Protein 3P4G (pdb70)

Structure (mmCIF, N/CA/C/O backbone):
data_3P4G
#
_entry.id   3P4G
#
_cell.length_a   57.500
_cell.length_b   70.780
_cell.length_c   84.250
_cell.angle_alpha   99.06
_cell.angle_beta   92.30
_cell.angle_gamma   97.47
#
_symmetry.space_group_name_H-M   'P 1'
#
loop_
_entity.id
_entity.type
_entity.pdbx_description
1 polymer 'Antifreeze protein'
2 non-polymer 'CALCIUM ION'
3 non-polymer 'MAGNESIUM ION'
4 non-polymer 'ACETATE ION'
5 water water
#
loop_
_atom_site.group_PDB
_atom_site.id
_atom_site.type_symbol
_atom_site.label_atom_id
_atom_site.label_alt_id
_atom_site.label_comp_id
_atom_site.label_asym_id
_atom_site.label_entity_id
_atom_site.label_seq_id
_atom_site.pdbx_PDB_ins_code
_atom_site.Cartn_x
_atom_site.Cartn_y
_atom_site.Cartn_z
_atom_site.occupancy
_atom_site.B_iso_or_equiv
_atom_site.auth_seq_id
_atom_site.auth_comp_id
_atom_site.auth_asym_id
_atom_site.auth_atom_id
_atom_site.pdbx_PDB_model_num
ATOM 1 N N . HIS A 1 23 ? -1.722 -44.981 5.610 1.00 23.29 23 HIS A N 1
ATOM 2 C CA . HIS A 1 23 ? -2.984 -44.294 5.456 1.00 23.55 23 HIS A CA 1
ATOM 3 C C . HIS A 1 23 ? -4.031 -45.365 5.155 1.00 21.96 23 HIS A C 1
ATOM 4 O O . HIS A 1 23 ? -3.908 -46.082 4.155 1.00 20.85 23 HIS A O 1
ATOM 11 N N . SER A 1 24 ? -5.046 -45.483 6.007 1.00 21.15 24 SER A N 1
ATOM 12 C CA . SER A 1 24 ? -6.113 -46.455 5.793 1.00 21.38 24 SER A CA 1
ATOM 13 C C . SER A 1 24 ? -7.424 -45.759 5.437 1.00 21.07 24 SER A C 1
ATOM 14 O O . SER A 1 24 ? -7.788 -44.747 6.048 1.00 21.94 24 SER A O 1
ATOM 17 N N . PHE A 1 25 ? -8.112 -46.300 4.435 1.00 20.55 25 PHE A N 1
ATOM 18 C CA . PHE A 1 25 ? -9.417 -45.810 3.978 1.00 20.34 25 PHE A CA 1
ATOM 19 C C . PHE A 1 25 ? -10.353 -46.975 3.742 1.00 20.73 25 PHE A C 1
ATOM 20 O O . PHE A 1 25 ? -9.891 -48.082 3.419 1.00 19.36 25 PHE A O 1
ATOM 28 N N . ASP A 1 26 ? -11.663 -46.731 3.889 1.00 21.19 26 ASP A N 1
ATOM 29 C CA . ASP A 1 26 ? -12.646 -47.696 3.375 1.00 22.86 26 ASP A CA 1
ATOM 30 C C . ASP A 1 26 ? -13.004 -47.162 1.986 1.00 22.67 26 ASP A C 1
ATOM 31 O O . ASP A 1 26 ? -12.381 -47.547 0.989 1.00 22.73 26 ASP A O 1
ATOM 36 N N . HIS A 1 27 ? -13.959 -46.250 1.911 1.00 22.65 27 HIS A N 1
ATOM 37 C CA . HIS A 1 27 ? -14.271 -45.607 0.654 1.00 22.53 27 HIS A CA 1
ATOM 38 C C . HIS A 1 27 ? -13.297 -44.426 0.492 1.00 21.79 27 HIS A C 1
ATOM 39 O O . HIS A 1 27 ? -13.331 -43.464 1.266 1.00 22.14 27 HIS A O 1
ATOM 46 N N . TYR A 1 28 ? -12.388 -44.513 -0.484 1.00 20.14 28 TYR A N 1
ATOM 47 C CA . TYR A 1 28 ? -11.445 -43.420 -0.743 1.00 18.58 28 TYR A CA 1
ATOM 48 C C . TYR A 1 28 ? -12.069 -42.301 -1.553 1.00 18.65 28 TYR A C 1
ATOM 49 O O . TYR A 1 28 ? -12.445 -42.474 -2.733 1.00 17.24 28 TYR A O 1
ATOM 58 N N . ILE A 1 29 ? -12.145 -41.125 -0.926 1.00 17.95 29 ILE A N 1
ATOM 59 C CA . ILE A 1 29 ? -12.754 -39.979 -1.576 1.00 18.86 29 ILE A CA 1
ATOM 60 C C . ILE A 1 29 ? -11.793 -38.777 -1.634 1.00 19.21 29 ILE A C 1
ATOM 61 O O . ILE A 1 29 ? -12.206 -37.637 -1.818 1.00 19.76 29 ILE A O 1
ATOM 66 N N . GLY A 1 30 ? -10.504 -39.031 -1.489 1.00 19.31 30 GLY A N 1
ATOM 67 C CA . GLY A 1 30 ? -9.535 -37.971 -1.688 1.00 20.35 30 GLY A CA 1
ATOM 68 C C . GLY A 1 30 ? -8.707 -37.772 -0.440 1.00 22.43 30 GLY A C 1
ATOM 69 O O . GLY A 1 30 ? -9.233 -37.773 0.677 1.00 22.47 30 GLY A O 1
ATOM 70 N N . SER A 1 31 ? -7.400 -37.632 -0.641 1.00 21.93 31 SER A N 1
ATOM 71 C CA . SER A 1 31 ? -6.473 -37.375 0.439 1.00 22.44 31 SER A CA 1
ATOM 72 C C . SER A 1 31 ? -5.159 -36.924 -0.183 1.00 21.79 31 SER A C 1
ATOM 73 O O . SER A 1 31 ? -4.901 -37.190 -1.369 1.00 22.37 31 SER A O 1
ATOM 76 N N . ALA A 1 32 ? -4.332 -36.239 0.601 1.00 21.49 32 ALA A N 1
ATOM 77 C CA . ALA A 1 32 ? -3.058 -35.731 0.113 1.00 20.53 32 ALA A CA 1
ATOM 78 C C . ALA A 1 32 ? -1.936 -36.633 0.658 1.00 19.80 32 ALA A C 1
ATOM 79 O O . ALA A 1 32 ? -1.934 -36.955 1.831 1.00 19.98 32 ALA A O 1
ATOM 81 N N . PHE A 1 33 ? -0.970 -36.977 -0.187 1.00 16.35 33 PHE A N 1
ATOM 82 C CA . PHE A 1 33 ? 0.205 -37.726 0.254 1.00 15.84 33 PHE A CA 1
ATOM 83 C C . PHE A 1 33 ? 1.442 -36.873 0.141 1.00 14.86 33 PHE A C 1
ATOM 84 O O . PHE A 1 33 ? 1.328 -35.623 0.124 1.00 14.47 33 PHE A O 1
ATOM 92 N N . ASP A 1 34 ? 2.615 -37.496 0.190 1.00 14.12 34 ASP A N 1
ATOM 93 C CA . ASP A 1 34 ? 3.850 -36.705 0.140 1.00 15.76 34 ASP A CA 1
ATOM 94 C C . ASP A 1 34 ? 5.024 -37.511 -0.299 1.00 15.62 34 ASP A C 1
ATOM 95 O O . ASP A 1 34 ? 4.857 -38.620 -0.831 1.00 15.39 34 ASP A O 1
ATOM 100 N N . ALA A 1 35 ? 6.217 -36.953 -0.049 1.00 16.49 35 ALA A N 1
ATOM 101 C CA . ALA A 1 35 ? 7.468 -37.504 -0.578 1.00 15.98 35 ALA A CA 1
ATOM 102 C C . ALA A 1 35 ? 7.940 -38.720 0.231 1.00 15.25 35 ALA A C 1
ATOM 103 O O . ALA A 1 35 ? 8.888 -39.394 -0.169 1.00 15.55 35 ALA A O 1
ATOM 105 N N . SER A 1 36 ? 7.266 -39.029 1.332 1.00 15.48 36 SER A N 1
ATOM 106 C CA A SER A 1 36 ? 7.670 -40.209 2.076 0.50 14.81 36 SER A CA 1
ATOM 107 C CA B SER A 1 36 ? 7.605 -40.216 2.103 0.50 15.36 36 SER A CA 1
ATOM 108 C C . SER A 1 36 ? 7.303 -41.457 1.271 1.00 14.84 36 SER A C 1
ATOM 109 O O . SER A 1 36 ? 6.555 -41.397 0.271 1.00 13.73 36 SER A O 1
ATOM 114 N N . ASN A 1 37 ? 7.868 -42.578 1.676 1.00 13.37 37 ASN A N 1
ATOM 115 C CA . ASN A 1 37 ? 7.451 -43.879 1.138 1.00 13.71 37 ASN A CA 1
ATOM 116 C C . ASN A 1 37 ? 6.096 -44.236 1.779 1.00 13.86 37 ASN A C 1
ATOM 117 O O . ASN A 1 37 ? 6.032 -44.746 2.915 1.00 14.83 37 ASN A O 1
ATOM 122 N N . ASN A 1 38 ? 5.020 -43.853 1.110 1.00 12.25 38 ASN A N 1
ATOM 123 C CA . ASN A 1 38 ? 3.667 -44.113 1.588 1.00 12.52 38 ASN A CA 1
ATOM 124 C C . ASN A 1 38 ? 3.208 -45.566 1.573 1.00 13.61 38 ASN A C 1
ATOM 125 O O . ASN A 1 38 ? 3.666 -46.378 0.775 1.00 13.15 38 ASN A O 1
ATOM 130 N N . ASN A 1 39 ? 2.265 -45.881 2.466 1.00 13.48 39 ASN A N 1
ATOM 131 C CA . ASN A 1 39 ? 1.568 -47.174 2.440 1.00 14.97 39 ASN A CA 1
ATOM 132 C C . ASN A 1 39 ? 0.091 -46.825 2.536 1.00 14.61 39 ASN A C 1
ATOM 133 O O . ASN A 1 39 ? -0.370 -46.286 3.559 1.00 15.21 39 ASN A O 1
ATOM 138 N N . VAL A 1 40 ? -0.626 -47.041 1.437 1.00 13.95 40 VAL A N 1
ATOM 139 C CA . VAL A 1 40 ? -2.036 -46.674 1.360 1.00 14.13 40 VAL A CA 1
ATOM 140 C C . VAL A 1 40 ? -2.849 -47.945 1.260 1.00 14.86 40 VAL A C 1
ATOM 141 O O . VAL A 1 40 ? -2.625 -48.750 0.351 1.00 14.91 40 VAL A O 1
ATOM 145 N N . ALA A 1 41 ? -3.797 -48.131 2.196 1.00 15.68 41 ALA A N 1
ATOM 146 C CA . ALA A 1 41 ? -4.662 -49.295 2.193 1.00 16.71 41 ALA A CA 1
ATOM 147 C C . ALA A 1 41 ? -6.084 -48.817 2.038 1.00 16.93 41 ALA A C 1
ATOM 148 O O . ALA A 1 41 ? -6.578 -48.080 2.912 1.00 19.03 41 ALA A O 1
ATOM 150 N N . VAL A 1 42 ? -6.732 -49.209 0.952 1.00 15.94 42 VAL A N 1
ATOM 151 C CA . VAL A 1 42 ? -8.144 -48.865 0.677 1.00 15.24 42 VAL A CA 1
ATOM 152 C C . VAL A 1 42 ? -8.979 -50.165 0.641 1.00 16.08 42 VAL A C 1
ATOM 153 O O . VAL A 1 42 ? -8.790 -51.019 -0.225 1.00 14.23 42 VAL A O 1
ATOM 157 N N . THR A 1 43 ? -9.890 -50.349 1.602 1.00 17.96 43 THR A N 1
ATOM 158 C CA . THR A 1 43 ? -10.689 -51.585 1.631 1.00 18.48 43 THR A CA 1
ATOM 159 C C . THR A 1 43 ? -11.873 -51.502 0.655 1.00 18.71 43 THR A C 1
ATOM 160 O O . THR A 1 43 ? -12.429 -52.537 0.279 1.00 19.40 43 THR A O 1
ATOM 164 N N . GLY A 1 44 ? -12.261 -50.291 0.244 1.00 17.56 44 GLY A N 1
ATOM 165 C CA . GLY A 1 44 ? -13.351 -50.110 -0.718 1.00 18.14 44 GLY A CA 1
ATOM 166 C C . GLY A 1 44 ? -12.904 -49.548 -2.060 1.00 18.39 44 GLY A C 1
ATOM 167 O O . GLY A 1 44 ? -11.825 -49.882 -2.553 1.00 17.34 44 GLY A O 1
ATOM 168 N N . ASN A 1 45 ? -13.702 -48.662 -2.638 1.00 18.24 45 ASN A N 1
ATOM 169 C CA . ASN A 1 45 ? -13.378 -48.115 -3.965 1.00 16.65 45 ASN A CA 1
ATOM 170 C C . ASN A 1 45 ? -12.545 -46.810 -3.873 1.00 16.83 45 ASN A C 1
ATOM 171 O O . ASN A 1 45 ? -12.539 -46.100 -2.823 1.00 16.83 45 ASN A O 1
ATOM 176 N N . VAL A 1 46 ? -11.825 -46.530 -4.961 1.00 15.51 46 VAL A N 1
ATOM 177 C CA . VAL A 1 46 ? -11.184 -45.246 -5.174 1.00 14.69 46 VAL A CA 1
ATOM 178 C C . VAL A 1 46 ? -12.088 -44.345 -6.035 1.00 14.70 46 VAL A C 1
ATOM 179 O O . VAL A 1 46 ? -12.284 -44.601 -7.216 1.00 14.11 46 VAL A O 1
ATOM 183 N N . SER A 1 47 ? -12.621 -43.266 -5.441 1.00 15.16 47 SER A N 1
ATOM 184 C CA . SER A 1 47 ? -13.549 -42.394 -6.139 1.00 15.41 47 SER A CA 1
ATOM 185 C C . SER A 1 47 ? -13.039 -40.987 -6.222 1.00 15.03 47 SER A C 1
ATOM 186 O O . SER A 1 47 ? -13.818 -40.093 -6.536 1.00 16.36 47 SER A O 1
ATOM 189 N N . ALA A 1 48 ? -11.744 -40.784 -5.961 1.00 14.10 48 ALA A N 1
ATOM 190 C CA . ALA A 1 48 ? -11.097 -39.480 -6.269 1.00 13.78 48 ALA A CA 1
ATOM 191 C C . ALA A 1 48 ? -9.685 -39.753 -6.728 1.00 13.20 48 ALA A C 1
ATOM 192 O O . ALA A 1 48 ? -9.196 -40.873 -6.634 1.00 12.33 48 ALA A O 1
ATOM 194 N N . THR A 1 49 ? -9.016 -38.714 -7.202 1.00 13.48 49 THR A N 1
ATOM 195 C CA . THR A 1 49 ? -7.643 -38.886 -7.617 1.00 14.12 49 THR A CA 1
ATOM 196 C C . THR A 1 49 ? -6.792 -39.293 -6.391 1.00 13.93 49 THR A C 1
ATOM 197 O O . THR A 1 49 ? -7.022 -38.843 -5.257 1.00 15.20 49 THR A O 1
ATOM 201 N N . LEU A 1 50 ? -5.824 -40.163 -6.649 1.00 12.91 50 LEU A N 1
ATOM 202 C CA . LEU A 1 50 ? -4.940 -40.696 -5.627 1.00 11.85 50 LEU A CA 1
ATOM 203 C C . LEU A 1 50 ? -3.536 -40.569 -6.210 1.00 11.99 50 LEU A C 1
ATOM 204 O O . LEU A 1 50 ? -3.203 -41.180 -7.219 1.00 11.23 50 LEU A O 1
ATOM 209 N N . ASN A 1 51 ? -2.716 -39.766 -5.565 1.00 10.64 51 ASN A N 1
ATOM 210 C CA . ASN A 1 51 ? -1.367 -39.511 -6.043 1.00 10.49 51 ASN A CA 1
ATOM 211 C C . ASN A 1 51 ? -0.365 -39.634 -4.887 1.00 10.00 51 ASN A C 1
ATOM 212 O O . ASN A 1 51 ? -0.285 -38.768 -4.007 1.00 9.73 51 ASN A O 1
ATOM 217 N N . VAL A 1 52 ? 0.422 -40.701 -4.917 1.00 9.88 52 VAL A N 1
ATOM 218 C CA . VAL A 1 52 ? 1.340 -40.921 -3.811 1.00 10.00 52 VAL A CA 1
ATOM 219 C C . VAL A 1 52 ? 2.703 -40.256 -4.006 1.00 10.61 52 VAL A C 1
ATOM 220 O O . VAL A 1 52 ? 3.562 -40.320 -3.106 1.00 11.69 52 VAL A O 1
ATOM 224 N N . LEU A 1 53 ? 2.885 -39.565 -5.147 1.00 9.50 53 LEU A N 1
ATOM 225 C CA . LEU A 1 53 ? 3.980 -38.592 -5.327 1.00 9.83 53 LEU A CA 1
ATOM 226 C C . LEU A 1 53 ? 5.350 -39.269 -5.187 1.00 9.30 53 LEU A C 1
ATOM 227 O O . LEU A 1 53 ? 5.517 -40.453 -5.521 1.00 8.86 53 LEU A O 1
ATOM 232 N N . ALA A 1 54 ? 6.332 -38.512 -4.746 1.00 10.58 54 ALA A N 1
ATOM 233 C CA . ALA A 1 54 ? 7.688 -39.082 -4.629 1.00 10.82 54 ALA A CA 1
ATOM 234 C C . ALA A 1 54 ? 7.776 -40.166 -3.548 1.00 10.65 54 ALA A C 1
ATOM 235 O O . ALA A 1 54 ? 6.873 -40.335 -2.692 1.00 10.70 54 ALA A O 1
ATOM 237 N N . GLY A 1 55 ? 8.888 -40.891 -3.598 1.00 11.67 55 GLY A N 1
ATOM 238 C CA . GLY A 1 55 ? 9.064 -41.988 -2.661 1.00 11.06 55 GLY A CA 1
ATOM 239 C C . GLY A 1 55 ? 8.661 -43.298 -3.302 1.00 11.32 55 GLY A C 1
ATOM 240 O O . GLY A 1 55 ? 7.953 -43.330 -4.316 1.00 11.15 55 GLY A O 1
ATOM 241 N N . ASP A 1 56 ? 9.098 -44.377 -2.688 1.00 10.57 56 ASP A N 1
ATOM 242 C CA . ASP A 1 56 ? 8.748 -45.719 -3.178 1.00 11.10 56 ASP A CA 1
ATOM 243 C C . ASP A 1 56 ? 7.492 -46.136 -2.384 1.00 9.96 56 ASP A C 1
ATOM 244 O O . ASP A 1 56 ? 7.577 -46.553 -1.219 1.00 12.03 56 ASP A O 1
ATOM 249 N N . ASP A 1 57 ? 6.337 -45.979 -3.026 1.00 10.32 57 ASP A N 1
ATOM 250 C CA . ASP A 1 57 ? 5.035 -46.048 -2.348 1.00 10.26 57 ASP A CA 1
ATOM 251 C C . ASP A 1 57 ? 4.381 -47.388 -2.633 1.00 9.44 57 ASP A C 1
ATOM 252 O O . ASP A 1 57 ? 4.519 -47.952 -3.721 1.00 9.15 57 ASP A O 1
ATOM 257 N N . LYS A 1 58 ? 3.582 -47.850 -1.685 1.00 10.64 58 LYS A N 1
ATOM 258 C CA . LYS A 1 58 ? 2.793 -49.050 -1.871 1.00 11.20 58 LYS A CA 1
ATOM 259 C C . LYS A 1 58 ? 1.342 -48.607 -1.704 1.00 10.52 58 LYS A C 1
ATOM 260 O O . LYS A 1 58 ? 1.007 -47.866 -0.759 1.00 10.89 58 LYS A O 1
ATOM 266 N N . VAL A 1 59 ? 0.513 -49.011 -2.659 1.00 8.50 59 VAL A N 1
ATOM 267 C CA . VAL A 1 59 ? -0.937 -48.746 -2.637 1.00 10.97 59 VAL A CA 1
ATOM 268 C C . VAL A 1 59 ? -1.690 -50.074 -2.875 1.00 11.24 59 VAL A C 1
ATOM 269 O O . VAL A 1 59 ? -1.358 -50.837 -3.797 1.00 9.72 59 VAL A O 1
ATOM 273 N N . SER A 1 60 ? -2.696 -50.341 -2.037 1.00 11.03 60 SER A N 1
ATOM 274 C CA A SER A 1 60 ? -3.453 -51.586 -2.115 0.50 12.88 60 SER A CA 1
ATOM 275 C CA B SER A 1 60 ? -3.441 -51.583 -2.099 0.50 12.83 60 SER A CA 1
ATOM 276 C C . SER A 1 60 ? -4.911 -51.226 -1.978 1.00 12.50 60 SER A C 1
ATOM 277 O O . SER A 1 60 ? -5.315 -50.575 -1.014 1.00 14.14 60 SER A O 1
ATOM 282 N N . ILE A 1 61 ? -5.683 -51.638 -2.961 1.00 11.63 61 ILE A N 1
ATOM 283 C CA . ILE A 1 61 ? -7.109 -51.269 -3.114 1.00 11.28 61 ILE A CA 1
ATOM 284 C C . ILE A 1 61 ? -7.880 -52.574 -3.286 1.00 12.90 61 ILE A C 1
ATOM 285 O O . ILE A 1 61 ? -7.593 -53.362 -4.199 1.00 12.84 61 ILE A O 1
ATOM 290 N N . ASP A 1 62 ? -8.844 -52.846 -2.405 1.00 12.25 62 ASP A N 1
ATOM 291 C CA . ASP A 1 62 ? -9.593 -54.093 -2.517 1.00 13.83 62 ASP A CA 1
ATOM 292 C C . ASP A 1 62 ? -10.763 -53.941 -3.497 1.00 12.98 62 ASP A C 1
ATOM 293 O O . ASP A 1 62 ? -11.309 -54.940 -3.983 1.00 13.70 62 ASP A O 1
ATOM 298 N N . GLY A 1 63 ? -11.179 -52.700 -3.728 1.00 14.03 63 GLY A N 1
ATOM 299 C CA . GLY A 1 63 ? -12.273 -52.396 -4.665 1.00 14.89 63 GLY A CA 1
ATOM 300 C C . GLY A 1 63 ? -11.783 -52.002 -6.046 1.00 14.06 63 GLY A C 1
ATOM 301 O O . GLY A 1 63 ? -10.754 -52.522 -6.529 1.00 14.34 63 GLY A O 1
ATOM 302 N N . ASN A 1 64 ? -12.480 -51.039 -6.652 1.00 14.29 64 ASN A N 1
ATOM 303 C CA . ASN A 1 64 ? -12.203 -50.602 -8.029 1.00 13.51 64 ASN A CA 1
ATOM 304 C C . ASN A 1 64 ? -11.523 -49.246 -8.038 1.00 12.61 64 ASN A C 1
ATOM 305 O O . ASN A 1 64 ? -11.765 -48.420 -7.145 1.00 14.10 64 ASN A O 1
ATOM 310 N N . VAL A 1 65 ? -10.689 -49.005 -9.040 1.00 11.66 65 VAL A N 1
ATOM 311 C CA . VAL A 1 65 ? -10.294 -47.639 -9.360 1.00 11.77 65 VAL A CA 1
ATOM 312 C C . VAL A 1 65 ? -11.369 -47.125 -10.311 1.00 13.07 65 VAL A C 1
ATOM 313 O O . VAL A 1 65 ? -11.495 -47.592 -11.476 1.00 12.08 65 VAL A O 1
ATOM 317 N N . GLU A 1 66 ? -12.134 -46.162 -9.824 1.00 13.61 66 GLU A N 1
ATOM 318 C CA . GLU A 1 66 ? -13.306 -45.709 -10.565 1.00 14.39 66 GLU A CA 1
ATOM 319 C C . GLU A 1 66 ? -12.971 -44.699 -11.687 1.00 14.98 66 GLU A C 1
ATOM 320 O O . GLU A 1 66 ? -11.885 -44.106 -11.717 1.00 13.49 66 GLU A O 1
ATOM 326 N N . ASP A 1 67 ? -13.924 -44.537 -12.614 1.00 15.63 67 ASP A N 1
ATOM 327 C CA . ASP A 1 67 ? -13.861 -43.551 -13.689 1.00 16.28 67 ASP A CA 1
ATOM 328 C C . ASP A 1 67 ? -14.080 -42.126 -13.144 1.00 17.33 67 ASP A C 1
ATOM 329 O O . ASP A 1 67 ? -15.104 -41.487 -13.419 1.00 17.56 67 ASP A O 1
ATOM 334 N N . VAL A 1 68 ? -13.114 -41.649 -12.355 1.00 16.39 68 VAL A N 1
ATOM 335 C CA . VAL A 1 68 ? -13.136 -40.300 -11.782 1.00 16.84 68 VAL A CA 1
ATOM 336 C C . VAL A 1 68 ? -12.988 -39.243 -12.881 1.00 18.33 68 VAL A C 1
ATOM 337 O O . VAL A 1 68 ? -12.114 -39.359 -13.714 1.00 17.28 68 VAL A O 1
ATOM 341 N N . LEU A 1 69 ? -13.859 -38.231 -12.879 1.00 19.24 69 LEU A N 1
ATOM 342 C CA . LEU A 1 69 ? -13.785 -37.189 -13.892 1.00 21.36 69 LEU A CA 1
ATOM 343 C C . LEU A 1 69 ? -12.466 -36.436 -13.771 1.00 20.56 69 LEU A C 1
ATOM 344 O O . LEU A 1 69 ? -12.223 -35.789 -12.758 1.00 21.84 69 LEU A O 1
ATOM 349 N N . VAL A 1 70 ? -11.622 -36.567 -14.797 1.00 20.60 70 VAL A N 1
ATOM 350 C CA . VAL A 1 70 ? -10.373 -35.796 -14.941 1.00 18.68 70 VAL A CA 1
ATOM 351 C C . VAL A 1 70 ? -10.235 -35.318 -16.391 1.00 20.01 70 VAL A C 1
ATOM 352 O O . VAL A 1 70 ? -10.960 -35.800 -17.286 1.00 18.96 70 VAL A O 1
ATOM 356 N N . ALA A 1 71 ? -9.373 -34.321 -16.630 1.00 17.90 71 ALA A N 1
ATOM 357 C CA . ALA A 1 71 ? -9.134 -33.862 -18.004 1.00 18.17 71 ALA A CA 1
ATOM 358 C C . ALA A 1 71 ? -8.579 -35.006 -18.872 1.00 16.33 71 ALA A C 1
ATOM 359 O O . ALA A 1 71 ? -8.118 -36.024 -18.371 1.00 16.06 71 ALA A O 1
ATOM 361 N N . ALA A 1 72 ? -8.606 -34.834 -20.178 1.00 17.68 72 ALA A N 1
ATOM 362 C CA . ALA A 1 72 ? -8.121 -35.843 -21.082 1.00 16.31 72 ALA A CA 1
ATOM 363 C C . ALA A 1 72 ? -6.694 -36.254 -20.720 1.00 16.33 72 ALA A C 1
ATOM 364 O O . ALA A 1 72 ? -5.880 -35.398 -20.448 1.00 15.81 72 ALA A O 1
ATOM 366 N N . ASN A 1 73 ? -6.424 -37.563 -20.668 1.00 14.48 73 ASN A N 1
ATOM 367 C CA . ASN A 1 73 ? -5.097 -38.163 -20.439 1.00 15.66 73 ASN A CA 1
ATOM 368 C C . ASN A 1 73 ? -4.508 -37.957 -19.058 1.00 14.09 73 ASN A C 1
ATOM 369 O O . ASN A 1 73 ? -3.316 -38.302 -18.827 1.00 14.69 73 ASN A O 1
ATOM 374 N N . VAL A 1 74 ? -5.324 -37.424 -18.154 1.00 12.81 74 VAL A N 1
ATOM 375 C CA . VAL A 1 74 ? -4.901 -37.260 -16.753 1.00 13.47 74 VAL A CA 1
ATOM 376 C C . VAL A 1 74 ? -5.072 -38.568 -15.969 1.00 12.93 74 VAL A C 1
ATOM 377 O O . VAL A 1 74 ? -6.055 -39.273 -16.161 1.00 13.41 74 VAL A O 1
ATOM 381 N N . ALA A 1 75 ? -4.122 -38.895 -15.084 1.00 11.74 75 ALA A N 1
ATOM 382 C CA . ALA A 1 75 ? -4.220 -40.150 -14.329 1.00 11.54 75 ALA A CA 1
ATOM 383 C C . ALA A 1 75 ? -5.190 -39.953 -13.170 1.00 11.84 75 ALA A C 1
ATOM 384 O O . ALA A 1 75 ? -5.165 -38.905 -12.519 1.00 11.91 75 ALA A O 1
ATOM 386 N N . VAL A 1 76 ? -6.032 -40.944 -12.903 1.00 10.89 76 VAL A N 1
ATOM 387 C CA . VAL A 1 76 ? -6.794 -40.993 -11.665 1.00 12.58 76 VAL A CA 1
ATOM 388 C C . VAL A 1 76 ? -5.880 -41.440 -10.510 1.00 12.88 76 VAL A C 1
ATOM 389 O O . VAL A 1 76 ? -5.885 -40.822 -9.414 1.00 14.38 76 VAL A O 1
ATOM 393 N N . LEU A 1 77 ? -5.075 -42.458 -10.777 1.00 10.84 77 LEU A N 1
ATOM 394 C CA . LEU A 1 77 ? -4.183 -42.998 -9.765 1.00 10.89 77 LEU A CA 1
ATOM 395 C C . LEU A 1 77 ? -2.754 -42.811 -10.296 1.00 9.68 77 LEU A C 1
ATOM 396 O O . LEU A 1 77 ? -2.432 -43.326 -11.364 1.00 9.23 77 LEU A O 1
ATOM 401 N N . ASP A 1 78 ? -1.941 -42.046 -9.556 1.00 9.14 78 ASP A N 1
ATOM 402 C CA . ASP A 1 78 ? -0.561 -41.743 -9.968 1.00 9.60 78 ASP A CA 1
ATOM 403 C C . ASP A 1 78 ? 0.404 -42.213 -8.873 1.00 10.20 78 ASP A C 1
ATOM 404 O O . ASP A 1 78 ? 0.296 -41.775 -7.702 1.00 10.76 78 ASP A O 1
ATOM 409 N N . MET A 1 79 ? 1.282 -43.144 -9.231 1.00 8.65 79 MET A N 1
ATOM 410 C CA . MET A 1 79 ? 2.221 -43.744 -8.244 1.00 9.37 79 MET A CA 1
ATOM 411 C C . MET A 1 79 ? 3.433 -42.806 -8.114 1.00 8.47 79 MET A C 1
ATOM 412 O O . MET A 1 79 ? 4.200 -42.877 -7.137 1.00 8.52 79 MET A O 1
ATOM 417 N N . GLY A 1 80 ? 3.557 -41.908 -9.082 1.00 7.72 80 GLY A N 1
ATOM 418 C CA . GLY A 1 80 ? 4.599 -40.854 -9.096 1.00 9.09 80 GLY A CA 1
ATOM 419 C C . GLY A 1 80 ? 5.991 -41.373 -9.373 1.00 8.69 80 GLY A C 1
ATOM 420 O O . GLY A 1 80 ? 6.211 -42.540 -9.810 1.00 8.14 80 GLY A O 1
ATOM 421 N N . THR A 1 81 ? 6.949 -40.480 -9.173 1.00 8.94 81 THR A N 1
ATOM 422 C CA . THR A 1 81 ? 8.355 -40.867 -9.221 1.00 8.37 81 THR A CA 1
ATOM 423 C C . THR A 1 81 ? 8.590 -41.941 -8.158 1.00 9.30 81 THR A C 1
ATOM 424 O O . THR A 1 81 ? 7.823 -42.079 -7.189 1.00 8.84 81 THR A O 1
ATOM 428 N N . GLY A 1 82 ? 9.631 -42.726 -8.344 1.00 9.38 82 GLY A N 1
ATOM 429 C CA . GLY A 1 82 ? 9.894 -43.778 -7.356 1.00 9.69 82 GLY A CA 1
ATOM 430 C C . GLY A 1 82 ? 9.615 -45.164 -7.890 1.00 8.89 82 GLY A C 1
ATOM 431 O O . GLY A 1 82 ? 8.932 -45.323 -8.913 1.00 7.29 82 GLY A O 1
ATOM 432 N N . ASN A 1 83 ? 10.141 -46.156 -7.171 1.00 8.27 83 ASN A N 1
ATOM 433 C CA . ASN A 1 83 ? 9.883 -47.579 -7.476 1.00 8.52 83 ASN A CA 1
ATOM 434 C C . ASN A 1 83 ? 8.629 -47.999 -6.665 1.00 8.44 83 ASN A C 1
ATOM 435 O O . ASN A 1 83 ? 8.732 -48.328 -5.466 1.00 9.39 83 ASN A O 1
ATOM 440 N N . ASP A 1 84 ? 7.455 -47.923 -7.293 1.00 7.61 84 ASP A N 1
ATOM 441 C CA . ASP A 1 84 ? 6.153 -48.028 -6.585 1.00 8.27 84 ASP A CA 1
ATOM 442 C C . ASP A 1 84 ? 5.497 -49.372 -6.778 1.00 9.24 84 ASP A C 1
ATOM 443 O O . ASP A 1 84 ? 5.749 -50.037 -7.796 1.00 9.15 84 ASP A O 1
ATOM 448 N N . GLN A 1 85 ? 4.623 -49.752 -5.841 1.00 7.35 85 GLN A N 1
ATOM 449 C CA . GLN A 1 85 ? 4.012 -51.098 -5.905 1.00 8.61 85 GLN A CA 1
ATOM 450 C C . GLN A 1 85 ? 2.521 -50.926 -5.701 1.00 8.89 85 GLN A C 1
ATOM 451 O O . GLN A 1 85 ? 2.092 -50.354 -4.674 1.00 10.87 85 GLN A O 1
ATOM 457 N N . LEU A 1 86 ? 1.750 -51.369 -6.683 1.00 8.53 86 LEU A N 1
ATOM 458 C CA . LEU A 1 86 ? 0.288 -51.206 -6.678 1.00 9.24 86 LEU A CA 1
ATOM 459 C C . LEU A 1 86 ? -0.417 -52.523 -6.738 1.00 9.42 86 LEU A C 1
ATOM 460 O O . LEU A 1 86 ? -0.044 -53.415 -7.526 1.00 8.87 86 LEU A O 1
ATOM 465 N N . TYR A 1 87 ? -1.432 -52.688 -5.871 1.00 10.10 87 TYR A N 1
ATOM 466 C CA . TYR A 1 87 ? -2.288 -53.855 -5.938 1.00 11.21 87 TYR A CA 1
ATOM 467 C C . TYR A 1 87 ? -3.719 -53.326 -6.047 1.00 11.16 87 TYR A C 1
ATOM 468 O O . TYR A 1 87 ? -4.101 -52.449 -5.292 1.00 11.15 87 TYR A O 1
ATOM 477 N N . VAL A 1 88 ? -4.459 -53.798 -7.034 1.00 10.99 88 VAL A N 1
ATOM 478 C CA . VAL A 1 88 ? -5.917 -53.550 -7.137 1.00 10.37 88 VAL A CA 1
ATOM 479 C C . VAL A 1 88 ? -6.668 -54.908 -7.262 1.00 10.76 88 VAL A C 1
ATOM 480 O O . VAL A 1 88 ? -6.411 -55.650 -8.225 1.00 10.50 88 VAL A O 1
ATOM 484 N N . ALA A 1 89 ? -7.578 -55.238 -6.332 1.00 10.77 89 ALA A N 1
ATOM 485 C CA . ALA A 1 89 ? -8.306 -56.510 -6.403 1.00 11.28 89 ALA A CA 1
ATOM 486 C C . ALA A 1 89 ? -9.486 -56.475 -7.376 1.00 11.91 89 ALA A C 1
ATOM 487 O O . ALA A 1 89 ? -9.908 -57.514 -7.859 1.00 13.30 89 ALA A O 1
ATOM 489 N N . GLY A 1 90 ? -10.033 -55.271 -7.611 1.00 11.57 90 GLY A N 1
ATOM 490 C CA . GLY A 1 90 ? -11.173 -55.077 -8.499 1.00 11.79 90 GLY A CA 1
ATOM 491 C C . GLY A 1 90 ? -10.759 -54.692 -9.896 1.00 11.77 90 GLY A C 1
ATOM 492 O O . GLY A 1 90 ? -9.695 -55.113 -10.384 1.00 11.55 90 GLY A O 1
ATOM 493 N N . ASP A 1 91 ? -11.593 -53.840 -10.512 1.00 11.80 91 ASP A N 1
ATOM 494 C CA . ASP A 1 91 ? -11.395 -53.410 -11.895 1.00 11.00 91 ASP A CA 1
ATOM 495 C C . ASP A 1 91 ? -10.781 -52.014 -11.885 1.00 11.08 91 ASP A C 1
ATOM 496 O O . ASP A 1 91 ? -10.860 -51.287 -10.897 1.00 11.71 91 ASP A O 1
ATOM 501 N N . VAL A 1 92 ? -10.215 -51.653 -13.018 1.00 10.63 92 VAL A N 1
ATOM 502 C CA . VAL A 1 92 ? -9.612 -50.339 -13.195 1.00 10.14 92 VAL A CA 1
ATOM 503 C C . VAL A 1 92 ? -10.377 -49.664 -14.307 1.00 11.51 92 VAL A C 1
ATOM 504 O O . VAL A 1 92 ? -10.344 -50.128 -15.475 1.00 12.05 92 VAL A O 1
ATOM 508 N N . LEU A 1 93 ? -11.076 -48.588 -13.926 1.00 11.82 93 LEU A N 1
ATOM 509 C CA . LEU A 1 93 ? -11.916 -47.807 -14.862 1.00 12.96 93 LEU A CA 1
ATOM 510 C C . LEU A 1 93 ? -11.462 -46.344 -14.988 1.00 12.92 93 LEU A C 1
ATOM 511 O O . LEU A 1 93 ? -12.088 -45.555 -15.713 1.00 13.61 93 LEU A O 1
ATOM 516 N N . GLY A 1 94 ? -10.402 -45.997 -14.256 1.00 12.55 94 GLY A N 1
ATOM 517 C CA . GLY A 1 94 ? -9.757 -44.676 -14.342 1.00 12.14 94 GLY A CA 1
ATOM 518 C C . GLY A 1 94 ? -8.257 -44.885 -14.556 1.00 11.59 94 GLY A C 1
ATOM 519 O O . GLY A 1 94 ? -7.679 -45.908 -14.108 1.00 12.21 94 GLY A O 1
ATOM 520 N N . LYS A 1 95 ? -7.629 -43.935 -15.262 1.00 11.17 95 LYS A N 1
ATOM 521 C CA . LYS A 1 95 ? -6.262 -44.117 -15.732 1.00 8.83 95 LYS A CA 1
ATOM 522 C C . LYS A 1 95 ? -5.247 -44.313 -14.599 1.00 9.77 95 LYS A C 1
ATOM 523 O O . LYS A 1 95 ? -5.284 -43.606 -13.612 1.00 11.26 95 LYS A O 1
ATOM 529 N N . ILE A 1 96 ? -4.326 -45.246 -14.789 1.00 9.26 96 ILE A N 1
ATOM 530 C CA . ILE A 1 96 ? -3.190 -45.446 -13.855 1.00 8.64 96 ILE A CA 1
ATOM 531 C C . ILE A 1 96 ? -1.918 -44.968 -14.540 1.00 10.07 96 ILE A C 1
ATOM 532 O O . ILE A 1 96 ? -1.657 -45.285 -15.715 1.00 9.51 96 ILE A O 1
ATOM 537 N N . ASP A 1 97 ? -1.126 -44.189 -13.804 1.00 9.54 97 ASP A N 1
ATOM 538 C CA . ASP A 1 97 ? 0.217 -43.859 -14.279 1.00 8.50 97 ASP A CA 1
ATOM 539 C C . ASP A 1 97 ? 1.171 -44.298 -13.152 1.00 9.48 97 ASP A C 1
ATOM 540 O O . ASP A 1 97 ? 1.048 -43.827 -12.007 1.00 8.76 97 ASP A O 1
ATOM 545 N N . ALA A 1 98 ? 2.061 -45.222 -13.475 1.00 7.89 98 ALA A N 1
ATOM 546 C CA . ALA A 1 98 ? 3.065 -45.675 -12.501 1.00 9.14 98 ALA A CA 1
ATOM 547 C C . ALA A 1 98 ? 4.270 -44.709 -12.441 1.00 8.89 98 ALA A C 1
ATOM 548 O O . ALA A 1 98 ? 5.068 -44.763 -11.502 1.00 9.03 98 ALA A O 1
ATOM 550 N N . GLY A 1 99 ? 4.359 -43.787 -13.375 1.00 8.80 99 GLY A N 1
ATOM 551 C CA . GLY A 1 99 ? 5.448 -42.819 -13.441 1.00 9.13 99 GLY A CA 1
ATOM 552 C C . GLY A 1 99 ? 6.835 -43.371 -13.716 1.00 9.32 99 GLY A C 1
ATOM 553 O O . GLY A 1 99 ? 7.044 -44.551 -14.093 1.00 7.93 99 GLY A O 1
ATOM 554 N N . THR A 1 100 ? 7.796 -42.502 -13.541 1.00 9.36 100 THR A N 1
ATOM 555 C CA . THR A 1 100 ? 9.189 -42.936 -13.576 1.00 9.55 100 THR A CA 1
ATOM 556 C C . THR A 1 100 ? 9.455 -43.970 -12.457 1.00 9.15 100 THR A C 1
ATOM 557 O O . THR A 1 100 ? 8.644 -44.144 -11.530 1.00 8.64 100 THR A O 1
ATOM 561 N N . GLY A 1 101 ? 10.563 -44.694 -12.583 1.00 8.86 101 GLY A N 1
ATOM 562 C CA . GLY A 1 101 ? 10.920 -45.703 -11.587 1.00 9.99 101 GLY A CA 1
ATOM 563 C C . GLY A 1 101 ? 10.560 -47.107 -12.080 1.00 8.47 101 GLY A C 1
ATOM 564 O O . GLY A 1 101 ? 9.784 -47.274 -13.024 1.00 7.76 101 GLY A O 1
ATOM 565 N N . ASN A 1 102 ? 11.077 -48.104 -11.386 1.00 8.90 102 ASN A N 1
ATOM 566 C CA . ASN A 1 102 ? 10.846 -49.529 -11.696 1.00 9.34 102 ASN A CA 1
ATOM 567 C C . ASN A 1 102 ? 9.643 -49.976 -10.883 1.00 8.33 102 ASN A C 1
ATOM 568 O O . ASN A 1 102 ? 9.760 -50.278 -9.691 1.00 8.27 102 ASN A O 1
ATOM 573 N N . ASP A 1 103 ? 8.487 -49.877 -11.518 1.00 6.91 103 ASP A N 1
ATOM 574 C CA . ASP A 1 103 ? 7.177 -50.032 -10.825 1.00 6.55 103 ASP A CA 1
ATOM 575 C C . ASP A 1 103 ? 6.569 -51.439 -11.008 1.00 8.64 103 ASP A C 1
ATOM 576 O O . ASP A 1 103 ? 6.751 -52.095 -12.070 1.00 9.11 103 ASP A O 1
ATOM 581 N N . GLU A 1 104 ? 5.781 -51.850 -10.009 1.00 7.11 104 GLU A N 1
ATOM 582 C CA . GLU A 1 104 ? 5.198 -53.191 -9.977 1.00 8.20 104 GLU A CA 1
ATOM 583 C C . GLU A 1 104 ? 3.703 -52.980 -9.813 1.00 9.75 104 GLU A C 1
ATOM 584 O O . GLU A 1 104 ? 3.280 -52.359 -8.840 1.00 10.72 104 GLU A O 1
ATOM 590 N N . ILE A 1 105 ? 2.928 -53.419 -10.801 1.00 9.24 105 ILE A N 1
ATOM 591 C CA . ILE A 1 105 ? 1.432 -53.242 -10.788 1.00 9.02 105 ILE A CA 1
ATOM 592 C C . ILE A 1 105 ? 0.775 -54.637 -10.857 1.00 9.43 105 ILE A C 1
ATOM 593 O O . ILE A 1 105 ? 1.156 -55.486 -11.684 1.00 9.11 105 ILE A O 1
ATOM 598 N N . TYR A 1 106 ? -0.206 -54.884 -9.976 1.00 9.03 106 TYR A N 1
ATOM 599 C CA . TYR A 1 106 ? -0.951 -56.084 -10.019 1.00 9.72 106 TYR A CA 1
ATOM 600 C C . TYR A 1 106 ? -2.417 -55.732 -9.883 1.00 8.91 106 TYR A C 1
ATOM 601 O O . TYR A 1 106 ? -2.836 -55.316 -8.807 1.00 9.40 106 TYR A O 1
ATOM 610 N N . ILE A 1 107 ? -3.164 -55.928 -10.959 1.00 7.48 107 ILE A N 1
ATOM 611 C CA . ILE A 1 107 ? -4.611 -55.701 -10.995 1.00 7.94 107 ILE A CA 1
ATOM 612 C C . ILE A 1 107 ? -5.287 -57.057 -11.260 1.00 10.04 107 ILE A C 1
ATOM 613 O O . ILE A 1 107 ? -5.035 -57.708 -12.282 1.00 10.73 107 ILE A O 1
ATOM 618 N N . LYS A 1 108 ? -6.140 -57.493 -10.339 1.00 9.95 108 LYS A N 1
ATOM 619 C CA . LYS A 1 108 ? -6.754 -58.819 -10.473 1.00 12.19 108 LYS A CA 1
ATOM 620 C C . LYS A 1 108 ? -7.859 -58.800 -11.548 1.00 11.57 108 LYS A C 1
ATOM 621 O O . LYS A 1 108 ? -8.090 -59.802 -12.244 1.00 13.36 108 LYS A O 1
ATOM 627 N N . GLY A 1 109 ? -8.564 -57.685 -11.643 1.00 11.09 109 GLY A N 1
ATOM 628 C CA . GLY A 1 109 ? -9.788 -57.586 -12.499 1.00 10.72 109 GLY A CA 1
ATOM 629 C C . GLY A 1 109 ? -9.534 -57.097 -13.934 1.00 10.37 109 GLY A C 1
ATOM 630 O O . GLY A 1 109 ? -8.420 -57.226 -14.491 1.00 9.32 109 GLY A O 1
ATOM 631 N N . ASP A 1 110 ? -10.553 -56.463 -14.519 1.00 10.12 110 ASP A N 1
ATOM 632 C CA . ASP A 1 110 ? -10.476 -56.016 -15.918 1.00 10.19 110 ASP A CA 1
ATOM 633 C C . ASP A 1 110 ? -10.041 -54.573 -15.918 1.00 11.56 110 ASP A C 1
ATOM 634 O O . ASP A 1 110 ? -10.322 -53.847 -14.951 1.00 12.33 110 ASP A O 1
ATOM 639 N N . VAL A 1 111 ? -9.378 -54.171 -16.990 1.00 9.87 111 VAL A N 1
ATOM 640 C CA . VAL A 1 111 ? -8.885 -52.823 -17.094 1.00 9.86 111 VAL A CA 1
ATOM 641 C C . VAL A 1 111 ? -9.527 -52.222 -18.320 1.00 11.75 111 VAL A C 1
ATOM 642 O O . VAL A 1 111 ? -9.307 -52.707 -19.434 1.00 11.72 111 VAL A O 1
ATOM 646 N N . SER A 1 112 ? -10.251 -51.124 -18.128 1.00 12.25 112 SER A N 1
ATOM 647 C CA . SER A 1 112 ? -10.958 -50.442 -19.219 1.00 12.78 112 SER A CA 1
ATOM 648 C C . SER A 1 112 ? -10.488 -48.977 -19.386 1.00 14.04 112 SER A C 1
ATOM 649 O O . SER A 1 112 ? -11.117 -48.199 -20.104 1.00 16.26 112 SER A O 1
ATOM 652 N N . ALA A 1 113 ? -9.435 -48.602 -18.659 1.00 12.39 113 ALA A N 1
ATOM 653 C CA . ALA A 1 113 ? -8.883 -47.260 -18.769 1.00 12.34 113 ALA A CA 1
ATOM 654 C C . ALA A 1 113 ? -7.427 -47.379 -19.168 1.00 10.90 113 ALA A C 1
ATOM 655 O O . ALA A 1 113 ? -6.834 -48.458 -19.103 1.00 11.54 113 ALA A O 1
ATOM 657 N N . ALA A 1 114 ? -6.806 -46.255 -19.540 1.00 10.55 114 ALA A N 1
ATOM 658 C CA . ALA A 1 114 ? -5.410 -46.323 -19.915 1.00 9.14 114 ALA A CA 1
ATOM 659 C C . ALA A 1 114 ? -4.488 -46.697 -18.748 1.00 9.41 114 ALA A C 1
ATOM 660 O O . ALA A 1 114 ? -4.772 -46.380 -17.575 1.00 9.01 114 ALA A O 1
ATOM 662 N N . VAL A 1 115 ? -3.399 -47.395 -19.050 1.00 8.46 115 VAL A N 1
ATOM 663 C CA . VAL A 1 115 ? -2.388 -47.708 -18.016 1.00 8.23 115 VAL A CA 1
ATOM 664 C C . VAL A 1 115 ? -1.044 -47.334 -18.615 1.00 9.67 115 VAL A C 1
ATOM 665 O O . VAL A 1 115 ? -0.730 -47.785 -19.732 1.00 9.31 115 VAL A O 1
ATOM 669 N N . ASP A 1 116 ? 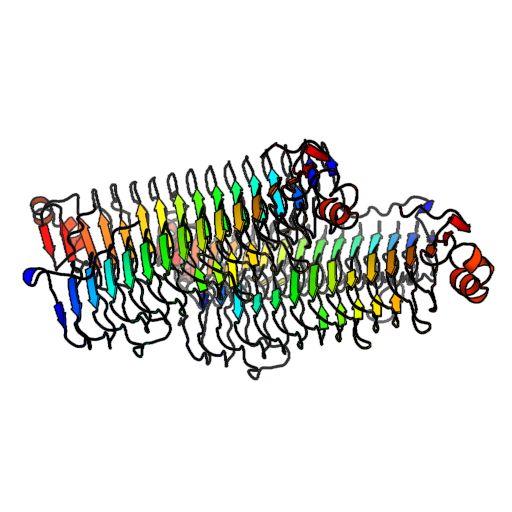-0.249 -46.532 -17.880 1.00 8.70 116 ASP A N 1
ATOM 670 C CA . ASP A 1 116 ? 1.051 -46.109 -18.360 1.00 8.32 116 ASP A CA 1
ATOM 671 C C . ASP A 1 116 ? 2.056 -46.477 -17.300 1.00 8.78 116 ASP A C 1
ATOM 672 O O . ASP A 1 116 ? 1.990 -45.957 -16.182 1.00 9.21 116 ASP A O 1
ATOM 677 N N . ALA A 1 117 ? 2.911 -47.468 -17.592 1.00 7.85 117 ALA A N 1
ATOM 678 C CA . ALA A 1 117 ? 3.886 -47.901 -16.595 1.00 6.51 117 ALA A CA 1
ATOM 679 C C . ALA A 1 117 ? 5.080 -46.962 -16.554 1.00 7.53 117 ALA A C 1
ATOM 680 O O . ALA A 1 117 ? 5.844 -46.974 -15.570 1.00 7.79 117 ALA A O 1
ATOM 682 N N . GLY A 1 118 ? 5.218 -46.144 -17.597 1.00 6.86 118 GLY A N 1
ATOM 683 C CA . GLY A 1 118 ? 6.239 -45.089 -17.715 1.00 7.78 118 GLY A CA 1
ATOM 684 C C . GLY A 1 118 ? 7.647 -45.605 -17.954 1.00 7.97 118 GLY A C 1
ATOM 685 O O . GLY A 1 118 ? 7.870 -46.781 -18.293 1.00 7.98 118 GLY A O 1
ATOM 686 N N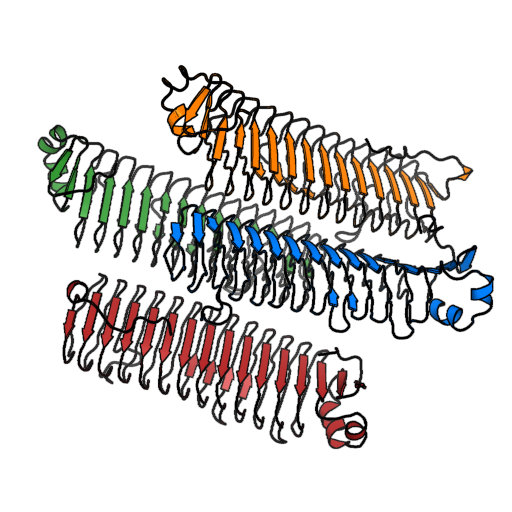 . THR A 1 119 ? 8.597 -44.702 -17.796 1.00 7.10 119 THR A N 1
ATOM 687 C CA . THR A 1 119 ? 10.018 -45.056 -17.847 1.00 7.52 119 THR A CA 1
ATOM 688 C C . THR A 1 119 ? 10.289 -46.053 -16.681 1.00 7.16 119 THR A C 1
ATOM 689 O O . THR A 1 119 ? 9.435 -46.312 -15.808 1.00 8.25 119 THR A O 1
ATOM 693 N N . GLY A 1 120 ? 11.441 -46.706 -16.751 1.00 8.32 120 GLY A N 1
ATOM 694 C CA . GLY A 1 120 ? 11.778 -47.735 -15.763 1.00 8.01 120 GLY A CA 1
ATOM 695 C C . GLY A 1 120 ? 11.396 -49.124 -16.246 1.00 8.14 120 GLY A C 1
ATOM 696 O O . GLY A 1 120 ? 10.588 -49.291 -17.201 1.00 7.43 120 GLY A O 1
ATOM 697 N N . ASN A 1 121 ? 11.923 -50.112 -15.535 1.00 7.51 121 ASN A N 1
ATOM 698 C CA . ASN A 1 121 ? 11.736 -51.538 -15.854 1.00 6.40 121 ASN A CA 1
ATOM 699 C C . ASN A 1 121 ? 10.533 -51.998 -15.022 1.00 7.25 121 ASN A C 1
ATOM 700 O O . ASN A 1 121 ? 10.660 -52.309 -13.835 1.00 9.29 121 ASN A O 1
ATOM 705 N N . ASP A 1 122 ? 9.381 -51.939 -15.662 1.00 6.31 122 ASP A N 1
ATOM 706 C CA . ASP A 1 122 ? 8.112 -52.121 -14.921 1.00 6.96 122 ASP A CA 1
ATOM 707 C C . ASP A 1 122 ? 7.565 -53.535 -15.069 1.00 8.33 122 ASP A C 1
ATOM 708 O O . ASP A 1 122 ? 7.739 -54.156 -16.110 1.00 8.35 122 ASP A O 1
ATOM 713 N N . GLU A 1 123 ? 6.771 -53.943 -14.084 1.00 8.56 123 GLU A N 1
ATOM 714 C CA . GLU A 1 123 ? 6.159 -55.283 -14.073 1.00 9.47 123 GLU A CA 1
ATOM 715 C C . GLU A 1 123 ? 4.658 -55.054 -13.939 1.00 10.79 123 GLU A C 1
ATOM 716 O O . GLU A 1 123 ? 4.225 -54.438 -12.935 1.00 11.75 123 GLU A O 1
ATOM 722 N N . VAL A 1 124 ? 3.882 -55.428 -14.967 1.00 8.86 124 VAL A N 1
ATOM 723 C CA . VAL A 1 124 ? 2.412 -55.171 -14.964 1.00 8.92 124 VAL A CA 1
ATOM 724 C C . VAL A 1 124 ? 1.698 -56.509 -15.099 1.00 10.28 124 VAL A C 1
ATOM 725 O O . VAL A 1 124 ? 1.980 -57.262 -16.057 1.00 10.38 124 VAL A O 1
ATOM 729 N N . TYR A 1 125 ? 0.782 -56.809 -14.167 1.00 8.42 125 TYR A N 1
ATOM 730 C CA . TYR A 1 125 ? -0.045 -57.992 -14.242 1.00 9.20 125 TYR A CA 1
ATOM 731 C C . TYR A 1 125 ? -1.496 -57.485 -14.186 1.00 10.01 125 TYR A C 1
ATOM 732 O O . TYR A 1 125 ? -1.855 -56.666 -13.281 1.00 9.73 125 TYR A O 1
ATOM 741 N N . ILE A 1 126 ? -2.284 -57.932 -15.167 1.00 8.22 126 ILE A N 1
ATOM 742 C CA . ILE A 1 126 ? -3.718 -57.654 -15.253 1.00 8.10 126 ILE A CA 1
ATOM 743 C C . ILE A 1 126 ? -4.367 -59.047 -15.375 1.00 8.40 126 ILE A C 1
ATOM 744 O O . ILE A 1 126 ? -4.125 -59.789 -16.358 1.00 9.57 126 ILE A O 1
ATOM 749 N N . GLY A 1 127 ? -5.199 -59.388 -14.399 1.00 7.52 127 GLY A N 1
ATOM 750 C CA . GLY A 1 127 ? -5.768 -60.761 -14.328 1.00 8.63 127 GLY A CA 1
ATOM 751 C C . GLY A 1 127 ? -6.920 -60.964 -15.353 1.00 9.54 127 GLY A C 1
ATOM 752 O O . GLY A 1 127 ? -7.130 -62.047 -15.947 1.00 8.36 127 GLY A O 1
ATOM 753 N N . GLY A 1 128 ? -7.605 -59.869 -15.619 1.00 9.03 128 GLY A N 1
ATOM 754 C CA . GLY A 1 128 ? -8.770 -59.889 -16.524 1.00 10.07 128 GLY A CA 1
ATOM 755 C C . GLY A 1 128 ? -8.430 -59.469 -17.949 1.00 9.85 128 GLY A C 1
ATOM 756 O O . GLY A 1 128 ? -7.327 -59.717 -18.455 1.00 8.83 128 GLY A O 1
ATOM 757 N N . ASN A 1 129 ? -9.415 -58.836 -18.602 1.00 10.48 129 ASN A N 1
ATOM 758 C CA . ASN A 1 129 ? -9.212 -58.312 -19.960 1.00 10.37 129 ASN A CA 1
ATOM 759 C C . ASN A 1 129 ? -8.662 -56.912 -20.019 1.00 11.26 129 ASN A C 1
ATOM 760 O O . ASN A 1 129 ? -8.982 -56.070 -19.173 1.00 11.55 129 ASN A O 1
ATOM 765 N N . LEU A 1 130 ? -7.896 -56.627 -21.063 1.00 9.51 130 LEU A N 1
ATOM 766 C CA . LEU A 1 130 ? -7.389 -55.274 -21.217 1.00 10.59 130 LEU A CA 1
ATOM 767 C C . LEU A 1 130 ? -8.181 -54.630 -22.323 1.00 11.50 130 LEU A C 1
ATOM 768 O O . LEU A 1 130 ? -8.046 -55.058 -23.489 1.00 11.58 130 LEU A O 1
ATOM 773 N N . SER A 1 131 ? -8.975 -53.607 -21.987 1.00 11.72 131 SER A N 1
ATOM 774 C CA A SER A 1 131 ? -9.758 -52.869 -23.002 0.50 12.52 131 SER A CA 1
ATOM 775 C CA B SER A 1 131 ? -9.759 -52.882 -23.001 0.50 13.39 131 SER A CA 1
ATOM 776 C C . SER A 1 131 ? -9.471 -51.368 -23.009 1.00 13.94 131 SER A C 1
ATOM 777 O O . SER A 1 131 ? -10.139 -50.624 -23.728 1.00 16.91 131 SER A O 1
ATOM 782 N N . GLY A 1 132 ? -8.510 -50.923 -22.200 1.00 12.66 132 GLY A N 1
ATOM 783 C CA . GLY A 1 132 ? -7.984 -49.542 -22.308 1.00 12.56 132 GLY A CA 1
ATOM 784 C C . GLY A 1 132 ? -6.593 -49.683 -22.904 1.00 11.69 132 GLY A C 1
ATOM 785 O O . GLY A 1 132 ? -6.051 -50.800 -22.947 1.00 12.89 132 GLY A O 1
ATOM 786 N N . ASP A 1 133 ? -6.008 -48.594 -23.375 1.00 10.50 133 ASP A N 1
ATOM 787 C CA . ASP A 1 133 ? -4.705 -48.651 -24.015 1.00 10.13 133 ASP A CA 1
ATOM 788 C C . ASP A 1 133 ? -3.623 -48.711 -22.986 1.00 10.70 133 ASP A C 1
ATOM 789 O O . ASP A 1 133 ? -3.572 -47.876 -22.099 1.00 11.39 133 ASP A O 1
ATOM 794 N N . LEU A 1 134 ? -2.763 -49.705 -23.113 1.00 8.89 134 LEU A N 1
ATOM 795 C CA . LEU A 1 134 ? -1.615 -49.818 -22.226 1.00 8.21 134 LEU A CA 1
ATOM 796 C C . LEU A 1 134 ? -0.320 -49.396 -22.888 1.00 7.73 134 LEU A C 1
ATOM 797 O O . LEU A 1 134 ? -0.021 -49.773 -24.072 1.00 7.94 134 LEU A O 1
ATOM 802 N N . ASP A 1 135 ? 0.493 -48.624 -22.143 1.00 8.37 135 ASP A N 1
ATOM 803 C CA . ASP A 1 135 ? 1.833 -48.296 -22.622 1.00 7.56 135 ASP A CA 1
ATOM 804 C C . ASP A 1 135 ? 2.842 -48.663 -21.552 1.00 8.85 135 ASP A C 1
ATOM 805 O O . ASP A 1 135 ? 2.788 -48.118 -20.446 1.00 9.40 135 ASP A O 1
ATOM 810 N N . ALA A 1 136 ? 3.732 -49.622 -21.841 1.00 8.28 136 ALA A N 1
ATOM 811 C CA . ALA A 1 136 ? 4.713 -50.039 -20.814 1.00 7.02 136 ALA A CA 1
ATOM 812 C C . ALA A 1 136 ? 5.882 -49.067 -20.778 1.00 6.66 136 ALA A C 1
ATOM 813 O O . ALA A 1 136 ? 6.714 -49.084 -19.844 1.00 7.68 136 ALA A O 1
ATOM 815 N N . GLY A 1 137 ? 5.975 -48.200 -21.801 1.00 7.59 137 GLY A N 1
ATOM 816 C CA . GLY A 1 137 ? 6.990 -47.153 -21.835 1.00 8.04 137 GLY A CA 1
ATOM 817 C C . GLY A 1 137 ? 8.421 -47.634 -22.079 1.00 8.81 137 GLY A C 1
ATOM 818 O O . GLY A 1 137 ? 8.675 -48.818 -22.471 1.00 7.20 137 GLY A O 1
ATOM 819 N N . THR A 1 138 ? 9.364 -46.741 -21.828 1.00 8.69 138 THR A N 1
ATOM 820 C CA . THR A 1 138 ? 10.794 -47.054 -22.003 1.00 7.67 138 THR A CA 1
ATOM 821 C C . THR A 1 138 ? 11.233 -48.160 -21.032 1.00 7.26 138 THR A C 1
ATOM 822 O O . THR A 1 138 ? 10.449 -48.555 -20.139 1.00 6.88 138 THR A O 1
ATOM 826 N N . ASP A 1 139 ? 12.467 -48.638 -21.240 1.00 6.17 139 ASP A N 1
ATOM 827 C CA A ASP A 1 139 ? 13.085 -49.716 -20.432 0.50 6.89 139 ASP A CA 1
ATOM 828 C CA B ASP A 1 139 ? 13.085 -49.720 -20.466 0.50 7.38 139 ASP A CA 1
ATOM 829 C C . ASP A 1 139 ? 12.376 -51.085 -20.604 1.00 6.25 139 ASP A C 1
ATOM 830 O O . ASP A 1 139 ? 11.454 -51.254 -21.430 1.00 5.64 139 ASP A O 1
ATOM 839 N N . ASN A 1 140 ? 12.786 -52.047 -19.796 1.00 6.87 140 ASN A N 1
ATOM 840 C CA . ASN A 1 140 ? 12.529 -53.461 -20.115 1.00 7.17 140 ASN A CA 1
ATOM 841 C C . ASN A 1 140 ? 11.414 -53.989 -19.241 1.00 7.28 140 ASN A C 1
ATOM 842 O O . ASN A 1 140 ? 11.609 -54.249 -18.058 1.00 6.22 140 ASN A O 1
ATOM 847 N N . ASP A 1 141 ? 10.232 -54.034 -19.838 1.00 6.35 141 ASP A N 1
ATOM 848 C CA . ASP A 1 141 ? 8.996 -54.271 -19.091 1.00 5.34 141 ASP A CA 1
ATOM 849 C C . ASP A 1 141 ? 8.452 -55.681 -19.242 1.00 7.20 141 ASP A C 1
ATOM 850 O O . ASP A 1 141 ? 8.557 -56.311 -20.316 1.00 6.89 141 ASP A O 1
ATOM 855 N N . ASN A 1 142 ? 7.841 -56.141 -18.163 1.00 7.63 142 ASN A N 1
ATOM 856 C CA . ASN A 1 142 ? 7.111 -57.406 -18.155 1.00 9.05 142 ASN A CA 1
ATOM 857 C C . ASN A 1 142 ? 5.629 -57.092 -18.085 1.00 8.50 142 ASN A C 1
ATOM 858 O O . ASN A 1 142 ? 5.211 -56.334 -17.182 1.00 8.11 142 ASN A O 1
ATOM 863 N N . ILE A 1 143 ? 4.867 -57.571 -19.096 1.00 7.19 143 ILE A N 1
ATOM 864 C CA . ILE A 1 143 ? 3.391 -57.377 -19.138 1.00 7.47 143 ILE A CA 1
ATOM 865 C C . ILE A 1 143 ? 2.695 -58.762 -19.186 1.00 9.02 143 ILE A C 1
ATOM 866 O O . ILE A 1 143 ? 3.009 -59.610 -20.055 1.00 8.79 143 ILE A O 1
ATOM 871 N N . GLN A 1 144 ? 1.769 -58.995 -18.257 1.00 7.19 144 GLN A N 1
ATOM 872 C CA . GLN A 1 144 ? 1.015 -60.208 -18.293 1.00 7.81 144 GLN A CA 1
ATOM 873 C C . GLN A 1 144 ? -0.471 -59.824 -18.238 1.00 8.36 144 GLN A C 1
ATOM 874 O O . GLN A 1 144 ? -0.898 -59.048 -17.357 1.00 7.59 144 GLN A O 1
ATOM 880 N N . ILE A 1 145 ? -1.213 -60.349 -19.201 1.00 6.59 145 ILE A N 1
ATOM 881 C CA . ILE A 1 145 ? -2.674 -60.087 -19.335 1.00 6.93 145 ILE A CA 1
ATOM 882 C C . ILE A 1 145 ? -3.330 -61.447 -19.314 1.00 7.34 145 ILE A C 1
ATOM 883 O O . ILE A 1 145 ? -3.095 -62.257 -20.229 1.00 7.84 145 ILE A O 1
ATOM 888 N N . GLY A 1 146 ? -4.170 -61.710 -18.310 1.00 6.41 146 GLY A N 1
ATOM 889 C CA . GLY A 1 146 ? -4.768 -63.029 -18.135 1.00 8.78 146 GLY A CA 1
ATOM 890 C C . GLY A 1 146 ? -5.807 -63.311 -19.207 1.00 8.40 146 GLY A C 1
ATOM 891 O O . GLY A 1 146 ? -5.910 -64.440 -19.671 1.00 8.87 146 GLY A O 1
ATOM 892 N N . GLY A 1 147 ? -6.513 -62.252 -19.620 1.00 8.09 147 GLY A N 1
ATOM 893 C CA . GLY A 1 147 ? -7.574 -62.382 -20.647 1.00 9.36 147 GLY A CA 1
ATOM 894 C C . GLY A 1 147 ? -7.126 -61.929 -22.030 1.00 9.71 147 GLY A C 1
ATOM 895 O O . GLY A 1 147 ? -6.082 -62.346 -22.552 1.00 8.42 147 GLY A O 1
ATOM 896 N N . ASP A 1 148 ? -7.941 -61.074 -22.642 1.00 9.76 148 ASP A N 1
ATOM 897 C CA . ASP A 1 148 ? -7.732 -60.621 -24.009 1.00 8.75 148 ASP A CA 1
ATOM 898 C C . ASP A 1 148 ? -7.067 -59.263 -24.003 1.00 9.32 148 ASP A C 1
ATOM 899 O O . ASP A 1 148 ? -7.192 -58.511 -23.019 1.00 9.26 148 ASP A O 1
ATOM 904 N N . VAL A 1 149 ? -6.362 -58.975 -25.089 1.00 8.43 149 VAL A N 1
ATOM 905 C CA . VAL A 1 149 ? -5.887 -57.626 -25.379 1.00 8.24 149 VAL A CA 1
ATOM 906 C C . VAL A 1 149 ? -6.856 -57.053 -26.435 1.00 10.53 149 VAL A C 1
ATOM 907 O O . VAL A 1 149 ? -6.847 -57.468 -27.607 1.00 10.82 149 VAL A O 1
ATOM 911 N N . ASN A 1 150 ? -7.723 -56.130 -26.007 1.00 11.19 150 ASN A N 1
ATOM 912 C CA . ASN A 1 150 ? -8.798 -55.599 -26.906 1.00 14.28 150 ASN A CA 1
ATOM 913 C C . ASN A 1 150 ? -8.489 -54.222 -27.481 1.00 15.61 150 ASN A C 1
ATOM 914 O O . ASN A 1 150 ? -9.128 -53.748 -28.457 1.00 18.75 150 ASN A O 1
ATOM 919 N N . ALA A 1 151 ? -7.495 -53.581 -26.908 1.00 15.99 151 ALA A N 1
ATOM 920 C CA . ALA A 1 151 ? -7.159 -52.231 -27.273 1.00 15.56 151 ALA A CA 1
ATOM 921 C C . ALA A 1 151 ? -5.678 -52.122 -27.721 1.00 15.57 151 ALA A C 1
ATOM 922 O O . ALA A 1 151 ? -5.072 -53.146 -28.112 1.00 13.72 151 ALA A O 1
ATOM 924 N N . ALA A 1 152 ? -5.090 -50.921 -27.714 1.00 13.88 152 ALA A N 1
ATOM 925 C CA . ALA A 1 152 ? -3.659 -50.797 -28.033 1.00 12.45 152 ALA A CA 1
ATOM 926 C C . ALA A 1 152 ? -2.785 -51.307 -26.901 1.00 12.56 152 ALA A C 1
ATOM 927 O O . ALA A 1 152 ? -3.088 -51.097 -25.736 1.00 13.21 152 ALA A O 1
ATOM 929 N N . LEU A 1 153 ? -1.697 -51.974 -27.228 1.00 9.72 153 LEU A N 1
ATOM 930 C CA . LEU A 1 153 ? -0.745 -52.330 -26.187 1.00 8.48 153 LEU A CA 1
ATOM 931 C C . LEU A 1 153 ? 0.640 -52.005 -26.785 1.00 8.94 153 LEU A C 1
ATOM 932 O O . LEU A 1 153 ? 1.101 -52.627 -27.754 1.00 11.13 153 LEU A O 1
ATOM 937 N N . ASN A 1 154 ? 1.292 -51.006 -26.209 1.00 7.94 154 ASN A N 1
ATOM 938 C CA A ASN A 1 154 ? 2.586 -50.561 -26.664 0.50 7.62 154 ASN A CA 1
ATOM 939 C CA B ASN A 1 154 ? 2.613 -50.576 -26.677 0.50 7.15 154 ASN A CA 1
ATOM 940 C C . ASN A 1 154 ? 3.636 -50.893 -25.611 1.00 7.60 154 ASN A C 1
ATOM 941 O O . ASN A 1 154 ? 3.599 -50.320 -24.518 1.00 8.32 154 ASN A O 1
ATOM 950 N N . ALA A 1 155 ? 4.541 -51.834 -25.919 1.00 7.59 155 ALA A N 1
ATOM 951 C CA . ALA A 1 155 ? 5.555 -52.264 -24.951 1.00 6.76 155 ALA A CA 1
ATOM 952 C C . ALA A 1 155 ? 6.762 -51.288 -24.868 1.00 7.68 155 ALA A C 1
ATOM 953 O O . ALA A 1 155 ? 7.533 -51.274 -23.851 1.00 7.69 155 ALA A O 1
ATOM 955 N N . GLY A 1 156 ? 6.896 -50.482 -25.920 1.00 8.04 156 GLY A N 1
ATOM 956 C CA . GLY A 1 156 ? 7.898 -49.379 -26.040 1.00 8.03 156 GLY A CA 1
ATOM 957 C C . GLY A 1 156 ? 9.298 -49.838 -26.366 1.00 7.26 156 GLY A C 1
ATOM 958 O O . GLY A 1 156 ? 9.573 -51.015 -26.710 1.00 7.05 156 GLY A O 1
ATOM 959 N N . THR A 1 157 ? 10.226 -48.925 -26.186 1.00 7.82 157 THR A N 1
ATOM 960 C CA . THR A 1 157 ? 11.601 -49.297 -26.209 1.00 7.65 157 THR A CA 1
ATOM 961 C C . THR A 1 157 ? 11.850 -50.259 -25.063 1.00 7.77 157 THR A C 1
ATOM 962 O O . THR A 1 157 ? 11.015 -50.439 -24.141 1.00 7.49 157 THR A O 1
ATOM 966 N N . GLY A 1 158 ? 12.994 -50.928 -25.156 1.00 8.98 158 GLY A N 1
ATOM 967 C CA . GLY A 1 158 ? 13.357 -51.966 -24.185 1.00 7.65 158 GLY A CA 1
ATOM 968 C C . GLY A 1 158 ? 13.066 -53.397 -24.639 1.00 7.20 158 GLY A C 1
ATOM 969 O O . GLY A 1 158 ? 12.219 -53.654 -25.495 1.00 8.13 158 GLY A O 1
ATOM 970 N N . ASN A 1 159 ? 13.778 -54.319 -24.029 1.00 7.78 159 ASN A N 1
ATOM 971 C CA . ASN A 1 159 ? 13.553 -55.758 -24.220 1.00 5.78 159 ASN A CA 1
ATOM 972 C C . ASN A 1 159 ? 12.337 -56.197 -23.361 1.00 6.53 159 ASN A C 1
ATOM 973 O O . ASN A 1 159 ? 12.490 -56.506 -22.176 1.00 6.84 159 ASN A O 1
ATOM 978 N N . ASP A 1 160 ? 11.144 -56.156 -23.965 1.00 4.20 160 ASP A N 1
ATOM 979 C CA . ASP A 1 160 ? 9.885 -56.367 -23.224 1.00 4.54 160 ASP A CA 1
ATOM 980 C C . ASP A 1 160 ? 9.380 -57.789 -23.379 1.00 5.26 160 ASP A C 1
ATOM 981 O O . ASP A 1 160 ? 9.567 -58.443 -24.422 1.00 5.59 160 ASP A O 1
ATOM 986 N N . ASN A 1 161 ? 8.659 -58.233 -22.361 1.00 5.33 161 ASN A N 1
ATOM 987 C CA . ASN A 1 161 ? 8.079 -59.565 -22.364 1.00 6.18 161 ASN A CA 1
ATOM 988 C C . ASN A 1 161 ? 6.577 -59.404 -22.149 1.00 7.75 161 ASN A C 1
ATOM 989 O O . ASN A 1 161 ? 6.153 -58.755 -21.171 1.00 7.91 161 ASN A O 1
ATOM 994 N N . LEU A 1 162 ? 5.802 -59.917 -23.108 1.00 5.95 162 LEU A N 1
ATOM 995 C CA . LEU A 1 162 ? 4.334 -59.833 -23.077 1.00 5.32 162 LEU A CA 1
ATOM 996 C C . LEU A 1 162 ? 3.765 -61.256 -23.093 1.00 6.38 162 LEU A C 1
ATOM 997 O O . LEU A 1 162 ? 4.036 -62.014 -24.034 1.00 5.78 162 LEU A O 1
ATOM 1002 N N . ILE A 1 163 ? 2.979 -61.614 -22.067 1.00 6.69 163 ILE A N 1
ATOM 1003 C CA . ILE A 1 163 ? 2.327 -62.917 -22.021 1.00 7.92 163 ILE A CA 1
ATOM 1004 C C . ILE A 1 163 ? 0.808 -62.651 -21.888 1.00 8.33 163 ILE A C 1
ATOM 1005 O O . ILE A 1 163 ? 0.389 -61.931 -20.963 1.00 9.01 163 ILE A O 1
ATOM 1010 N N . ILE A 1 164 ? 0.049 -63.096 -22.888 1.00 7.38 164 ILE A N 1
ATOM 1011 C CA . ILE A 1 164 ? -1.454 -62.939 -22.957 1.00 6.62 164 ILE A CA 1
ATOM 1012 C C . ILE A 1 164 ? -2.084 -64.287 -22.824 1.00 7.42 164 ILE A C 1
ATOM 1013 O O . ILE A 1 164 ? -1.773 -65.202 -23.576 1.00 9.09 164 ILE A O 1
ATOM 1018 N N . GLY A 1 165 ? -3.032 -64.413 -21.899 1.00 6.23 165 GLY A N 1
ATOM 1019 C CA . GLY A 1 165 ? -3.693 -65.708 -21.725 1.00 6.66 165 GLY A CA 1
ATOM 1020 C C . GLY A 1 165 ? -4.621 -66.103 -22.863 1.00 8.28 165 GLY A C 1
ATOM 1021 O O . GLY A 1 165 ? -4.703 -67.261 -23.238 1.00 8.86 165 GLY A O 1
ATOM 1022 N N . HIS A 1 166 ? -5.422 -65.142 -23.296 1.00 7.59 166 HIS A N 1
ATOM 1023 C CA . HIS A 1 166 ? -6.429 -65.419 -24.317 1.00 10.32 166 HIS A CA 1
ATOM 1024 C C . HIS A 1 166 ? -6.122 -64.802 -25.705 1.00 9.43 166 HIS A C 1
ATOM 1025 O O . HIS A 1 166 ? -5.069 -65.095 -26.296 1.00 9.66 166 HIS A O 1
ATOM 1032 N N . ASP A 1 167 ? -6.994 -63.913 -26.231 1.00 9.46 167 ASP A N 1
ATOM 1033 C CA . ASP A 1 167 ? -6.893 -63.489 -27.651 1.00 8.78 167 ASP A CA 1
ATOM 1034 C C . ASP A 1 167 ? -6.282 -62.096 -27.777 1.00 8.70 167 ASP A C 1
ATOM 1035 O O . ASP A 1 167 ? -6.272 -61.301 -26.808 1.00 8.88 167 ASP A O 1
ATOM 1040 N N . VAL A 1 168 ? -5.803 -61.807 -28.972 1.00 6.98 168 VAL A N 1
ATOM 1041 C CA . VAL A 1 168 ? -5.473 -60.412 -29.321 1.00 6.85 168 VAL A CA 1
ATOM 1042 C C . VAL A 1 168 ? -6.522 -59.953 -30.335 1.00 8.57 168 VAL A C 1
ATOM 1043 O O . VAL A 1 168 ? -6.648 -60.518 -31.429 1.00 9.36 168 VAL A O 1
ATOM 1047 N N . SER A 1 169 ? -7.247 -58.895 -29.975 1.00 8.46 169 SER A N 1
ATOM 1048 C CA . SER A 1 169 ? -8.201 -58.282 -30.907 1.00 9.39 169 SER A CA 1
ATOM 1049 C C . SER A 1 169 ? -7.763 -56.859 -31.204 1.00 9.48 169 SER A C 1
ATOM 1050 O O . SER A 1 169 ? -8.185 -56.274 -32.220 1.00 12.08 169 SER A O 1
ATOM 1053 N N . GLY A 1 170 ? -6.938 -56.272 -30.340 1.00 9.96 170 GLY A N 1
ATOM 1054 C CA . GLY A 1 170 ? -6.370 -54.950 -30.587 1.00 9.57 170 GLY A CA 1
ATOM 1055 C C . GLY A 1 170 ? -5.016 -55.002 -31.293 1.00 10.60 170 GLY A C 1
ATOM 1056 O O . GLY A 1 170 ? -4.682 -56.000 -31.980 1.00 10.30 170 GLY A O 1
ATOM 1057 N N . ILE A 1 171 ? -4.261 -53.907 -31.200 1.00 9.36 171 ILE A N 1
ATOM 1058 C CA A ILE A 1 171 ? -2.970 -53.814 -31.874 0.70 8.34 171 ILE A CA 1
ATOM 1059 C CA B ILE A 1 171 ? -2.964 -53.807 -31.867 0.30 8.32 171 ILE A CA 1
ATOM 1060 C C . ILE A 1 171 ? -1.845 -53.808 -30.829 1.00 8.57 171 ILE A C 1
ATOM 1061 O O . ILE A 1 171 ? -1.747 -52.861 -30.016 1.00 9.12 171 ILE A O 1
ATOM 1070 N N . VAL A 1 172 ? -1.025 -54.862 -30.850 1.00 6.71 172 VAL A N 1
ATOM 1071 C CA . VAL A 1 172 ? 0.162 -54.990 -29.981 1.00 7.34 172 VAL A CA 1
ATOM 1072 C C . VAL A 1 172 ? 1.395 -54.529 -30.775 1.00 7.09 172 VAL A C 1
ATOM 1073 O O . VAL A 1 172 ? 1.639 -55.003 -31.904 1.00 8.91 172 VAL A O 1
ATOM 1077 N N . ASN A 1 173 ? 2.128 -53.581 -30.201 1.00 7.38 173 ASN A N 1
ATOM 1078 C CA . ASN A 1 173 ? 3.360 -53.101 -30.792 1.00 8.63 173 ASN A CA 1
ATOM 1079 C C . ASN A 1 173 ? 4.459 -53.195 -29.756 1.00 8.34 173 ASN A C 1
ATOM 1080 O O . ASN A 1 173 ? 4.443 -52.503 -28.741 1.00 7.70 173 ASN A O 1
ATOM 1085 N N . MET A 1 174 ? 5.404 -54.063 -30.026 1.00 6.17 174 MET A N 1
ATOM 1086 C CA . MET A 1 174 ? 6.439 -54.310 -29.043 1.00 6.46 174 MET A CA 1
ATOM 1087 C C . MET A 1 174 ? 7.570 -53.348 -29.109 1.00 6.84 174 MET A C 1
ATOM 1088 O O . MET A 1 174 ? 8.407 -53.313 -28.184 1.00 8.12 174 MET A O 1
ATOM 1093 N N . GLY A 1 175 ? 7.615 -52.552 -30.166 1.00 6.65 175 GLY A N 1
ATOM 1094 C CA . GLY A 1 175 ? 8.571 -51.440 -30.229 1.00 8.87 175 GLY A CA 1
ATOM 1095 C C . GLY A 1 175 ? 10.016 -51.918 -30.415 1.00 8.20 175 GLY A C 1
ATOM 1096 O O . GLY A 1 175 ? 10.284 -53.093 -30.773 1.00 8.49 175 GLY A O 1
ATOM 1097 N N . THR A 1 176 ? 10.945 -51.023 -30.195 1.00 6.23 176 THR A N 1
ATOM 1098 C CA . THR A 1 176 ? 12.363 -51.333 -30.441 1.00 7.07 176 THR A CA 1
ATOM 1099 C C . THR A 1 176 ? 12.852 -52.399 -29.437 1.00 6.98 176 THR A C 1
ATOM 1100 O O . THR A 1 176 ? 12.133 -52.766 -28.471 1.00 7.70 176 THR A O 1
ATOM 1104 N N . ASP A 1 177 ? 14.067 -52.868 -29.699 1.00 7.68 177 ASP A N 1
ATOM 1105 C CA . ASP A 1 177 ? 14.761 -53.907 -28.860 1.00 6.51 177 ASP A CA 1
ATOM 1106 C C . ASP A 1 177 ? 14.127 -55.305 -28.980 1.00 7.32 177 ASP A C 1
ATOM 1107 O O . ASP A 1 177 ? 13.246 -55.538 -29.828 1.00 5.30 177 ASP A O 1
ATOM 1112 N N . ASN A 1 178 ? 14.605 -56.226 -28.154 1.00 5.59 178 ASN A N 1
ATOM 1113 C CA . ASN A 1 178 ? 14.415 -57.673 -28.400 1.00 6.15 178 ASN A CA 1
ATOM 1114 C C . ASN A 1 178 ? 13.292 -58.170 -27.487 1.00 4.48 178 ASN A C 1
ATOM 1115 O O . ASN A 1 178 ? 13.463 -58.415 -26.293 1.00 6.94 178 ASN A O 1
ATOM 1120 N N . ASP A 1 179 ? 12.129 -58.246 -28.085 1.00 4.62 179 ASP A N 1
ATOM 1121 C CA . ASP A 1 179 ? 10.910 -58.522 -27.354 1.00 4.62 179 ASP A CA 1
ATOM 1122 C C . ASP A 1 179 ? 10.383 -59.952 -27.551 1.00 5.84 179 ASP A C 1
ATOM 1123 O O . ASP A 1 179 ? 10.595 -60.562 -28.611 1.00 5.32 179 ASP A O 1
ATOM 1128 N N . THR A 1 180 ? 9.634 -60.421 -26.541 1.00 5.24 180 THR A N 1
ATOM 1129 C CA . THR A 1 180 ? 8.980 -61.766 -26.547 1.00 5.45 180 THR A CA 1
ATOM 1130 C C . THR A 1 180 ? 7.502 -61.534 -26.371 1.00 6.32 180 THR A C 1
ATOM 1131 O O . THR A 1 180 ? 7.091 -60.745 -25.510 1.00 6.41 180 THR A O 1
ATOM 1135 N N . VAL A 1 181 ? 6.727 -62.202 -27.209 1.00 5.73 181 VAL A N 1
ATOM 1136 C CA . VAL A 1 181 ? 5.249 -62.236 -27.027 1.00 4.22 181 VAL A CA 1
ATOM 1137 C C . VAL A 1 181 ? 4.837 -63.701 -27.042 1.00 5.75 181 VAL A C 1
ATOM 1138 O O . VAL A 1 181 ? 5.274 -64.486 -27.896 1.00 6.67 181 VAL A O 1
ATOM 1142 N N . GLU A 1 182 ? 3.961 -64.037 -26.111 1.00 5.62 182 GLU A N 1
ATOM 1143 C CA . GLU A 1 182 ? 3.233 -65.321 -26.167 1.00 6.00 182 GLU A CA 1
ATOM 1144 C C . GLU A 1 182 ? 1.731 -65.036 -26.062 1.00 6.94 182 GLU A C 1
ATOM 1145 O O . GLU A 1 182 ? 1.269 -64.353 -25.117 1.00 7.75 182 GLU A O 1
ATOM 1151 N N . VAL A 1 183 ? 0.987 -65.519 -27.044 1.00 5.52 183 VAL A N 1
ATOM 1152 C CA . VAL A 1 183 ? -0.494 -65.375 -27.068 1.00 6.59 183 VAL A CA 1
ATOM 1153 C C . VAL A 1 183 ? -1.067 -66.738 -26.818 1.00 6.59 183 VAL A C 1
ATOM 1154 O O . VAL A 1 183 ? -0.827 -67.663 -27.613 1.00 8.18 183 VAL A O 1
ATOM 1158 N N . GLY A 1 184 ? -1.874 -66.895 -25.755 1.00 6.39 184 GLY A N 1
ATOM 1159 C CA . GLY A 1 184 ? -2.352 -68.220 -25.346 1.00 8.30 184 GLY A CA 1
ATOM 1160 C C . GLY A 1 184 ? -3.425 -68.743 -26.270 1.00 9.95 184 GLY A C 1
ATOM 1161 O O . GLY A 1 184 ? -3.581 -69.947 -26.437 1.00 10.42 184 GLY A O 1
ATOM 1162 N N . ARG A 1 185 ? -4.188 -67.818 -26.883 1.00 8.91 185 ARG A N 1
ATOM 1163 C CA . ARG A 1 185 ? -5.190 -68.215 -27.830 1.00 10.45 185 ARG A CA 1
ATOM 1164 C C . ARG A 1 185 ? -4.972 -67.587 -29.201 1.00 10.47 185 ARG A C 1
ATOM 1165 O O . ARG A 1 185 ? -3.903 -67.793 -29.768 1.00 10.54 185 ARG A O 1
ATOM 1173 N N . THR A 1 186 ? -5.911 -66.779 -29.705 1.00 9.97 186 THR A N 1
ATOM 1174 C CA . THR A 1 186 ? -5.943 -66.452 -31.123 1.00 10.12 186 THR A CA 1
ATOM 1175 C C . THR A 1 186 ? -5.734 -64.980 -31.376 1.00 9.86 186 THR A C 1
ATOM 1176 O O . THR A 1 186 ? -6.180 -64.135 -30.581 1.00 8.67 186 THR A O 1
ATOM 1180 N N . ILE A 1 187 ? -4.999 -64.684 -32.445 1.00 7.91 187 ILE A N 1
ATOM 1181 C CA . ILE A 1 187 ? -4.913 -63.319 -32.932 1.00 7.03 187 ILE A CA 1
ATOM 1182 C C . ILE A 1 187 ? -6.092 -63.208 -33.882 1.00 8.76 187 ILE A C 1
ATOM 1183 O O . ILE A 1 187 ? -6.078 -63.772 -34.983 1.00 9.30 187 ILE A O 1
ATOM 1188 N N . ASN A 1 188 ? -7.114 -62.505 -33.420 1.00 7.77 188 ASN A N 1
ATOM 1189 C CA . ASN A 1 188 ? -8.365 -62.327 -34.164 1.00 10.38 188 ASN A CA 1
ATOM 1190 C C . ASN A 1 188 ? -8.197 -61.514 -35.450 1.00 10.43 188 ASN A C 1
ATOM 1191 O O . ASN A 1 188 ? -7.175 -60.908 -35.673 1.00 9.94 188 ASN A O 1
ATOM 1196 N N . ALA A 1 189 ? -9.210 -61.514 -36.301 1.00 11.81 189 ALA A N 1
ATOM 1197 C CA . ALA A 1 189 ? -9.097 -60.836 -37.578 1.00 12.70 189 ALA A CA 1
ATOM 1198 C C . ALA A 1 189 ? -8.706 -59.378 -37.405 1.00 13.35 189 ALA A C 1
ATOM 1199 O O . ALA A 1 189 ? -7.982 -58.845 -38.254 1.00 13.75 189 ALA A O 1
ATOM 1201 N N . SER A 1 190 ? -9.179 -58.731 -36.324 1.00 12.99 190 SER A N 1
ATOM 1202 C CA . SER A 1 190 ? -8.919 -57.300 -36.115 1.00 13.69 190 SER A CA 1
ATOM 1203 C C . SER A 1 190 ? -7.558 -57.072 -35.424 1.00 11.89 190 SER A C 1
ATOM 1204 O O . SER A 1 190 ? -7.072 -55.914 -35.347 1.00 13.46 190 SER A O 1
ATOM 1207 N N . GLY A 1 191 ? -6.969 -58.156 -34.914 1.00 10.87 191 GLY A N 1
ATOM 1208 C CA . GLY A 1 191 ? -5.785 -58.067 -34.006 1.00 8.21 191 GLY A CA 1
ATOM 1209 C C . GLY A 1 191 ? -4.503 -58.065 -34.803 1.00 8.20 191 GLY A C 1
ATOM 1210 O O . GLY A 1 191 ? -4.435 -58.625 -35.929 1.00 8.09 191 GLY A O 1
ATOM 1211 N N . LYS A 1 192 ? -3.462 -57.454 -34.227 1.00 8.16 192 LYS A N 1
ATOM 1212 C CA . LYS A 1 192 ? -2.133 -57.435 -34.831 1.00 7.65 192 LYS A CA 1
ATOM 1213 C C . LYS A 1 192 ? -1.093 -57.592 -33.762 1.00 8.14 192 LYS A C 1
ATOM 1214 O O . LYS A 1 192 ? -1.253 -57.047 -32.647 1.00 7.62 192 LYS A O 1
ATOM 1220 N N . VAL A 1 193 ? 0.024 -58.234 -34.116 1.00 7.49 193 VAL A N 1
ATOM 1221 C CA . VAL A 1 193 ? 1.203 -58.252 -33.216 1.00 7.32 193 VAL A CA 1
ATOM 1222 C C . VAL A 1 193 ? 2.354 -57.832 -34.093 1.00 8.57 193 VAL A C 1
ATOM 1223 O O . VAL A 1 193 ? 2.698 -58.540 -35.034 1.00 8.64 193 VAL A O 1
ATOM 1227 N N . LEU A 1 194 ? 2.893 -56.645 -33.779 1.00 7.93 194 LEU A N 1
ATOM 1228 C CA . LEU A 1 194 ? 4.005 -56.032 -34.514 1.00 6.14 194 LEU A CA 1
ATOM 1229 C C . LEU A 1 194 ? 5.191 -56.048 -33.580 1.00 6.71 194 LEU A C 1
ATOM 1230 O O . LEU A 1 194 ? 5.172 -55.378 -32.537 1.00 6.75 194 LEU A O 1
ATOM 1235 N N . LEU A 1 195 ? 6.205 -56.847 -33.921 1.00 6.28 195 LEU A N 1
ATOM 1236 C CA . LEU A 1 195 ? 7.381 -57.048 -33.034 1.00 6.89 195 LEU A CA 1
ATOM 1237 C C . LEU A 1 195 ? 8.399 -55.909 -33.233 1.00 7.92 195 LEU A C 1
ATOM 1238 O O . LEU A 1 195 ? 9.224 -55.601 -32.337 1.00 7.34 195 LEU A O 1
ATOM 1243 N N . ASP A 1 196 ? 8.293 -55.266 -34.395 1.00 8.13 196 ASP A N 1
ATOM 1244 C CA . ASP A 1 196 ? 9.071 -54.067 -34.762 1.00 6.89 196 ASP A CA 1
ATOM 1245 C C . ASP A 1 196 ? 10.607 -54.340 -34.821 1.00 7.96 196 ASP A C 1
ATOM 1246 O O . ASP A 1 196 ? 11.040 -55.489 -35.000 1.00 7.44 196 ASP A O 1
ATOM 1251 N N . THR A 1 197 ? 11.426 -53.315 -34.646 1.00 6.86 197 THR A N 1
ATOM 1252 C CA . THR A 1 197 ? 12.895 -53.521 -34.701 1.00 8.07 197 THR A CA 1
ATOM 1253 C C . THR A 1 197 ? 13.367 -54.443 -33.558 1.00 8.48 197 THR A C 1
ATOM 1254 O O . THR A 1 197 ? 12.664 -54.651 -32.544 1.00 8.62 197 THR A O 1
ATOM 1258 N N . GLY A 1 198 ? 14.568 -54.989 -33.701 1.00 9.13 198 GLY A N 1
ATOM 1259 C CA . GLY A 1 198 ? 15.070 -55.959 -32.728 1.00 6.88 198 GLY A CA 1
ATOM 1260 C C . GLY A 1 198 ? 14.872 -57.395 -33.192 1.00 7.27 198 GLY A C 1
ATOM 1261 O O . GLY A 1 198 ? 14.153 -57.712 -34.189 1.00 7.69 198 GLY A O 1
ATOM 1262 N N . ASP A 1 199 ? 15.506 -58.245 -32.331 1.00 7.22 199 ASP A N 1
ATOM 1263 C CA . ASP A 1 199 ? 15.493 -59.703 -32.640 1.00 6.57 199 ASP A CA 1
ATOM 1264 C C . ASP A 1 199 ? 14.402 -60.277 -31.772 1.00 7.41 199 ASP A C 1
ATOM 1265 O O . ASP A 1 199 ? 14.589 -60.469 -30.560 1.00 8.14 199 ASP A O 1
ATOM 1270 N N . ASP A 1 200 ? 13.150 -60.396 -32.324 1.00 5.53 200 ASP A N 1
ATOM 1271 C CA . ASP A 1 200 ? 11.963 -60.698 -31.510 1.00 6.22 200 ASP A CA 1
ATOM 1272 C C . ASP A 1 200 ? 11.466 -62.126 -31.620 1.00 7.34 200 ASP A C 1
ATOM 1273 O O . ASP A 1 200 ? 11.690 -62.756 -32.661 1.00 7.31 200 ASP A O 1
ATOM 1278 N N . SER A 1 201 ? 10.721 -62.577 -30.585 1.00 6.03 201 SER A N 1
ATOM 1279 C CA . SER A 1 201 ? 10.140 -63.912 -30.558 1.00 7.08 201 SER A CA 1
ATOM 1280 C C . SER A 1 201 ? 8.637 -63.807 -30.342 1.00 7.30 201 SER A C 1
ATOM 1281 O O . SER A 1 201 ? 8.205 -63.103 -29.440 1.00 7.55 201 SER A O 1
ATOM 1284 N N . LEU A 1 202 ? 7.853 -64.500 -31.185 1.00 7.21 202 LEU A N 1
ATOM 1285 C CA . LEU A 1 202 ? 6.403 -64.641 -30.995 1.00 6.74 202 LEU A CA 1
ATOM 1286 C C . LEU A 1 202 ? 5.973 -66.122 -31.011 1.00 6.53 202 LEU A C 1
ATOM 1287 O O . LEU A 1 202 ? 6.349 -66.898 -31.902 1.00 7.06 202 LEU A O 1
ATOM 1292 N N . LEU A 1 203 ? 5.106 -66.477 -30.071 1.00 6.58 203 LEU A N 1
ATOM 1293 C CA . LEU A 1 203 ? 4.426 -67.754 -30.103 1.00 7.61 203 LEU A CA 1
ATOM 1294 C C . LEU A 1 203 ? 2.943 -67.484 -29.992 1.00 7.67 203 LEU A C 1
ATOM 1295 O O . LEU A 1 203 ? 2.505 -66.810 -29.054 1.00 9.57 203 LEU A O 1
ATOM 1300 N N . VAL A 1 204 ? 2.179 -67.967 -30.972 1.00 7.45 204 VAL A N 1
ATOM 1301 C CA . VAL A 1 204 ? 0.689 -67.915 -30.925 1.00 5.73 204 VAL A CA 1
ATOM 1302 C C . VAL A 1 204 ? 0.229 -69.343 -30.729 1.00 7.67 204 VAL A C 1
ATOM 1303 O O . VAL A 1 204 ? 0.435 -70.204 -31.618 1.00 8.03 204 VAL A O 1
ATOM 1307 N N . SER A 1 205 ? -0.404 -69.630 -29.583 1.00 8.16 205 SER A N 1
ATOM 1308 C CA . SER A 1 205 ? -0.843 -70.991 -29.321 1.00 9.39 205 SER A CA 1
ATOM 1309 C C . SER A 1 205 ? -2.184 -71.367 -30.003 1.00 9.24 205 SER A C 1
ATOM 1310 O O . SER A 1 205 ? -2.470 -72.556 -30.195 1.00 10.38 205 SER A O 1
ATOM 1313 N N . GLY A 1 206 ? -2.979 -70.358 -30.372 1.00 9.03 206 GLY A N 1
ATOM 1314 C CA . GLY A 1 206 ? -4.226 -70.547 -31.101 1.00 8.96 206 GLY A CA 1
ATOM 1315 C C . GLY A 1 206 ? -3.975 -70.209 -32.572 1.00 9.88 206 GLY A C 1
ATOM 1316 O O . GLY A 1 206 ? -2.871 -70.450 -33.100 1.00 8.39 206 GLY A O 1
ATOM 1317 N N . ASP A 1 207 ? -4.994 -69.645 -33.222 1.00 8.93 207 ASP A N 1
ATOM 1318 C CA . ASP A 1 207 ? -4.968 -69.438 -34.659 1.00 9.79 207 ASP A CA 1
ATOM 1319 C C . ASP A 1 207 ? -4.529 -68.007 -34.951 1.00 8.94 207 ASP A C 1
ATOM 1320 O O . ASP A 1 207 ? -4.543 -67.174 -34.041 1.00 9.13 207 ASP A O 1
ATOM 1325 N N . LEU A 1 208 ? -4.066 -67.776 -36.183 1.00 7.89 208 LEU A N 1
ATOM 1326 C CA . LEU A 1 208 ? -3.783 -66.424 -36.676 1.00 7.36 208 LEU A CA 1
ATOM 1327 C C . LEU A 1 208 ? -4.773 -66.066 -37.769 1.00 9.75 208 LEU A C 1
ATOM 1328 O O . LEU A 1 208 ? -4.641 -66.552 -38.920 1.00 9.68 208 LEU A O 1
ATOM 1333 N N . PHE A 1 209 ? -5.787 -65.270 -37.395 1.00 9.52 209 PHE A N 1
ATOM 1334 C CA . PHE A 1 209 ? -6.759 -64.721 -38.329 1.00 10.43 209 PHE A CA 1
ATOM 1335 C C . PHE A 1 209 ? -6.437 -63.250 -38.644 1.00 10.18 209 PHE A C 1
ATOM 1336 O O . PHE A 1 209 ? -6.899 -62.734 -39.685 1.00 12.58 209 PHE A O 1
ATOM 1344 N N . GLY A 1 210 ? -5.674 -62.583 -37.767 1.00 10.63 210 GLY A N 1
ATOM 1345 C CA . GLY A 1 210 ? -5.212 -61.168 -37.989 1.00 9.59 210 GLY A CA 1
ATOM 1346 C C . GLY A 1 210 ? -3.841 -61.118 -38.651 1.00 10.01 210 GLY A C 1
ATOM 1347 O O . GLY A 1 210 ? -3.588 -61.851 -39.607 1.00 11.18 210 GLY A O 1
ATOM 1348 N N . GLU A 1 211 ? -2.948 -60.282 -38.142 1.00 8.81 211 GLU A N 1
ATOM 1349 C CA . GLU A 1 211 ? -1.642 -60.077 -38.761 1.00 9.04 211 GLU A CA 1
ATOM 1350 C C . GLU A 1 211 ? -0.528 -60.134 -37.726 1.00 8.61 211 GLU A C 1
ATOM 1351 O O . GLU A 1 211 ? -0.714 -59.705 -36.561 1.00 8.25 211 GLU A O 1
ATOM 1357 N N . VAL A 1 212 ? 0.634 -60.581 -38.188 1.00 8.56 212 VAL A N 1
ATOM 1358 C CA . VAL A 1 212 ? 1.884 -60.600 -37.407 1.00 8.46 212 VAL A CA 1
ATOM 1359 C C . VAL A 1 212 ? 2.975 -59.998 -38.297 1.00 9.30 212 VAL A C 1
ATOM 1360 O O . VAL A 1 212 ? 3.043 -60.267 -39.509 1.00 8.92 212 VAL A O 1
ATOM 1364 N N . ASP A 1 213 ? 3.825 -59.169 -37.680 1.00 9.19 213 ASP A N 1
ATOM 1365 C CA . ASP A 1 213 ? 4.940 -58.593 -38.418 1.00 9.24 213 ASP A CA 1
ATOM 1366 C C . ASP A 1 213 ? 6.160 -58.718 -37.508 1.00 10.19 213 ASP A C 1
ATOM 1367 O O . ASP A 1 213 ? 6.159 -58.190 -36.378 1.00 8.87 213 ASP A O 1
ATOM 1372 N N . GLY A 1 214 ? 7.184 -59.393 -38.007 1.00 8.86 214 GLY A N 1
ATOM 1373 C CA . GLY A 1 214 ? 8.459 -59.584 -37.249 1.00 8.13 214 GLY A CA 1
ATOM 1374 C C . GLY A 1 214 ? 9.243 -58.273 -37.207 1.00 7.56 214 GLY A C 1
ATOM 1375 O O . GLY A 1 214 ? 10.045 -58.004 -36.264 1.00 8.11 214 GLY A O 1
ATOM 1376 N N . GLY A 1 215 ? 9.039 -57.434 -38.236 1.00 7.69 215 GLY A N 1
ATOM 1377 C CA . GLY A 1 215 ? 9.769 -56.180 -38.387 1.00 8.57 215 GLY A CA 1
ATOM 1378 C C . GLY A 1 215 ? 11.225 -56.445 -38.743 1.00 8.17 215 GLY A C 1
ATOM 1379 O O . GLY A 1 215 ? 11.588 -57.537 -39.208 1.00 7.77 215 GLY A O 1
ATOM 1380 N N . THR A 1 216 ? 12.046 -55.420 -38.642 1.00 8.75 216 THR A N 1
ATOM 1381 C CA . THR A 1 216 ? 13.480 -55.626 -38.918 1.00 8.83 216 THR A CA 1
ATOM 1382 C C . THR A 1 216 ? 14.054 -56.535 -37.845 1.00 7.24 216 THR A C 1
ATOM 1383 O O . THR A 1 216 ? 13.363 -56.872 -36.883 1.00 7.04 216 THR A O 1
ATOM 1387 N N . GLY A 1 217 ? 15.291 -56.955 -38.034 1.00 9.13 217 GLY A N 1
ATOM 1388 C CA . GLY A 1 217 ? 15.947 -57.896 -37.091 1.00 7.73 217 GLY A CA 1
ATOM 1389 C C . GLY A 1 217 ? 15.632 -59.349 -37.458 1.00 8.60 217 GLY A C 1
ATOM 1390 O O . GLY A 1 217 ? 14.845 -59.627 -38.376 1.00 7.56 217 GLY A O 1
ATOM 1391 N N . ASN A 1 218 ? 16.255 -60.270 -36.739 1.00 7.16 218 ASN A N 1
ATOM 1392 C CA . ASN A 1 218 ? 16.142 -61.733 -37.015 1.00 7.09 218 ASN A CA 1
ATOM 1393 C C . ASN A 1 218 ? 15.157 -62.295 -36.030 1.00 7.24 218 ASN A C 1
ATOM 1394 O O . ASN A 1 218 ? 15.486 -62.509 -34.837 1.00 8.00 218 ASN A O 1
ATOM 1399 N N . ASP A 1 219 ? 13.941 -62.510 -36.515 1.00 5.99 219 ASP A N 1
ATOM 1400 C CA . ASP A 1 219 ? 12.830 -62.894 -35.641 1.00 4.50 219 ASP A CA 1
ATOM 1401 C C . ASP A 1 219 ? 12.408 -64.348 -35.761 1.00 5.87 219 ASP A C 1
ATOM 1402 O O . ASP A 1 219 ? 12.608 -64.979 -36.818 1.00 6.10 219 ASP A O 1
ATOM 1407 N N . THR A 1 220 ? 11.831 -64.843 -34.669 1.00 5.28 220 THR A N 1
ATOM 1408 C CA . THR A 1 220 ? 11.220 -66.170 -34.633 1.00 5.74 220 THR A CA 1
ATOM 1409 C C . THR A 1 220 ? 9.727 -66.025 -34.425 1.00 6.13 220 THR A C 1
ATOM 1410 O O . THR A 1 220 ? 9.301 -65.450 -33.426 1.00 6.91 220 THR A O 1
ATOM 1414 N N . ILE A 1 221 ? 8.946 -66.572 -35.353 1.00 5.18 221 ILE A N 1
ATOM 1415 C CA . ILE A 1 221 ? 7.462 -66.564 -35.227 1.00 5.55 221 ILE A CA 1
ATOM 1416 C C . ILE A 1 221 ? 6.962 -67.973 -35.308 1.00 6.06 221 ILE A C 1
ATOM 1417 O O . ILE A 1 221 ? 7.232 -68.668 -36.322 1.00 8.06 221 ILE A O 1
ATOM 1422 N N . ILE A 1 222 ? 6.182 -68.387 -34.306 1.00 5.89 222 ILE A N 1
ATOM 1423 C CA . ILE A 1 222 ? 5.604 -69.716 -34.269 1.00 7.25 222 ILE A CA 1
ATOM 1424 C C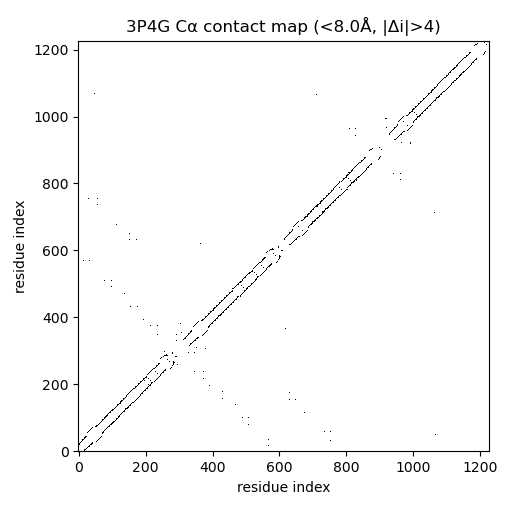 . ILE A 1 222 ? 4.078 -69.588 -34.084 1.00 7.30 222 ILE A C 1
ATOM 1425 O O . ILE A 1 222 ? 3.604 -68.946 -33.114 1.00 8.82 222 ILE A O 1
ATOM 1430 N N . ILE A 1 223 ? 3.338 -70.197 -35.002 1.00 5.88 223 ILE A N 1
ATOM 1431 C CA . ILE A 1 223 ? 1.854 -70.256 -34.925 1.00 7.03 223 ILE A CA 1
ATOM 1432 C C . ILE A 1 223 ? 1.477 -71.715 -34.745 1.00 8.54 223 ILE A C 1
ATOM 1433 O O . ILE A 1 223 ? 1.694 -72.548 -35.660 1.00 9.03 223 ILE A O 1
ATOM 1438 N N . ALA A 1 224 ? 0.916 -72.064 -33.584 1.00 8.81 224 ALA A N 1
ATOM 1439 C CA . ALA A 1 224 ? 0.498 -73.485 -33.333 1.00 10.68 224 ALA A CA 1
ATOM 1440 C C . ALA A 1 224 ? -0.771 -73.889 -34.083 1.00 10.46 224 ALA A C 1
ATOM 1441 O O . ALA A 1 224 ? -0.884 -75.026 -34.514 1.00 10.66 224 ALA A O 1
ATOM 1443 N N . GLY A 1 225 ? -1.683 -72.933 -34.243 1.00 9.87 225 GLY A N 1
ATOM 1444 C CA . GLY A 1 225 ? -2.995 -73.167 -34.834 1.00 10.21 225 GLY A CA 1
ATOM 1445 C C . GLY A 1 225 ? -2.962 -72.848 -36.314 1.00 10.99 225 GLY A C 1
ATOM 1446 O O . GLY A 1 225 ? -1.899 -72.899 -36.917 1.00 10.58 225 GLY A O 1
ATOM 1447 N N . LYS A 1 226 ? -4.140 -72.577 -36.881 1.00 11.74 226 LYS A N 1
ATOM 1448 C CA . LYS A 1 226 ? -4.297 -72.385 -38.316 1.00 12.13 226 LYS A CA 1
ATOM 1449 C C . LYS A 1 226 ? -3.957 -70.957 -38.618 1.00 12.44 226 LYS A C 1
ATOM 1450 O O . LYS A 1 226 ? -4.015 -70.122 -37.709 1.00 12.75 226 LYS A O 1
ATOM 1456 N N . VAL A 1 227 ? -3.635 -70.677 -39.885 1.00 10.49 227 VAL A N 1
ATOM 1457 C CA . VAL A 1 227 ? -3.360 -69.304 -40.314 1.00 9.37 227 VAL A CA 1
ATOM 1458 C C . VAL A 1 227 ? -4.308 -69.032 -41.472 1.00 10.41 227 VAL A C 1
ATOM 1459 O O . VAL A 1 227 ? -4.280 -69.750 -42.490 1.00 11.70 227 VAL A O 1
ATOM 1463 N N . SER A 1 228 ? -5.129 -67.998 -41.322 1.00 9.64 228 SER A N 1
ATOM 1464 C CA . SER A 1 228 ? -5.814 -67.441 -42.474 1.00 10.12 228 SER A CA 1
ATOM 1465 C C . SER A 1 228 ? -5.354 -66.002 -42.745 1.00 9.65 228 SER A C 1
ATOM 1466 O O . SER A 1 228 ? -5.709 -65.482 -43.786 1.00 11.02 228 SER A O 1
ATOM 1469 N N . GLY A 1 229 ? -4.639 -65.359 -41.805 1.00 9.25 229 GLY A N 1
ATOM 1470 C CA . GLY A 1 229 ? -4.301 -63.930 -41.934 1.00 8.53 229 GLY A CA 1
ATOM 1471 C C . GLY A 1 229 ? -2.897 -63.761 -42.543 1.00 9.55 229 GLY A C 1
ATOM 1472 O O . GLY A 1 229 ? -2.486 -64.551 -43.405 1.00 10.18 229 GLY A O 1
ATOM 1473 N N . ASN A 1 230 ? -2.148 -62.774 -42.090 1.00 8.86 230 ASN A N 1
ATOM 1474 C CA . ASN A 1 230 ? -0.893 -62.444 -42.761 1.00 9.46 230 ASN A CA 1
ATOM 1475 C C . ASN A 1 230 ? 0.257 -62.556 -41.807 1.00 9.45 230 ASN A C 1
ATOM 1476 O O . ASN A 1 230 ? 0.149 -62.145 -40.664 1.00 9.96 230 ASN A O 1
ATOM 1481 N N . ILE A 1 231 ? 1.380 -63.054 -42.305 1.00 9.13 231 ILE A N 1
ATOM 1482 C CA . ILE A 1 231 ? 2.636 -63.035 -41.542 1.00 9.10 231 ILE A CA 1
ATOM 1483 C C . ILE A 1 231 ? 3.697 -62.351 -42.423 1.00 8.53 231 ILE A C 1
ATOM 1484 O O . ILE A 1 231 ? 3.870 -62.749 -43.579 1.00 8.82 231 ILE A O 1
ATOM 1489 N N . GLN A 1 232 ? 4.391 -61.344 -41.872 1.00 8.46 232 GLN A N 1
ATOM 1490 C CA A GLN A 1 232 ? 5.548 -60.734 -42.521 0.50 7.46 232 GLN A CA 1
ATOM 1491 C CA B GLN A 1 232 ? 5.562 -60.734 -42.528 0.50 8.22 232 GLN A CA 1
ATOM 1492 C C . GLN A 1 232 ? 6.767 -61.007 -41.637 1.00 8.87 232 GLN A C 1
ATOM 1493 O O . GLN A 1 232 ? 6.720 -60.692 -40.454 1.00 9.03 232 GLN A O 1
ATOM 1504 N N . GLY A 1 233 ? 7.823 -61.592 -42.191 1.00 6.85 233 GLY A N 1
ATOM 1505 C CA . GLY A 1 233 ? 9.047 -61.824 -41.406 1.00 8.06 233 GLY A CA 1
ATOM 1506 C C . GLY A 1 233 ? 9.808 -60.511 -41.292 1.00 7.90 233 GLY A C 1
ATOM 1507 O O . GLY A 1 233 ? 10.547 -60.308 -40.293 1.00 8.51 233 GLY A O 1
ATOM 1508 N N . GLY A 1 234 ? 9.639 -59.661 -42.311 1.00 8.17 234 GLY A N 1
ATOM 1509 C CA . GLY A 1 234 ? 10.343 -58.363 -42.410 1.00 7.07 234 GLY A CA 1
ATOM 1510 C C . GLY A 1 234 ? 11.784 -58.569 -42.876 1.00 7.27 234 GLY A C 1
ATOM 1511 O O . GLY A 1 234 ? 12.162 -59.690 -43.292 1.00 7.80 234 GLY A O 1
ATOM 1512 N N . THR A 1 235 ? 12.592 -57.519 -42.851 1.00 7.19 235 THR A N 1
ATOM 1513 C CA . THR A 1 235 ? 14.037 -57.684 -43.145 1.00 6.82 235 THR A CA 1
ATOM 1514 C C . THR A 1 235 ? 14.641 -58.605 -42.063 1.00 6.88 235 THR A C 1
ATOM 1515 O O . THR A 1 235 ? 14.007 -58.911 -41.049 1.00 8.88 235 THR A O 1
ATOM 1519 N N . GLY A 1 236 ? 15.867 -59.003 -42.269 1.00 7.80 236 GLY A N 1
ATOM 1520 C CA . GLY A 1 236 ? 16.516 -59.885 -41.307 1.00 6.83 236 GLY A CA 1
ATOM 1521 C C . GLY A 1 236 ? 16.333 -61.332 -41.719 1.00 6.87 236 GLY A C 1
ATOM 1522 O O . GLY A 1 236 ? 15.504 -61.697 -42.599 1.00 5.87 236 GLY A O 1
ATOM 1523 N N . ASN A 1 237 ? 17.080 -62.181 -41.037 1.00 7.09 237 ASN A N 1
ATOM 1524 C CA . ASN A 1 237 ? 17.069 -63.638 -41.313 1.00 6.99 237 ASN A CA 1
ATOM 1525 C C . ASN A 1 237 ? 16.154 -64.318 -40.300 1.00 6.53 237 ASN A C 1
ATOM 1526 O O . ASN A 1 237 ? 16.541 -64.551 -39.145 1.00 8.12 237 ASN A O 1
ATOM 1531 N N . ASP A 1 238 ? 14.909 -64.531 -40.718 1.00 5.33 238 ASP A N 1
ATOM 1532 C CA . ASP A 1 238 ? 13.804 -64.940 -39.844 1.00 5.13 238 ASP A CA 1
ATOM 1533 C C . ASP A 1 238 ? 13.487 -66.429 -39.967 1.00 5.80 238 ASP A C 1
ATOM 1534 O O . ASP A 1 238 ? 13.775 -67.052 -40.970 1.00 6.93 238 ASP A O 1
ATOM 1539 N N . ILE A 1 239 ? 12.807 -66.955 -38.963 1.00 6.63 239 ILE A N 1
ATOM 1540 C CA . ILE A 1 239 ? 12.263 -68.310 -39.066 1.00 5.94 239 ILE A CA 1
ATOM 1541 C C . ILE A 1 239 ? 10.770 -68.258 -38.672 1.00 5.71 239 ILE A C 1
ATOM 1542 O O . ILE A 1 239 ? 10.408 -67.671 -37.617 1.00 6.43 239 ILE A O 1
ATOM 1547 N N . VAL A 1 240 ? 9.923 -68.790 -39.530 1.00 5.74 240 VAL A N 1
ATOM 1548 C CA . VAL A 1 240 ? 8.480 -68.843 -39.283 1.00 5.59 240 VAL A CA 1
ATOM 1549 C C . VAL A 1 240 ? 8.087 -70.298 -39.280 1.00 6.47 240 VAL A C 1
ATOM 1550 O O . VAL A 1 240 ? 8.460 -71.054 -40.202 1.00 6.90 240 VAL A O 1
ATOM 1554 N N . ARG A 1 241 ? 7.328 -70.704 -38.268 1.00 7.29 241 ARG A N 1
ATOM 1555 C CA . ARG A 1 241 ? 6.841 -72.070 -38.245 1.00 7.42 241 ARG A CA 1
ATOM 1556 C C . ARG A 1 241 ? 5.318 -72.026 -38.034 1.00 8.16 241 ARG A C 1
ATOM 1557 O O . ARG A 1 241 ? 4.848 -71.319 -37.133 1.00 7.06 241 ARG A O 1
ATOM 1565 N N . VAL A 1 242 ? 4.595 -72.753 -38.871 1.00 6.81 242 VAL A N 1
ATOM 1566 C CA A VAL A 1 242 ? 3.118 -72.872 -38.741 0.50 7.03 242 VAL A CA 1
ATOM 1567 C CA B VAL A 1 242 ? 3.147 -72.858 -38.750 0.50 7.16 242 VAL A CA 1
ATOM 1568 C C . VAL A 1 242 ? 2.805 -74.345 -38.549 1.00 7.92 242 VAL A C 1
ATOM 1569 O O . VAL A 1 242 ? 3.178 -75.213 -39.371 1.00 8.92 242 VAL A O 1
ATOM 1576 N N . GLN A 1 243 ? 2.092 -74.653 -37.468 1.00 8.72 243 GLN A N 1
ATOM 1577 C CA . GLN A 1 243 ? 1.868 -76.071 -37.143 1.00 10.32 243 GLN A CA 1
ATOM 1578 C C . GLN A 1 243 ? 0.554 -76.691 -37.593 1.00 11.88 243 GLN A C 1
ATOM 1579 O O . GLN A 1 243 ? 0.414 -77.918 -37.540 1.00 13.08 243 GLN A O 1
ATOM 1585 N N . SER A 1 244 ? -0.405 -75.864 -38.010 1.00 10.79 244 SER A N 1
ATOM 1586 C CA . SER A 1 244 ? -1.690 -76.350 -38.515 1.00 13.09 244 SER A CA 1
ATOM 1587 C C . SER A 1 244 ? -1.967 -75.779 -39.906 1.00 12.15 244 SER A C 1
ATOM 1588 O O . SER A 1 244 ? -1.076 -75.195 -40.514 1.00 12.92 244 SER A O 1
ATOM 1591 N N . GLN A 1 245 ? -3.197 -75.955 -40.405 1.00 12.56 245 GLN A N 1
ATOM 1592 C CA . GLN A 1 245 ? -3.561 -75.621 -41.792 1.00 13.14 245 GLN A CA 1
ATOM 1593 C C . GLN A 1 245 ? -3.335 -74.166 -42.076 1.00 12.65 245 GLN A C 1
ATOM 1594 O O . GLN A 1 245 ? -3.671 -73.308 -41.249 1.00 12.52 245 GLN A O 1
ATOM 1600 N N . VAL A 1 246 ? -2.782 -73.899 -43.261 1.00 9.83 246 VAL A N 1
ATOM 1601 C CA . VAL A 1 246 ? -2.675 -72.551 -43.770 1.00 10.03 246 VAL A CA 1
ATOM 1602 C C . VAL A 1 246 ? -3.747 -72.462 -44.862 1.00 10.83 246 VAL A C 1
ATOM 1603 O O . VAL A 1 246 ? -3.674 -73.132 -45.912 1.00 11.66 246 VAL A O 1
ATOM 1607 N N . TRP A 1 247 ? -4.773 -71.668 -44.590 1.00 11.81 247 TRP A N 1
ATOM 1608 C CA . TRP A 1 247 ? -5.895 -71.550 -45.509 1.00 11.82 247 TRP A CA 1
ATOM 1609 C C . TRP A 1 247 ? -5.546 -70.690 -46.747 1.00 12.01 247 TRP A C 1
ATOM 1610 O O . TRP A 1 247 ? -4.540 -69.954 -46.747 1.00 11.55 247 TRP A O 1
ATOM 1621 N N . ALA A 1 248 ? -6.375 -70.808 -47.802 1.00 12.26 248 ALA A N 1
ATOM 1622 C CA . ALA A 1 248 ? -6.046 -70.209 -49.093 1.00 13.39 248 ALA A CA 1
ATOM 1623 C C . ALA A 1 248 ? -5.838 -68.686 -49.066 1.00 13.82 248 ALA A C 1
ATOM 1624 O O . ALA A 1 248 ? -5.037 -68.168 -49.845 1.00 14.11 248 ALA A O 1
ATOM 1626 N N . GLU A 1 249 ? -6.548 -67.976 -48.178 1.00 12.64 249 GLU A N 1
ATOM 1627 C CA . GLU A 1 249 ? -6.458 -66.482 -48.122 1.00 13.81 249 GLU A CA 1
ATOM 1628 C C . GLU A 1 249 ? -5.248 -65.948 -47.329 1.00 12.82 249 GLU A C 1
ATOM 1629 O O . GLU A 1 249 ? -5.012 -64.735 -47.273 1.00 13.01 249 GLU A O 1
ATOM 1635 N N . ALA A 1 250 ? -4.526 -66.848 -46.669 1.00 12.22 250 ALA A N 1
ATOM 1636 C CA . ALA A 1 250 ? -3.390 -66.468 -45.884 1.00 10.60 250 ALA A CA 1
ATOM 1637 C C . ALA A 1 250 ? -2.265 -65.967 -46.799 1.00 10.94 250 ALA A C 1
ATOM 1638 O O . ALA A 1 250 ? -2.126 -66.418 -47.938 1.00 10.92 250 ALA A O 1
ATOM 1640 N N . ASN A 1 251 ? -1.454 -65.044 -46.276 1.00 10.34 251 ASN A N 1
ATOM 1641 C CA A ASN A 1 251 ? -0.232 -64.631 -46.970 0.70 10.20 251 ASN A CA 1
ATOM 1642 C CA B ASN A 1 251 ? -0.235 -64.622 -46.970 0.30 10.20 251 ASN A CA 1
ATOM 1643 C C . ASN A 1 251 ? 0.939 -64.671 -46.019 1.00 9.92 251 ASN A C 1
ATOM 1644 O O . ASN A 1 251 ? 0.893 -64.034 -44.970 1.00 9.25 251 ASN A 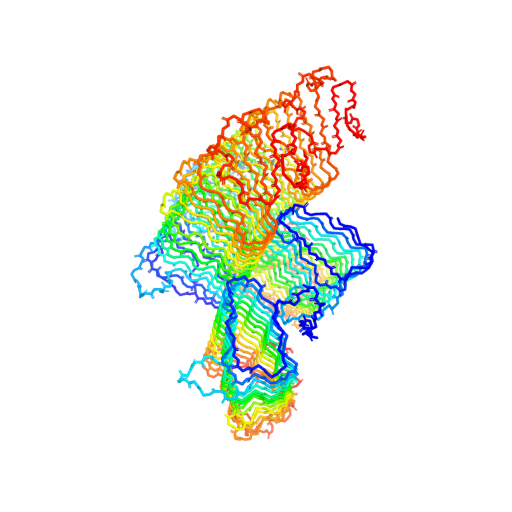O 1
ATOM 1653 N N . ILE A 1 252 ? 1.969 -65.427 -46.380 1.00 9.46 252 ILE A N 1
ATOM 1654 C CA . ILE A 1 252 ? 3.186 -65.493 -45.531 1.00 9.28 252 ILE A CA 1
ATOM 1655 C C . ILE A 1 252 ? 4.320 -64.996 -46.379 1.00 9.81 252 ILE A C 1
ATOM 1656 O O . ILE A 1 252 ? 4.707 -65.677 -47.349 1.00 11.50 252 ILE A O 1
ATOM 1661 N N . SER A 1 253 ? 4.854 -63.829 -46.002 1.00 8.48 253 SER A N 1
ATOM 1662 C CA A SER A 1 253 ? 5.967 -63.243 -46.720 0.70 8.29 253 SER A CA 1
ATOM 1663 C CA B SER A 1 253 ? 5.963 -63.193 -46.711 0.30 8.08 253 SER A CA 1
ATOM 1664 C C . SER A 1 253 ? 7.164 -63.107 -45.770 1.00 8.26 253 SER A C 1
ATOM 1665 O O . SER A 1 253 ? 7.031 -62.543 -44.665 1.00 8.16 253 SER A O 1
ATOM 1670 N N . LEU A 1 254 ? 8.315 -63.623 -46.195 1.00 6.64 254 LEU A N 1
ATOM 1671 C CA . LEU A 1 254 ? 9.450 -63.715 -45.281 1.00 6.75 254 LEU A CA 1
ATOM 1672 C C . LEU A 1 254 ? 10.350 -62.490 -45.300 1.00 6.62 254 LEU A C 1
ATOM 1673 O O . LEU A 1 254 ? 11.163 -62.301 -44.375 1.00 6.66 254 LEU A O 1
ATOM 1678 N N . GLY A 1 255 ? 10.165 -61.655 -46.318 1.00 7.01 255 GLY A N 1
ATOM 1679 C CA . GLY A 1 255 ? 10.875 -60.425 -46.379 1.00 7.24 255 GLY A CA 1
ATOM 1680 C C . GLY A 1 255 ? 12.300 -60.607 -46.936 1.00 8.99 255 GLY A C 1
ATOM 1681 O O . GLY A 1 255 ? 12.709 -61.680 -47.359 1.00 7.84 255 GLY A O 1
ATOM 1682 N N . THR A 1 256 ? 13.024 -59.514 -47.039 1.00 7.81 256 THR A N 1
ATOM 1683 C CA . THR A 1 256 ? 14.430 -59.624 -47.393 1.00 8.82 256 THR A CA 1
ATOM 1684 C C . THR A 1 256 ? 15.113 -60.440 -46.262 1.00 7.80 256 THR A C 1
ATOM 1685 O O . THR A 1 256 ? 14.536 -60.651 -45.191 1.00 7.59 256 THR A O 1
ATOM 1689 N N . GLY A 1 257 ? 16.352 -60.827 -46.528 1.00 8.24 257 GLY A N 1
ATOM 1690 C CA . GLY A 1 257 ? 17.129 -61.695 -45.644 1.00 8.15 257 GLY A CA 1
ATOM 1691 C C . GLY A 1 257 ? 16.947 -63.155 -46.018 1.00 8.64 257 GLY A C 1
ATOM 1692 O O . GLY A 1 257 ? 16.092 -63.507 -46.836 1.00 8.39 257 GLY A O 1
ATOM 1693 N N . ASP A 1 258 ? 17.641 -63.985 -45.327 1.00 7.04 258 ASP A N 1
ATOM 1694 C CA . ASP A 1 258 ? 17.830 -65.397 -45.650 1.00 8.86 258 ASP A CA 1
ATOM 1695 C C . ASP A 1 258 ? 16.852 -66.188 -44.814 1.00 8.71 258 ASP A C 1
ATOM 1696 O O . ASP A 1 258 ? 17.015 -66.268 -43.566 1.00 10.05 258 ASP A O 1
ATOM 1701 N N . ASP A 1 259 ? 15.565 -66.473 -45.148 1.00 6.73 259 ASP A N 1
ATOM 1702 C CA . ASP A 1 259 ? 14.508 -66.876 -44.217 1.00 6.33 259 ASP A CA 1
ATOM 1703 C C . ASP A 1 259 ? 14.149 -68.340 -44.307 1.00 6.38 259 ASP A C 1
ATOM 1704 O O . ASP A 1 259 ? 14.401 -68.984 -45.334 1.00 7.24 259 ASP A O 1
ATOM 1709 N N . VAL A 1 260 ? 13.515 -68.859 -43.253 1.00 6.23 260 VAL A N 1
ATOM 1710 C CA . VAL A 1 260 ? 13.073 -70.244 -43.234 1.00 6.34 260 VAL A CA 1
ATOM 1711 C C . VAL A 1 260 ? 11.576 -70.265 -42.926 1.00 6.14 260 VAL A C 1
ATOM 1712 O O . VAL A 1 260 ? 11.108 -69.566 -41.992 1.00 7.49 260 VAL A O 1
ATOM 1716 N N . LEU A 1 261 ? 10.825 -71.057 -43.691 1.00 6.35 261 LEU A N 1
ATOM 1717 C CA . LEU A 1 261 ? 9.409 -71.299 -43.376 1.00 6.41 261 LEU A CA 1
ATOM 1718 C C . LEU A 1 261 ? 9.201 -72.799 -43.199 1.00 6.67 261 LEU A C 1
ATOM 1719 O O . LEU A 1 261 ? 9.497 -73.598 -44.077 1.00 7.91 261 LEU A O 1
ATOM 1724 N N . ILE A 1 262 ? 8.754 -73.166 -42.020 1.00 6.60 262 ILE A N 1
ATOM 1725 C CA . ILE A 1 262 ? 8.358 -74.541 -41.729 1.00 7.82 262 ILE A CA 1
ATOM 1726 C C . ILE A 1 262 ? 6.867 -74.648 -41.632 1.00 9.09 262 ILE A C 1
ATOM 1727 O O . ILE A 1 262 ? 6.238 -73.998 -40.803 1.00 8.45 262 ILE A O 1
ATOM 1732 N N . VAL A 1 263 ? 6.307 -75.511 -42.479 1.00 9.94 263 VAL A N 1
ATOM 1733 C CA . VAL A 1 263 ? 4.850 -75.681 -42.516 1.00 12.12 263 VAL A CA 1
ATOM 1734 C C . VAL A 1 263 ? 4.580 -77.123 -42.200 1.00 12.19 263 VAL A C 1
ATOM 1735 O O . VAL A 1 263 ? 4.939 -78.032 -42.972 1.00 11.67 263 VAL A O 1
ATOM 1739 N N . GLU A 1 264 ? 3.899 -77.351 -41.073 1.00 11.69 264 GLU A N 1
ATOM 1740 C CA . GLU A 1 264 ? 3.747 -78.726 -40.610 1.00 12.27 264 GLU A CA 1
ATOM 1741 C C . GLU A 1 264 ? 2.469 -79.436 -41.120 1.00 12.65 264 GLU A C 1
ATOM 1742 O O . GLU A 1 264 ? 2.307 -80.637 -40.902 1.00 13.83 264 GLU A O 1
ATOM 1748 N N . HIS A 1 265 ? 1.556 -78.690 -41.754 1.00 12.36 265 HIS A N 1
ATOM 1749 C CA . HIS A 1 265 ? 0.251 -79.233 -42.150 1.00 12.94 265 HIS A CA 1
ATOM 1750 C C . HIS A 1 265 ? -0.087 -78.771 -43.597 1.00 12.50 265 HIS A C 1
ATOM 1751 O O . HIS A 1 265 ? 0.836 -78.494 -44.391 1.00 11.04 265 HIS A O 1
ATOM 1758 N N . GLU A 1 266 ? -1.360 -78.720 -43.960 1.00 12.53 266 GLU A N 1
ATOM 1759 C CA . GLU A 1 266 ? -1.786 -78.304 -45.294 1.00 12.23 266 GLU A CA 1
ATOM 1760 C C . GLU A 1 266 ? -1.327 -76.895 -45.599 1.00 12.36 266 GLU A C 1
ATOM 1761 O O . GLU A 1 266 ? -1.314 -76.027 -44.724 1.00 12.92 266 GLU A O 1
ATOM 1767 N N . LEU A 1 267 ? -0.973 -76.663 -46.863 1.00 11.95 267 LEU A N 1
ATOM 1768 C CA . LEU A 1 267 ? -0.549 -75.344 -47.299 1.00 11.07 267 LEU A CA 1
ATOM 1769 C C . LEU A 1 267 ? -1.367 -74.907 -48.517 1.00 12.30 267 LEU A C 1
ATOM 1770 O O . LEU A 1 267 ? -1.098 -75.347 -49.658 1.00 11.58 267 LEU A O 1
ATOM 1775 N N . HIS A 1 268 ? -2.384 -74.085 -48.261 1.00 11.78 268 HIS A N 1
ATOM 1776 C CA . HIS A 1 268 ? -3.233 -73.589 -49.355 1.00 13.24 268 HIS A CA 1
ATOM 1777 C C . HIS A 1 268 ? -2.937 -72.144 -49.709 1.00 12.07 268 HIS A C 1
ATOM 1778 O O . HIS A 1 268 ? -3.344 -71.687 -50.800 1.00 14.36 268 HIS A O 1
ATOM 1785 N N . GLY A 1 269 ? -2.279 -71.431 -48.791 1.00 11.77 269 GLY A N 1
ATOM 1786 C CA . GLY A 1 269 ? -2.138 -69.967 -48.911 1.00 10.29 269 GLY A CA 1
ATOM 1787 C C . GLY A 1 269 ? -0.954 -69.511 -49.727 1.00 12.06 269 GLY A C 1
ATOM 1788 O O . GLY A 1 269 ? -0.254 -70.328 -50.308 1.00 11.79 269 GLY A O 1
ATOM 1789 N N . THR A 1 270 ? -0.767 -68.198 -49.806 1.00 11.18 270 THR A N 1
ATOM 1790 C CA . THR A 1 270 ? 0.337 -67.610 -50.611 1.00 12.48 270 THR A CA 1
ATOM 1791 C C . THR A 1 270 ? 1.585 -67.524 -49.732 1.00 11.16 270 THR A C 1
ATOM 1792 O O . THR A 1 270 ? 1.524 -67.020 -48.587 1.00 11.27 270 THR A O 1
ATOM 1796 N N . VAL A 1 271 ? 2.710 -67.994 -50.254 1.00 9.94 271 VAL A N 1
ATOM 1797 C CA . VAL A 1 271 ? 3.962 -67.984 -49.469 1.00 9.46 271 VAL A CA 1
ATOM 1798 C C . VAL A 1 271 ? 5.086 -67.431 -50.333 1.00 9.34 271 VAL A C 1
ATOM 1799 O O . VAL A 1 271 ? 5.187 -67.757 -51.530 1.00 10.17 271 VAL A O 1
ATOM 1803 N N . ALA A 1 272 ? 5.892 -66.560 -49.735 1.00 9.29 272 ALA A N 1
ATOM 1804 C CA . ALA A 1 272 ? 7.023 -65.924 -50.460 1.00 10.17 272 ALA A CA 1
ATOM 1805 C C . ALA A 1 272 ? 8.258 -65.843 -49.619 1.00 10.30 272 ALA A C 1
ATOM 1806 O O . ALA A 1 272 ? 8.226 -65.387 -48.467 1.00 10.61 272 ALA A O 1
ATOM 1808 N N . GLY A 1 273 ? 9.365 -66.290 -50.188 1.00 10.00 273 GLY A N 1
ATOM 1809 C CA . GLY A 1 273 ? 10.682 -66.105 -49.546 1.00 9.40 273 GLY A CA 1
ATOM 1810 C C . GLY A 1 273 ? 11.145 -64.643 -49.667 1.00 9.44 273 GLY A C 1
ATOM 1811 O O . GLY A 1 273 ? 11.904 -64.150 -48.779 1.00 8.76 273 GLY A O 1
ATOM 1812 N N . ASN A 1 274 ? 10.663 -63.981 -50.745 1.00 10.55 274 ASN A N 1
ATOM 1813 C CA . ASN A 1 274 ? 11.098 -62.642 -51.157 1.00 9.83 274 ASN A CA 1
ATOM 1814 C C . ASN A 1 274 ? 12.619 -62.674 -51.393 1.00 10.19 274 ASN A C 1
ATOM 1815 O O . ASN A 1 274 ? 13.171 -63.754 -51.681 1.00 11.74 274 ASN A O 1
ATOM 1820 N N . GLU A 1 275 ? 13.286 -61.527 -51.305 1.00 10.22 275 GLU A N 1
ATOM 1821 C CA . GLU A 1 275 ? 14.732 -61.492 -51.597 1.00 10.53 275 GLU A CA 1
ATOM 1822 C C . GLU A 1 275 ? 15.449 -62.356 -50.576 1.00 9.81 275 GLU A C 1
ATOM 1823 O O . GLU A 1 275 ? 14.987 -62.462 -49.457 1.00 9.74 275 GLU A O 1
ATOM 1829 N N . GLY A 1 276 ? 16.599 -62.884 -50.970 1.00 9.29 276 GLY A N 1
ATOM 1830 C CA . GLY A 1 276 ? 17.475 -63.622 -50.039 1.00 9.32 276 GLY A CA 1
ATOM 1831 C C . GLY A 1 276 ? 17.387 -65.101 -50.350 1.00 10.50 276 GLY A C 1
ATOM 1832 O O . GLY A 1 276 ? 16.667 -65.557 -51.292 1.00 8.68 276 GLY A O 1
ATOM 1833 N N . ASP A 1 277 ? 18.089 -65.876 -49.529 1.00 9.73 277 ASP A N 1
ATOM 1834 C CA . ASP A 1 277 ? 18.262 -67.322 -49.717 1.00 9.27 277 ASP A CA 1
ATOM 1835 C C . ASP A 1 277 ? 17.284 -68.000 -48.790 1.00 9.15 277 ASP A C 1
ATOM 1836 O O . ASP A 1 277 ? 17.490 -68.055 -47.572 1.00 7.57 277 ASP A O 1
ATOM 1841 N N . ASP A 1 278 ? 16.156 -68.411 -49.361 1.00 7.55 278 ASP A N 1
ATOM 1842 C CA . ASP A 1 278 ? 14.999 -68.812 -48.563 1.00 7.34 278 ASP A CA 1
ATOM 1843 C C . ASP A 1 278 ? 14.702 -70.316 -48.691 1.00 7.35 278 ASP A C 1
ATOM 1844 O O . ASP A 1 278 ? 14.788 -70.915 -49.799 1.00 8.06 278 ASP A O 1
ATOM 1849 N N . SER A 1 279 ? 14.291 -70.894 -47.549 1.00 7.12 279 SER A N 1
ATOM 1850 C CA . SER A 1 279 ? 14.027 -72.325 -47.382 1.00 7.27 279 SER A CA 1
ATOM 1851 C C . SER A 1 279 ? 12.630 -72.598 -46.884 1.00 7.78 279 SER A C 1
ATOM 1852 O O . SER A 1 279 ? 12.102 -71.863 -46.038 1.00 7.76 279 SER A O 1
ATOM 1855 N N . ILE A 1 280 ? 12.051 -73.655 -47.413 1.00 7.52 280 ILE A N 1
ATOM 1856 C CA . ILE A 1 280 ? 10.712 -74.059 -46.951 1.00 7.56 280 ILE A CA 1
ATOM 1857 C C . ILE A 1 280 ? 10.737 -75.555 -46.696 1.00 8.55 280 ILE A C 1
ATOM 1858 O O . ILE A 1 280 ? 11.256 -76.325 -47.518 1.00 9.03 280 ILE A O 1
ATOM 1863 N N . TYR A 1 281 ? 10.089 -75.980 -45.601 1.00 8.74 281 TYR A N 1
ATOM 1864 C CA . TYR A 1 281 ? 9.982 -77.381 -45.280 1.00 10.41 281 TYR A CA 1
ATOM 1865 C C . TYR A 1 281 ? 8.493 -77.707 -45.259 1.00 11.54 281 TYR A C 1
ATOM 1866 O O . TYR A 1 281 ? 7.760 -77.186 -44.434 1.00 11.85 281 TYR A O 1
ATOM 1875 N N . LEU A 1 282 ? 8.081 -78.556 -46.182 1.00 11.87 282 LEU A N 1
ATOM 1876 C CA . LEU A 1 282 ? 6.679 -78.990 -46.311 1.00 12.97 282 LEU A CA 1
ATOM 1877 C C . LEU A 1 282 ? 6.567 -80.340 -45.631 1.00 14.38 282 LEU A C 1
ATOM 1878 O O . LEU A 1 282 ? 6.611 -81.386 -46.294 1.00 15.67 282 LEU A O 1
ATOM 1883 N N . LYS A 1 283 ? 6.418 -80.326 -44.312 1.00 15.41 283 LYS A N 1
ATOM 1884 C CA . LYS A 1 283 ? 6.497 -81.583 -43.544 1.00 16.48 283 LYS A CA 1
ATOM 1885 C C . LYS A 1 283 ? 5.289 -82.490 -43.834 1.00 16.60 283 LYS A C 1
ATOM 1886 O O . LYS A 1 283 ? 5.363 -83.719 -43.678 1.00 17.49 283 LYS A O 1
ATOM 1892 N N . PHE A 1 284 ? 4.183 -81.902 -44.292 1.00 16.54 284 PHE A N 1
ATOM 1893 C CA . PHE A 1 284 ? 2.914 -82.629 -44.490 1.00 16.57 284 PHE A CA 1
ATOM 1894 C C . PHE A 1 284 ? 2.824 -83.395 -45.824 1.00 17.58 284 PHE A C 1
ATOM 1895 O O . PHE A 1 284 ? 1.966 -84.276 -45.979 1.00 17.88 284 PHE A O 1
ATOM 1903 N N . TYR A 1 285 ? 3.712 -83.081 -46.759 1.00 15.85 285 TYR A N 1
ATOM 1904 C CA . TYR A 1 285 ? 3.635 -83.618 -48.122 1.00 17.41 285 TYR A CA 1
ATOM 1905 C C . TYR A 1 285 ? 4.859 -84.437 -48.446 1.00 18.27 285 TYR A C 1
ATOM 1906 O O . TYR A 1 285 ? 5.985 -83.992 -48.215 1.00 16.24 285 TYR A O 1
ATOM 1915 N N . THR A 1 286 ? 4.645 -85.636 -48.975 1.00 20.22 286 THR A N 1
ATOM 1916 C CA . THR A 1 286 ? 5.766 -86.447 -49.450 1.00 22.43 286 THR A CA 1
ATOM 1917 C C . THR A 1 286 ? 6.083 -86.105 -50.908 1.00 20.88 286 THR A C 1
ATOM 1918 O O . THR A 1 286 ? 5.267 -85.466 -51.572 1.00 20.10 286 THR A O 1
ATOM 1922 N N . LYS A 1 287 ? 7.236 -86.548 -51.417 1.00 20.78 287 LYS A N 1
ATOM 1923 C CA . LYS A 1 287 ? 7.566 -86.313 -52.830 1.00 21.74 287 LYS A CA 1
ATOM 1924 C C . LYS A 1 287 ? 6.419 -86.673 -53.787 1.00 22.68 287 LYS A C 1
ATOM 1925 O O . LYS A 1 287 ? 6.117 -85.922 -54.711 1.00 22.25 287 LYS A O 1
ATOM 1931 N N . GLU A 1 288 ? 5.775 -87.806 -53.513 1.00 23.55 288 GLU A N 1
ATOM 1932 C CA . GLU A 1 288 ? 4.666 -88.339 -54.319 1.00 27.21 288 GLU A CA 1
ATOM 1933 C C . GLU A 1 288 ? 3.536 -87.331 -54.472 1.00 26.58 288 GLU A C 1
ATOM 1934 O O . GLU A 1 288 ? 3.056 -87.124 -55.584 1.00 27.45 288 GLU A O 1
ATOM 1940 N N . GLN A 1 289 ? 3.139 -86.698 -53.358 1.00 26.29 289 GLN A N 1
ATOM 1941 C CA . GLN A 1 289 ? 2.104 -85.654 -53.374 1.00 26.00 289 GLN A CA 1
ATOM 1942 C C . GLN A 1 289 ? 2.574 -84.411 -54.091 1.00 24.91 289 GLN A C 1
ATOM 1943 O O . GLN A 1 289 ? 1.858 -83.865 -54.932 1.00 25.06 289 GLN A O 1
ATOM 1949 N N . TYR A 1 290 ? 3.764 -83.934 -53.712 1.00 22.72 290 TYR A N 1
ATOM 1950 C CA . TYR A 1 290 ? 4.398 -82.778 -54.358 1.00 21.94 290 TYR A CA 1
ATOM 1951 C C . TYR A 1 290 ? 4.481 -82.934 -55.880 1.00 22.40 290 TYR A C 1
ATOM 1952 O O . TYR A 1 290 ? 4.148 -82.023 -56.629 1.00 22.00 290 TYR A O 1
ATOM 1961 N N . ASN A 1 291 ? 4.935 -84.093 -56.334 1.00 23.81 291 ASN A N 1
ATOM 1962 C CA . ASN A 1 291 ? 5.091 -84.369 -57.777 1.00 25.10 291 ASN A CA 1
ATOM 1963 C C . ASN A 1 291 ? 3.766 -84.514 -58.495 1.00 26.32 291 ASN A C 1
ATOM 1964 O O . ASN A 1 291 ? 3.713 -84.554 -59.723 1.00 27.24 291 ASN A O 1
ATOM 1969 N N . ASN A 1 292 ? 2.682 -84.580 -57.728 1.00 26.56 292 ASN A N 1
ATOM 1970 C CA . ASN A 1 292 ? 1.352 -84.766 -58.299 1.00 27.77 292 ASN A CA 1
ATOM 1971 C C . ASN A 1 292 ? 0.399 -83.634 -57.982 1.00 27.29 292 ASN A C 1
ATOM 1972 O O . ASN A 1 292 ? -0.802 -83.739 -58.188 1.00 27.20 292 ASN A O 1
ATOM 1977 N N . ASN A 1 293 ? 0.955 -82.514 -57.532 1.00 24.93 293 ASN A N 1
ATOM 1978 C CA . ASN A 1 293 ? 0.142 -81.383 -57.140 1.00 24.03 293 ASN A CA 1
ATOM 1979 C C . ASN A 1 293 ? 0.766 -80.110 -57.731 1.00 22.68 293 ASN A C 1
ATOM 1980 O O . ASN A 1 293 ? 1.617 -79.479 -57.092 1.00 19.92 293 ASN A O 1
ATOM 1985 N N . SER A 1 294 ? 0.352 -79.745 -58.952 1.00 22.93 294 SER A N 1
ATOM 1986 C CA A SER A 1 294 ? 0.940 -78.598 -59.653 0.70 22.29 294 SER A CA 1
ATOM 1987 C CA B SER A 1 294 ? 0.918 -78.592 -59.660 0.30 22.34 294 SER A CA 1
ATOM 1988 C C . SER A 1 294 ? 0.647 -77.275 -58.933 1.00 21.94 294 SER A C 1
ATOM 1989 O O . SER A 1 294 ? 1.477 -76.373 -58.939 1.00 20.76 294 SER A O 1
ATOM 1994 N N . ASP A 1 295 ? -0.525 -77.152 -58.321 1.00 21.00 295 ASP A N 1
ATOM 1995 C CA . ASP A 1 295 ? -0.845 -75.949 -57.532 1.00 21.49 295 ASP A CA 1
ATOM 1996 C C . ASP A 1 295 ? 0.106 -75.738 -56.345 1.00 18.92 295 ASP A C 1
ATOM 1997 O O . ASP A 1 295 ? 0.573 -74.628 -56.127 1.00 18.04 295 ASP A O 1
ATOM 2002 N N . LEU A 1 296 ? 0.392 -76.813 -55.611 1.00 18.46 296 LEU A N 1
ATOM 2003 C CA . LEU A 1 296 ? 1.372 -76.781 -54.496 1.00 16.76 296 LEU A CA 1
ATOM 2004 C C . LEU A 1 296 ? 2.758 -76.408 -55.005 1.00 16.11 296 LEU A C 1
ATOM 2005 O O . LEU A 1 296 ? 3.391 -75.497 -54.484 1.00 14.01 296 LEU A O 1
ATOM 2010 N N . ARG A 1 297 ? 3.229 -77.092 -56.049 1.00 15.41 297 ARG A N 1
ATOM 2011 C CA . ARG A 1 297 ? 4.555 -76.752 -56.621 1.00 15.01 297 ARG A CA 1
ATOM 2012 C C . ARG A 1 297 ? 4.648 -75.287 -57.074 1.00 14.85 297 ARG A C 1
ATOM 2013 O O . ARG A 1 297 ? 5.679 -74.620 -56.852 1.00 15.16 297 ARG A O 1
ATOM 2021 N N . ASN A 1 298 ? 3.587 -74.770 -57.690 1.00 15.12 298 ASN A N 1
ATOM 2022 C CA . ASN A 1 298 ? 3.594 -73.384 -58.168 1.00 15.34 298 ASN A CA 1
ATOM 2023 C C . ASN A 1 298 ? 3.618 -72.387 -56.993 1.00 13.89 298 ASN A C 1
ATOM 2024 O O . ASN A 1 298 ? 4.282 -71.368 -57.064 1.00 14.07 298 ASN A O 1
ATOM 2029 N N . ARG A 1 299 ? 2.877 -72.703 -55.930 1.00 14.01 299 ARG A N 1
ATOM 2030 C CA . ARG A 1 299 ? 2.780 -71.860 -54.698 1.00 13.92 299 ARG A CA 1
ATOM 2031 C C . ARG A 1 299 ? 4.161 -71.659 -54.049 1.00 12.41 299 ARG A C 1
ATOM 2032 O O . ARG A 1 299 ? 4.460 -70.563 -53.496 1.00 12.20 299 ARG A O 1
ATOM 2040 N N . VAL A 1 300 ? 4.981 -72.718 -54.105 1.00 11.86 300 VAL A N 1
ATOM 2041 C CA . VAL A 1 300 ? 6.270 -72.715 -53.354 1.00 10.35 300 VAL A CA 1
ATOM 2042 C C . VAL A 1 300 ? 7.496 -72.539 -54.229 1.00 11.09 300 VAL A C 1
ATOM 2043 O O . VAL A 1 300 ? 8.617 -72.518 -53.703 1.00 9.52 300 VAL A O 1
ATOM 2047 N N . ALA A 1 301 ? 7.278 -72.446 -55.541 1.00 12.57 301 ALA A N 1
ATOM 2048 C CA . ALA A 1 301 ? 8.363 -72.357 -56.516 1.00 13.11 301 ALA A CA 1
ATOM 2049 C C . ALA A 1 301 ? 9.297 -71.183 -56.333 1.00 13.12 301 ALA A C 1
ATOM 2050 O O . ALA A 1 301 ? 10.451 -71.249 -56.784 1.00 13.33 301 ALA A O 1
ATOM 2052 N N . ASN A 1 302 ? 8.836 -70.126 -55.669 1.00 12.41 302 ASN A N 1
ATOM 2053 C CA . ASN A 1 302 ? 9.677 -68.963 -55.451 1.00 13.08 302 ASN A CA 1
ATOM 2054 C C . ASN A 1 302 ? 10.815 -69.245 -54.421 1.00 11.29 302 ASN A C 1
ATOM 2055 O O . ASN A 1 302 ? 11.829 -68.542 -54.423 1.00 10.55 302 ASN A O 1
ATOM 2060 N N . PHE A 1 303 ? 10.664 -70.328 -53.636 1.00 10.56 303 PHE A N 1
ATOM 2061 C CA . PHE A 1 303 ? 11.678 -70.682 -52.622 1.00 9.64 303 PHE A CA 1
ATOM 2062 C C . PHE A 1 303 ? 12.919 -71.304 -53.245 1.00 9.48 303 PHE A C 1
ATOM 2063 O O . PHE A 1 303 ? 12.807 -72.180 -54.104 1.00 9.19 303 PHE A O 1
ATOM 2071 N N . GLU A 1 304 ? 14.094 -70.844 -52.796 1.00 8.59 304 GLU A N 1
ATOM 2072 C CA . GLU A 1 304 ? 15.348 -71.421 -53.299 1.00 9.30 304 GLU A CA 1
ATOM 2073 C C . GLU A 1 304 ? 15.551 -72.894 -52.871 1.00 9.71 304 GLU A C 1
ATOM 2074 O O . GLU A 1 304 ? 16.129 -73.696 -53.621 1.00 9.92 304 GLU A O 1
ATOM 2080 N N . HIS A 1 305 ? 15.096 -73.248 -51.682 1.00 8.53 305 HIS A N 1
ATOM 2081 C CA . HIS A 1 305 ? 15.326 -74.581 -51.165 1.00 8.77 305 HIS A CA 1
ATOM 2082 C C . HIS A 1 305 ? 14.031 -75.142 -50.671 1.00 8.57 305 HIS A C 1
ATOM 2083 O O . HIS A 1 305 ? 13.335 -74.486 -49.912 1.00 9.50 305 HIS A O 1
ATOM 2090 N N . ILE A 1 306 ? 13.765 -76.394 -51.008 1.00 8.92 306 ILE A N 1
ATOM 2091 C CA . ILE A 1 306 ? 12.460 -76.977 -50.695 1.00 9.13 306 ILE A CA 1
ATOM 2092 C C . ILE A 1 306 ? 12.657 -78.406 -50.239 1.00 10.60 306 ILE A C 1
ATOM 2093 O O . ILE A 1 306 ? 13.159 -79.241 -50.997 1.00 11.85 306 ILE A O 1
ATOM 2098 N N . ARG A 1 307 ? 12.300 -78.666 -48.987 1.00 9.90 307 ARG A N 1
ATOM 2099 C CA . ARG A 1 307 ? 12.348 -80.030 -48.459 1.00 11.11 307 ARG A CA 1
ATOM 2100 C C . ARG A 1 307 ? 10.918 -80.520 -48.255 1.00 12.32 307 ARG A C 1
ATOM 2101 O O . ARG A 1 307 ? 10.064 -79.755 -47.843 1.00 12.52 307 ARG A O 1
ATOM 2109 N N . VAL A 1 308 ? 10.653 -81.792 -48.565 1.00 13.01 308 VAL A N 1
ATOM 2110 C CA . VAL A 1 308 ? 9.324 -82.395 -48.279 1.00 13.92 308 VAL A CA 1
ATOM 2111 C C . VAL A 1 308 ? 9.507 -83.489 -47.238 1.00 15.15 308 VAL A C 1
ATOM 2112 O O . VAL A 1 308 ? 10.609 -83.638 -46.701 1.00 14.26 308 VAL A O 1
ATOM 2116 N N . SER A 1 309 ? 8.454 -84.264 -46.933 1.00 15.32 309 SER A N 1
ATOM 2117 C CA . SER A 1 309 ? 8.552 -85.123 -45.725 1.00 17.06 309 SER A CA 1
ATOM 2118 C C . SER A 1 309 ? 9.594 -86.226 -45.848 1.00 18.21 309 SER A C 1
ATOM 2119 O O . SER A 1 309 ? 10.158 -86.694 -44.834 1.00 19.01 309 SER A O 1
ATOM 2122 N N . ASP A 1 310 ? 9.824 -86.674 -47.081 1.00 18.23 310 ASP A N 1
ATOM 2123 C CA . ASP A 1 310 ? 10.700 -87.812 -47.331 1.00 20.19 310 ASP A CA 1
ATOM 2124 C C . ASP A 1 310 ? 11.852 -87.484 -48.292 1.00 19.87 310 ASP A C 1
ATOM 2125 O O . ASP A 1 310 ? 12.381 -88.365 -48.989 1.00 21.02 310 ASP A O 1
ATOM 2130 N N . GLY A 1 311 ? 12.236 -86.216 -48.353 1.00 19.13 311 GLY A N 1
ATOM 2131 C CA . GLY A 1 311 ? 13.450 -85.869 -49.125 1.00 18.15 311 GLY A CA 1
ATOM 2132 C C . GLY A 1 311 ? 13.481 -84.438 -49.613 1.00 17.11 311 GLY A C 1
ATOM 2133 O O . GLY A 1 311 ? 12.717 -83.624 -49.151 1.00 16.40 311 GLY A O 1
ATOM 2134 N N . VAL A 1 312 ? 14.371 -84.158 -50.560 1.00 16.74 312 VAL A N 1
ATOM 2135 C CA . VAL A 1 312 ? 14.613 -82.812 -51.062 1.00 15.64 312 VAL A CA 1
ATOM 2136 C C . VAL A 1 312 ? 14.077 -82.709 -52.494 1.00 15.99 312 VAL A C 1
ATOM 2137 O O . VAL A 1 312 ? 14.295 -83.633 -53.312 1.00 15.98 312 VAL A O 1
ATOM 2141 N N . VAL A 1 313 ? 13.376 -81.621 -52.808 1.00 14.75 313 VAL A N 1
ATOM 2142 C CA . VAL A 1 313 ? 12.864 -81.422 -54.172 1.00 14.99 313 VAL A CA 1
ATOM 2143 C C . VAL A 1 313 ? 13.477 -80.232 -54.892 1.00 14.18 313 VAL A C 1
ATOM 2144 O O . VAL A 1 313 ? 13.396 -80.117 -56.124 1.00 15.58 313 VAL A O 1
ATOM 2148 N N . LYS A 1 314 ? 14.161 -79.383 -54.137 1.00 13.47 314 LYS A N 1
ATOM 2149 C CA . LYS A 1 314 ? 14.813 -78.206 -54.742 1.00 12.57 314 LYS A CA 1
ATOM 2150 C C . LYS A 1 314 ? 15.942 -77.682 -53.874 1.00 11.71 314 LYS A C 1
ATOM 2151 O O . LYS A 1 314 ? 15.796 -77.575 -52.658 1.00 10.90 314 LYS A O 1
ATOM 2157 N N . GLY A 1 315 ? 17.092 -77.383 -54.472 1.00 11.88 315 GLY A N 1
ATOM 2158 C CA . GLY A 1 315 ? 18.136 -76.704 -53.724 1.00 11.34 315 GLY A CA 1
ATOM 2159 C C . GLY A 1 315 ? 18.849 -77.592 -52.737 1.00 12.42 315 GLY A C 1
ATOM 2160 O O . GLY A 1 315 ? 18.968 -78.814 -52.941 1.00 13.48 315 GLY A O 1
ATOM 2161 N N . SER A 1 316 ? 19.290 -76.994 -51.638 1.00 12.79 316 SER A N 1
ATOM 2162 C CA . SER A 1 316 ? 20.095 -77.704 -50.641 1.00 13.80 316 SER A CA 1
ATOM 2163 C C . SER A 1 316 ? 19.599 -77.288 -49.261 1.00 12.00 316 SER A C 1
ATOM 2164 O O . SER A 1 316 ? 20.327 -76.637 -48.484 1.00 11.92 316 SER A O 1
ATOM 2167 N N . PRO A 1 317 ? 18.323 -77.634 -48.953 1.00 11.62 317 PRO A N 1
ATOM 2168 C CA . PRO A 1 317 ? 17.774 -77.240 -47.646 1.00 11.11 317 PRO A CA 1
ATOM 2169 C C . PRO A 1 317 ? 18.457 -77.970 -46.504 1.00 12.93 317 PRO A C 1
ATOM 2170 O O . PRO A 1 317 ? 19.007 -79.075 -46.718 1.00 14.60 317 PRO A O 1
ATOM 2174 N N . ALA A 1 318 ? 18.412 -77.381 -45.304 1.00 12.75 318 ALA A N 1
ATOM 2175 C CA . ALA A 1 318 ? 18.865 -78.078 -44.103 1.00 14.50 318 ALA A CA 1
ATOM 2176 C C . ALA A 1 318 ? 18.003 -79.307 -43.810 1.00 15.85 318 ALA A C 1
ATOM 2177 O O . ALA A 1 318 ? 16.918 -79.459 -44.343 1.00 14.96 318 ALA A O 1
ATOM 2179 N N . ASP A 1 319 ? 18.479 -80.162 -42.925 1.00 19.25 319 ASP A N 1
ATOM 2180 C CA . ASP A 1 319 ? 17.726 -81.398 -42.658 1.00 23.19 319 ASP A CA 1
ATOM 2181 C C . ASP A 1 319 ? 16.431 -81.178 -41.856 1.00 24.37 319 ASP A C 1
ATOM 2182 O O . ASP A 1 319 ? 15.508 -81.988 -41.957 1.00 25.41 319 ASP A O 1
ATOM 2187 N N . PHE A 1 320 ? 16.382 -80.096 -41.068 1.00 25.49 320 PHE A N 1
ATOM 2188 C CA . PHE A 1 320 ? 15.225 -79.760 -40.200 1.00 27.91 320 PHE A CA 1
ATOM 2189 C C . PHE A 1 320 ? 14.784 -80.943 -39.337 1.00 31.03 320 PHE A C 1
ATOM 2190 O O . PHE A 1 320 ? 13.583 -81.220 -39.233 1.00 31.77 320 PHE A O 1
ATOM 2198 N N . ALA A 1 321 ? 15.756 -81.619 -38.718 1.00 34.74 321 ALA A N 1
ATOM 2199 C CA . ALA A 1 321 ? 15.512 -82.873 -37.975 1.00 38.30 321 ALA A CA 1
ATOM 2200 C C . ALA A 1 321 ? 14.661 -82.678 -36.692 1.00 40.30 321 ALA A C 1
ATOM 2201 O O . ALA A 1 321 ? 14.110 -83.646 -36.139 1.00 41.54 321 ALA A O 1
ATOM 2203 N N . ASP A 1 322 ? 14.523 -81.418 -36.263 1.00 42.00 322 ASP A N 1
ATOM 2204 C CA . ASP A 1 322 ? 13.832 -81.041 -35.008 1.00 43.18 322 ASP A CA 1
ATOM 2205 C C . ASP A 1 322 ? 12.302 -81.048 -35.057 1.00 43.69 322 ASP A C 1
ATOM 2206 O O . ASP A 1 322 ? 11.643 -80.903 -34.005 1.00 44.03 322 ASP A O 1
ATOM 2211 N N . TYR A 1 323 ? 11.737 -81.189 -36.257 1.00 43.28 323 TYR A N 1
ATOM 2212 C CA . TYR A 1 323 ? 10.351 -80.772 -36.472 1.00 42.40 323 TYR A CA 1
ATOM 2213 C C . TYR A 1 323 ? 9.372 -81.892 -36.788 1.00 43.54 323 TYR A C 1
ATOM 2214 O O . TYR A 1 323 ? 8.188 -81.772 -36.459 1.00 44.17 323 TYR A O 1
ATOM 2223 N N . SER B 1 8 ? 27.450 -76.707 -16.563 1.00 40.53 8 SER B N 1
ATOM 2224 C CA . SER B 1 8 ? 26.630 -77.966 -16.608 1.00 40.68 8 SER B CA 1
ATOM 2225 C C . SER B 1 8 ? 26.396 -78.448 -18.058 1.00 39.40 8 SER B C 1
ATOM 2226 O O . SER B 1 8 ? 26.609 -79.632 -18.373 1.00 40.26 8 SER B O 1
ATOM 2229 N N . PHE B 1 9 ? 25.957 -77.534 -18.932 1.00 36.45 9 PHE B N 1
ATOM 2230 C CA . PHE B 1 9 ? 25.734 -77.858 -20.346 1.00 33.56 9 PHE B CA 1
ATOM 2231 C C . PHE B 1 9 ? 27.000 -78.489 -20.937 1.00 32.93 9 PHE B C 1
ATOM 2232 O O . PHE B 1 9 ? 28.114 -77.997 -20.706 1.00 33.55 9 PHE B O 1
ATOM 2240 N N . GLY B 1 10 ? 26.832 -79.579 -21.697 1.00 31.61 10 GLY B N 1
ATOM 2241 C CA . GLY B 1 10 ? 27.955 -80.202 -22.410 1.00 28.25 10 GLY B CA 1
ATOM 2242 C C . GLY B 1 10 ? 28.172 -79.563 -23.771 1.00 25.15 10 GLY B C 1
ATOM 2243 O O . GLY B 1 10 ? 27.431 -79.854 -24.705 1.00 23.07 10 GLY B O 1
ATOM 2244 N N . PHE B 1 11 ? 29.176 -78.682 -23.885 1.00 22.87 11 PHE B N 1
ATOM 2245 C CA . PHE B 1 11 ? 29.503 -78.065 -25.187 1.00 20.90 11 PHE B CA 1
ATOM 2246 C C . PHE B 1 11 ? 30.276 -78.982 -26.123 1.00 20.87 11 PHE B C 1
ATOM 2247 O O . PHE B 1 11 ? 31.091 -79.809 -25.695 1.00 21.55 11 PHE B O 1
ATOM 2255 N N . TRP B 1 12 ? 30.029 -78.799 -27.409 1.00 18.75 12 TRP B N 1
ATOM 2256 C CA . TRP B 1 12 ? 30.887 -79.357 -28.442 1.00 19.86 12 TRP B CA 1
ATOM 2257 C C . TRP B 1 12 ? 32.305 -78.786 -28.346 1.00 20.04 12 TRP B C 1
ATOM 2258 O O . TRP B 1 12 ? 32.498 -77.566 -28.190 1.00 20.84 12 TRP B O 1
ATOM 2269 N N . ASP B 1 13 ? 33.289 -79.664 -28.480 1.00 20.67 13 ASP B N 1
ATOM 2270 C CA . ASP B 1 13 ? 34.683 -79.266 -28.326 1.00 19.88 13 ASP B CA 1
ATOM 2271 C C . ASP B 1 13 ? 35.337 -78.855 -29.630 1.00 18.17 13 ASP B C 1
ATOM 2272 O O . ASP B 1 13 ? 36.569 -78.786 -29.716 1.00 18.11 13 ASP B O 1
ATOM 2277 N N . GLY B 1 14 ? 34.543 -78.636 -30.680 1.00 16.62 14 GLY B N 1
ATOM 2278 C CA . GLY B 1 14 ? 35.117 -78.129 -31.898 1.00 15.21 14 GLY B CA 1
ATOM 2279 C C . GLY B 1 14 ? 35.778 -79.156 -32.788 1.00 15.59 14 GLY B C 1
ATOM 2280 O O . GLY B 1 14 ? 36.329 -78.787 -33.827 1.00 16.44 14 GLY B O 1
ATOM 2281 N N . THR B 1 15 ? 35.726 -80.435 -32.404 1.00 15.97 15 THR B N 1
ATOM 2282 C CA . THR B 1 15 ? 36.335 -81.533 -33.204 1.00 17.97 15 THR B CA 1
ATOM 2283 C C . THR B 1 15 ? 35.364 -82.167 -34.216 1.00 19.55 15 THR B C 1
ATOM 2284 O O . THR B 1 15 ? 34.123 -82.167 -34.017 1.00 19.36 15 THR B O 1
ATOM 2288 N N . SER B 1 16 ? 35.940 -82.684 -35.305 1.00 19.96 16 SER B N 1
ATOM 2289 C CA A SER B 1 16 ? 35.198 -83.322 -36.374 0.70 21.60 16 SER B CA 1
ATOM 2290 C CA B SER B 1 16 ? 35.184 -83.379 -36.327 0.30 20.76 16 SER B CA 1
ATOM 2291 C C . SER B 1 16 ? 36.052 -84.425 -36.988 1.00 23.21 16 SER B C 1
ATOM 2292 O O . SER B 1 16 ? 37.286 -84.353 -36.950 1.00 24.33 16 SER B O 1
ATOM 2297 N N . THR B 1 17 ? 35.400 -85.438 -37.555 1.00 24.57 17 THR B N 1
ATOM 2298 C CA . THR B 1 17 ? 36.088 -86.425 -38.383 1.00 26.83 17 THR B CA 1
ATOM 2299 C C . THR B 1 17 ? 36.287 -85.774 -39.743 1.00 27.27 17 THR B C 1
ATOM 2300 O O . THR B 1 17 ? 35.580 -84.820 -40.047 1.00 25.76 17 THR B O 1
ATOM 2304 N N . GLN B 1 18 ? 37.239 -86.259 -40.554 1.00 29.35 18 GLN B N 1
ATOM 2305 C CA . GLN B 1 18 ? 37.454 -85.657 -41.885 1.00 30.90 18 GLN B CA 1
ATOM 2306 C C . GLN B 1 18 ? 36.228 -85.698 -42.790 1.00 30.37 18 GLN B C 1
ATOM 2307 O O . GLN B 1 18 ? 35.962 -84.741 -43.529 1.00 30.07 18 GLN B O 1
ATOM 2313 N N . ALA B 1 19 ? 35.498 -86.807 -42.737 1.00 30.82 19 ALA B N 1
ATOM 2314 C CA . ALA B 1 19 ? 34.318 -87.013 -43.581 1.00 30.64 19 ALA B CA 1
ATOM 2315 C C . ALA B 1 19 ? 33.162 -86.038 -43.257 1.00 29.80 19 ALA B C 1
ATOM 2316 O O . ALA B 1 19 ? 32.384 -85.686 -44.149 1.00 29.60 19 ALA B O 1
ATOM 2318 N N . GLU B 1 20 ? 33.089 -85.638 -41.980 1.00 28.21 20 GLU B N 1
ATOM 2319 C CA . GLU B 1 20 ? 32.084 -84.757 -41.362 1.00 26.69 20 GLU B CA 1
ATOM 2320 C C . GLU B 1 20 ? 32.233 -83.326 -41.841 1.00 23.65 20 GLU B C 1
ATOM 2321 O O . GLU B 1 20 ? 31.257 -82.592 -41.981 1.00 22.16 20 GLU B O 1
ATOM 2327 N N . ILE B 1 21 ? 33.482 -82.922 -42.059 1.00 22.70 21 ILE B N 1
ATOM 2328 C CA . ILE B 1 21 ? 33.812 -81.537 -42.395 1.00 20.47 21 ILE B CA 1
ATOM 2329 C C . ILE B 1 21 ? 33.384 -81.233 -43.814 1.00 20.20 21 ILE B C 1
ATOM 2330 O O . ILE B 1 21 ? 33.710 -81.992 -44.753 1.00 21.85 21 ILE B O 1
ATOM 2335 N N . THR B 1 22 ? 32.649 -80.137 -43.983 1.00 17.16 22 THR B N 1
ATOM 2336 C CA . THR B 1 22 ? 32.169 -79.745 -45.288 1.00 16.57 22 THR B CA 1
ATOM 2337 C C . THR B 1 22 ? 33.042 -78.685 -45.940 1.00 16.35 22 THR B C 1
ATOM 2338 O O . THR B 1 22 ? 33.102 -78.573 -47.160 1.00 17.92 22 THR B O 1
ATOM 2342 N N . HIS B 1 23 ? 33.678 -77.857 -45.111 1.00 14.33 23 HIS B N 1
ATOM 2343 C CA . HIS B 1 23 ? 34.512 -76.752 -45.579 1.00 14.12 23 HIS B CA 1
ATOM 2344 C C . HIS B 1 23 ? 35.732 -76.687 -44.676 1.00 13.56 23 HIS B C 1
ATOM 2345 O O . HIS B 1 23 ? 35.564 -76.520 -43.467 1.00 12.84 23 HIS B O 1
ATOM 2352 N N . SER B 1 24 ? 36.924 -76.816 -45.277 1.00 12.83 24 SER B N 1
ATOM 2353 C CA . SER B 1 24 ? 38.214 -76.689 -44.554 1.00 13.99 24 SER B CA 1
ATOM 2354 C C . SER B 1 24 ? 38.945 -75.429 -44.979 1.00 13.86 24 SER B C 1
ATOM 2355 O O . SER B 1 24 ? 38.965 -75.105 -46.179 1.00 14.03 24 SER B O 1
ATOM 2358 N N . PHE B 1 25 ? 39.541 -74.727 -44.001 1.00 12.86 25 PHE B N 1
ATOM 2359 C CA . PHE B 1 25 ? 40.381 -73.563 -44.265 1.00 12.65 25 PHE B CA 1
ATOM 2360 C C . PHE B 1 25 ? 41.633 -73.563 -43.405 1.00 13.64 25 PHE B C 1
ATOM 2361 O O . PHE B 1 25 ? 41.627 -74.123 -42.287 1.00 13.69 25 PHE B O 1
ATOM 2369 N N . ASP B 1 26 ? 42.698 -72.950 -43.937 1.00 12.52 26 ASP B N 1
ATOM 2370 C CA . ASP B 1 26 ? 43.832 -72.568 -43.112 1.00 13.55 26 ASP B CA 1
ATOM 2371 C C . ASP B 1 26 ? 43.437 -71.229 -42.503 1.00 12.28 26 ASP B C 1
ATOM 2372 O O . ASP B 1 26 ? 42.606 -71.216 -41.595 1.00 13.68 26 ASP B O 1
ATOM 2377 N N . HIS B 1 27 ? 43.947 -70.100 -43.001 1.00 11.58 27 HIS B N 1
ATOM 2378 C CA . HIS B 1 27 ? 43.236 -68.847 -42.720 1.00 11.24 27 HIS B CA 1
ATOM 2379 C C . HIS B 1 27 ? 41.994 -68.722 -43.577 1.00 10.64 27 HIS B C 1
ATOM 2380 O O . HIS B 1 27 ? 42.074 -68.957 -44.773 1.00 11.74 27 HIS B O 1
ATOM 2387 N N . TYR B 1 28 ? 40.872 -68.411 -42.953 1.00 10.13 28 TYR B N 1
ATOM 2388 C CA . TYR B 1 28 ? 39.629 -68.128 -43.695 1.00 9.77 28 TYR B CA 1
ATOM 2389 C C . TYR B 1 28 ? 39.652 -66.680 -44.164 1.00 9.93 28 TYR B C 1
ATOM 2390 O O . TYR B 1 28 ? 39.709 -65.737 -43.350 1.00 11.19 28 TYR B O 1
ATOM 2399 N N . ILE B 1 29 ? 39.626 -66.504 -45.484 1.00 11.62 29 ILE B N 1
ATOM 2400 C CA . ILE B 1 29 ? 39.637 -65.143 -46.102 1.00 11.24 29 ILE B CA 1
ATOM 2401 C C . ILE B 1 29 ? 38.406 -64.920 -47.009 1.00 12.48 29 ILE B C 1
ATOM 2402 O O . ILE B 1 29 ? 38.379 -63.989 -47.827 1.00 13.58 29 ILE B O 1
ATOM 2407 N N . GLY B 1 30 ? 37.378 -65.740 -46.788 1.00 12.31 30 GLY B N 1
ATOM 2408 C CA . GLY B 1 30 ? 36.117 -65.624 -47.544 1.00 12.53 30 GLY B CA 1
ATOM 2409 C C . GLY B 1 30 ? 35.731 -66.923 -48.231 1.00 14.31 30 GLY B C 1
ATOM 2410 O O . GLY B 1 30 ? 36.586 -67.669 -48.728 1.00 14.31 30 GLY B O 1
ATOM 2411 N N . SER B 1 31 ? 34.425 -67.205 -48.265 1.00 12.64 31 SER B N 1
ATOM 2412 C CA . SER B 1 31 ? 33.902 -68.345 -49.010 1.00 14.71 31 SER B CA 1
ATOM 2413 C C . SER B 1 31 ? 32.392 -68.183 -48.964 1.00 14.85 31 SER B C 1
ATOM 2414 O O . SER B 1 31 ? 31.855 -67.493 -48.069 1.00 13.94 31 SER B O 1
ATOM 2417 N N . ALA B 1 32 ? 31.726 -68.855 -49.898 1.00 15.86 32 ALA B N 1
ATOM 2418 C CA . ALA B 1 32 ? 30.276 -68.988 -49.848 1.00 16.25 32 ALA B CA 1
ATOM 2419 C C . ALA B 1 32 ? 29.972 -70.238 -49.015 1.00 15.45 32 ALA B C 1
ATOM 2420 O O . ALA B 1 32 ? 30.768 -71.193 -49.024 1.00 17.28 32 ALA B O 1
ATOM 2422 N N . PHE B 1 33 ? 28.855 -70.205 -48.282 1.00 13.37 33 PHE B N 1
ATOM 2423 C CA . PHE B 1 33 ? 28.306 -71.389 -47.647 1.00 12.36 33 PHE B CA 1
ATOM 2424 C C . PHE B 1 33 ? 26.947 -71.631 -48.231 1.00 13.02 33 PHE B C 1
ATOM 2425 O O . PHE B 1 33 ? 26.679 -71.169 -49.368 1.00 14.84 33 PHE B O 1
ATOM 2433 N N . ASP B 1 34 ? 26.098 -72.381 -47.542 1.00 10.62 34 ASP B N 1
ATOM 2434 C CA . ASP B 1 34 ? 24.780 -72.599 -48.123 1.00 11.00 34 ASP B CA 1
ATOM 2435 C C . ASP B 1 34 ? 23.726 -72.845 -47.057 1.00 9.57 34 ASP B C 1
ATOM 2436 O O . ASP B 1 34 ? 24.021 -72.820 -45.863 1.00 8.94 34 ASP B O 1
ATOM 2441 N N . ALA B 1 35 ? 22.505 -73.093 -47.518 1.00 9.71 35 ALA B N 1
ATOM 2442 C CA . ALA B 1 35 ? 21.349 -73.238 -46.636 1.00 9.91 35 ALA B CA 1
ATOM 2443 C C . ALA B 1 35 ? 21.278 -74.569 -45.884 1.00 10.45 35 ALA B C 1
ATOM 2444 O O . ALA B 1 35 ? 20.315 -74.786 -45.128 1.00 10.82 35 ALA B O 1
ATOM 2446 N N . SER B 1 36 ? 22.243 -75.448 -46.122 1.00 12.39 36 SER B N 1
ATOM 2447 C CA . SER B 1 36 ? 22.277 -76.761 -45.463 1.00 12.94 36 SER B CA 1
ATOM 2448 C C . SER B 1 36 ? 23.174 -76.700 -44.226 1.00 13.24 36 SER B C 1
ATOM 2449 O O . SER B 1 36 ? 23.828 -75.650 -43.944 1.00 12.01 36 SER B O 1
ATOM 2452 N N . ASN B 1 37 ? 23.212 -77.812 -43.482 1.00 13.40 37 ASN B N 1
ATOM 2453 C CA . ASN B 1 37 ? 24.058 -77.895 -42.252 1.00 12.75 37 ASN B CA 1
ATOM 2454 C C . ASN B 1 37 ? 25.519 -77.960 -42.691 1.00 12.32 37 ASN B C 1
ATOM 2455 O O . ASN B 1 37 ? 25.957 -78.993 -43.243 1.00 13.88 37 ASN B O 1
ATOM 2460 N N . ASN B 1 38 ? 26.263 -76.875 -42.510 1.00 10.83 38 ASN B N 1
ATOM 2461 C CA . ASN B 1 38 ? 27.697 -76.883 -42.888 1.00 10.20 38 ASN B CA 1
ATOM 2462 C C . ASN B 1 38 ? 28.506 -77.293 -41.661 1.00 10.69 38 ASN B C 1
ATOM 2463 O O . ASN B 1 38 ? 28.046 -77.104 -40.524 1.00 13.25 38 ASN B O 1
ATOM 2468 N N . ASN B 1 39 ? 29.705 -77.813 -41.890 1.00 10.38 39 ASN B N 1
ATOM 2469 C CA . ASN B 1 39 ? 30.616 -78.141 -40.809 1.00 10.82 39 ASN B CA 1
ATOM 2470 C C . ASN B 1 39 ? 31.973 -77.573 -41.217 1.00 11.13 39 ASN B C 1
ATOM 2471 O O . ASN B 1 39 ? 32.632 -78.113 -42.098 1.00 12.76 39 ASN B O 1
ATOM 2476 N N . VAL B 1 40 ? 32.315 -76.416 -40.635 1.00 9.68 40 VAL B N 1
ATOM 2477 C CA . VAL B 1 40 ? 33.409 -75.613 -41.111 1.00 10.51 40 VAL B CA 1
ATOM 2478 C C . VAL B 1 40 ? 34.547 -75.706 -40.125 1.00 11.31 40 VAL B C 1
ATOM 2479 O O . VAL B 1 40 ? 34.336 -75.492 -38.915 1.00 12.05 40 VAL B O 1
ATOM 2483 N N . ALA B 1 41 ? 35.734 -76.015 -40.641 1.00 11.03 41 ALA B N 1
ATOM 2484 C CA . ALA B 1 41 ? 36.933 -76.170 -39.816 1.00 12.62 41 ALA B CA 1
ATOM 2485 C C . ALA B 1 41 ? 37.974 -75.163 -40.286 1.00 12.85 41 ALA B C 1
ATOM 2486 O O . ALA B 1 41 ? 38.460 -75.244 -41.422 1.00 12.88 41 ALA B O 1
ATOM 2488 N N . VAL B 1 42 ? 38.285 -74.186 -39.437 1.00 11.84 42 VAL B N 1
ATOM 2489 C CA . VAL B 1 42 ? 39.293 -73.165 -39.767 1.00 10.86 42 VAL B CA 1
ATOM 2490 C C . VAL B 1 42 ? 40.507 -73.411 -38.848 1.00 11.76 42 VAL B C 1
ATOM 2491 O O . VAL B 1 42 ? 40.396 -73.350 -37.614 1.00 11.93 42 VAL B O 1
ATOM 2495 N N . THR B 1 43 ? 41.662 -73.660 -39.453 1.00 11.31 43 THR B N 1
ATOM 2496 C CA . THR B 1 43 ? 42.869 -73.955 -38.691 1.00 13.27 43 THR B CA 1
ATOM 2497 C C . THR B 1 43 ? 43.527 -72.644 -38.227 1.00 13.33 43 THR B C 1
ATOM 2498 O O . THR B 1 43 ? 44.225 -72.629 -37.204 1.00 14.35 43 THR B O 1
ATOM 2502 N N . GLY B 1 44 ? 43.323 -71.574 -38.991 1.00 11.95 44 GLY B N 1
ATOM 2503 C CA . GLY B 1 44 ? 43.885 -70.264 -38.655 1.00 11.90 44 GLY B CA 1
ATOM 2504 C C . GLY B 1 44 ? 42.807 -69.358 -38.092 1.00 11.65 44 GLY B C 1
ATOM 2505 O O . GLY B 1 44 ? 41.990 -69.783 -37.270 1.00 11.62 44 GLY B O 1
ATOM 2506 N N . ASN B 1 45 ? 42.794 -68.103 -38.553 1.00 10.72 45 ASN B N 1
ATOM 2507 C CA . ASN B 1 45 ? 41.860 -67.066 -38.061 1.00 10.97 45 ASN B CA 1
ATOM 2508 C C . ASN B 1 45 ? 40.764 -66.863 -39.082 1.00 10.79 45 ASN B C 1
ATOM 2509 O O . ASN B 1 45 ? 40.945 -67.208 -40.270 1.00 11.59 45 ASN B O 1
ATOM 2514 N N . VAL B 1 46 ? 39.660 -66.283 -38.629 1.00 11.10 46 VAL B N 1
ATOM 2515 C CA . VAL B 1 46 ? 38.651 -65.713 -39.519 1.00 10.35 46 VAL B CA 1
ATOM 2516 C C . VAL B 1 46 ? 38.983 -64.254 -39.825 1.00 10.95 46 VAL B C 1
ATOM 2517 O O . VAL B 1 46 ? 38.938 -63.399 -38.924 1.00 11.17 46 VAL B O 1
ATOM 2521 N N . SER B 1 47 ? 39.303 -63.967 -41.085 1.00 12.11 47 SER B N 1
ATOM 2522 C CA . SER B 1 47 ? 39.687 -62.616 -41.500 1.00 14.44 47 SER B CA 1
ATOM 2523 C C . SER B 1 47 ? 38.800 -62.010 -42.557 1.00 13.21 47 SER B C 1
ATOM 2524 O O . SER B 1 47 ? 39.185 -61.022 -43.193 1.00 14.77 47 SER B O 1
ATOM 2527 N N . ALA B 1 48 ? 37.625 -62.587 -42.770 1.00 12.51 48 ALA B N 1
ATOM 2528 C CA . ALA B 1 48 ? 36.667 -62.001 -43.680 1.00 12.07 48 ALA B CA 1
ATOM 2529 C C . ALA B 1 48 ? 35.318 -62.342 -43.082 1.00 10.59 48 ALA B C 1
ATOM 2530 O O . ALA B 1 48 ? 35.260 -63.209 -42.206 1.00 9.82 48 ALA B O 1
ATOM 2532 N N . THR B 1 49 ? 34.221 -61.746 -43.554 1.00 10.46 49 THR B N 1
ATOM 2533 C CA . THR B 1 49 ? 32.883 -62.197 -43.007 1.00 10.23 49 THR B CA 1
ATOM 2534 C C . THR B 1 49 ? 32.624 -63.655 -43.348 1.00 9.81 49 THR B C 1
ATOM 2535 O O . THR B 1 49 ? 32.975 -64.133 -44.464 1.00 10.02 49 THR B O 1
ATOM 2539 N N . LEU B 1 50 ? 31.988 -64.338 -42.390 1.00 8.07 50 LEU B N 1
ATOM 2540 C CA . LEU B 1 50 ? 31.740 -65.781 -42.450 1.00 7.69 50 LEU B CA 1
ATOM 2541 C C . LEU B 1 50 ? 30.285 -65.946 -42.046 1.00 7.42 50 LEU B C 1
ATOM 2542 O O . LEU B 1 50 ? 29.901 -65.718 -40.876 1.00 8.63 50 LEU B O 1
ATOM 2547 N N . ASN B 1 51 ? 29.452 -66.227 -43.058 1.00 7.54 51 ASN B N 1
ATOM 2548 C CA . ASN B 1 51 ? 27.975 -66.305 -42.873 1.00 7.41 51 ASN B CA 1
ATOM 2549 C C . ASN B 1 51 ? 27.583 -67.704 -43.283 1.00 8.21 51 ASN B C 1
ATOM 2550 O O . ASN B 1 51 ? 27.524 -67.991 -44.501 1.00 7.85 51 ASN B O 1
ATOM 2555 N N . VAL B 1 52 ? 27.307 -68.569 -42.292 1.00 7.42 52 VAL B N 1
ATOM 2556 C CA . VAL B 1 52 ? 26.926 -69.951 -42.626 1.00 7.64 52 VAL B CA 1
ATOM 2557 C C . VAL B 1 52 ? 25.437 -70.154 -42.981 1.00 7.67 52 VAL B C 1
ATOM 2558 O O . VAL B 1 52 ? 25.044 -71.272 -43.387 1.00 9.04 52 VAL B O 1
ATOM 2562 N N . LEU B 1 53 ? 24.654 -69.080 -42.894 1.00 8.02 53 LEU B N 1
ATOM 2563 C CA . LEU B 1 53 ? 23.250 -69.062 -43.419 1.00 7.82 53 LEU B CA 1
ATOM 2564 C C . LEU B 1 53 ? 22.368 -70.098 -42.710 1.00 8.80 53 LEU B C 1
ATOM 2565 O O . LEU B 1 53 ? 22.643 -70.485 -41.559 1.00 9.93 53 LEU B O 1
ATOM 2570 N N . ALA B 1 54 ? 21.304 -70.520 -43.377 1.00 8.89 54 ALA B N 1
ATOM 2571 C CA . ALA B 1 54 ? 20.363 -71.515 -42.782 1.00 9.02 54 ALA B CA 1
ATOM 2572 C C . ALA B 1 54 ? 21.069 -72.847 -42.494 1.00 8.50 54 ALA B C 1
ATOM 2573 O O . ALA B 1 54 ? 22.182 -73.128 -43.003 1.00 8.51 54 ALA B O 1
ATOM 2575 N N . GLY B 1 55 ? 20.422 -73.683 -41.697 1.00 11.12 55 GLY B N 1
ATOM 2576 C CA . GLY B 1 55 ? 21.025 -74.971 -41.304 1.00 11.31 55 GLY B CA 1
ATOM 2577 C C . GLY B 1 55 ? 21.555 -74.909 -39.868 1.00 10.74 55 GLY B C 1
ATOM 2578 O O . GLY B 1 55 ? 21.837 -73.833 -39.334 1.00 8.96 55 GLY B O 1
ATOM 2579 N N . ASP B 1 56 ? 21.655 -76.086 -39.261 1.00 11.96 56 ASP B N 1
ATOM 2580 C CA . ASP B 1 56 ? 22.287 -76.224 -37.949 1.00 12.14 56 ASP B CA 1
ATOM 2581 C C . ASP B 1 56 ? 23.768 -76.366 -38.286 1.00 11.81 56 ASP B C 1
ATOM 2582 O O . ASP B 1 56 ? 24.240 -77.454 -38.628 1.00 12.93 56 ASP B O 1
ATOM 2587 N N . ASP B 1 57 ? 24.460 -75.247 -38.331 1.00 10.29 57 ASP B N 1
ATOM 2588 C CA . ASP B 1 57 ? 25.871 -75.260 -38.811 1.00 9.26 57 ASP B CA 1
ATOM 2589 C C . ASP B 1 57 ? 26.817 -75.462 -37.645 1.00 9.11 57 ASP B C 1
ATOM 2590 O O . ASP B 1 57 ? 26.503 -75.068 -36.548 1.00 11.96 57 ASP B O 1
ATOM 2595 N N . LYS B 1 58 ? 27.997 -76.026 -37.899 1.00 10.51 58 LYS B N 1
ATOM 2596 C CA . LYS B 1 58 ? 29.065 -76.115 -36.899 1.00 10.20 58 LYS B CA 1
ATOM 2597 C C . LYS B 1 58 ? 30.250 -75.382 -37.468 1.00 10.22 58 LYS B C 1
ATOM 2598 O O . LYS B 1 58 ? 30.569 -75.581 -38.645 1.00 11.41 58 LYS B O 1
ATOM 2604 N N . VAL B 1 59 ? 30.834 -74.488 -36.674 1.00 9.33 59 VAL B N 1
ATOM 2605 C CA . VAL B 1 59 ? 32.005 -73.716 -37.101 1.00 8.81 59 VAL B CA 1
ATOM 2606 C C . VAL B 1 59 ? 33.035 -73.863 -35.997 1.00 8.97 59 VAL B C 1
ATOM 2607 O O . VAL B 1 59 ? 32.749 -73.557 -34.827 1.00 8.05 59 VAL B O 1
ATOM 2611 N N . SER B 1 60 ? 34.230 -74.313 -36.361 1.00 8.59 60 SER B N 1
ATOM 2612 C CA . SER B 1 60 ? 35.300 -74.508 -35.394 1.00 10.46 60 SER B CA 1
ATOM 2613 C C . SER B 1 60 ? 36.496 -73.706 -35.852 1.00 11.01 60 SER B C 1
ATOM 2614 O O . SER B 1 60 ? 37.013 -73.952 -36.968 1.00 10.98 60 SER B O 1
ATOM 2617 N N . ILE B 1 61 ? 36.964 -72.795 -34.997 1.00 9.26 61 ILE B N 1
ATOM 2618 C CA . ILE B 1 61 ? 38.071 -71.895 -35.389 1.00 9.19 61 ILE B CA 1
ATOM 2619 C C . ILE B 1 61 ? 39.184 -72.031 -34.395 1.00 10.55 61 ILE B C 1
ATOM 2620 O O . ILE B 1 61 ? 38.988 -71.701 -33.214 1.00 10.41 61 ILE B O 1
ATOM 2625 N N . ASP B 1 62 ? 40.353 -72.484 -34.854 1.00 10.56 62 ASP B N 1
ATOM 2626 C CA . ASP B 1 62 ? 41.473 -72.756 -33.933 1.00 13.09 62 ASP B CA 1
ATOM 2627 C C . ASP B 1 62 ? 42.178 -71.448 -33.556 1.00 13.34 62 ASP B C 1
ATOM 2628 O O . ASP B 1 62 ? 42.841 -71.370 -32.508 1.00 13.52 62 ASP B O 1
ATOM 2633 N N . GLY B 1 63 ? 42.036 -70.433 -34.414 1.00 12.84 63 GLY B N 1
ATOM 2634 C CA . GLY B 1 63 ? 42.646 -69.110 -34.182 1.00 12.25 63 GLY B CA 1
ATOM 2635 C C . GLY B 1 63 ? 41.608 -68.171 -33.629 1.00 12.02 63 GLY B C 1
ATOM 2636 O O . GLY B 1 63 ? 40.813 -68.564 -32.766 1.00 12.45 63 GLY B O 1
ATOM 2637 N N . ASN B 1 64 ? 41.568 -66.940 -34.159 1.00 11.34 64 ASN B N 1
ATOM 2638 C CA . ASN B 1 64 ? 40.707 -65.903 -33.628 1.00 11.76 64 ASN B CA 1
ATOM 2639 C C . ASN B 1 64 ? 39.634 -65.506 -34.630 1.00 10.30 64 ASN B C 1
ATOM 2640 O O . ASN B 1 64 ? 39.836 -65.640 -35.817 1.00 11.67 64 ASN B O 1
ATOM 2645 N N . VAL B 1 65 ? 38.539 -64.938 -34.160 1.00 10.27 65 VAL B N 1
ATOM 2646 C CA . VAL B 1 65 ? 37.695 -64.192 -35.090 1.00 10.07 65 VAL B CA 1
ATOM 2647 C C . VAL B 1 65 ? 38.286 -62.802 -35.078 1.00 10.32 65 VAL B C 1
ATOM 2648 O O . VAL B 1 65 ? 38.283 -62.139 -34.036 1.00 10.44 65 VAL B O 1
ATOM 2652 N N . GLU B 1 66 ? 38.833 -62.349 -36.207 1.00 11.34 66 GLU B N 1
ATOM 2653 C CA . GLU B 1 66 ? 39.575 -61.124 -36.190 1.00 12.60 66 GLU B CA 1
ATOM 2654 C C . GLU B 1 66 ? 38.628 -59.926 -36.327 1.00 12.54 66 GLU B C 1
ATOM 2655 O O . GLU B 1 66 ? 37.431 -60.062 -36.658 1.00 12.04 66 GLU B O 1
ATOM 2661 N N . ASP B 1 67 ? 39.197 -58.749 -36.077 1.00 13.77 67 ASP B N 1
ATOM 2662 C CA . ASP B 1 67 ? 38.468 -57.506 -36.141 1.00 14.68 67 ASP B CA 1
ATOM 2663 C C . ASP B 1 67 ? 38.395 -57.086 -37.618 1.00 14.13 67 ASP B C 1
ATOM 2664 O O . ASP B 1 67 ? 39.142 -56.174 -38.084 1.00 14.37 67 ASP B O 1
ATOM 2669 N N . VAL B 1 68 ? 37.542 -57.778 -38.371 1.00 14.33 68 VAL B N 1
ATOM 2670 C CA . VAL B 1 68 ? 37.473 -57.493 -39.806 1.00 15.87 68 VAL B CA 1
ATOM 2671 C C . VAL B 1 68 ? 36.736 -56.190 -40.114 1.00 16.25 68 VAL B C 1
ATOM 2672 O O . VAL B 1 68 ? 35.758 -55.858 -39.449 1.00 16.99 68 VAL B O 1
ATOM 2676 N N . LEU B 1 69 ? 37.235 -55.471 -41.105 1.00 17.01 69 LEU B N 1
ATOM 2677 C CA . LEU B 1 69 ? 36.634 -54.198 -41.472 1.00 18.27 69 LEU B CA 1
ATOM 2678 C C . LEU B 1 69 ? 35.275 -54.491 -42.112 1.00 17.82 69 LEU B C 1
ATOM 2679 O O . LEU B 1 69 ? 35.197 -55.103 -43.187 1.00 18.17 69 LEU B O 1
ATOM 2684 N N . VAL B 1 70 ? 34.216 -54.067 -41.432 1.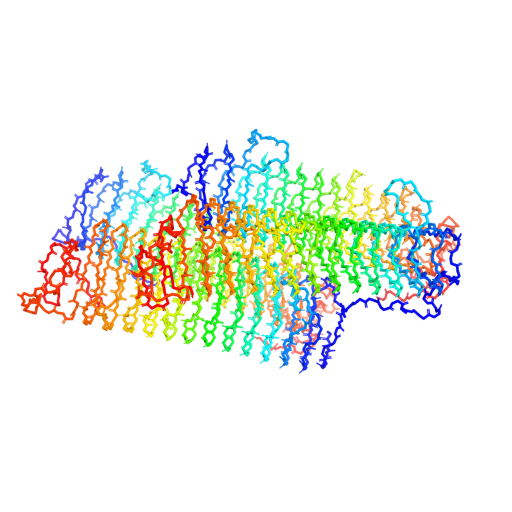00 15.88 70 VAL B N 1
ATOM 2685 C CA . VAL B 1 70 ? 32.826 -54.264 -41.918 1.00 15.52 70 VAL B CA 1
ATOM 2686 C C . VAL B 1 70 ? 32.019 -52.983 -41.658 1.00 16.20 70 VAL B C 1
ATOM 2687 O O . VAL B 1 70 ? 32.458 -52.109 -40.893 1.00 16.46 70 VAL B O 1
ATOM 2691 N N . ALA B 1 71 ? 30.825 -52.869 -42.253 1.00 16.07 71 ALA B N 1
ATOM 2692 C CA . ALA B 1 71 ? 29.989 -51.690 -42.010 1.00 16.81 71 ALA B CA 1
ATOM 2693 C C . ALA B 1 71 ? 29.513 -51.680 -40.554 1.00 16.52 71 ALA B C 1
ATOM 2694 O O . ALA B 1 71 ? 29.579 -52.691 -39.857 1.00 15.65 71 ALA B O 1
ATOM 2696 N N . ALA B 1 72 ? 29.002 -50.539 -40.101 1.00 17.60 72 ALA B N 1
ATOM 2697 C CA . ALA B 1 72 ? 28.629 -50.396 -38.702 1.00 17.22 72 ALA B CA 1
ATOM 2698 C C . ALA B 1 72 ? 27.649 -51.474 -38.236 1.00 16.72 72 ALA B C 1
ATOM 2699 O O . ALA B 1 72 ? 26.637 -51.734 -38.894 1.00 17.02 72 ALA B O 1
ATOM 2701 N N . ASN B 1 73 ? 28.004 -52.097 -37.108 1.00 16.30 73 ASN B N 1
ATOM 2702 C CA A ASN B 1 73 ? 27.142 -53.089 -36.450 0.70 15.85 73 ASN B CA 1
ATOM 2703 C CA B ASN B 1 73 ? 27.194 -53.116 -36.419 0.30 15.71 73 ASN B CA 1
ATOM 2704 C C . ASN B 1 73 ? 26.951 -54.398 -37.222 1.00 15.31 73 ASN B C 1
ATOM 2705 O O . ASN B 1 73 ? 26.088 -55.233 -36.850 1.00 14.59 73 ASN B O 1
ATOM 2714 N N . VAL B 1 74 ? 27.723 -54.597 -38.287 1.00 12.73 74 VAL B N 1
ATOM 2715 C CA . VAL B 1 74 ? 27.579 -55.817 -39.092 1.00 12.56 74 VAL B CA 1
ATOM 2716 C C . VAL B 1 74 ? 28.389 -56.945 -38.415 1.00 11.04 74 VAL B C 1
ATOM 2717 O O . VAL B 1 74 ? 29.544 -56.742 -37.990 1.00 11.39 74 VAL B O 1
ATOM 2721 N N . ALA B 1 75 ? 27.812 -58.134 -38.381 1.00 10.10 75 ALA B N 1
ATOM 2722 C CA . ALA B 1 75 ? 28.516 -59.273 -37.793 1.00 9.46 75 ALA B CA 1
ATOM 2723 C C . ALA B 1 75 ? 29.690 -59.711 -38.673 1.00 9.21 75 ALA B C 1
ATOM 2724 O O . ALA B 1 75 ? 29.577 -59.780 -39.928 1.00 9.19 75 ALA B O 1
ATOM 2726 N N . VAL B 1 76 ? 30.839 -60.022 -38.039 1.00 9.03 76 VAL B N 1
ATOM 2727 C CA . VAL B 1 76 ? 31.904 -60.669 -38.805 1.00 9.68 76 VAL B CA 1
ATOM 2728 C C . VAL B 1 76 ? 31.566 -62.142 -38.994 1.00 9.25 76 VAL B C 1
ATOM 2729 O O . VAL B 1 76 ? 31.885 -62.738 -40.056 1.00 9.33 76 VAL B O 1
ATOM 2733 N N . LEU B 1 77 ? 30.935 -62.742 -37.973 1.00 8.09 77 LEU B N 1
ATOM 2734 C CA . LEU B 1 77 ? 30.565 -64.138 -38.041 1.00 7.87 77 LEU B CA 1
ATOM 2735 C C . LEU B 1 77 ? 29.074 -64.201 -37.762 1.00 8.61 77 LEU B C 1
ATOM 2736 O O . LEU B 1 77 ? 28.631 -63.898 -36.612 1.00 7.70 77 LEU B O 1
ATOM 2741 N N . ASP B 1 78 ? 28.303 -64.636 -38.759 1.00 6.66 78 ASP B N 1
ATOM 2742 C CA . ASP B 1 78 ? 26.843 -64.718 -38.551 1.00 7.05 78 ASP B CA 1
ATOM 2743 C C . ASP B 1 78 ? 26.466 -66.202 -38.669 1.00 6.70 78 ASP B C 1
ATOM 2744 O O . ASP B 1 78 ? 26.644 -66.804 -39.748 1.00 8.71 78 ASP B O 1
ATOM 2749 N N . MET B 1 79 ? 25.961 -66.822 -37.603 1.00 6.64 79 MET B N 1
ATOM 2750 C CA . MET B 1 79 ? 25.604 -68.256 -37.710 1.00 7.88 79 MET B CA 1
ATOM 2751 C C . MET B 1 79 ? 24.251 -68.499 -38.417 1.00 7.88 79 MET B C 1
ATOM 2752 O O . MET B 1 79 ? 23.956 -69.634 -38.841 1.00 7.31 79 MET B O 1
ATOM 2757 N N . GLY B 1 80 ? 23.478 -67.428 -38.613 1.00 6.61 80 GLY B N 1
ATOM 2758 C CA . GLY B 1 80 ? 22.206 -67.425 -39.351 1.00 8.23 80 GLY B CA 1
ATOM 2759 C C . GLY B 1 80 ? 21.120 -68.162 -38.610 1.00 7.99 80 GLY B C 1
ATOM 2760 O O . GLY B 1 80 ? 21.282 -68.450 -37.418 1.00 8.45 80 GLY B O 1
ATOM 2761 N N . THR B 1 81 ? 20.010 -68.437 -39.282 1.00 7.95 81 THR B N 1
ATOM 2762 C CA . THR B 1 81 ? 18.949 -69.263 -38.646 1.00 7.31 81 THR B CA 1
ATOM 2763 C C . THR B 1 81 ? 19.543 -70.664 -38.382 1.00 9.24 81 THR B C 1
ATOM 2764 O O . THR B 1 81 ? 20.581 -71.055 -38.974 1.00 7.80 81 THR B O 1
ATOM 2768 N N . GLY B 1 82 ? 18.904 -71.415 -37.515 1.00 8.62 82 GLY B N 1
ATOM 2769 C CA . GLY B 1 82 ? 19.398 -72.767 -37.232 1.00 10.35 82 GLY B CA 1
ATOM 2770 C C . GLY B 1 82 ? 19.942 -72.869 -35.810 1.00 10.09 82 GLY B C 1
ATOM 2771 O O . GLY B 1 82 ? 20.234 -71.870 -35.149 1.00 8.31 82 GLY B O 1
ATOM 2772 N N . ASN B 1 83 ? 20.022 -74.105 -35.315 1.00 9.60 83 ASN B N 1
ATOM 2773 C CA . ASN B 1 83 ? 20.586 -74.318 -33.963 1.00 10.49 83 ASN B CA 1
ATOM 2774 C C . ASN B 1 83 ? 22.064 -74.553 -34.177 1.00 10.43 83 ASN B C 1
ATOM 2775 O O . ASN B 1 83 ? 22.497 -75.681 -34.399 1.00 10.74 83 ASN B O 1
ATOM 2780 N N . ASP B 1 84 ? 22.825 -73.458 -34.230 1.00 9.45 84 ASP B N 1
ATOM 2781 C CA . ASP B 1 84 ? 24.219 -73.506 -34.683 1.00 8.18 84 ASP B CA 1
ATOM 2782 C C . ASP B 1 84 ? 25.158 -73.768 -33.539 1.00 8.94 84 ASP B C 1
ATOM 2783 O O . ASP B 1 84 ? 24.791 -73.528 -32.415 1.00 10.18 84 ASP B O 1
ATOM 2788 N N . GLN B 1 85 ? 26.366 -74.263 -33.857 1.00 9.40 85 GLN B N 1
ATOM 2789 C CA . GLN B 1 85 ? 27.376 -74.573 -32.841 1.00 8.98 85 GLN B CA 1
ATOM 2790 C C . GLN B 1 85 ? 28.653 -73.873 -33.258 1.00 10.38 85 GLN B C 1
ATOM 2791 O O . GLN B 1 85 ? 29.185 -74.099 -34.348 1.00 10.12 85 GLN B O 1
ATOM 2797 N N . LEU B 1 86 ? 29.153 -73.050 -32.354 1.00 10.86 86 LEU B N 1
ATOM 2798 C CA . LEU B 1 86 ? 30.399 -72.359 -32.610 1.00 11.19 86 LEU B CA 1
ATOM 2799 C C . LEU B 1 86 ? 31.445 -72.732 -31.554 1.00 11.57 86 LEU B C 1
ATOM 2800 O O . LEU B 1 86 ? 31.158 -72.711 -30.326 1.00 12.22 86 LEU B O 1
ATOM 2805 N N . TYR B 1 87 ? 32.667 -73.018 -32.017 1.00 11.05 87 TYR B N 1
ATOM 2806 C CA . TYR B 1 87 ? 33.807 -73.239 -31.127 1.00 11.25 87 TYR B CA 1
ATOM 2807 C C . TYR B 1 87 ? 34.931 -72.344 -31.630 1.00 11.87 87 TYR B C 1
ATOM 2808 O O . TYR B 1 87 ? 35.297 -72.414 -32.811 1.00 11.70 87 TYR B O 1
ATOM 2817 N N . VAL B 1 88 ? 35.428 -71.480 -30.743 1.00 11.42 88 VAL B N 1
ATOM 2818 C CA . VAL B 1 88 ? 36.595 -70.633 -31.035 1.00 10.97 88 VAL B CA 1
ATOM 2819 C C . VAL B 1 88 ? 37.698 -70.922 -30.002 1.00 11.10 88 VAL B C 1
ATOM 2820 O O . VAL B 1 88 ? 37.517 -70.683 -28.798 1.00 12.25 88 VAL B O 1
ATOM 2824 N N . ALA B 1 89 ? 38.832 -71.420 -30.463 1.00 10.65 89 ALA B N 1
ATOM 2825 C CA . ALA B 1 89 ? 39.924 -71.772 -29.521 1.00 12.42 89 ALA B CA 1
ATOM 2826 C C . ALA B 1 89 ? 40.666 -70.506 -29.065 1.00 11.73 89 ALA B C 1
ATOM 2827 O O . ALA B 1 89 ? 41.277 -70.483 -28.006 1.00 11.78 89 ALA B O 1
ATOM 2829 N N . GLY B 1 90 ? 40.584 -69.456 -29.869 1.00 12.28 90 GLY B N 1
ATOM 2830 C CA . GLY B 1 90 ? 41.282 -68.212 -29.609 1.00 12.92 90 GLY B CA 1
ATOM 2831 C C . GLY B 1 90 ? 40.355 -67.135 -29.056 1.00 12.56 90 GLY B C 1
ATOM 2832 O O . GLY B 1 90 ? 39.466 -67.429 -28.231 1.00 11.60 90 GLY B O 1
ATOM 2833 N N . ASP B 1 91 ? 40.548 -65.895 -29.556 1.00 12.25 91 ASP B N 1
ATOM 2834 C CA . ASP B 1 91 ? 39.785 -64.713 -29.087 1.00 11.98 91 ASP B CA 1
ATOM 2835 C C . ASP B 1 91 ? 38.754 -64.290 -30.115 1.00 11.89 91 ASP B C 1
ATOM 2836 O O . ASP B 1 91 ? 38.855 -64.663 -31.271 1.00 12.04 91 ASP B O 1
ATOM 2841 N N . VAL B 1 92 ? 37.777 -63.513 -29.682 1.00 11.17 92 VAL B N 1
ATOM 2842 C CA . VAL B 1 92 ? 36.809 -62.938 -30.591 1.00 9.21 92 VAL B CA 1
ATOM 2843 C C . VAL B 1 92 ? 36.997 -61.429 -30.558 1.00 8.97 92 VAL B C 1
ATOM 2844 O O . VAL B 1 92 ? 36.787 -60.760 -29.506 1.00 10.04 92 VAL B O 1
ATOM 2848 N N . LEU B 1 93 ? 37.412 -60.901 -31.712 1.00 9.76 93 LEU B N 1
ATOM 2849 C CA . LEU B 1 93 ? 37.695 -59.466 -31.869 1.00 10.52 93 LEU B CA 1
ATOM 2850 C C . LEU B 1 93 ? 36.757 -58.809 -32.865 1.00 10.04 93 LEU B C 1
ATOM 2851 O O . LEU B 1 93 ? 36.928 -57.612 -33.177 1.00 11.80 93 LEU B O 1
ATOM 2856 N N . GLY B 1 94 ? 35.858 -59.593 -33.439 1.00 11.03 94 GLY B N 1
ATOM 2857 C CA . GLY B 1 94 ? 34.885 -59.060 -34.431 1.00 10.72 94 GLY B CA 1
ATOM 2858 C C . GLY B 1 94 ? 33.521 -59.571 -34.026 1.00 10.58 94 GLY B C 1
ATOM 2859 O O . GLY B 1 94 ? 33.416 -60.627 -33.413 1.00 11.08 94 GLY B O 1
ATOM 2860 N N . LYS B 1 95 ? 32.462 -58.840 -34.376 1.00 9.69 95 LYS B N 1
ATOM 2861 C CA . LYS B 1 95 ? 31.096 -59.196 -33.875 1.00 9.45 95 LYS B CA 1
ATOM 2862 C C . LYS B 1 95 ? 30.582 -60.592 -34.292 1.00 8.66 95 LYS B C 1
ATOM 2863 O O . LYS B 1 95 ? 30.732 -61.014 -35.439 1.00 8.68 95 LYS B O 1
ATOM 2869 N N . ILE B 1 96 ? 29.986 -61.304 -33.343 1.00 9.28 96 ILE B N 1
ATOM 2870 C CA . ILE B 1 96 ? 29.291 -62.535 -33.671 1.00 7.57 96 ILE B CA 1
ATOM 2871 C C . ILE B 1 96 ? 27.772 -62.313 -33.508 1.00 7.11 96 ILE B C 1
ATOM 2872 O O . ILE B 1 96 ? 27.347 -61.712 -32.523 1.00 6.60 96 ILE B O 1
ATOM 2877 N N . ASP B 1 97 ? 26.999 -62.841 -34.450 1.00 7.85 97 ASP B N 1
ATOM 2878 C CA . ASP B 1 97 ? 25.536 -62.920 -34.320 1.00 8.32 97 ASP B CA 1
ATOM 2879 C C . ASP B 1 97 ? 25.224 -64.404 -34.536 1.00 8.51 97 ASP B C 1
ATOM 2880 O O . ASP B 1 97 ? 25.432 -64.932 -35.637 1.00 9.32 97 ASP B O 1
ATOM 2885 N N . ALA B 1 98 ? 24.635 -65.021 -33.527 1.00 7.79 98 ALA B N 1
ATOM 2886 C CA . ALA B 1 98 ? 24.268 -66.450 -33.608 1.00 8.29 98 ALA B CA 1
ATOM 2887 C C . ALA B 1 98 ? 22.906 -66.653 -34.285 1.00 6.86 98 ALA B C 1
ATOM 2888 O O . ALA B 1 98 ? 22.591 -67.767 -34.706 1.00 7.59 98 ALA B O 1
ATOM 2890 N N . GLY B 1 99 ? 22.142 -65.578 -34.446 1.00 6.77 99 GLY B N 1
ATOM 2891 C CA . GLY B 1 99 ? 20.847 -65.585 -35.124 1.00 7.58 99 GLY B CA 1
ATOM 2892 C C . GLY B 1 99 ? 19.732 -66.309 -34.403 1.00 6.28 99 GLY B C 1
ATOM 2893 O O . GLY B 1 99 ? 19.875 -66.713 -33.204 1.00 7.64 99 GLY B O 1
ATOM 2894 N N . THR B 1 100 ? 18.617 -66.500 -35.093 1.00 6.35 100 THR B N 1
ATOM 2895 C CA . THR B 1 100 ? 17.528 -67.312 -34.513 1.00 6.74 100 THR B CA 1
ATOM 2896 C C . THR B 1 100 ? 18.039 -68.746 -34.220 1.00 7.27 100 THR B C 1
ATOM 2897 O O . THR B 1 100 ? 19.098 -69.170 -34.709 1.00 6.58 100 THR B O 1
ATOM 2901 N N . GLY B 1 101 ? 17.276 -69.469 -33.420 1.00 6.93 101 GLY B N 1
ATOM 2902 C CA . GLY B 1 101 ? 17.655 -70.832 -33.138 1.00 8.24 101 GLY B CA 1
ATOM 2903 C C . GLY B 1 101 ? 18.347 -70.955 -31.777 1.00 8.40 101 GLY B C 1
ATOM 2904 O O . GLY B 1 101 ? 18.769 -69.977 -31.193 1.00 7.15 101 GLY B O 1
ATOM 2905 N N . ASN B 1 102 ? 18.391 -72.178 -31.251 1.00 8.22 102 ASN B N 1
ATOM 2906 C CA . ASN B 1 102 ? 19.046 -72.459 -29.980 1.00 8.57 102 ASN B CA 1
ATOM 2907 C C . ASN B 1 102 ? 20.540 -72.728 -30.256 1.00 8.43 102 ASN B C 1
ATOM 2908 O O . ASN B 1 102 ? 20.938 -73.866 -30.638 1.00 9.43 102 ASN B O 1
ATOM 2913 N N . ASP B 1 103 ? 21.322 -71.680 -30.131 1.00 8.46 103 ASP B N 1
ATOM 2914 C CA . ASP B 1 103 ? 22.743 -71.696 -30.534 1.00 6.58 103 ASP B CA 1
ATOM 2915 C C . ASP B 1 103 ? 23.631 -72.034 -29.349 1.00 8.97 103 ASP B C 1
ATOM 2916 O O . ASP B 1 103 ? 23.207 -71.890 -28.183 1.00 9.47 103 ASP B O 1
ATOM 2921 N N . GLU B 1 104 ? 24.841 -72.494 -29.656 1.00 8.32 104 GLU B N 1
ATOM 2922 C CA . GLU B 1 104 ? 25.795 -72.865 -28.620 1.00 8.48 104 GLU B CA 1
ATOM 2923 C C . GLU B 1 104 ? 27.069 -72.194 -29.072 1.00 8.92 104 GLU B C 1
ATOM 2924 O O . GLU B 1 104 ? 27.522 -72.406 -30.211 1.00 11.26 104 GLU B O 1
ATOM 2930 N N . ILE B 1 105 ? 27.639 -71.411 -28.173 1.00 8.35 105 ILE B N 1
ATOM 2931 C CA . ILE B 1 105 ? 28.861 -70.653 -28.476 1.00 8.94 105 ILE B CA 1
ATOM 2932 C C . ILE B 1 105 ? 29.845 -70.980 -27.382 1.00 8.76 105 ILE B C 1
ATOM 2933 O O . ILE B 1 105 ? 29.562 -70.729 -26.180 1.00 9.12 105 ILE B O 1
ATOM 2938 N N . TYR B 1 106 ? 31.025 -71.458 -27.773 1.00 9.19 106 TYR B N 1
ATOM 2939 C CA . TYR B 1 106 ? 32.077 -71.759 -26.821 1.00 10.97 106 TYR B CA 1
ATOM 2940 C C . TYR B 1 106 ? 33.312 -71.027 -27.345 1.00 11.63 106 TYR B C 1
ATOM 2941 O O . TYR B 1 106 ? 33.824 -71.309 -28.440 1.00 11.30 106 TYR B O 1
ATOM 2950 N N . ILE B 1 107 ? 33.779 -70.078 -26.548 1.00 10.93 107 ILE B N 1
ATOM 2951 C CA . ILE B 1 107 ? 34.958 -69.291 -26.923 1.00 10.03 107 ILE B CA 1
ATOM 2952 C C . ILE B 1 107 ? 35.923 -69.514 -25.788 1.00 10.97 107 ILE B C 1
ATOM 2953 O O . ILE B 1 107 ? 35.628 -69.226 -24.634 1.00 11.51 107 ILE B O 1
ATOM 2958 N N . LYS B 1 108 ? 37.088 -70.044 -26.111 1.00 11.77 108 LYS B N 1
ATOM 2959 C CA . LYS B 1 108 ? 38.069 -70.312 -25.048 1.00 14.07 108 LYS B CA 1
ATOM 2960 C C . LYS B 1 108 ? 38.708 -69.041 -24.454 1.00 14.27 108 LYS B C 1
ATOM 2961 O O . LYS B 1 108 ? 39.035 -68.983 -23.227 1.00 14.11 108 LYS B O 1
ATOM 2967 N N . GLY B 1 109 ? 38.987 -68.102 -25.350 1.00 12.49 109 GLY B N 1
ATOM 2968 C CA . GLY B 1 109 ? 39.743 -66.867 -25.049 1.00 13.39 109 GLY B CA 1
ATOM 2969 C C . GLY B 1 109 ? 38.855 -65.726 -24.593 1.00 11.27 109 GLY B C 1
ATOM 2970 O O . GLY B 1 109 ? 37.768 -65.927 -24.005 1.00 11.91 109 GLY B O 1
ATOM 2971 N N . ASP B 1 110 ? 39.309 -64.527 -24.920 1.00 12.18 110 ASP B N 1
ATOM 2972 C CA . ASP B 1 110 ? 38.711 -63.281 -24.530 1.00 12.07 110 ASP B CA 1
ATOM 2973 C C . ASP B 1 110 ? 37.742 -62.829 -25.595 1.00 12.52 110 ASP B C 1
ATOM 2974 O O . ASP B 1 110 ? 37.899 -63.174 -26.757 1.00 12.59 110 ASP B O 1
ATOM 2979 N N . VAL B 1 111 ? 36.802 -61.979 -25.209 1.00 11.45 111 VAL B N 1
ATOM 2980 C CA . VAL B 1 111 ? 35.865 -61.438 -26.196 1.00 10.10 111 VAL B CA 1
ATOM 2981 C C . VAL B 1 111 ? 35.957 -59.933 -26.086 1.00 10.82 111 VAL B C 1
ATOM 2982 O O . VAL B 1 111 ? 35.690 -59.363 -25.018 1.00 13.17 111 VAL B O 1
ATOM 2986 N N . SER B 1 112 ? 36.313 -59.282 -27.174 1.00 9.68 112 SER B N 1
ATOM 2987 C CA . SER B 1 112 ? 36.406 -57.828 -2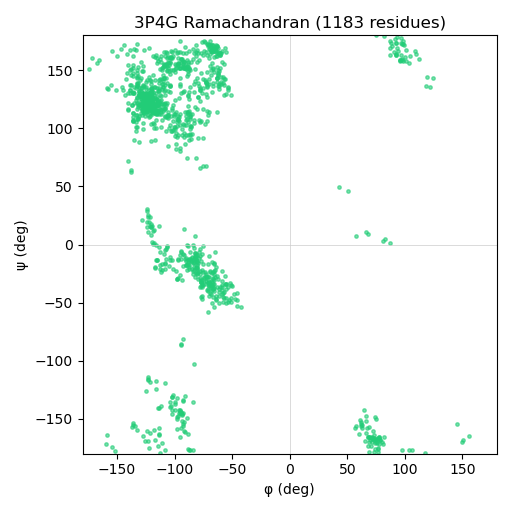7.130 1.00 9.93 112 SER B CA 1
ATOM 2988 C C . SER B 1 112 ? 35.469 -57.171 -28.161 1.00 11.74 112 SER B C 1
ATOM 2989 O O . SER B 1 112 ? 35.637 -55.987 -28.479 1.00 14.67 112 SER B O 1
ATOM 2992 N N . ALA B 1 113 ? 34.518 -57.937 -28.673 1.00 10.69 113 ALA B N 1
ATOM 2993 C CA . ALA B 1 113 ? 33.588 -57.429 -29.677 1.00 10.14 113 ALA B CA 1
ATOM 2994 C C . ALA B 1 113 ? 32.184 -57.867 -29.260 1.00 10.26 113 ALA B C 1
ATOM 2995 O O . ALA B 1 113 ? 32.034 -58.693 -28.380 1.00 9.61 113 ALA B O 1
ATOM 2997 N N . ALA B 1 114 ? 31.172 -57.286 -29.896 1.00 9.02 114 ALA B N 1
ATOM 2998 C CA . ALA B 1 114 ? 29.784 -57.640 -29.590 1.00 8.94 114 ALA B CA 1
ATOM 2999 C C . ALA B 1 114 ? 29.501 -59.090 -29.908 1.00 8.03 114 ALA B C 1
ATOM 3000 O O . ALA B 1 114 ? 29.929 -59.614 -30.958 1.00 7.51 114 ALA B O 1
ATOM 3002 N N . VAL B 1 115 ? 28.734 -59.731 -29.022 1.00 7.58 115 VAL B N 1
ATOM 3003 C CA . VAL B 1 115 ? 28.239 -61.075 -29.241 1.00 7.56 115 VAL B CA 1
ATOM 3004 C C . VAL B 1 115 ? 26.738 -61.044 -28.983 1.00 7.53 115 VAL B C 1
ATOM 3005 O O . VAL B 1 115 ? 26.308 -60.684 -27.852 1.00 6.24 115 VAL B O 1
ATOM 3009 N N . ASP B 1 116 ? 25.949 -61.337 -30.024 1.00 7.61 116 ASP B N 1
ATOM 3010 C CA . ASP B 1 116 ? 24.472 -61.348 -29.905 1.00 7.57 116 ASP B CA 1
ATOM 3011 C C . ASP B 1 116 ? 24.043 -62.788 -30.105 1.00 7.25 116 ASP B C 1
ATOM 3012 O O . ASP B 1 116 ? 24.291 -63.369 -31.167 1.00 8.04 116 ASP B O 1
ATOM 3017 N N . ALA B 1 117 ? 23.432 -63.404 -29.077 1.00 6.21 117 ALA B N 1
ATOM 3018 C CA . ALA B 1 117 ? 23.051 -64.817 -29.270 1.00 7.09 117 ALA B CA 1
ATOM 3019 C C . ALA B 1 117 ? 21.679 -64.965 -29.953 1.00 7.82 117 ALA B C 1
ATOM 3020 O O . ALA B 1 117 ? 21.331 -66.068 -30.411 1.00 8.47 117 ALA B O 1
ATOM 3022 N N . GLY B 1 118 ? 20.921 -63.862 -29.998 1.00 5.75 118 GLY B N 1
ATOM 3023 C CA . GLY B 1 118 ? 19.630 -63.826 -30.671 1.00 5.57 118 GLY B CA 1
ATOM 3024 C C . GLY B 1 118 ? 18.441 -64.458 -30.003 1.00 5.57 118 GLY B C 1
ATOM 3025 O O . GLY B 1 118 ? 18.447 -64.817 -28.806 1.00 6.75 118 GLY B O 1
ATOM 3026 N N . THR B 1 119 ? 17.371 -64.595 -30.765 1.00 6.70 119 THR B N 1
ATOM 3027 C CA . THR B 1 119 ? 16.258 -65.365 -30.228 1.00 6.48 119 THR B CA 1
ATOM 3028 C C . THR B 1 119 ? 16.700 -66.841 -30.051 1.00 7.94 119 THR B C 1
ATOM 3029 O O . THR B 1 119 ? 17.747 -67.290 -30.560 1.00 7.89 119 THR B O 1
ATOM 3033 N N . GLY B 1 120 ? 15.890 -67.602 -29.329 1.00 8.21 120 GLY B N 1
ATOM 3034 C CA . GLY B 1 120 ? 16.289 -68.985 -29.052 1.00 8.53 120 GLY B CA 1
ATOM 3035 C C . GLY B 1 120 ? 16.986 -69.156 -27.693 1.00 7.94 120 GLY B C 1
ATOM 3036 O O . GLY B 1 120 ? 17.434 -68.203 -27.062 1.00 7.32 120 GLY B O 1
ATOM 3037 N N . ASN B 1 121 ? 16.959 -70.390 -27.193 1.00 7.29 121 ASN B N 1
ATOM 3038 C CA . ASN B 1 121 ? 17.540 -70.735 -25.891 1.00 9.36 121 ASN B CA 1
ATOM 3039 C C . ASN B 1 121 ? 19.014 -70.998 -26.134 1.00 9.74 121 ASN B C 1
ATOM 3040 O O . ASN B 1 121 ? 19.374 -72.090 -26.614 1.00 9.50 121 ASN B O 1
ATOM 3045 N N . ASP B 1 122 ? 19.826 -69.979 -25.922 1.00 7.38 122 ASP B N 1
ATOM 3046 C CA . ASP B 1 122 ? 21.251 -70.063 -26.323 1.00 7.16 122 ASP B CA 1
ATOM 3047 C C . ASP B 1 122 ? 22.126 -70.462 -25.150 1.00 9.20 122 ASP B C 1
ATOM 3048 O O . ASP B 1 122 ? 21.775 -70.209 -24.001 1.00 10.46 122 ASP B O 1
ATOM 3053 N N . GLU B 1 123 ? 23.267 -71.061 -25.466 1.00 7.72 123 GLU B N 1
ATOM 3054 C CA . GLU B 1 123 ? 24.230 -71.489 -24.449 1.00 8.72 123 GLU B CA 1
ATOM 3055 C C . GLU B 1 123 ? 25.520 -70.847 -24.773 1.00 9.15 123 GLU B C 1
ATOM 3056 O O . GLU B 1 123 ? 26.038 -71.087 -25.861 1.00 10.61 123 GLU B O 1
ATOM 3062 N N . VAL B 1 124 ? 26.089 -70.089 -23.843 1.00 8.78 124 VAL B N 1
ATOM 3063 C CA . VAL B 1 124 ? 27.295 -69.318 -24.176 1.00 8.50 124 VAL B CA 1
ATOM 3064 C C . VAL B 1 124 ? 28.317 -69.590 -23.082 1.00 10.23 124 VAL B C 1
ATOM 3065 O O . VAL B 1 124 ? 27.972 -69.513 -21.869 1.00 9.50 124 VAL B O 1
ATOM 3069 N N . TYR B 1 125 ? 29.543 -69.927 -23.507 1.00 10.02 125 TYR B N 1
ATOM 3070 C CA . TYR B 1 125 ? 30.665 -70.061 -22.605 1.00 10.25 125 TYR B CA 1
ATOM 3071 C C . TYR B 1 125 ? 31.798 -69.207 -23.174 1.00 10.20 125 TYR B C 1
ATOM 3072 O O . TYR B 1 125 ? 32.158 -69.354 -24.356 1.00 11.70 125 TYR B O 1
ATOM 3081 N N . ILE B 1 126 ? 32.357 -68.345 -22.332 1.00 10.80 126 ILE B N 1
ATOM 3082 C CA . ILE B 1 126 ? 33.520 -67.545 -22.718 1.00 10.55 126 ILE B CA 1
ATOM 3083 C C . ILE B 1 126 ? 34.549 -67.781 -21.631 1.00 11.62 126 ILE B C 1
ATOM 3084 O O . ILE B 1 126 ? 34.277 -67.441 -20.454 1.00 11.31 126 ILE B O 1
ATOM 3089 N N . GLY B 1 127 ? 35.688 -68.408 -21.978 1.00 10.16 127 GLY B N 1
ATOM 3090 C CA . GLY B 1 127 ? 36.675 -68.815 -20.941 1.00 13.04 127 GLY B CA 1
ATOM 3091 C C . GLY B 1 127 ? 37.433 -67.626 -20.372 1.00 14.39 127 GLY B C 1
ATOM 3092 O O . GLY B 1 127 ? 37.849 -67.629 -19.180 1.00 14.31 127 GLY B O 1
ATOM 3093 N N . GLY B 1 128 ? 37.636 -66.606 -21.204 1.00 13.06 128 GLY B N 1
ATOM 3094 C CA . GLY B 1 128 ? 38.398 -65.413 -20.786 1.00 14.84 128 GLY B CA 1
ATOM 3095 C C . GLY B 1 128 ? 37.523 -64.284 -20.223 1.00 13.66 128 GLY B C 1
ATOM 3096 O O . GLY B 1 128 ? 36.458 -64.520 -19.576 1.00 13.61 128 GLY B O 1
ATOM 3097 N N . ASN B 1 129 ? 37.949 -63.065 -20.513 1.00 13.09 129 ASN B N 1
ATOM 3098 C CA . ASN B 1 129 ? 37.264 -61.862 -20.023 1.00 13.95 129 ASN B CA 1
ATOM 3099 C C . ASN B 1 129 ? 36.286 -61.353 -21.074 1.00 14.09 129 ASN B C 1
ATOM 3100 O O . ASN B 1 129 ? 36.550 -61.453 -22.274 1.00 15.32 129 ASN B O 1
ATOM 3105 N N . LEU B 1 130 ? 35.142 -60.843 -20.636 1.00 12.80 130 LEU B N 1
ATOM 3106 C CA . LEU B 1 130 ? 34.217 -60.218 -21.568 1.00 12.00 130 LEU B CA 1
ATOM 3107 C C . LEU B 1 130 ? 34.404 -58.694 -21.572 1.00 12.55 130 LEU B C 1
ATOM 3108 O O . LEU B 1 130 ? 34.086 -57.972 -20.563 1.00 12.55 130 LEU B O 1
ATOM 3113 N N . SER B 1 131 ? 34.925 -58.175 -22.677 1.00 12.18 131 SER B N 1
ATOM 3114 C CA A SER B 1 131 ? 35.192 -56.756 -22.790 0.50 13.79 131 SER B CA 1
ATOM 3115 C CA B SER B 1 131 ? 35.164 -56.739 -22.777 0.50 13.24 131 SER B CA 1
ATOM 3116 C C . SER B 1 131 ? 34.422 -56.157 -23.975 1.00 13.47 131 SER B C 1
ATOM 3117 O O . SER B 1 131 ? 34.552 -54.968 -24.280 1.00 16.95 131 SER B O 1
ATOM 3122 N N . GLY B 1 132 ? 33.598 -56.968 -24.619 1.00 12.51 132 GLY B N 1
ATOM 3123 C CA . GLY B 1 132 ? 32.693 -56.458 -25.658 1.00 12.87 132 GLY B CA 1
ATOM 3124 C C . GLY B 1 132 ? 31.275 -56.717 -25.127 1.00 13.02 132 GLY B C 1
ATOM 3125 O O . GLY B 1 132 ? 31.099 -57.518 -24.218 1.00 15.16 132 GLY B O 1
ATOM 3126 N N . ASP B 1 133 ? 30.283 -56.025 -25.667 1.00 12.30 133 ASP B N 1
ATOM 3127 C CA . ASP B 1 133 ? 28.934 -56.142 -25.065 1.00 12.40 133 ASP B CA 1
ATOM 3128 C C . ASP B 1 133 ? 28.271 -57.456 -25.497 1.00 10.62 133 ASP B C 1
ATOM 3129 O O . ASP B 1 133 ? 28.256 -57.774 -26.686 1.00 11.15 133 ASP B O 1
ATOM 3134 N N . LEU B 1 134 ? 27.684 -58.197 -24.563 1.00 9.75 134 LEU B N 1
ATOM 3135 C CA . LEU B 1 134 ? 27.074 -59.470 -24.898 1.00 9.59 134 LEU B CA 1
ATOM 3136 C C . LEU B 1 134 ? 25.581 -59.314 -24.666 1.00 9.24 134 LEU B C 1
ATOM 3137 O O . LEU B 1 134 ? 25.162 -58.762 -23.649 1.00 9.12 134 LEU B O 1
ATOM 3142 N N . ASP B 1 135 ? 24.787 -59.737 -25.647 1.00 6.95 135 ASP B N 1
ATOM 3143 C CA . ASP B 1 135 ? 23.318 -59.691 -25.500 1.00 7.06 135 ASP B CA 1
ATOM 3144 C C . ASP B 1 135 ? 22.845 -61.102 -25.804 1.00 6.46 135 ASP B C 1
ATOM 3145 O O . ASP B 1 135 ? 22.903 -61.528 -26.966 1.00 7.13 135 ASP B O 1
ATOM 3150 N N . ALA B 1 136 ? 22.285 -61.783 -24.811 1.00 5.28 136 ALA B N 1
ATOM 3151 C CA . ALA B 1 136 ? 21.851 -63.170 -25.039 1.00 5.82 136 ALA B CA 1
ATOM 3152 C C . ALA B 1 136 ? 20.484 -63.239 -25.727 1.00 5.64 136 ALA B C 1
ATOM 3153 O O . ALA B 1 136 ? 20.061 -64.328 -26.159 1.00 6.54 136 ALA B O 1
ATOM 3155 N N . GLY B 1 137 ? 19.834 -62.077 -25.850 1.00 5.92 137 GLY B N 1
ATOM 3156 C CA . GLY B 1 137 ? 18.534 -61.936 -26.585 1.00 5.26 137 GLY B CA 1
ATOM 3157 C C . GLY B 1 137 ? 17.352 -62.635 -25.894 1.00 5.81 137 GLY B C 1
ATOM 3158 O O . GLY B 1 137 ? 17.396 -62.940 -24.692 1.00 5.64 137 GLY B O 1
ATOM 3159 N N . THR B 1 138 ? 16.263 -62.806 -26.621 1.00 5.46 138 THR B N 1
ATOM 3160 C CA . THR B 1 138 ? 15.058 -63.420 -26.032 1.00 5.66 138 THR B CA 1
ATOM 3161 C C . THR B 1 138 ? 15.306 -64.904 -25.654 1.00 6.43 138 THR B C 1
ATOM 3162 O O . THR B 1 138 ? 16.322 -65.541 -26.065 1.00 7.04 138 THR B O 1
ATOM 3166 N N . ASP B 1 139 ? 14.353 -65.436 -24.907 1.00 7.48 139 ASP B N 1
ATOM 3167 C CA . ASP B 1 139 ? 14.330 -66.852 -24.524 1.00 8.41 139 ASP B CA 1
ATOM 3168 C C . ASP B 1 139 ? 15.343 -67.176 -23.428 1.00 8.93 139 ASP B C 1
ATOM 3169 O O . ASP B 1 139 ? 16.001 -66.292 -22.926 1.00 8.39 139 ASP B O 1
ATOM 3174 N N . ASN B 1 140 ? 15.396 -68.439 -23.010 1.00 10.07 140 ASN B N 1
ATOM 3175 C CA . ASN B 1 140 ? 16.083 -68.796 -21.767 1.00 10.74 140 ASN B CA 1
ATOM 3176 C C . ASN B 1 140 ? 17.520 -69.109 -22.101 1.00 10.10 140 ASN B C 1
ATOM 3177 O O . ASN B 1 140 ? 17.824 -70.185 -22.697 1.00 11.42 140 ASN B O 1
ATOM 3182 N N . ASP B 1 141 ? 18.413 -68.198 -21.728 1.00 8.15 141 ASP B N 1
ATOM 3183 C CA . ASP B 1 141 ? 19.806 -68.324 -22.105 1.00 7.21 141 ASP B CA 1
ATOM 3184 C C . ASP B 1 141 ? 20.637 -68.644 -20.875 1.00 8.43 141 ASP B C 1
ATOM 3185 O O . ASP B 1 141 ? 20.320 -68.141 -19.786 1.00 9.47 141 ASP B O 1
ATOM 3190 N N . ASN B 1 142 ? 21.684 -69.450 -21.089 1.00 8.65 142 ASN B N 1
ATOM 3191 C CA . ASN B 1 142 ? 22.672 -69.799 -20.064 1.00 10.35 142 ASN B CA 1
ATOM 3192 C C . ASN B 1 142 ? 24.001 -69.241 -20.517 1.00 10.47 142 ASN B C 1
ATOM 3193 O O . ASN B 1 142 ? 24.422 -69.502 -21.643 1.00 13.04 142 ASN B O 1
ATOM 3198 N N . ILE B 1 143 ? 24.625 -68.451 -19.657 1.00 10.41 143 ILE B N 1
ATOM 3199 C CA . ILE B 1 143 ? 25.863 -67.707 -20.001 1.00 9.30 143 ILE B CA 1
ATOM 3200 C C . ILE B 1 143 ? 26.887 -67.968 -18.916 1.00 11.17 143 ILE B C 1
ATOM 3201 O O . ILE B 1 143 ? 26.581 -67.883 -17.709 1.00 11.01 143 ILE B O 1
ATOM 3206 N N . GLN B 1 144 ? 28.093 -68.381 -19.331 1.00 10.99 144 GLN B N 1
ATOM 3207 C CA . GLN B 1 144 ? 29.164 -68.538 -18.381 1.00 12.25 144 GLN B CA 1
ATOM 3208 C C . GLN B 1 144 ? 30.377 -67.803 -18.873 1.00 11.86 144 GLN B C 1
ATOM 3209 O O . GLN B 1 144 ? 30.795 -67.975 -20.021 1.00 11.92 144 GLN B O 1
ATOM 3215 N N . ILE B 1 145 ? 30.942 -66.965 -17.994 1.00 12.55 145 ILE B N 1
ATOM 3216 C CA . ILE B 1 145 ? 32.131 -66.197 -18.310 1.00 12.36 145 ILE B CA 1
ATOM 3217 C C . ILE B 1 145 ? 33.216 -66.654 -17.327 1.00 13.33 145 ILE B C 1
ATOM 3218 O O . ILE B 1 145 ? 33.035 -66.530 -16.100 1.00 13.81 145 ILE B O 1
ATOM 3223 N N . GLY B 1 146 ? 34.337 -67.210 -17.818 1.00 12.92 146 GLY B N 1
ATOM 3224 C CA . GLY B 1 146 ? 35.369 -67.672 -16.874 1.00 13.29 146 GLY B CA 1
ATOM 3225 C C . GLY B 1 146 ? 36.077 -66.562 -16.119 1.00 13.84 146 GLY B C 1
ATOM 3226 O O . GLY B 1 146 ? 36.469 -66.755 -14.955 1.00 13.32 146 GLY B O 1
ATOM 3227 N N . GLY B 1 147 ? 36.307 -65.424 -16.780 1.00 13.58 147 GLY B N 1
ATOM 3228 C CA . GLY B 1 147 ? 37.035 -64.293 -16.172 1.00 14.43 147 GLY B CA 1
ATOM 3229 C C . GLY B 1 147 ? 36.114 -63.172 -15.703 1.00 13.66 147 GLY B C 1
ATOM 3230 O O . GLY B 1 147 ? 35.112 -63.431 -15.023 1.00 14.10 147 GLY B O 1
ATOM 3231 N N . ASP B 1 148 ? 36.436 -61.930 -16.062 1.00 13.76 148 ASP B N 1
ATOM 3232 C CA . ASP B 1 148 ? 35.678 -60.760 -15.620 1.00 13.32 148 ASP B CA 1
ATOM 3233 C C . ASP B 1 148 ? 34.649 -60.316 -16.653 1.00 13.21 148 ASP B C 1
ATOM 3234 O O . ASP B 1 148 ? 34.811 -60.561 -17.856 1.00 13.31 148 ASP B O 1
ATOM 3239 N N . VAL B 1 149 ? 33.616 -59.619 -16.192 1.00 11.23 149 VAL B N 1
ATOM 3240 C CA . VAL B 1 149 ? 32.703 -58.972 -17.119 1.00 11.27 149 VAL B CA 1
ATOM 3241 C C . VAL B 1 149 ? 33.029 -57.502 -17.017 1.00 11.55 149 VAL B C 1
ATOM 3242 O O . VAL B 1 149 ? 32.782 -56.863 -15.978 1.00 13.44 149 VAL B O 1
ATOM 3246 N N . ASN B 1 150 ? 33.632 -56.979 -18.086 1.00 12.37 150 ASN B N 1
ATOM 3247 C CA . ASN B 1 150 ? 34.093 -55.619 -18.100 1.00 13.62 150 ASN B CA 1
ATOM 3248 C C . ASN B 1 150 ? 33.210 -54.671 -18.891 1.00 14.79 150 ASN B C 1
ATOM 3249 O O . ASN B 1 150 ? 33.359 -53.458 -18.771 1.00 17.26 150 ASN B O 1
ATOM 3254 N N . ALA B 1 151 ? 32.299 -55.220 -19.690 1.00 13.34 151 ALA B N 1
ATOM 3255 C CA . ALA B 1 151 ? 31.478 -54.447 -20.578 1.00 12.40 151 ALA B CA 1
ATOM 3256 C C . ALA B 1 151 ? 30.013 -54.722 -20.196 1.00 12.11 151 ALA B C 1
ATOM 3257 O O . ALA B 1 151 ? 29.752 -55.187 -19.091 1.00 13.30 151 ALA B O 1
ATOM 3259 N N . ALA B 1 152 ? 29.071 -54.424 -21.086 1.00 10.72 152 ALA B N 1
ATOM 3260 C CA . ALA B 1 152 ? 27.667 -54.667 -20.803 1.00 10.23 152 ALA B CA 1
ATOM 3261 C C . ALA B 1 152 ? 27.357 -56.122 -21.045 1.00 10.33 152 ALA B C 1
ATOM 3262 O O . ALA B 1 152 ? 27.886 -56.761 -21.987 1.00 9.42 152 ALA B O 1
ATOM 3264 N N . LEU B 1 153 ? 26.487 -56.668 -20.216 1.00 9.30 153 LEU B N 1
ATOM 3265 C CA . LEU B 1 153 ? 26.019 -58.040 -20.449 1.00 8.53 153 LEU B CA 1
ATOM 3266 C C . LEU B 1 153 ? 24.517 -58.007 -20.216 1.00 8.52 153 LEU B C 1
ATOM 3267 O O . LEU B 1 153 ? 24.066 -57.698 -19.096 1.00 8.84 153 LEU B O 1
ATOM 3272 N N . ASN B 1 154 ? 23.753 -58.225 -21.294 1.00 6.69 154 ASN B N 1
ATOM 3273 C CA . ASN B 1 154 ? 22.281 -58.191 -21.209 1.00 8.39 154 ASN B CA 1
ATOM 3274 C C . ASN B 1 154 ? 21.745 -59.605 -21.435 1.00 7.79 154 ASN B C 1
ATOM 3275 O O . ASN B 1 154 ? 22.015 -60.192 -22.480 1.00 9.08 154 ASN B O 1
ATOM 3280 N N . ALA B 1 155 ? 21.010 -60.184 -20.470 1.00 7.21 155 ALA B N 1
ATOM 3281 C CA . ALA B 1 155 ? 20.542 -61.576 -20.657 1.00 7.21 155 ALA B CA 1
ATOM 3282 C C . ALA B 1 155 ? 19.187 -61.560 -21.390 1.00 7.29 155 ALA B C 1
ATOM 3283 O O . ALA B 1 155 ? 18.753 -62.582 -21.907 1.00 7.59 155 ALA B O 1
ATOM 3285 N N . GLY B 1 156 ? 18.547 -60.400 -21.442 1.00 7.32 156 GLY B N 1
ATOM 3286 C CA . GLY B 1 156 ? 17.331 -60.252 -22.235 1.00 5.90 156 GLY B CA 1
ATOM 3287 C C . GLY B 1 156 ? 16.066 -60.858 -21.602 1.00 6.05 156 GLY B C 1
ATOM 3288 O O . GLY B 1 156 ? 16.017 -61.163 -20.383 1.00 7.21 156 GLY B O 1
ATOM 3289 N N . THR B 1 157 ? 15.010 -60.996 -22.408 1.00 5.43 157 THR B N 1
ATOM 3290 C CA . THR B 1 157 ? 13.808 -61.599 -21.874 1.00 5.59 157 THR B CA 1
ATOM 3291 C C . THR B 1 157 ? 14.091 -63.090 -21.645 1.00 5.83 157 THR B C 1
ATOM 3292 O O . THR B 1 157 ? 15.120 -63.662 -22.118 1.00 5.67 157 THR B O 1
ATOM 3296 N N . GLY B 1 158 ? 13.182 -63.742 -20.929 1.00 7.68 158 GLY B N 1
ATOM 3297 C CA . GLY B 1 158 ? 13.428 -65.151 -20.601 1.00 8.42 158 GLY B CA 1
ATOM 3298 C C . GLY B 1 158 ? 14.139 -65.423 -19.244 1.00 9.27 158 GLY B C 1
ATOM 3299 O O . GLY B 1 158 ? 14.750 -64.545 -18.632 1.00 8.65 158 GLY B O 1
ATOM 3300 N N . ASN B 1 159 ? 14.065 -66.660 -18.774 1.00 8.32 159 ASN B N 1
ATOM 3301 C CA . ASN B 1 159 ? 14.680 -66.983 -17.493 1.00 9.76 159 ASN B CA 1
ATOM 3302 C C . ASN B 1 159 ? 16.136 -67.316 -17.824 1.00 10.21 159 ASN B C 1
ATOM 3303 O O . ASN B 1 159 ? 16.410 -68.393 -18.417 1.00 10.06 159 ASN B O 1
ATOM 3308 N N . ASP B 1 160 ? 17.071 -66.444 -17.436 1.00 8.35 160 ASP B N 1
ATOM 3309 C CA . ASP B 1 160 ? 18.440 -66.619 -17.872 1.00 7.52 160 ASP B CA 1
ATOM 3310 C C . ASP B 1 160 ? 19.305 -66.972 -16.658 1.00 9.98 160 ASP B C 1
ATOM 3311 O O . ASP B 1 160 ? 18.986 -66.528 -15.540 1.00 11.35 160 ASP B O 1
ATOM 3316 N N . ASN B 1 161 ? 20.381 -67.712 -16.898 1.00 7.66 161 ASN B N 1
ATOM 3317 C CA . ASN B 1 161 ? 21.335 -68.087 -15.848 1.00 9.96 161 ASN B CA 1
ATOM 3318 C C . ASN B 1 161 ? 22.719 -67.612 -16.238 1.00 9.77 161 ASN B C 1
ATOM 3319 O O . ASN B 1 161 ? 23.148 -67.839 -17.365 1.00 11.56 161 ASN B O 1
ATOM 3324 N N . LEU B 1 162 ? 23.372 -66.888 -15.330 1.00 8.74 162 LEU B N 1
ATOM 3325 C CA . LEU B 1 162 ? 24.652 -66.263 -15.636 1.00 7.25 162 LEU B CA 1
ATOM 3326 C C . LEU B 1 162 ? 25.624 -66.697 -14.538 1.00 10.02 162 LEU B C 1
ATOM 3327 O O . LEU B 1 162 ? 25.292 -66.615 -13.333 1.00 9.84 162 LEU B O 1
ATOM 3332 N N . ILE B 1 163 ? 26.776 -67.209 -14.958 1.00 9.26 163 ILE B N 1
ATOM 3333 C CA . ILE B 1 163 ? 27.850 -67.576 -14.010 1.00 12.02 163 ILE B CA 1
ATOM 3334 C C . ILE B 1 163 ? 29.069 -66.774 -14.462 1.00 11.75 163 ILE B C 1
ATOM 3335 O O . ILE B 1 163 ? 29.433 -66.805 -15.639 1.00 12.84 163 ILE B O 1
ATOM 3340 N N . ILE B 1 164 ? 29.693 -66.069 -13.530 1.00 12.32 164 ILE B N 1
ATOM 3341 C CA . ILE B 1 164 ? 30.893 -65.304 -13.858 1.00 11.54 164 ILE B CA 1
ATOM 3342 C C . ILE B 1 164 ? 31.941 -65.772 -12.892 1.00 12.21 164 ILE B C 1
ATOM 3343 O O . ILE B 1 164 ? 31.721 -65.764 -11.643 1.00 13.37 164 ILE B O 1
ATOM 3348 N N . GLY B 1 165 ? 33.074 -66.178 -13.441 1.00 11.66 165 GLY B N 1
ATOM 3349 C CA . GLY B 1 165 ? 34.133 -66.764 -12.632 1.00 14.17 165 GLY B CA 1
ATOM 3350 C C . GLY B 1 165 ? 34.812 -65.793 -11.683 1.00 15.76 165 GLY B C 1
ATOM 3351 O O . GLY B 1 165 ? 35.074 -66.147 -10.506 1.00 15.92 165 GLY B O 1
ATOM 3352 N N . HIS B 1 166 ? 35.083 -64.580 -12.185 1.00 14.97 166 HIS B N 1
ATOM 3353 C CA . HIS B 1 166 ? 35.825 -63.565 -11.431 1.00 17.30 166 HIS B CA 1
ATOM 3354 C C . HIS B 1 166 ? 34.971 -62.327 -11.144 1.00 16.03 166 HIS B C 1
ATOM 3355 O O . HIS B 1 166 ? 33.937 -62.443 -10.476 1.00 15.02 166 HIS B O 1
ATOM 3362 N N . ASP B 1 167 ? 35.355 -61.155 -11.657 1.00 14.82 167 ASP B N 1
ATOM 3363 C CA . ASP B 1 167 ? 34.791 -59.898 -11.157 1.00 15.02 167 ASP B CA 1
ATOM 3364 C C . ASP B 1 167 ? 33.750 -59.333 -12.101 1.00 13.88 167 ASP B C 1
ATOM 3365 O O . ASP B 1 167 ? 33.676 -59.728 -13.255 1.00 13.32 167 ASP B O 1
ATOM 3370 N N . VAL B 1 168 ? 32.998 -58.360 -11.618 1.00 13.27 168 VAL B N 1
ATOM 3371 C CA . VAL B 1 168 ? 32.135 -57.576 -12.487 1.00 11.81 168 VAL B CA 1
ATOM 3372 C C . VAL B 1 168 ? 32.598 -56.131 -12.361 1.00 14.40 168 VAL B C 1
ATOM 3373 O O . VAL B 1 168 ? 32.579 -55.542 -11.258 1.00 13.32 168 VAL B O 1
ATOM 3377 N N . SER B 1 169 ? 33.048 -55.572 -13.472 1.00 14.10 169 SER B N 1
ATOM 3378 C CA . SER B 1 169 ? 33.351 -54.133 -13.536 1.00 14.83 169 SER B CA 1
ATOM 3379 C C . SER B 1 169 ? 32.397 -53.391 -14.441 1.00 14.65 169 SER B C 1
ATOM 3380 O O . SER B 1 169 ? 32.294 -52.176 -14.361 1.00 16.26 169 SER B O 1
ATOM 3383 N N . GLY B 1 170 ? 31.704 -54.129 -15.305 1.00 13.48 170 GLY B N 1
ATOM 3384 C CA . GLY B 1 170 ? 30.743 -53.537 -16.233 1.00 12.64 170 GLY B CA 1
ATOM 3385 C C . GLY B 1 170 ? 29.333 -53.678 -15.656 1.00 12.14 170 GLY B C 1
ATOM 3386 O O . GLY B 1 170 ? 29.154 -53.820 -14.444 1.00 11.68 170 GLY B O 1
ATOM 3387 N N . ILE B 1 171 ? 28.332 -53.594 -16.525 1.00 11.10 171 ILE B N 1
ATOM 3388 C CA . ILE B 1 171 ? 26.939 -53.516 -16.116 1.00 10.97 171 ILE B CA 1
ATOM 3389 C C . ILE B 1 171 ? 26.191 -54.767 -16.600 1.00 10.01 171 ILE B C 1
ATOM 3390 O O . ILE B 1 171 ? 26.037 -54.981 -17.814 1.00 10.33 171 ILE B O 1
ATOM 3395 N N . VAL B 1 172 ? 25.725 -55.589 -15.651 1.00 10.16 172 VAL B N 1
ATOM 3396 C CA . VAL B 1 172 ? 24.965 -56.770 -15.978 1.00 8.94 172 VAL B CA 1
ATOM 3397 C C . VAL B 1 172 ? 23.490 -56.471 -15.793 1.00 9.56 172 VAL B C 1
ATOM 3398 O O . VAL B 1 172 ? 23.080 -56.002 -14.707 1.00 9.38 172 VAL B O 1
ATOM 3402 N N . ASN B 1 173 ? 22.719 -56.692 -16.863 1.00 7.34 173 ASN B N 1
ATOM 3403 C CA . ASN B 1 173 ? 21.263 -56.604 -16.807 1.00 7.86 173 ASN B CA 1
ATOM 3404 C C . ASN B 1 173 ? 20.608 -57.922 -17.144 1.00 6.11 173 ASN B C 1
ATOM 3405 O O . ASN B 1 173 ? 20.846 -58.493 -18.241 1.00 8.22 173 ASN B O 1
ATOM 3410 N N . MET B 1 174 ? 19.797 -58.445 -16.228 1.00 6.69 174 MET B N 1
ATOM 3411 C CA . MET B 1 174 ? 19.279 -59.782 -16.478 1.00 5.77 174 MET B CA 1
ATOM 3412 C C . MET B 1 174 ? 17.900 -59.680 -17.152 1.00 7.18 174 MET B C 1
ATOM 3413 O O . MET B 1 174 ? 17.416 -60.641 -17.707 1.00 7.19 174 MET B O 1
ATOM 3418 N N . GLY B 1 175 ? 17.309 -58.501 -17.154 1.00 6.74 175 GLY B N 1
ATOM 3419 C CA . GLY B 1 175 ? 16.076 -58.299 -17.932 1.00 5.82 175 GLY B CA 1
ATOM 3420 C C . GLY B 1 175 ? 14.840 -58.994 -17.326 1.00 6.03 175 GLY B C 1
ATOM 3421 O O . GLY B 1 175 ? 14.795 -59.344 -16.140 1.00 8.31 175 GLY B O 1
ATOM 3422 N N . THR B 1 176 ? 13.829 -59.201 -18.147 1.00 5.76 176 THR B N 1
ATOM 3423 C CA . THR B 1 176 ? 12.575 -59.719 -17.622 1.00 6.96 176 THR B CA 1
ATOM 3424 C C . THR B 1 176 ? 12.723 -61.211 -17.246 1.00 7.09 176 THR B C 1
ATOM 3425 O O . THR B 1 176 ? 13.727 -61.871 -17.574 1.00 8.22 176 THR B O 1
ATOM 3429 N N . ASP B 1 177 ? 11.744 -61.682 -16.504 1.00 7.55 177 ASP B N 1
ATOM 3430 C CA . ASP B 1 177 ? 11.610 -63.082 -16.140 1.00 9.20 177 ASP B CA 1
ATOM 3431 C C . ASP B 1 177 ? 12.607 -63.454 -15.004 1.00 8.87 177 ASP B C 1
ATOM 3432 O O . ASP B 1 177 ? 13.228 -62.567 -14.427 1.00 8.61 177 ASP B O 1
ATOM 3437 N N . ASN B 1 178 ? 12.661 -64.725 -14.640 1.00 7.70 178 ASN B N 1
ATOM 3438 C CA . ASN B 1 178 ? 13.285 -65.143 -13.371 1.00 9.21 178 ASN B CA 1
ATOM 3439 C C . ASN B 1 178 ? 14.702 -65.544 -13.641 1.00 8.59 178 ASN B C 1
ATOM 3440 O O . ASN B 1 178 ? 14.950 -66.631 -14.237 1.00 9.41 178 ASN B O 1
ATOM 3445 N N . ASP B 1 179 ? 15.641 -64.657 -13.298 1.00 8.58 179 ASP B N 1
ATOM 3446 C CA . ASP B 1 179 ? 17.044 -64.892 -13.641 1.00 8.08 179 ASP B CA 1
ATOM 3447 C C . ASP B 1 179 ? 17.868 -65.286 -12.453 1.00 9.62 179 ASP B C 1
ATOM 3448 O O . ASP B 1 179 ? 17.487 -64.987 -11.303 1.00 10.30 179 ASP B O 1
ATOM 3453 N N . THR B 1 180 ? 18.987 -65.961 -12.702 1.00 8.64 180 THR B N 1
ATOM 3454 C CA . THR B 1 180 ? 19.890 -66.296 -11.621 1.00 10.46 180 THR B CA 1
ATOM 3455 C C . THR B 1 180 ? 21.274 -65.865 -12.008 1.00 10.56 180 THR B C 1
ATOM 3456 O O . THR B 1 180 ? 21.668 -65.986 -13.187 1.00 11.21 180 THR B O 1
ATOM 3460 N N . VAL B 1 181 ? 22.038 -65.381 -11.029 1.00 10.47 181 VAL B N 1
ATOM 3461 C CA . VAL B 1 181 ? 23.389 -64.879 -11.306 1.00 9.17 181 VAL B CA 1
ATOM 3462 C C . VAL B 1 181 ? 24.328 -65.353 -10.212 1.00 10.37 181 VAL B C 1
ATOM 3463 O O . VAL B 1 181 ? 23.972 -65.333 -9.039 1.00 10.85 181 VAL B O 1
ATOM 3467 N N . GLU B 1 182 ? 25.516 -65.787 -10.606 1.00 9.30 182 GLU B N 1
ATOM 3468 C CA . GLU B 1 182 ? 26.547 -66.121 -9.612 1.00 12.51 182 GLU B CA 1
ATOM 3469 C C . GLU B 1 182 ? 27.800 -65.398 -10.029 1.00 13.03 182 GLU B C 1
ATOM 3470 O O . GLU B 1 182 ? 28.255 -65.566 -11.157 1.00 13.17 182 GLU B O 1
ATOM 3476 N N . VAL B 1 183 ? 28.389 -64.637 -9.102 1.00 13.42 183 VAL B N 1
ATOM 3477 C CA . VAL B 1 183 ? 29.655 -63.959 -9.385 1.00 13.20 183 VAL B CA 1
ATOM 3478 C C . VAL B 1 183 ? 30.666 -64.620 -8.458 1.00 14.36 183 VAL B C 1
ATOM 3479 O O . VAL B 1 183 ? 30.496 -64.587 -7.243 1.00 15.08 183 VAL B O 1
ATOM 3483 N N . GLY B 1 184 ? 31.711 -65.204 -9.039 1.00 14.61 184 GLY B N 1
ATOM 3484 C CA . GLY B 1 184 ? 32.710 -65.970 -8.287 1.00 15.59 184 GLY B CA 1
ATOM 3485 C C . GLY B 1 184 ? 33.620 -65.111 -7.425 1.00 17.86 184 GLY B C 1
ATOM 3486 O O . GLY B 1 184 ? 34.143 -65.589 -6.380 1.00 18.41 184 GLY B O 1
ATOM 3487 N N . ARG B 1 185 ? 33.840 -63.856 -7.837 1.00 16.94 185 ARG B N 1
ATOM 3488 C CA . ARG B 1 185 ? 34.632 -62.930 -7.024 1.00 18.99 185 ARG B CA 1
ATOM 3489 C C . ARG B 1 185 ? 33.835 -61.664 -6.684 1.00 16.91 185 ARG B C 1
ATOM 3490 O O . ARG B 1 185 ? 32.810 -61.742 -6.019 1.00 16.02 185 ARG B O 1
ATOM 3498 N N . THR B 1 186 ? 34.280 -60.521 -7.179 1.00 15.70 186 THR B N 1
ATOM 3499 C CA . THR B 1 186 ? 33.873 -59.243 -6.611 1.00 15.99 186 THR B CA 1
ATOM 3500 C C . THR B 1 186 ? 33.163 -58.373 -7.648 1.00 15.77 186 THR B C 1
ATOM 3501 O O . THR B 1 186 ? 33.596 -58.300 -8.803 1.00 14.47 186 THR B O 1
ATOM 3505 N N . ILE B 1 187 ? 32.085 -57.721 -7.216 1.00 14.88 187 ILE B N 1
ATOM 3506 C CA . ILE B 1 187 ? 31.493 -56.665 -7.996 1.00 14.04 187 ILE B CA 1
ATOM 3507 C C . ILE B 1 187 ? 32.250 -55.401 -7.611 1.00 15.64 187 ILE B C 1
ATOM 3508 O O . ILE B 1 187 ? 32.131 -54.921 -6.465 1.00 16.09 187 ILE B O 1
ATOM 3513 N N . ASN B 1 188 ? 33.089 -54.918 -8.533 1.00 15.51 188 ASN B N 1
ATOM 3514 C CA . ASN B 1 188 ? 33.907 -53.724 -8.312 1.00 16.93 188 ASN B CA 1
ATOM 3515 C C . ASN B 1 188 ? 33.119 -52.438 -8.260 1.00 16.80 188 ASN B C 1
ATOM 3516 O O . ASN B 1 188 ? 31.882 -52.438 -8.561 1.00 15.71 188 ASN B O 1
ATOM 3521 N N . ALA B 1 189 ? 33.798 -51.338 -7.884 1.00 18.51 189 ALA B N 1
ATOM 3522 C CA . ALA B 1 189 ? 33.088 -50.069 -7.665 1.00 18.63 189 ALA B CA 1
ATOM 3523 C C . ALA B 1 189 ? 32.273 -49.615 -8.886 1.00 18.44 189 ALA B C 1
ATOM 3524 O O . ALA B 1 189 ? 31.207 -48.998 -8.727 1.00 17.94 189 ALA B O 1
ATOM 3526 N N . SER B 1 190 ? 32.776 -49.912 -10.087 1.00 17.12 190 SER B N 1
ATOM 3527 C CA . SER B 1 190 ? 32.134 -49.471 -11.331 1.00 16.23 190 SER B CA 1
ATOM 3528 C C . SER B 1 190 ? 31.059 -50.473 -11.806 1.00 14.88 190 SER B C 1
ATOM 3529 O O . SER B 1 190 ? 30.235 -50.182 -12.694 1.00 15.52 190 SER B O 1
ATOM 3532 N N . GLY B 1 191 ? 31.054 -51.665 -11.212 1.00 13.20 191 GLY B N 1
ATOM 3533 C CA . GLY B 1 191 ? 30.192 -52.735 -11.673 1.00 11.75 191 GLY B CA 1
ATOM 3534 C C . GLY B 1 191 ? 28.826 -52.752 -11.000 1.00 11.93 191 GLY B C 1
ATOM 3535 O O . GLY B 1 191 ? 28.672 -52.332 -9.853 1.00 10.36 191 GLY B O 1
ATOM 3536 N N . LYS B 1 192 ? 27.850 -53.246 -11.743 1.00 12.46 192 LYS B N 1
ATOM 3537 C CA . LYS B 1 192 ? 26.485 -53.428 -11.269 1.00 10.59 192 LYS B CA 1
ATOM 3538 C C . LYS B 1 192 ? 25.912 -54.761 -11.747 1.00 10.88 192 LYS B C 1
ATOM 3539 O O . LYS B 1 192 ? 26.168 -55.208 -12.888 1.00 8.94 192 LYS B O 1
ATOM 3545 N N . VAL B 1 193 ? 25.070 -55.352 -10.898 1.00 11.62 193 VAL B N 1
ATOM 3546 C CA . VAL B 1 193 ? 24.245 -56.480 -11.327 1.00 11.34 193 VAL B CA 1
ATOM 3547 C C . VAL B 1 193 ? 22.817 -56.049 -11.056 1.00 11.25 193 VAL B C 1
ATOM 3548 O O . VAL B 1 193 ? 22.431 -55.844 -9.887 1.00 11.40 193 VAL B O 1
ATOM 3552 N N . LEU B 1 194 ? 22.074 -55.908 -12.150 1.00 9.56 194 LEU B N 1
ATOM 3553 C CA . LEU B 1 194 ? 20.678 -55.431 -12.194 1.00 8.97 194 LEU B CA 1
ATOM 3554 C C . LEU B 1 194 ? 19.795 -56.581 -12.643 1.00 9.34 194 LEU B C 1
ATOM 3555 O O . LEU B 1 194 ? 19.931 -57.095 -13.743 1.00 9.23 194 LEU B O 1
ATOM 3560 N N . LEU B 1 195 ? 18.940 -57.071 -11.745 1.00 8.41 195 LEU B N 1
ATOM 3561 C CA . LEU B 1 195 ? 18.272 -58.337 -12.001 1.00 8.40 195 LEU B CA 1
ATOM 3562 C C . LEU B 1 195 ? 16.944 -58.067 -12.678 1.00 6.83 195 LEU B C 1
ATOM 3563 O O . LEU B 1 195 ? 16.369 -58.973 -13.280 1.00 7.18 195 LEU B O 1
ATOM 3568 N N . ASP B 1 196 ? 16.486 -56.828 -12.556 1.00 6.93 196 ASP B N 1
ATOM 3569 C CA . ASP B 1 196 ? 15.302 -56.321 -13.311 1.00 6.23 196 ASP B CA 1
ATOM 3570 C C . ASP B 1 196 ? 13.959 -56.988 -12.909 1.00 6.21 196 ASP B C 1
ATOM 3571 O O . ASP B 1 196 ? 13.829 -57.436 -11.783 1.00 8.21 196 ASP B O 1
ATOM 3576 N N . THR B 1 197 ? 12.939 -56.954 -13.776 1.00 6.80 197 THR B N 1
ATOM 3577 C CA . THR B 1 197 ? 11.680 -57.537 -13.404 1.00 6.69 197 THR B CA 1
ATOM 3578 C C . THR B 1 197 ? 11.778 -59.052 -13.220 1.00 7.06 197 THR B C 1
ATOM 3579 O O . THR B 1 197 ? 12.682 -59.698 -13.731 1.00 7.87 197 THR B O 1
ATOM 3583 N N . GLY B 1 198 ? 10.811 -59.643 -12.527 1.00 8.04 198 GLY B N 1
ATOM 3584 C CA . GLY B 1 198 ? 10.887 -61.060 -12.271 1.00 9.20 198 GLY B CA 1
ATOM 3585 C C . GLY B 1 198 ? 11.459 -61.366 -10.885 1.00 10.11 198 GLY B C 1
ATOM 3586 O O . GLY B 1 198 ? 11.914 -60.481 -10.160 1.00 8.33 198 GLY B O 1
ATOM 3587 N N . ASP B 1 199 ? 11.360 -62.667 -10.611 1.00 8.71 199 ASP B N 1
ATOM 3588 C CA . ASP B 1 199 ? 11.759 -63.139 -9.257 1.00 10.00 199 ASP B CA 1
ATOM 3589 C C . ASP B 1 199 ? 13.195 -63.666 -9.394 1.00 9.64 199 ASP B C 1
ATOM 3590 O O . ASP B 1 199 ? 13.408 -64.737 -9.976 1.00 9.48 199 ASP B O 1
ATOM 3595 N N . ASP B 1 200 ? 14.211 -62.915 -8.976 1.00 8.82 200 ASP B N 1
ATOM 3596 C CA . ASP B 1 200 ? 15.586 -63.182 -9.392 1.00 7.69 200 ASP B CA 1
ATOM 3597 C C . ASP B 1 200 ? 16.460 -63.560 -8.229 1.00 9.48 200 ASP B C 1
ATOM 3598 O O . ASP B 1 200 ? 16.086 -63.325 -7.065 1.00 10.14 200 ASP B O 1
ATOM 3603 N N . SER B 1 201 ? 17.609 -64.149 -8.551 1.00 9.62 201 SER B N 1
ATOM 3604 C CA . SER B 1 201 ? 18.609 -64.553 -7.531 1.00 12.76 201 SER B CA 1
ATOM 3605 C C . SER B 1 201 ? 19.996 -64.116 -7.919 1.00 12.06 201 SER B C 1
ATOM 3606 O O . SER B 1 201 ? 20.408 -64.239 -9.079 1.00 12.38 201 SER B O 1
ATOM 3609 N N . LEU B 1 202 ? 20.761 -63.716 -6.911 1.00 11.93 202 LEU B N 1
ATOM 3610 C CA . LEU B 1 202 ? 22.166 -63.391 -7.101 1.00 11.67 202 LEU B CA 1
ATOM 3611 C C . LEU B 1 202 ? 22.946 -63.961 -5.921 1.00 12.73 202 LEU B C 1
ATOM 3612 O O . LEU B 1 202 ? 22.499 -63.844 -4.792 1.00 13.01 202 LEU B O 1
ATOM 3617 N N . LEU B 1 203 ? 24.097 -64.568 -6.213 1.00 12.77 203 LEU B N 1
ATOM 3618 C CA . LEU B 1 203 ? 25.117 -64.915 -5.210 1.00 13.67 203 LEU B CA 1
ATOM 3619 C C . LEU B 1 203 ? 26.367 -64.200 -5.674 1.00 14.09 203 LEU B C 1
ATOM 3620 O O . LEU B 1 203 ? 26.769 -64.321 -6.838 1.00 14.23 203 LEU B O 1
ATOM 3625 N N . VAL B 1 204 ? 26.995 -63.481 -4.751 1.00 14.28 204 VAL B N 1
ATOM 3626 C CA . VAL B 1 204 ? 28.303 -62.885 -5.010 1.00 13.94 204 VAL B CA 1
ATOM 3627 C C . VAL B 1 204 ? 29.236 -63.507 -3.986 1.00 15.80 204 VAL B C 1
ATOM 3628 O O . VAL B 1 204 ? 29.063 -63.303 -2.779 1.00 17.00 204 VAL B O 1
ATOM 3632 N N . SER B 1 205 ? 30.208 -64.275 -4.463 1.00 15.85 205 SER B N 1
ATOM 3633 C CA . SER B 1 205 ? 31.066 -65.046 -3.533 1.00 17.38 205 SER B CA 1
ATOM 3634 C C . SER B 1 205 ? 32.215 -64.205 -2.984 1.00 18.18 205 SER B C 1
ATOM 3635 O O . SER B 1 205 ? 32.773 -64.535 -1.930 1.00 18.99 205 SER B O 1
ATOM 3638 N N . GLY B 1 206 ? 32.581 -63.139 -3.712 1.00 18.28 206 GLY B N 1
ATOM 3639 C CA . GLY B 1 206 ? 33.524 -62.115 -3.218 1.00 19.02 206 GLY B CA 1
ATOM 3640 C C . GLY B 1 206 ? 32.810 -60.915 -2.573 1.00 17.87 206 GLY B C 1
ATOM 3641 O O . GLY B 1 206 ? 31.785 -61.073 -1.882 1.00 18.75 206 GLY B O 1
ATOM 3642 N N . ASP B 1 207 ? 33.358 -59.720 -2.760 1.00 18.16 207 ASP B N 1
ATOM 3643 C CA . ASP B 1 207 ? 32.864 -58.530 -2.070 1.00 17.94 207 ASP B CA 1
ATOM 3644 C C . ASP B 1 207 ? 31.952 -57.721 -2.983 1.00 17.22 207 ASP B C 1
ATOM 3645 O O . ASP B 1 207 ? 31.930 -57.929 -4.207 1.00 15.43 207 ASP B O 1
ATOM 3650 N N . LEU B 1 208 ? 31.234 -56.773 -2.397 1.00 17.11 208 LEU B N 1
ATOM 3651 C CA . LEU B 1 208 ? 30.446 -55.825 -3.186 1.00 16.31 208 LEU B CA 1
ATOM 3652 C C . LEU B 1 208 ? 30.928 -54.395 -2.963 1.00 16.34 208 LEU B C 1
ATOM 3653 O O . LEU B 1 208 ? 30.646 -53.789 -1.889 1.00 17.91 208 LEU B O 1
ATOM 3658 N N . PHE B 1 209 ? 31.668 -53.845 -3.935 1.00 16.12 209 PHE B N 1
ATOM 3659 C CA . PHE B 1 209 ? 31.968 -52.404 -3.952 1.00 16.55 209 PHE B CA 1
ATOM 3660 C C . PHE B 1 209 ? 31.000 -51.596 -4.814 1.00 16.26 209 PHE B C 1
ATOM 3661 O O . PHE B 1 209 ? 30.840 -50.386 -4.596 1.00 17.19 209 PHE B O 1
ATOM 3669 N N . GLY B 1 210 ? 30.403 -52.236 -5.815 1.00 15.56 210 GLY B N 1
ATOM 3670 C CA . GLY B 1 210 ? 29.535 -51.525 -6.750 1.00 13.80 210 GLY B CA 1
ATOM 3671 C C . GLY B 1 210 ? 28.095 -51.609 -6.262 1.00 14.72 210 GLY B C 1
ATOM 3672 O O . GLY B 1 210 ? 27.811 -51.414 -5.068 1.00 15.06 210 GLY B O 1
ATOM 3673 N N . GLU B 1 211 ? 27.177 -51.903 -7.189 1.00 13.49 211 GLU B N 1
ATOM 3674 C CA . GLU B 1 211 ? 25.759 -51.876 -6.864 1.00 14.00 211 GLU B CA 1
ATOM 3675 C C . GLU B 1 211 ? 25.032 -53.119 -7.325 1.00 12.99 211 GLU B C 1
ATOM 3676 O O . GLU B 1 211 ? 25.330 -53.679 -8.387 1.00 13.44 211 GLU B O 1
ATOM 3682 N N . VAL B 1 212 ? 24.053 -53.537 -6.528 1.00 13.92 212 VAL B N 1
ATOM 3683 C CA . VAL B 1 212 ? 23.098 -54.609 -6.904 1.00 12.71 212 VAL B CA 1
ATOM 3684 C C . VAL B 1 212 ? 21.688 -54.051 -6.761 1.00 11.68 212 VAL B C 1
ATOM 3685 O O . VAL B 1 212 ? 21.389 -53.316 -5.818 1.00 11.75 212 VAL B O 1
ATOM 3689 N N . ASP B 1 213 ? 20.829 -54.403 -7.711 1.00 10.80 213 ASP B N 1
ATOM 3690 C CA . ASP B 1 213 ? 19.419 -53.962 -7.647 1.00 11.19 213 ASP B CA 1
ATOM 3691 C C . ASP B 1 213 ? 18.552 -55.153 -8.018 1.00 9.29 213 ASP B C 1
ATOM 3692 O O . ASP B 1 213 ? 18.732 -55.780 -9.083 1.00 8.83 213 ASP B O 1
ATOM 3697 N N . GLY B 1 214 ? 17.674 -55.572 -7.103 1.00 9.24 214 GLY B N 1
ATOM 3698 C CA . GLY B 1 214 ? 16.845 -56.703 -7.431 1.00 7.56 214 GLY B CA 1
ATOM 3699 C C . GLY B 1 214 ? 15.760 -56.360 -8.438 1.00 7.84 214 GLY B C 1
ATOM 3700 O O . GLY B 1 214 ? 15.242 -57.254 -9.117 1.00 9.92 214 GLY B O 1
ATOM 3701 N N . GLY B 1 215 ? 15.390 -55.081 -8.523 1.00 8.91 215 GLY B N 1
ATOM 3702 C CA . GLY B 1 215 ? 14.291 -54.659 -9.428 1.00 7.45 215 GLY B CA 1
ATOM 3703 C C . GLY B 1 215 ? 12.932 -55.073 -8.858 1.00 8.07 215 GLY B C 1
ATOM 3704 O O . GLY B 1 215 ? 12.822 -55.420 -7.691 1.00 8.48 215 GLY B O 1
ATOM 3705 N N . THR B 1 216 ? 11.885 -55.003 -9.669 1.00 7.56 216 THR B N 1
ATOM 3706 C CA . THR B 1 216 ? 10.586 -55.500 -9.209 1.00 7.03 216 THR B CA 1
ATOM 3707 C C . THR B 1 216 ? 10.607 -56.998 -9.005 1.00 7.60 216 THR B C 1
ATOM 3708 O O . THR B 1 216 ? 11.546 -57.646 -9.399 1.00 8.36 216 THR B O 1
ATOM 3712 N N . GLY B 1 217 ? 9.571 -57.545 -8.366 1.00 7.24 217 GLY B N 1
ATOM 3713 C CA . GLY B 1 217 ? 9.553 -59.004 -8.104 1.00 7.99 217 GLY B CA 1
ATOM 3714 C C . GLY B 1 217 ? 10.234 -59.374 -6.787 1.00 9.90 217 GLY B C 1
ATOM 3715 O O . GLY B 1 217 ? 10.829 -58.539 -6.126 1.00 9.50 217 GLY B O 1
ATOM 3716 N N . ASN B 1 218 ? 10.139 -60.644 -6.421 1.00 10.11 218 ASN B N 1
ATOM 3717 C CA . ASN B 1 218 ? 10.649 -61.109 -5.152 1.00 11.14 218 ASN B CA 1
ATOM 3718 C C . ASN B 1 218 ? 12.011 -61.696 -5.387 1.00 11.54 218 ASN B C 1
ATOM 3719 O O . ASN B 1 218 ? 12.130 -62.815 -5.946 1.00 11.53 218 ASN B O 1
ATOM 3724 N N . ASP B 1 219 ? 13.025 -60.958 -4.936 1.00 11.12 219 ASP B N 1
ATOM 3725 C CA . ASP B 1 219 ? 14.428 -61.282 -5.263 1.00 9.26 219 ASP B CA 1
ATOM 3726 C C . ASP B 1 219 ? 15.191 -61.788 -4.070 1.00 10.85 219 ASP B C 1
ATOM 3727 O O . ASP B 1 219 ? 14.830 -61.471 -2.944 1.00 11.70 219 ASP B O 1
ATOM 3732 N N . THR B 1 220 ? 16.218 -62.602 -4.338 1.00 10.47 220 THR B N 1
ATOM 3733 C CA . THR B 1 220 ? 17.063 -63.135 -3.275 1.00 11.72 220 THR B CA 1
ATOM 3734 C C . THR B 1 220 ? 18.488 -62.724 -3.618 1.00 11.02 220 THR B C 1
ATOM 3735 O O . THR B 1 220 ? 18.986 -63.100 -4.668 1.00 11.34 220 THR B O 1
ATOM 3739 N N . ILE B 1 221 ? 19.142 -62.006 -2.700 1.00 10.87 221 ILE B N 1
ATOM 3740 C CA . ILE B 1 221 ? 20.505 -61.521 -2.933 1.00 11.03 221 ILE B CA 1
ATOM 3741 C C . ILE B 1 221 ? 21.404 -61.965 -1.805 1.00 12.15 221 ILE B C 1
ATOM 3742 O O . ILE B 1 221 ? 21.124 -61.641 -0.631 1.00 13.49 221 ILE B O 1
ATOM 3747 N N . ILE B 1 222 ? 22.454 -62.715 -2.138 1.00 11.80 222 ILE B N 1
ATOM 3748 C CA . ILE B 1 222 ? 23.417 -63.201 -1.102 1.00 11.85 222 ILE B CA 1
ATOM 3749 C C . ILE B 1 222 ? 24.793 -62.664 -1.435 1.00 13.41 222 ILE B C 1
ATOM 3750 O O . ILE B 1 222 ? 25.269 -62.813 -2.595 1.00 13.44 222 ILE B O 1
ATOM 3755 N N . ILE B 1 223 ? 25.400 -61.983 -0.453 1.00 13.87 223 ILE B N 1
ATOM 3756 C CA . ILE B 1 223 ? 26.765 -61.490 -0.613 1.00 13.87 223 ILE B CA 1
ATOM 3757 C C . ILE B 1 223 ? 27.615 -62.197 0.421 1.00 15.48 223 ILE B C 1
ATOM 3758 O O . ILE B 1 223 ? 27.414 -61.996 1.623 1.00 15.74 223 ILE B O 1
ATOM 3763 N N . ALA B 1 224 ? 28.548 -63.022 -0.055 1.00 16.03 224 ALA B N 1
ATOM 3764 C CA . ALA B 1 224 ? 29.373 -63.832 0.837 1.00 17.74 224 ALA B CA 1
ATOM 3765 C C . ALA B 1 224 ? 30.463 -63.007 1.503 1.00 19.18 224 ALA B C 1
ATOM 3766 O O . ALA B 1 224 ? 30.793 -63.249 2.675 1.00 20.42 224 ALA B O 1
ATOM 3768 N N . GLY B 1 225 ? 31.013 -62.055 0.765 1.00 19.00 225 GLY B N 1
ATOM 3769 C CA . GLY B 1 225 ? 32.089 -61.184 1.254 1.00 20.89 225 GLY B CA 1
ATOM 3770 C C . GLY B 1 225 ? 31.561 -59.892 1.866 1.00 20.59 225 GLY B C 1
ATOM 3771 O O . GLY B 1 225 ? 30.433 -59.834 2.337 1.00 20.36 225 GLY B O 1
ATOM 3772 N N . LYS B 1 226 ? 32.404 -58.865 1.884 1.00 21.85 226 LYS B N 1
ATOM 3773 C CA . LYS B 1 226 ? 32.136 -57.621 2.587 1.00 20.85 226 LYS B CA 1
ATOM 3774 C C . LYS B 1 226 ? 31.375 -56.660 1.667 1.00 21.16 226 LYS B C 1
ATOM 3775 O O . LYS B 1 226 ? 31.504 -56.715 0.428 1.00 20.27 226 LYS B O 1
ATOM 3781 N N . VAL B 1 227 ? 30.592 -55.779 2.274 1.00 20.31 227 VAL B N 1
ATOM 3782 C CA . VAL B 1 227 ? 29.806 -54.811 1.525 1.00 18.98 227 VAL B CA 1
ATOM 3783 C C . VAL B 1 227 ? 30.218 -53.366 1.826 1.00 20.23 227 VAL B C 1
ATOM 3784 O O . VAL B 1 227 ? 30.105 -52.892 2.980 1.00 21.21 227 VAL B O 1
ATOM 3788 N N . SER B 1 228 ? 30.714 -52.698 0.791 1.00 19.18 228 SER B N 1
ATOM 3789 C CA . SER B 1 228 ? 31.044 -51.274 0.816 1.00 20.77 228 SER B CA 1
ATOM 3790 C C . SER B 1 228 ? 30.075 -50.488 -0.061 1.00 19.76 228 SER B C 1
ATOM 3791 O O . SER B 1 228 ? 29.938 -49.262 0.085 1.00 19.50 228 SER B O 1
ATOM 3794 N N . GLY B 1 229 ? 29.441 -51.187 -1.007 1.00 18.17 229 GLY B N 1
ATOM 3795 C CA . GLY B 1 229 ? 28.532 -50.541 -1.956 1.00 16.94 229 GLY B CA 1
ATOM 3796 C C . GLY B 1 229 ? 27.043 -50.518 -1.605 1.00 17.39 229 GLY B C 1
ATOM 3797 O O . GLY B 1 229 ? 26.649 -50.414 -0.422 1.00 16.97 229 GLY B O 1
ATOM 3798 N N . ASN B 1 230 ? 26.222 -50.611 -2.643 1.00 15.75 230 ASN B N 1
ATOM 3799 C CA A ASN B 1 230 ? 24.770 -50.433 -2.506 0.50 16.43 230 ASN B CA 1
ATOM 3800 C CA B ASN B 1 230 ? 24.770 -50.432 -2.522 0.50 16.39 230 ASN B CA 1
ATOM 3801 C C . ASN B 1 230 ? 23.983 -51.675 -2.925 1.00 15.65 230 ASN B C 1
ATOM 3802 O O . ASN B 1 230 ? 24.250 -52.274 -3.971 1.00 14.70 230 ASN B O 1
ATOM 3811 N N . ILE B 1 231 ? 22.999 -52.056 -2.094 1.00 15.26 231 ILE B N 1
ATOM 3812 C CA . ILE B 1 231 ? 22.042 -53.087 -2.457 1.00 14.46 231 ILE B CA 1
ATOM 3813 C C . ILE B 1 231 ? 20.627 -52.484 -2.374 1.00 13.63 231 ILE B C 1
ATOM 3814 O O . ILE B 1 231 ? 20.253 -51.868 -1.365 1.00 13.62 231 ILE B O 1
ATOM 3819 N N . GLN B 1 232 ? 19.881 -52.624 -3.457 1.00 11.55 232 GLN B N 1
ATOM 3820 C CA . GLN B 1 232 ? 18.483 -52.152 -3.547 1.00 12.40 232 GLN B CA 1
ATOM 3821 C C . GLN B 1 232 ? 17.626 -53.362 -3.827 1.00 11.62 232 GLN B C 1
ATOM 3822 O O . GLN B 1 232 ? 17.896 -54.114 -4.779 1.00 10.71 232 GLN B O 1
ATOM 3828 N N . GLY B 1 233 ? 16.631 -53.596 -2.964 1.00 10.27 233 GLY B N 1
ATOM 3829 C CA . GLY B 1 233 ? 15.751 -54.765 -3.112 1.00 9.91 233 GLY B CA 1
ATOM 3830 C C . GLY B 1 233 ? 14.684 -54.538 -4.170 1.00 9.40 233 GLY B C 1
ATOM 3831 O O . GLY B 1 233 ? 14.298 -55.494 -4.859 1.00 7.97 233 GLY B O 1
ATOM 3832 N N . GLY B 1 234 ? 14.286 -53.266 -4.344 1.00 8.27 234 GLY B N 1
ATOM 3833 C CA . GLY B 1 234 ? 13.215 -52.835 -5.269 1.00 9.13 234 GLY B CA 1
ATOM 3834 C C . GLY B 1 234 ? 11.870 -53.200 -4.679 1.00 8.32 234 GLY B C 1
ATOM 3835 O O . GLY B 1 234 ? 11.767 -53.587 -3.514 1.00 10.36 234 GLY B O 1
ATOM 3836 N N . THR B 1 235 ? 10.827 -53.054 -5.488 1.00 9.87 235 THR B N 1
ATOM 3837 C CA . THR B 1 235 ? 9.515 -53.494 -5.062 1.00 8.35 235 THR B CA 1
ATOM 3838 C C . THR B 1 235 ? 9.510 -55.022 -4.888 1.00 8.97 235 THR B C 1
ATOM 3839 O O . THR B 1 235 ? 10.445 -55.696 -5.254 1.00 10.85 235 THR B O 1
ATOM 3843 N N . GLY B 1 236 ? 8.454 -55.566 -4.316 1.00 9.68 236 GLY B N 1
ATOM 3844 C CA . GLY B 1 236 ? 8.405 -57.015 -4.131 1.00 10.08 236 GLY B CA 1
ATOM 3845 C C . GLY B 1 236 ? 8.983 -57.421 -2.785 1.00 11.56 236 GLY B C 1
ATOM 3846 O O . GLY B 1 236 ? 9.615 -56.631 -2.116 1.00 11.67 236 GLY B O 1
ATOM 3847 N N . ASN B 1 237 ? 8.739 -58.666 -2.361 1.00 11.62 237 ASN B N 1
ATOM 3848 C CA . ASN B 1 237 ? 9.260 -59.143 -1.077 1.00 12.97 237 ASN B CA 1
ATOM 3849 C C . ASN B 1 237 ? 10.628 -59.750 -1.298 1.00 12.67 237 ASN B C 1
ATOM 3850 O O . ASN B 1 237 ? 10.739 -60.810 -1.914 1.00 13.13 237 ASN B O 1
ATOM 3855 N N . ASP B 1 238 ? 11.670 -59.043 -0.843 1.00 12.04 238 ASP B N 1
ATOM 3856 C CA . ASP B 1 238 ? 13.069 -59.402 -1.144 1.00 11.60 238 ASP B CA 1
ATOM 3857 C C . ASP B 1 238 ? 13.739 -60.007 0.064 1.00 12.67 238 ASP B C 1
ATOM 3858 O O . ASP B 1 238 ? 13.302 -59.774 1.215 1.00 12.62 238 ASP B O 1
ATOM 3863 N N . ILE B 1 239 ? 14.778 -60.805 -0.202 1.00 10.99 239 ILE B N 1
ATOM 3864 C CA . ILE B 1 239 ? 15.571 -61.405 0.862 1.00 13.07 239 ILE B CA 1
ATOM 3865 C C . ILE B 1 239 ? 16.993 -61.028 0.551 1.00 12.61 239 ILE B C 1
ATOM 3866 O O . ILE B 1 239 ? 17.481 -61.336 -0.540 1.00 14.03 239 ILE B O 1
ATOM 3871 N N . VAL B 1 240 ? 17.655 -60.351 1.486 1.00 12.81 240 VAL B N 1
ATOM 3872 C CA . VAL B 1 240 ? 19.075 -59.982 1.323 1.00 12.74 240 VAL B CA 1
ATOM 3873 C C . VAL B 1 240 ? 19.857 -60.634 2.461 1.00 14.55 240 VAL B C 1
ATOM 3874 O O . VAL B 1 240 ? 19.464 -60.512 3.625 1.00 16.11 240 VAL B O 1
ATOM 3878 N N . ARG B 1 241 ? 20.902 -61.378 2.123 1.00 14.88 241 ARG B N 1
ATOM 3879 C CA . ARG B 1 241 ? 21.762 -62.009 3.128 1.00 16.95 241 ARG B CA 1
ATOM 3880 C C . ARG B 1 241 ? 23.207 -61.595 2.915 1.00 16.48 241 ARG B C 1
ATOM 3881 O O . ARG B 1 241 ? 23.725 -61.722 1.803 1.00 17.03 241 ARG B O 1
ATOM 3889 N N . VAL B 1 242 ? 23.871 -61.102 3.969 1.00 17.28 242 VAL B N 1
ATOM 3890 C CA . VAL B 1 242 ? 25.265 -60.646 3.829 1.00 18.93 242 VAL B CA 1
ATOM 3891 C C . VAL B 1 242 ? 26.055 -61.353 4.907 1.00 20.12 242 VAL B C 1
ATOM 3892 O O . VAL B 1 242 ? 25.655 -61.364 6.078 1.00 21.16 242 VAL B O 1
ATOM 3896 N N . GLN B 1 243 ? 27.155 -61.977 4.518 1.00 21.24 243 GLN B N 1
ATOM 3897 C CA . GLN B 1 243 ? 27.798 -62.953 5.385 1.00 23.12 243 GLN B CA 1
ATOM 3898 C C . GLN B 1 243 ? 29.080 -62.406 5.965 1.00 24.17 243 GLN B C 1
ATOM 3899 O O . GLN B 1 243 ? 29.630 -62.970 6.900 1.00 25.66 243 GLN B O 1
ATOM 3905 N N . SER B 1 244 ? 29.553 -61.285 5.435 1.00 23.36 244 SER B N 1
ATOM 3906 C CA . SER B 1 244 ? 30.731 -60.654 6.008 1.00 24.22 244 SER B CA 1
ATOM 3907 C C . SER B 1 244 ? 30.392 -59.219 6.429 1.00 24.32 244 SER B C 1
ATOM 3908 O O . SER B 1 244 ? 29.219 -58.813 6.390 1.00 22.76 244 SER B O 1
ATOM 3911 N N . GLN B 1 245 ? 31.400 -58.470 6.874 1.00 24.09 245 GLN B N 1
ATOM 3912 C CA . GLN B 1 245 ? 31.179 -57.100 7.361 1.00 24.51 245 GLN B CA 1
ATOM 3913 C C . GLN B 1 245 ? 30.434 -56.249 6.345 1.00 23.31 245 GLN B C 1
ATOM 3914 O O . GLN B 1 245 ? 30.740 -56.292 5.146 1.00 23.12 245 GLN B O 1
ATOM 3920 N N . VAL B 1 246 ? 29.453 -55.508 6.841 1.00 22.15 246 VAL B N 1
ATOM 3921 C CA . VAL B 1 246 ? 28.811 -54.410 6.109 1.00 22.31 246 VAL B CA 1
ATOM 3922 C C . VAL B 1 246 ? 29.429 -53.106 6.625 1.00 23.67 246 VAL B C 1
ATOM 3923 O O . VAL B 1 246 ? 29.244 -52.745 7.803 1.00 24.47 246 VAL B O 1
ATOM 3927 N N . TRP B 1 247 ? 30.189 -52.421 5.778 1.00 23.14 247 TRP B N 1
ATOM 3928 C CA . TRP B 1 247 ? 30.963 -51.263 6.229 1.00 24.81 247 TRP B CA 1
ATOM 3929 C C . TRP B 1 247 ? 30.125 -49.993 6.355 1.00 24.59 247 TRP B C 1
ATOM 3930 O O . TRP B 1 247 ? 29.002 -49.926 5.849 1.00 22.01 247 TRP B O 1
ATOM 3941 N N . ALA B 1 248 ? 30.658 -48.989 7.052 1.00 26.42 248 ALA B N 1
ATOM 3942 C CA . ALA B 1 248 ? 29.947 -47.703 7.246 1.00 27.38 248 ALA B CA 1
ATOM 3943 C C . ALA B 1 248 ? 29.404 -47.090 5.948 1.00 27.54 248 ALA B C 1
ATOM 3944 O O . ALA B 1 248 ? 28.340 -46.479 5.959 1.00 26.83 248 ALA B O 1
ATOM 3946 N N . GLU B 1 249 ? 30.160 -47.264 4.862 1.00 28.52 249 GLU B N 1
ATOM 3947 C CA . GLU B 1 249 ? 29.904 -46.656 3.547 1.00 29.10 249 GLU B CA 1
ATOM 3948 C C . GLU B 1 249 ? 28.759 -47.361 2.814 1.00 25.98 249 GLU B C 1
ATOM 3949 O O . GLU B 1 249 ? 28.159 -46.794 1.890 1.00 25.74 249 GLU B O 1
ATOM 3955 N N . ALA B 1 250 ? 28.484 -48.601 3.195 1.00 23.66 250 ALA B N 1
ATOM 3956 C CA . ALA B 1 250 ? 27.467 -49.412 2.513 1.00 21.59 250 ALA B CA 1
ATOM 3957 C C . ALA B 1 250 ? 26.045 -48.857 2.712 1.00 21.82 250 ALA B C 1
ATOM 3958 O O . ALA B 1 250 ? 25.737 -48.205 3.722 1.00 21.36 250 ALA B O 1
ATOM 3960 N N . ASN B 1 251 ? 25.177 -49.124 1.743 1.00 20.15 251 ASN B N 1
ATOM 3961 C CA . ASN B 1 251 ? 23.760 -48.830 1.905 1.00 20.42 251 ASN B CA 1
ATOM 3962 C C . ASN B 1 251 ? 22.931 -49.992 1.431 1.00 18.94 251 ASN B C 1
ATOM 3963 O O . ASN B 1 251 ? 23.119 -50.499 0.321 1.00 17.89 251 ASN B O 1
ATOM 3968 N N . ILE B 1 252 ? 21.993 -50.414 2.261 1.00 16.93 252 ILE B N 1
ATOM 3969 C CA . ILE B 1 252 ? 21.073 -51.461 1.855 1.00 16.54 252 ILE B CA 1
ATOM 3970 C C . ILE B 1 252 ? 19.675 -50.911 2.067 1.00 15.89 252 ILE B C 1
ATOM 3971 O O . ILE B 1 252 ? 19.289 -50.523 3.180 1.00 17.07 252 ILE B O 1
ATOM 3976 N N . SER B 1 253 ? 18.942 -50.844 0.977 1.00 14.94 253 SER B N 1
ATOM 3977 C CA A SER B 1 253 ? 17.570 -50.354 0.978 0.70 14.51 253 SER B CA 1
ATOM 3978 C CA B SER B 1 253 ? 17.567 -50.368 0.990 0.30 13.74 253 SER B CA 1
ATOM 3979 C C . SER B 1 253 ? 16.690 -51.443 0.382 1.00 12.88 253 SER B C 1
ATOM 3980 O O . SER B 1 253 ? 16.928 -51.871 -0.766 1.00 13.47 253 SER B O 1
ATOM 3985 N N . LEU B 1 254 ? 15.679 -51.890 1.134 1.00 12.08 254 LEU B N 1
ATOM 3986 C CA . LEU B 1 254 ? 14.892 -53.048 0.732 1.00 11.81 254 LEU B CA 1
ATOM 3987 C C . LEU B 1 254 ? 13.692 -52.736 -0.140 1.00 11.52 254 LEU B C 1
ATOM 3988 O O . LEU B 1 254 ? 13.164 -53.651 -0.785 1.00 11.85 254 LEU B O 1
ATOM 3993 N N . GLY B 1 255 ? 13.277 -51.469 -0.151 1.00 12.00 255 GLY B N 1
ATOM 3994 C CA . GLY B 1 255 ? 12.194 -50.987 -1.026 1.00 11.54 255 GLY B CA 1
ATOM 3995 C C . GLY B 1 255 ? 10.833 -51.337 -0.436 1.00 10.16 255 GLY B C 1
ATOM 3996 O O . GLY B 1 255 ? 10.713 -51.754 0.727 1.00 12.54 255 GLY B O 1
ATOM 3997 N N . THR B 1 256 ? 9.784 -51.140 -1.225 1.00 10.07 256 THR B N 1
ATOM 3998 C CA . THR B 1 256 ? 8.443 -51.566 -0.803 1.00 9.75 256 THR B CA 1
ATOM 3999 C C . THR B 1 256 ? 8.416 -53.081 -0.685 1.00 9.66 256 THR B C 1
ATOM 4000 O O . THR B 1 256 ? 9.301 -53.753 -1.173 1.00 10.20 256 THR B O 1
ATOM 4004 N N . GLY B 1 257 ? 7.373 -53.601 -0.064 1.00 11.75 257 GLY B N 1
ATOM 4005 C CA . GLY B 1 257 ? 7.272 -55.022 0.211 1.00 11.39 257 GLY B CA 1
ATOM 4006 C C . GLY B 1 257 ? 7.735 -55.346 1.618 1.00 13.04 257 GLY B C 1
ATOM 4007 O O . GLY B 1 257 ? 8.313 -54.501 2.319 1.00 12.16 257 GLY B O 1
ATOM 4008 N N . ASP B 1 258 ? 7.576 -56.657 1.852 1.00 11.92 258 ASP B N 1
ATOM 4009 C CA . ASP B 1 258 ? 7.793 -57.089 3.222 1.00 13.33 258 ASP B CA 1
ATOM 4010 C C . ASP B 1 258 ? 9.105 -57.817 3.165 1.00 12.68 258 ASP B C 1
ATOM 4011 O O . ASP B 1 258 ? 9.154 -58.955 2.714 1.00 14.10 258 ASP B O 1
ATOM 4016 N N . ASP B 1 259 ? 10.189 -57.145 3.516 1.00 11.86 259 ASP B N 1
ATOM 4017 C CA . ASP B 1 259 ? 11.513 -57.628 3.102 1.00 11.85 259 ASP B CA 1
ATOM 4018 C C . ASP B 1 259 ? 12.239 -58.230 4.284 1.00 13.32 259 ASP B C 1
ATOM 4019 O O . ASP B 1 259 ? 11.838 -57.995 5.434 1.00 13.74 259 ASP B O 1
ATOM 4024 N N . VAL B 1 260 ? 13.305 -58.972 4.000 1.00 12.64 260 VAL B N 1
ATOM 4025 C CA . VAL B 1 260 ? 14.107 -59.630 5.061 1.00 14.35 260 VAL B CA 1
ATOM 4026 C C . VAL B 1 260 ? 15.579 -59.311 4.796 1.00 14.37 260 VAL B C 1
ATOM 4027 O O . VAL B 1 260 ? 16.037 -59.431 3.649 1.00 14.17 260 VAL B O 1
ATOM 4031 N N . LEU B 1 261 ? 16.294 -58.881 5.844 1.00 14.31 261 LEU B N 1
ATOM 4032 C CA . LEU B 1 261 ? 17.739 -58.685 5.803 1.00 14.55 261 LEU B CA 1
ATOM 4033 C C . LEU B 1 261 ? 18.411 -59.499 6.883 1.00 15.76 261 LEU B C 1
ATOM 4034 O O . LEU B 1 261 ? 18.128 -59.318 8.071 1.00 16.54 261 LEU B O 1
ATOM 4039 N N . ILE B 1 262 ? 19.282 -60.405 6.453 1.00 15.69 262 ILE B N 1
ATOM 4040 C CA . ILE B 1 262 ? 20.020 -61.258 7.383 1.00 17.74 262 ILE B CA 1
ATOM 4041 C C . ILE B 1 262 ? 21.468 -60.834 7.290 1.00 19.20 262 ILE B C 1
ATOM 4042 O O . ILE B 1 262 ? 22.059 -60.781 6.208 1.00 18.07 262 ILE B O 1
ATOM 4047 N N . VAL B 1 263 ? 22.025 -60.490 8.447 1.00 20.36 263 VAL B N 1
ATOM 4048 C CA A VAL B 1 263 ? 23.384 -59.998 8.459 0.70 21.76 263 VAL B CA 1
ATOM 4049 C CA B VAL B 1 263 ? 23.355 -59.915 8.556 0.30 21.06 263 VAL B CA 1
ATOM 4050 C C . VAL B 1 263 ? 24.139 -60.865 9.457 1.00 22.81 263 VAL B C 1
ATOM 4051 O O . VAL B 1 263 ? 23.809 -60.947 10.637 1.00 23.18 263 VAL B O 1
ATOM 4058 N N . GLU B 1 264 ? 25.121 -61.581 8.919 1.00 23.48 264 GLU B N 1
ATOM 4059 C CA . GLU B 1 264 ? 25.824 -62.605 9.699 1.00 25.19 264 GLU B CA 1
ATOM 4060 C C . GLU B 1 264 ? 27.077 -62.098 10.398 1.00 26.07 264 GLU B C 1
ATOM 4061 O O . GLU B 1 264 ? 27.690 -62.820 11.196 1.00 27.07 264 GLU B O 1
ATOM 4067 N N . HIS B 1 265 ? 27.481 -60.866 10.103 1.00 25.63 265 HIS B N 1
ATOM 4068 C CA . HIS B 1 265 ? 28.724 -60.352 10.694 1.00 26.43 265 HIS B CA 1
ATOM 4069 C C . HIS B 1 265 ? 28.503 -58.915 11.173 1.00 26.37 265 HIS B C 1
ATOM 4070 O O . HIS B 1 265 ? 27.375 -58.547 11.511 1.00 25.08 265 HIS B O 1
ATOM 4077 N N . GLU B 1 266 ? 29.563 -58.111 11.235 1.00 27.16 266 GLU B N 1
ATOM 4078 C CA . GLU B 1 266 ? 29.420 -56.731 11.699 1.00 27.45 266 GLU B CA 1
ATOM 4079 C C . GLU B 1 266 ? 28.497 -55.899 10.796 1.00 25.99 266 GLU B C 1
ATOM 4080 O O . GLU B 1 266 ? 28.460 -56.073 9.571 1.00 26.55 266 GLU B O 1
ATOM 4086 N N . LEU B 1 267 ? 27.789 -54.964 11.410 1.00 26.26 267 LEU B N 1
ATOM 4087 C CA . LEU B 1 267 ? 26.925 -54.048 10.679 1.00 24.90 267 LEU B CA 1
ATOM 4088 C C . LEU B 1 267 ? 27.234 -52.579 11.024 1.00 25.45 267 LEU B C 1
ATOM 4089 O O . LEU B 1 267 ? 26.869 -52.097 12.107 1.00 24.82 267 LEU B O 1
ATOM 4094 N N . HIS B 1 268 ? 27.906 -51.883 10.101 1.00 24.99 268 HIS B N 1
ATOM 4095 C CA . HIS B 1 268 ? 28.304 -50.487 10.278 1.00 26.10 268 HIS B CA 1
ATOM 4096 C C . HIS B 1 268 ? 27.555 -49.569 9.328 1.00 26.13 268 HIS B C 1
ATOM 4097 O O . HIS B 1 268 ? 27.455 -48.358 9.574 1.00 26.87 268 HIS B O 1
ATOM 4104 N N . GLY B 1 269 ? 27.023 -50.138 8.245 1.00 23.82 269 GLY B N 1
ATOM 4105 C CA . GLY B 1 269 ? 26.375 -49.334 7.240 1.00 24.45 269 GLY B CA 1
ATOM 4106 C C . GLY B 1 269 ? 24.929 -48.979 7.505 1.00 23.84 269 GLY B C 1
ATOM 4107 O O . GLY B 1 269 ? 24.346 -49.310 8.568 1.00 24.53 269 GLY B O 1
ATOM 4108 N N . THR B 1 270 ? 24.353 -48.294 6.517 1.00 22.79 270 THR B N 1
ATOM 4109 C CA . THR B 1 270 ? 22.971 -47.801 6.555 1.00 22.04 270 THR B CA 1
ATOM 4110 C C . THR B 1 270 ? 22.075 -48.888 6.009 1.00 20.91 270 THR B C 1
ATOM 4111 O O . THR B 1 270 ? 22.339 -49.436 4.937 1.00 19.78 270 THR B O 1
ATOM 4115 N N . VAL B 1 271 ? 21.038 -49.227 6.768 1.00 20.63 271 VAL B N 1
ATOM 4116 C CA . VAL B 1 271 ? 20.155 -50.320 6.393 1.00 19.69 271 VAL B CA 1
ATOM 4117 C C . VAL B 1 271 ? 18.726 -49.854 6.613 1.00 19.00 271 VAL B C 1
ATOM 4118 O O . VAL B 1 271 ? 18.426 -49.206 7.616 1.00 19.24 271 VAL B O 1
ATOM 4122 N N . ALA B 1 272 ? 17.852 -50.132 5.657 1.00 17.17 272 ALA B N 1
ATOM 4123 C CA . ALA B 1 272 ? 16.468 -49.669 5.799 1.00 16.55 272 ALA B CA 1
ATOM 4124 C C . ALA B 1 272 ? 15.501 -50.670 5.196 1.00 15.58 272 ALA B C 1
ATOM 4125 O O . ALA B 1 272 ? 15.725 -51.189 4.077 1.00 14.66 272 ALA B O 1
ATOM 4127 N N . GLY B 1 273 ? 14.416 -50.940 5.920 1.00 13.85 273 GLY B N 1
ATOM 4128 C CA . GLY B 1 273 ? 13.390 -51.812 5.391 1.00 13.39 273 GLY B CA 1
ATOM 4129 C C . GLY B 1 273 ? 12.501 -51.055 4.439 1.00 12.38 273 GLY B C 1
ATOM 4130 O O . GLY B 1 273 ? 11.884 -51.686 3.568 1.00 13.64 273 GLY B O 1
ATOM 4131 N N . ASN B 1 274 ? 12.472 -49.710 4.545 1.00 11.96 274 ASN B N 1
ATOM 4132 C CA . ASN B 1 274 ? 11.539 -48.864 3.747 1.00 12.10 274 ASN B CA 1
ATOM 4133 C C . ASN B 1 274 ? 10.065 -49.242 3.949 1.00 12.45 274 ASN B C 1
ATOM 4134 O O . ASN B 1 274 ? 9.701 -49.797 5.000 1.00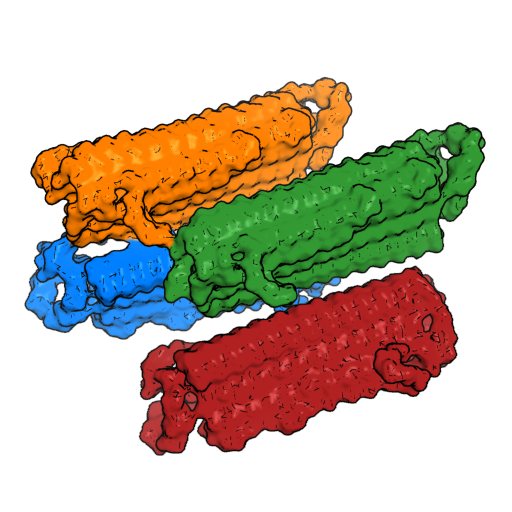 13.02 274 ASN B O 1
ATOM 4139 N N . GLU B 1 275 ? 9.176 -48.915 3.009 1.00 12.59 275 GLU B N 1
ATOM 4140 C CA . GLU B 1 275 ? 7.773 -49.305 3.224 1.00 13.53 275 GLU B CA 1
ATOM 4141 C C . GLU B 1 275 ? 7.645 -50.786 3.431 1.00 13.74 275 GLU B C 1
ATOM 4142 O O . GLU B 1 275 ? 8.346 -51.559 2.768 1.00 13.67 275 GLU B O 1
ATOM 4148 N N . GLY B 1 276 ? 6.741 -51.187 4.336 1.00 13.97 276 GLY B N 1
ATOM 4149 C CA . GLY B 1 276 ? 6.370 -52.583 4.476 1.00 14.96 276 GLY B CA 1
ATOM 4150 C C . GLY B 1 276 ? 6.725 -53.124 5.843 1.00 16.52 276 GLY B C 1
ATOM 4151 O O . GLY B 1 276 ? 7.232 -52.392 6.698 1.00 16.54 276 GLY B O 1
ATOM 4152 N N . ASP B 1 277 ? 6.431 -54.407 6.048 1.00 16.45 277 ASP B N 1
ATOM 4153 C CA . ASP B 1 277 ? 6.631 -55.077 7.337 1.00 18.26 277 ASP B CA 1
ATOM 4154 C C . ASP B 1 277 ? 7.958 -55.830 7.239 1.00 17.10 277 ASP B C 1
ATOM 4155 O O . ASP B 1 277 ? 8.024 -56.960 6.699 1.00 17.27 277 ASP B O 1
ATOM 4160 N N . ASP B 1 278 ? 9.026 -55.148 7.662 1.00 15.62 278 ASP B N 1
ATOM 4161 C CA . ASP B 1 278 ? 10.401 -55.579 7.340 1.00 14.50 278 ASP B CA 1
ATOM 4162 C C . ASP B 1 278 ? 11.093 -56.139 8.537 1.00 16.13 278 ASP B C 1
ATOM 4163 O O . ASP B 1 278 ? 10.857 -55.663 9.644 1.00 16.95 278 ASP B O 1
ATOM 4168 N N . SER B 1 279 ? 11.913 -57.168 8.312 1.00 16.09 279 SER B N 1
ATOM 4169 C CA . SER B 1 279 ? 12.630 -57.847 9.374 1.00 17.39 279 SER B CA 1
ATOM 4170 C C . SER B 1 279 ? 14.130 -57.825 9.173 1.00 17.63 279 SER B C 1
ATOM 4171 O O . SER B 1 279 ? 14.627 -57.957 8.051 1.00 15.12 279 SER B O 1
ATOM 4174 N N . ILE B 1 280 ? 14.857 -57.717 10.281 1.00 17.15 280 ILE B N 1
ATOM 4175 C CA . ILE B 1 280 ? 16.312 -57.827 10.228 1.00 18.35 280 ILE B CA 1
ATOM 4176 C C . ILE B 1 280 ? 16.754 -58.880 11.250 1.00 19.62 280 ILE B C 1
ATOM 4177 O O . ILE B 1 280 ? 16.197 -58.949 12.369 1.00 21.52 280 ILE B O 1
ATOM 4182 N N . TYR B 1 281 ? 17.702 -59.728 10.848 1.00 19.70 281 TYR B N 1
ATOM 4183 C CA . TYR B 1 281 ? 18.278 -60.726 11.771 1.00 22.47 281 TYR B CA 1
ATOM 4184 C C . TYR B 1 281 ? 19.756 -60.354 11.955 1.00 23.53 281 TYR B C 1
ATOM 4185 O O . TYR B 1 281 ? 20.546 -60.412 11.029 1.00 23.23 281 TYR B O 1
ATOM 4194 N N . LEU B 1 282 ? 20.107 -59.917 13.162 1.00 25.55 282 LEU B N 1
ATOM 4195 C CA . LEU B 1 282 ? 21.490 -59.620 13.483 1.00 27.14 282 LEU B CA 1
ATOM 4196 C C . LEU B 1 282 ? 22.138 -60.838 14.164 1.00 28.36 282 LEU B C 1
ATOM 4197 O O . LEU B 1 282 ? 22.210 -60.901 15.397 1.00 29.65 282 LEU B O 1
ATOM 4202 N N . LYS B 1 283 ? 22.599 -61.803 13.363 1.00 28.14 283 LYS B N 1
ATOM 4203 C CA . LYS B 1 283 ? 23.139 -63.071 13.887 1.00 30.02 283 LYS B CA 1
ATOM 4204 C C . LYS B 1 283 ? 24.436 -62.883 14.672 1.00 30.90 283 LYS B C 1
ATOM 4205 O O . LYS B 1 283 ? 24.793 -63.728 15.499 1.00 31.72 283 LYS B O 1
ATOM 4211 N N . PHE B 1 284 ? 25.155 -61.792 14.392 1.00 30.70 284 PHE B N 1
ATOM 4212 C CA . PHE B 1 284 ? 26.490 -61.551 14.985 1.00 31.45 284 PHE B CA 1
ATOM 4213 C C . PHE B 1 284 ? 26.437 -60.847 16.347 1.00 32.31 284 PHE B C 1
ATOM 4214 O O . PHE B 1 284 ? 27.466 -60.694 17.010 1.00 32.39 284 PHE B O 1
ATOM 4222 N N . TYR B 1 285 ? 25.239 -60.423 16.747 1.00 31.89 285 TYR B N 1
ATOM 4223 C CA . TYR B 1 285 ? 25.049 -59.640 17.965 1.00 33.07 285 TYR B CA 1
ATOM 4224 C C . TYR B 1 285 ? 24.031 -60.304 18.889 1.00 33.89 285 TYR B C 1
ATOM 4225 O O . TYR B 1 285 ? 22.974 -60.764 18.454 1.00 32.08 285 TYR B O 1
ATOM 4234 N N . THR B 1 286 ? 24.374 -60.354 20.171 1.00 36.17 286 THR B N 1
ATOM 4235 C CA . THR B 1 286 ? 23.489 -60.893 21.194 1.00 37.97 286 THR B CA 1
ATOM 4236 C C . THR B 1 286 ? 22.722 -59.757 21.844 1.00 37.59 286 THR B C 1
ATOM 4237 O O . THR B 1 286 ? 23.120 -58.595 21.716 1.00 37.10 286 THR B O 1
ATOM 4241 N N . LYS B 1 287 ? 21.661 -60.104 22.584 1.00 38.69 287 LYS B N 1
ATOM 4242 C CA . LYS B 1 287 ? 20.833 -59.122 23.300 1.00 39.58 287 LYS B CA 1
ATOM 4243 C C . LYS B 1 287 ? 21.682 -58.123 24.081 1.00 39.97 287 LYS B C 1
ATOM 4244 O O . LYS B 1 287 ? 21.433 -56.927 24.007 1.00 38.63 287 LYS B O 1
ATOM 4250 N N . GLU B 1 288 ? 22.669 -58.632 24.830 1.00 41.85 288 GLU B N 1
ATOM 4251 C CA A GLU B 1 288 ? 23.498 -57.758 25.660 0.70 43.10 288 GLU B CA 1
ATOM 4252 C CA B GLU B 1 288 ? 23.596 -57.839 25.650 0.30 42.93 288 GLU B CA 1
ATOM 4253 C C . GLU B 1 288 ? 24.370 -56.791 24.842 1.00 42.84 288 GLU B C 1
ATOM 4254 O O . GLU B 1 288 ? 24.611 -55.656 25.293 1.00 42.95 288 GLU B O 1
ATOM 4265 N N . GLN B 1 289 ? 24.803 -57.206 23.649 1.00 41.81 289 GLN B N 1
ATOM 4266 C CA . GLN B 1 289 ? 25.588 -56.344 22.761 1.00 42.29 289 GLN B CA 1
ATOM 4267 C C . GLN B 1 289 ? 24.671 -55.263 22.207 1.00 41.29 289 GLN B C 1
ATOM 4268 O O . GLN B 1 289 ? 24.915 -54.070 22.395 1.00 41.56 289 GLN B O 1
ATOM 4274 N N . TYR B 1 290 ? 23.605 -55.689 21.532 1.00 40.52 290 TYR B N 1
ATOM 4275 C CA . TYR B 1 290 ? 22.541 -54.781 21.119 1.00 39.73 290 TYR B CA 1
ATOM 4276 C C . TYR B 1 290 ? 22.134 -53.749 22.212 1.00 40.92 290 TYR B C 1
ATOM 4277 O O . TYR B 1 290 ? 22.124 -52.541 21.954 1.00 40.70 290 TYR B O 1
ATOM 4286 N N . ASN B 1 291 ? 21.807 -54.224 23.415 1.00 42.29 291 ASN B N 1
ATOM 4287 C CA . ASN B 1 291 ? 21.353 -53.338 24.518 1.00 43.72 291 ASN B CA 1
ATOM 4288 C C . ASN B 1 291 ? 22.383 -52.332 25.062 1.00 45.02 291 ASN B C 1
ATOM 4289 O O . ASN B 1 291 ? 22.036 -51.469 25.875 1.00 45.72 291 ASN B O 1
ATOM 4294 N N . ASN B 1 292 ? 23.627 -52.427 24.600 1.00 45.63 292 ASN B N 1
ATOM 4295 C CA . ASN B 1 292 ? 24.689 -51.510 25.023 1.00 47.02 292 ASN B CA 1
ATOM 4296 C C . ASN B 1 292 ? 25.440 -50.875 23.844 1.00 46.27 292 ASN B C 1
ATOM 4297 O O . ASN B 1 292 ? 26.584 -50.417 23.990 1.00 47.02 292 ASN B O 1
ATOM 4302 N N . ASN B 1 293 ? 24.781 -50.870 22.680 1.00 44.19 293 ASN B N 1
ATOM 4303 C CA . ASN B 1 293 ? 25.298 -50.276 21.440 1.00 43.16 293 ASN B CA 1
ATOM 4304 C C . ASN B 1 293 ? 24.226 -49.386 20.837 1.00 42.46 293 ASN B C 1
ATOM 4305 O O . ASN B 1 293 ? 23.412 -49.841 20.011 1.00 41.08 293 ASN B O 1
ATOM 4310 N N . SER B 1 294 ? 24.214 -48.117 21.250 1.00 43.04 294 SER B N 1
ATOM 4311 C CA A SER B 1 294 ? 23.186 -47.184 20.786 0.70 42.19 294 SER B CA 1
ATOM 4312 C CA B SER B 1 294 ? 23.200 -47.166 20.788 0.30 41.91 294 SER B CA 1
ATOM 4313 C C . SER B 1 294 ? 23.274 -46.900 19.286 1.00 41.03 294 SER B C 1
ATOM 4314 O O . SER B 1 294 ? 22.238 -46.683 18.649 1.00 39.31 294 SER B O 1
ATOM 4319 N N . ASP B 1 295 ? 24.490 -46.902 18.728 1.00 40.75 295 ASP B N 1
ATOM 4320 C CA . ASP B 1 295 ? 24.671 -46.641 17.280 1.00 40.87 295 ASP B CA 1
ATOM 4321 C C . ASP B 1 295 ? 24.042 -47.756 16.446 1.00 38.64 295 ASP B C 1
ATOM 4322 O O . ASP B 1 295 ? 23.437 -47.485 15.399 1.00 37.85 295 ASP B O 1
ATOM 4327 N N . LEU B 1 296 ? 24.207 -49.002 16.908 1.00 37.76 296 LEU B N 1
ATOM 4328 C CA . LEU B 1 296 ? 23.585 -50.170 16.273 1.00 35.11 296 LEU B CA 1
ATOM 4329 C C . LEU B 1 296 ? 22.078 -50.098 16.353 1.00 33.26 296 LEU B C 1
ATOM 4330 O O . LEU B 1 296 ? 21.396 -50.311 15.345 1.00 30.12 296 LEU B O 1
ATOM 4335 N N . ARG B 1 297 ? 21.553 -49.803 17.548 1.00 31.97 297 ARG B N 1
ATOM 4336 C CA . ARG B 1 297 ? 20.096 -49.717 17.736 1.00 31.04 297 ARG B CA 1
ATOM 4337 C C . ARG B 1 297 ? 19.462 -48.682 16.820 1.00 29.69 297 ARG B C 1
ATOM 4338 O O . ARG B 1 297 ? 18.394 -48.934 16.238 1.00 28.77 297 ARG B O 1
ATOM 4346 N N . ASN B 1 298 ? 20.131 -47.530 16.688 1.00 29.32 298 ASN B N 1
ATOM 4347 C CA . ASN B 1 298 ? 19.659 -46.429 15.865 1.00 28.90 298 ASN B CA 1
ATOM 4348 C C . ASN B 1 298 ? 19.687 -46.804 14.392 1.00 27.87 298 ASN B C 1
ATOM 4349 O O . ASN B 1 298 ? 18.834 -46.373 13.617 1.00 26.47 298 ASN B O 1
ATOM 4354 N N . ARG B 1 299 ? 20.671 -47.599 13.996 1.00 28.18 299 ARG B N 1
ATOM 4355 C CA . ARG B 1 299 ? 20.755 -47.929 12.575 1.00 28.26 299 ARG B CA 1
ATOM 4356 C C . ARG B 1 299 ? 19.714 -48.947 12.136 1.00 26.68 299 ARG B C 1
ATOM 4357 O O . ARG B 1 299 ? 19.334 -48.955 10.976 1.00 26.00 299 ARG B O 1
ATOM 4365 N N . VAL B 1 300 ? 19.206 -49.758 13.069 1.00 25.68 300 VAL B N 1
ATOM 4366 C CA . VAL B 1 300 ? 18.244 -50.810 12.716 1.00 23.67 300 VAL B CA 1
ATOM 4367 C C . VAL B 1 300 ? 16.819 -50.488 13.193 1.00 23.55 300 VAL B C 1
ATOM 4368 O O . VAL B 1 300 ? 15.865 -51.217 12.886 1.00 21.47 300 VAL B O 1
ATOM 4372 N N . ALA B 1 301 ? 16.685 -49.381 13.927 1.00 22.88 301 ALA B N 1
ATOM 4373 C CA . ALA B 1 301 ? 15.432 -48.975 14.541 1.00 22.64 301 ALA B CA 1
ATOM 4374 C C . ALA B 1 301 ? 14.250 -48.923 13.575 1.00 21.69 301 ALA B C 1
ATOM 4375 O O . ALA B 1 301 ? 13.105 -49.231 13.971 1.00 21.52 301 ALA B O 1
ATOM 4377 N N . ASN B 1 302 ? 14.523 -48.575 12.305 1.00 20.97 302 ASN B N 1
ATOM 4378 C CA . ASN B 1 302 ? 13.469 -48.485 11.283 1.00 19.64 302 ASN B CA 1
ATOM 4379 C C . ASN B 1 302 ? 12.807 -49.833 10.948 1.00 18.84 302 ASN B C 1
ATOM 4380 O O . ASN B 1 302 ? 11.701 -49.876 10.409 1.00 18.24 302 ASN B O 1
ATOM 4385 N N . PHE B 1 303 ? 13.455 -50.937 11.322 1.00 18.31 303 PHE B N 1
ATOM 4386 C CA . PHE B 1 303 ? 12.891 -52.268 11.024 1.00 17.52 303 PHE B CA 1
ATOM 4387 C C . PHE B 1 303 ? 11.766 -52.612 12.003 1.00 18.99 303 PHE B C 1
ATOM 4388 O O . PHE B 1 303 ? 11.909 -52.397 13.221 1.00 19.72 303 PHE B O 1
ATOM 4396 N N . GLU B 1 304 ? 10.662 -53.118 11.471 1.00 17.93 304 GLU B N 1
ATOM 4397 C CA . GLU B 1 304 ? 9.529 -53.536 12.290 1.00 19.49 304 GLU B CA 1
ATOM 4398 C C . GLU B 1 304 ? 9.820 -54.721 13.203 1.00 20.89 304 GLU B C 1
ATOM 4399 O O . GLU B 1 304 ? 9.244 -54.810 14.290 1.00 22.82 304 GLU B O 1
ATOM 4405 N N . HIS B 1 305 ? 10.675 -55.644 12.749 1.00 20.70 305 HIS B N 1
ATOM 4406 C CA . HIS B 1 305 ? 10.998 -56.864 13.488 1.00 22.36 305 HIS B CA 1
ATOM 4407 C C . HIS B 1 305 ? 12.519 -57.027 13.529 1.00 22.51 305 HIS B C 1
ATOM 4408 O O . HIS B 1 305 ? 13.213 -56.935 12.491 1.00 22.15 305 HIS B O 1
ATOM 4415 N N . ILE B 1 306 ? 13.046 -57.216 14.735 1.00 22.86 306 ILE B N 1
ATOM 4416 C CA . ILE B 1 306 ? 14.470 -57.331 14.898 1.00 23.16 306 ILE B CA 1
ATOM 4417 C C . ILE B 1 306 ? 14.808 -58.547 15.774 1.00 23.64 306 ILE B C 1
ATOM 4418 O O . ILE B 1 306 ? 14.394 -58.637 16.952 1.00 24.89 306 ILE B O 1
ATOM 4423 N N . ARG B 1 307 ? 15.562 -59.467 15.182 1.00 23.56 307 ARG B N 1
ATOM 4424 C CA . ARG B 1 307 ? 16.054 -60.646 15.862 1.00 25.25 307 ARG B CA 1
ATOM 4425 C C . ARG B 1 307 ? 17.551 -60.500 16.075 1.00 25.90 307 ARG B C 1
ATOM 4426 O O . ARG B 1 307 ? 18.267 -60.032 15.186 1.00 25.30 307 ARG B O 1
ATOM 4434 N N . VAL B 1 308 ? 18.011 -60.874 17.267 1.00 27.48 308 VAL B N 1
ATOM 4435 C CA . VAL B 1 308 ? 19.447 -61.004 17.533 1.00 28.13 308 VAL B CA 1
ATOM 4436 C C . VAL B 1 308 ? 19.870 -62.480 17.662 1.00 29.68 308 VAL B C 1
ATOM 4437 O O . VAL B 1 308 ? 19.054 -63.394 17.467 1.00 29.51 308 VAL B O 1
ATOM 4441 N N . SER B 1 309 ? 21.143 -62.724 17.973 1.00 30.74 309 SER B N 1
ATOM 4442 C CA . SER B 1 309 ? 21.656 -64.090 17.982 1.00 32.28 309 SER B CA 1
ATOM 4443 C C . SER B 1 309 ? 20.944 -64.975 19.013 1.00 33.72 309 SER B C 1
ATOM 4444 O O . SER B 1 309 ? 20.797 -66.183 18.792 1.00 34.40 309 SER B O 1
ATOM 4447 N N . ASP B 1 310 ? 20.471 -64.374 20.105 1.00 33.99 310 ASP B N 1
ATOM 4448 C CA . ASP B 1 310 ? 19.871 -65.133 21.215 1.00 36.45 310 ASP B CA 1
ATOM 4449 C C . ASP B 1 310 ? 18.441 -64.721 21.584 1.00 35.96 310 ASP B C 1
ATOM 4450 O O . ASP B 1 310 ? 18.041 -64.815 22.749 1.00 36.60 310 ASP B O 1
ATOM 4455 N N . GLY B 1 311 ? 17.679 -64.260 20.595 1.00 35.06 311 GLY B N 1
ATOM 4456 C CA . GLY B 1 311 ? 16.280 -63.942 20.799 1.00 34.67 311 GLY B CA 1
ATOM 4457 C C . GLY B 1 311 ? 15.790 -62.766 19.988 1.00 33.72 311 GLY B C 1
ATOM 4458 O O . GLY B 1 311 ? 16.348 -62.417 18.940 1.00 33.27 311 GLY B O 1
ATOM 4459 N N . VAL B 1 312 ? 14.751 -62.139 20.509 1.00 33.20 312 VAL B N 1
ATOM 4460 C CA . VAL B 1 312 ? 14.024 -61.100 19.816 1.00 32.22 312 VAL B CA 1
ATOM 4461 C C . VAL B 1 312 ? 14.173 -59.817 20.599 1.00 32.04 312 VAL B C 1
ATOM 4462 O O . VAL B 1 312 ? 14.036 -59.812 21.833 1.00 32.99 312 VAL B O 1
ATOM 4466 N N . VAL B 1 313 ? 14.444 -58.720 19.904 1.00 30.68 313 VAL B N 1
ATOM 4467 C CA . VAL B 1 313 ? 14.509 -57.420 20.590 1.00 30.42 313 VAL B CA 1
ATOM 4468 C C . VAL B 1 313 ? 13.432 -56.443 20.127 1.00 30.00 313 VAL B C 1
ATOM 4469 O O . VAL B 1 313 ? 13.194 -55.416 20.774 1.00 30.41 313 VAL B O 1
ATOM 4473 N N . LYS B 1 314 ? 12.778 -56.756 19.012 1.00 29.60 314 LYS B N 1
ATOM 4474 C CA . LYS B 1 314 ? 11.639 -55.944 18.534 1.00 28.91 314 LYS B CA 1
ATOM 4475 C C . LYS B 1 314 ? 10.681 -56.741 17.655 1.00 27.86 314 LYS B C 1
ATOM 4476 O O . LYS B 1 314 ? 11.118 -57.483 16.785 1.00 27.73 314 LYS B O 1
ATOM 4482 N N . GLY B 1 315 ? 9.379 -56.552 17.868 1.00 28.14 315 GLY B N 1
ATOM 4483 C CA . GLY B 1 315 ? 8.347 -57.196 17.062 1.00 28.16 315 GLY B CA 1
ATOM 4484 C C . GLY B 1 315 ? 8.312 -58.705 17.224 1.00 29.59 315 GLY B C 1
ATOM 4485 O O . GLY B 1 315 ? 8.609 -59.249 18.312 1.00 30.38 315 GLY B O 1
ATOM 4486 N N . SER B 1 316 ? 7.940 -59.370 16.130 1.00 29.22 316 SER B N 1
ATOM 4487 C CA A SER B 1 316 ? 7.767 -60.812 16.095 0.70 30.14 316 SER B CA 1
ATOM 4488 C CA B SER B 1 316 ? 7.788 -60.819 16.113 0.30 29.31 316 SER B CA 1
ATOM 4489 C C . SER B 1 316 ? 8.457 -61.434 14.883 1.00 28.81 316 SER B C 1
ATOM 4490 O O . SER B 1 316 ? 7.795 -62.070 14.055 1.00 29.21 316 SER B O 1
ATOM 4495 N N . PRO B 1 317 ? 9.794 -61.259 14.751 1.00 28.83 317 PRO B N 1
ATOM 4496 C CA . PRO B 1 317 ? 10.434 -61.827 13.552 1.00 28.90 317 PRO B CA 1
ATOM 4497 C C . PRO B 1 317 ? 10.299 -63.367 13.450 1.00 30.37 317 PRO B C 1
ATOM 4498 O O . PRO B 1 317 ? 10.206 -64.053 14.476 1.00 30.82 317 PRO B O 1
ATOM 4502 N N . ALA B 1 318 ? 10.256 -63.893 12.219 1.00 31.42 318 ALA B N 1
ATOM 4503 C CA . ALA B 1 318 ? 10.406 -65.334 11.967 1.00 33.77 318 ALA B CA 1
ATOM 4504 C C . ALA B 1 318 ? 11.736 -65.802 12.587 1.00 35.92 318 ALA B C 1
ATOM 4505 O O . ALA B 1 318 ? 12.565 -64.958 12.944 1.00 36.13 318 ALA B O 1
ATOM 4507 N N . ASP B 1 319 ? 11.957 -67.115 12.736 1.00 39.56 319 ASP B N 1
ATOM 4508 C CA . ASP B 1 319 ? 13.219 -67.582 13.365 1.00 42.90 319 ASP B CA 1
ATOM 4509 C C . ASP B 1 319 ? 14.407 -67.800 12.417 1.00 43.40 319 ASP B C 1
ATOM 4510 O O . ASP B 1 319 ? 15.562 -67.937 12.876 1.00 44.44 319 ASP B O 1
ATOM 4515 N N . PHE B 1 320 ? 14.120 -67.820 11.114 1.00 42.87 320 PHE B N 1
ATOM 4516 C CA . PHE B 1 320 ? 15.136 -67.924 10.065 1.00 43.58 320 PHE B CA 1
ATOM 4517 C C . PHE B 1 320 ? 16.104 -69.088 10.277 1.00 44.69 320 PHE B C 1
ATOM 4518 O O . PHE B 1 320 ? 16.771 -69.517 9.331 1.00 45.39 320 PHE B O 1
ATOM 4526 N N . ILE C 1 21 ? 16.539 -45.902 -44.662 1.00 36.46 21 ILE C N 1
ATOM 4527 C CA . ILE C 1 21 ? 17.065 -45.435 -43.342 1.00 34.35 21 ILE C CA 1
ATOM 4528 C C . ILE C 1 21 ? 18.261 -46.294 -42.907 1.00 33.32 21 ILE C C 1
ATOM 4529 O O . ILE C 1 21 ? 18.208 -47.535 -42.916 1.00 34.24 21 ILE C O 1
ATOM 4534 N N . THR C 1 22 ? 19.353 -45.621 -42.555 1.00 31.79 22 THR C N 1
ATOM 4535 C CA . THR C 1 22 ? 20.524 -46.249 -41.922 1.00 29.18 22 THR C CA 1
ATOM 4536 C C . THR C 1 22 ? 20.304 -46.049 -40.423 1.00 26.60 22 THR C C 1
ATOM 4537 O O . THR C 1 22 ? 19.977 -44.928 -40.008 1.00 26.87 22 THR C O 1
ATOM 4541 N N . HIS C 1 23 ? 20.436 -47.105 -39.623 1.00 24.23 23 HIS C N 1
ATOM 4542 C CA . HIS C 1 23 ? 20.273 -46.963 -38.168 1.00 22.09 23 HIS C CA 1
ATOM 4543 C C . HIS C 1 23 ? 21.577 -47.138 -37.410 1.00 21.32 23 HIS C C 1
ATOM 4544 O O . HIS C 1 23 ? 21.646 -46.784 -36.228 1.00 20.54 23 HIS C O 1
ATOM 4551 N N . SER C 1 24 ? 22.595 -47.723 -38.047 1.00 19.65 24 SER C N 1
ATOM 4552 C CA . SER C 1 24 ? 23.864 -47.974 -37.362 1.00 19.33 24 SER C CA 1
ATOM 4553 C C . SER C 1 24 ? 25.024 -47.147 -37.914 1.00 19.99 24 SER C C 1
ATOM 4554 O O . SER C 1 24 ? 25.218 -47.086 -39.120 1.00 20.44 24 SER C O 1
ATOM 4557 N N . PHE C 1 25 ? 25.821 -46.564 -37.022 1.00 20.38 25 PHE C N 1
ATOM 4558 C CA . PHE C 1 25 ? 26.913 -45.678 -37.447 1.00 21.48 25 PHE C CA 1
ATOM 4559 C C . PHE C 1 25 ? 28.119 -45.904 -36.593 1.00 21.75 25 PHE C C 1
ATOM 4560 O O . PHE C 1 25 ? 28.001 -46.311 -35.455 1.00 21.47 25 PHE C O 1
ATOM 4568 N N . ASP C 1 26 ? 29.300 -45.610 -37.137 1.00 22.82 26 ASP C N 1
ATOM 4569 C CA . ASP C 1 26 ? 30.470 -45.438 -36.298 1.00 24.06 26 ASP C CA 1
ATOM 4570 C C . ASP C 1 26 ? 30.654 -43.945 -35.924 1.00 24.90 26 ASP C C 1
ATOM 4571 O O . ASP C 1 26 ? 30.255 -43.539 -34.818 1.00 24.77 26 ASP C O 1
ATOM 4576 N N . HIS C 1 27 ? 31.245 -43.145 -36.827 1.00 25.88 27 HIS C N 1
ATOM 4577 C CA . HIS C 1 27 ? 31.278 -41.674 -36.677 1.00 26.64 27 HIS C CA 1
ATOM 4578 C C . HIS C 1 27 ? 29.992 -41.147 -37.349 1.00 25.28 27 HIS C C 1
ATOM 4579 O O . HIS C 1 27 ? 29.802 -41.312 -38.548 1.00 26.33 27 HIS C O 1
ATOM 4586 N N . TYR C 1 28 ? 29.062 -40.593 -36.571 1.00 23.87 28 TYR C N 1
ATOM 4587 C CA . TYR C 1 28 ? 27.799 -40.155 -37.157 1.00 22.12 28 TYR C CA 1
ATOM 4588 C C . TYR C 1 28 ? 28.004 -38.733 -37.623 1.00 22.56 28 TYR C C 1
ATOM 4589 O O . TYR C 1 28 ? 28.280 -37.857 -36.810 1.00 23.32 28 TYR C O 1
ATOM 4598 N N . ILE C 1 29 ? 27.842 -38.513 -38.915 1.00 24.47 29 ILE C N 1
ATOM 4599 C CA . ILE C 1 29 ? 28.026 -37.172 -39.492 1.00 25.93 29 ILE C CA 1
ATOM 4600 C C . ILE C 1 29 ? 26.750 -36.704 -40.238 1.00 26.63 29 ILE C C 1
ATOM 4601 O O . ILE C 1 29 ? 26.799 -35.822 -41.108 1.00 29.01 29 ILE C O 1
ATOM 4606 N N . GLY C 1 30 ? 25.598 -37.266 -39.864 1.00 25.97 30 GLY C N 1
ATOM 4607 C CA . GLY C 1 30 ? 24.313 -36.785 -40.363 1.00 26.25 30 GLY C CA 1
ATOM 4608 C C . GLY C 1 30 ? 23.573 -37.823 -41.151 1.00 27.18 30 GLY C C 1
ATOM 4609 O O . GLY C 1 30 ? 24.178 -38.506 -41.974 1.00 27.95 30 GLY C O 1
ATOM 4610 N N . SER C 1 31 ? 22.268 -37.953 -40.911 1.00 26.00 31 SER C N 1
ATOM 4611 C CA . SER C 1 31 ? 21.433 -38.902 -41.625 1.00 25.88 31 SER C CA 1
ATOM 4612 C C . SER C 1 31 ? 19.946 -38.619 -41.362 1.00 25.83 31 SER C C 1
ATOM 4613 O O . SER C 1 31 ? 19.616 -38.056 -40.333 1.00 26.64 31 SER C O 1
ATOM 4616 N N . ALA C 1 32 ? 19.043 -39.029 -42.248 1.00 26.19 32 ALA C N 1
ATOM 4617 C CA . ALA C 1 32 ? 17.590 -38.830 -42.016 1.00 26.17 32 ALA C CA 1
ATOM 4618 C C . ALA C 1 32 ? 16.854 -40.038 -41.384 1.00 25.46 32 ALA C C 1
ATOM 4619 O O . ALA C 1 32 ? 17.091 -41.182 -41.765 1.00 24.54 32 ALA C O 1
ATOM 4621 N N . PHE C 1 33 ? 15.978 -39.759 -40.405 1.00 22.96 33 PHE C N 1
ATOM 4622 C CA . PHE C 1 33 ? 15.158 -40.786 -39.767 1.00 21.94 33 PHE C CA 1
ATOM 4623 C C . PHE C 1 33 ? 13.709 -40.489 -40.138 1.00 22.52 33 PHE C C 1
ATOM 4624 O O . PHE C 1 33 ? 13.479 -39.738 -41.103 1.00 22.76 33 PHE C O 1
ATOM 4632 N N . ASP C 1 34 ? 12.733 -41.063 -39.428 1.00 21.14 34 ASP C N 1
ATOM 4633 C CA . ASP C 1 34 ? 11.330 -40.936 -39.852 1.00 21.58 34 ASP C CA 1
ATOM 4634 C C . ASP C 1 34 ? 10.375 -41.200 -38.697 1.00 20.67 34 ASP C C 1
ATOM 4635 O O . ASP C 1 34 ? 10.832 -41.309 -37.564 1.00 19.02 34 ASP C O 1
ATOM 4640 N N . ALA C 1 35 ? 9.067 -41.291 -38.985 1.00 20.51 35 ALA C N 1
ATOM 4641 C CA . ALA C 1 35 ? 8.005 -41.428 -37.954 1.00 19.69 35 ALA C CA 1
ATOM 4642 C C . ALA C 1 35 ? 7.900 -42.835 -37.343 1.00 20.05 35 ALA C C 1
ATOM 4643 O O . ALA C 1 35 ? 7.128 -43.048 -36.384 1.00 19.72 35 ALA C O 1
ATOM 4645 N N . SER C 1 36 ? 8.628 -43.798 -37.897 1.00 19.13 36 SER C N 1
ATOM 4646 C CA . SER C 1 36 ? 8.626 -45.123 -37.270 1.00 18.09 36 SER C CA 1
ATOM 4647 C C . SER C 1 36 ? 9.509 -45.104 -36.015 1.00 17.47 36 SER C C 1
ATOM 4648 O O . SER C 1 36 ? 10.156 -44.114 -35.714 1.00 14.72 36 SER C O 1
ATOM 4651 N N . ASN C 1 37 ? 9.495 -46.218 -35.273 1.00 15.46 37 ASN C N 1
ATOM 4652 C CA . ASN C 1 37 ? 10.371 -46.363 -34.119 1.00 15.85 37 ASN C CA 1
ATOM 4653 C C . ASN C 1 37 ? 11.791 -46.709 -34.564 1.00 15.29 37 ASN C C 1
ATOM 4654 O O . ASN C 1 37 ? 12.039 -47.848 -35.032 1.00 14.68 37 ASN C O 1
ATOM 4659 N N . ASN C 1 38 ? 12.698 -45.725 -34.478 1.00 14.66 38 ASN C N 1
ATOM 4660 C CA . ASN C 1 38 ? 14.082 -45.883 -34.965 1.00 13.98 38 ASN C CA 1
ATOM 4661 C C . ASN C 1 38 ? 15.002 -46.382 -33.841 1.00 15.41 38 ASN C C 1
ATOM 4662 O O . ASN C 1 38 ? 14.975 -45.843 -32.712 1.00 14.53 38 ASN C O 1
ATOM 4667 N N . ASN C 1 39 ? 15.788 -47.409 -34.152 1.00 14.71 39 ASN C N 1
ATOM 4668 C CA . ASN C 1 39 ? 16.762 -48.010 -33.233 1.00 15.30 39 ASN C CA 1
ATOM 4669 C C . ASN C 1 39 ? 18.186 -47.581 -33.646 1.00 14.72 39 ASN C C 1
ATOM 4670 O O . ASN C 1 39 ? 18.851 -48.282 -34.417 1.00 15.46 39 ASN C O 1
ATOM 4675 N N . VAL C 1 40 ? 18.612 -46.409 -33.182 1.00 15.54 40 VAL C N 1
ATOM 4676 C CA . VAL C 1 40 ? 19.874 -45.815 -33.695 1.00 14.98 40 VAL C CA 1
ATOM 4677 C C . VAL C 1 40 ? 21.037 -46.225 -32.793 1.00 15.70 40 VAL C C 1
ATOM 4678 O O . VAL C 1 40 ? 20.959 -46.073 -31.565 1.00 14.56 40 VAL C O 1
ATOM 4682 N N . ALA C 1 41 ? 22.125 -46.701 -33.405 1.00 14.39 41 ALA C N 1
ATOM 4683 C CA . ALA C 1 41 ? 23.327 -46.996 -32.652 1.00 15.51 41 ALA C CA 1
ATOM 4684 C C . ALA C 1 41 ? 24.485 -46.290 -33.297 1.00 16.53 41 ALA C C 1
ATOM 4685 O O . ALA C 1 41 ? 24.687 -46.434 -34.511 1.00 17.75 41 ALA C O 1
ATOM 4687 N N . VAL C 1 42 ? 25.231 -45.523 -32.489 1.00 16.77 42 VAL C N 1
ATOM 4688 C CA . VAL C 1 42 ? 26.440 -44.803 -32.906 1.00 18.85 42 VAL C CA 1
ATOM 4689 C C . VAL C 1 42 ? 27.629 -45.189 -32.012 1.00 19.05 42 VAL C C 1
ATOM 4690 O O . VAL C 1 42 ? 27.612 -44.889 -30.792 1.00 19.28 42 VAL C O 1
ATOM 4694 N N . THR C 1 43 ? 28.647 -45.840 -32.589 1.00 19.31 43 THR C N 1
ATOM 4695 C CA . THR C 1 43 ? 29.794 -46.289 -31.769 1.00 20.58 43 THR C CA 1
ATOM 4696 C C . THR C 1 43 ? 30.814 -45.211 -31.452 1.00 22.30 43 THR C C 1
ATOM 4697 O O . THR C 1 43 ? 31.615 -45.349 -30.498 1.00 22.30 43 THR C O 1
ATOM 4701 N N . GLY C 1 44 ? 30.750 -44.140 -32.229 1.00 20.92 44 GLY C N 1
ATOM 4702 C CA . GLY C 1 44 ? 31.721 -43.029 -32.121 1.00 23.30 44 GLY C CA 1
ATOM 4703 C C . GLY C 1 44 ? 31.020 -41.774 -31.641 1.00 23.28 44 GLY C C 1
ATOM 4704 O O . GLY C 1 44 ? 30.159 -41.840 -30.759 1.00 23.43 44 GLY C O 1
ATOM 4705 N N . ASN C 1 45 ? 31.400 -40.625 -32.199 1.00 23.52 45 ASN C N 1
ATOM 4706 C CA . ASN C 1 45 ? 30.799 -39.329 -31.780 1.00 23.35 45 ASN C CA 1
ATOM 4707 C C . ASN C 1 45 ? 29.635 -38.939 -32.679 1.00 21.99 45 ASN C C 1
ATOM 4708 O O . ASN C 1 45 ? 29.542 -39.420 -33.784 1.00 22.23 45 ASN C O 1
ATOM 4713 N N . VAL C 1 46 ? 28.762 -38.054 -32.205 1.00 22.31 46 VAL C N 1
ATOM 4714 C CA . VAL C 1 46 ? 27.687 -37.477 -33.035 1.00 21.60 46 VAL C CA 1
ATOM 4715 C C . VAL C 1 46 ? 28.107 -36.048 -33.426 1.00 23.08 46 VAL C C 1
ATOM 4716 O O . VAL C 1 46 ? 28.174 -35.168 -32.584 1.00 23.23 46 VAL C O 1
ATOM 4720 N N . SER C 1 47 ? 28.403 -35.846 -34.706 1.00 24.57 47 SER C N 1
ATOM 4721 C CA . SER C 1 47 ? 29.049 -34.627 -35.189 1.00 26.34 47 SER C CA 1
ATOM 4722 C C . SER C 1 47 ? 28.118 -33.825 -36.092 1.00 25.96 47 SER C C 1
ATOM 4723 O O . SER C 1 47 ? 28.572 -32.961 -36.820 1.00 28.34 47 SER C O 1
ATOM 4726 N N . ALA C 1 48 ? 26.822 -34.132 -36.054 1.00 25.28 48 ALA C N 1
ATOM 4727 C CA . ALA C 1 48 ? 25.830 -33.477 -36.910 1.00 24.87 48 ALA C CA 1
ATOM 4728 C C . ALA C 1 48 ? 24.509 -33.569 -36.203 1.00 24.51 48 ALA C C 1
ATOM 4729 O O . ALA C 1 48 ? 24.399 -34.355 -35.275 1.00 23.57 48 ALA C O 1
ATOM 4731 N N . THR C 1 49 ? 23.494 -32.814 -36.653 1.00 24.84 49 THR C N 1
ATOM 4732 C CA . THR C 1 49 ? 22.165 -32.939 -35.998 1.00 23.71 49 THR C CA 1
ATOM 4733 C C . THR C 1 49 ? 21.607 -34.353 -36.196 1.00 22.47 49 THR C C 1
ATOM 4734 O O . THR C 1 49 ? 21.756 -34.971 -37.277 1.00 22.42 49 THR C O 1
ATOM 4738 N N . LEU C 1 50 ? 20.929 -34.841 -35.156 1.00 20.53 50 LEU C N 1
ATOM 4739 C CA . LEU C 1 50 ? 20.319 -36.183 -35.191 1.00 20.49 50 LEU C CA 1
ATOM 4740 C C . LEU C 1 50 ? 18.877 -36.040 -34.697 1.00 19.26 50 LEU C C 1
ATOM 4741 O O . LEU C 1 50 ? 18.624 -35.787 -33.513 1.00 20.54 50 LEU C O 1
ATOM 4746 N N . ASN C 1 51 ? 17.933 -36.152 -35.608 1.00 19.44 51 ASN C N 1
ATOM 4747 C CA . ASN C 1 51 ? 16.515 -35.972 -35.276 1.00 19.74 51 ASN C CA 1
ATOM 4748 C C . ASN C 1 51 ? 15.690 -37.219 -35.538 1.00 18.57 51 ASN C C 1
ATOM 4749 O O . ASN C 1 51 ? 15.380 -37.527 -36.699 1.00 19.53 51 ASN C O 1
ATOM 4754 N N . VAL C 1 52 ? 15.313 -37.946 -34.482 1.00 16.77 52 VAL C N 1
ATOM 4755 C CA . VAL C 1 52 ? 14.593 -39.215 -34.697 1.00 15.71 52 VAL C CA 1
ATOM 4756 C C . VAL C 1 52 ? 13.065 -39.075 -34.791 1.00 15.36 52 VAL C C 1
ATOM 4757 O O . VAL C 1 52 ? 12.345 -40.045 -35.055 1.00 15.20 52 VAL C O 1
ATOM 4761 N N . LEU C 1 53 ? 12.571 -37.858 -34.645 1.00 16.13 53 LEU C N 1
ATOM 4762 C CA . LEU C 1 53 ? 11.189 -37.531 -35.064 1.00 17.35 53 LEU C CA 1
ATOM 4763 C C . LEU C 1 53 ? 10.105 -38.334 -34.293 1.00 17.07 53 LEU C C 1
ATOM 4764 O O . LEU C 1 53 ? 10.356 -38.725 -33.168 1.00 17.12 53 LEU C O 1
ATOM 4769 N N . ALA C 1 54 ? 8.931 -38.586 -34.879 1.00 16.66 54 ALA C N 1
ATOM 4770 C CA . ALA C 1 54 ? 7.897 -39.314 -34.175 1.00 15.64 54 ALA C CA 1
ATOM 4771 C C . ALA C 1 54 ? 8.243 -40.816 -33.988 1.00 14.61 54 ALA C C 1
ATOM 4772 O O . ALA C 1 54 ? 9.172 -41.329 -34.596 1.00 14.91 54 ALA C O 1
ATOM 4774 N N . GLY C 1 55 ? 7.443 -41.509 -33.188 1.00 14.41 55 GLY C N 1
ATOM 4775 C CA . GLY C 1 55 ? 7.752 -42.910 -32.836 1.00 14.44 55 GLY C CA 1
ATOM 4776 C C . GLY C 1 55 ? 8.461 -42.968 -31.466 1.00 12.50 55 GLY C C 1
ATOM 4777 O O . GLY C 1 55 ? 9.033 -41.950 -31.012 1.00 12.64 55 GLY C O 1
ATOM 4778 N N . ASP C 1 56 ? 8.427 -44.147 -30.832 1.00 11.97 56 ASP C N 1
ATOM 4779 C CA . ASP C 1 56 ? 9.190 -44.386 -29.582 1.00 11.14 56 ASP C CA 1
ATOM 4780 C C . ASP C 1 56 ? 10.604 -44.853 -29.977 1.00 10.67 56 ASP C C 1
ATOM 4781 O O . ASP C 1 56 ? 10.836 -46.049 -30.250 1.00 9.34 56 ASP C O 1
ATOM 4786 N N . ASP C 1 57 ? 11.508 -43.878 -30.145 1.00 10.67 57 ASP C N 1
ATOM 4787 C CA . ASP C 1 57 ? 12.848 -44.149 -30.717 1.00 10.30 57 ASP C CA 1
ATOM 4788 C C . ASP C 1 57 ? 13.877 -44.469 -29.626 1.00 11.26 57 ASP C C 1
ATOM 4789 O O . ASP C 1 57 ? 13.768 -43.993 -28.485 1.00 9.45 57 ASP C O 1
ATOM 4794 N N . LYS C 1 58 ? 14.883 -45.259 -29.996 1.00 10.99 58 LYS C N 1
ATOM 4795 C CA . LYS C 1 58 ? 15.965 -45.522 -29.088 1.00 11.78 58 LYS C CA 1
ATOM 4796 C C . LYS C 1 58 ? 17.238 -45.082 -29.766 1.00 12.18 58 LYS C C 1
ATOM 4797 O O . LYS C 1 58 ? 17.517 -45.503 -30.903 1.00 12.41 58 LYS C O 1
ATOM 4803 N N . VAL C 1 59 ? 17.968 -44.210 -29.086 1.00 11.93 59 VAL C N 1
ATOM 4804 C CA . VAL C 1 59 ? 19.298 -43.769 -29.538 1.00 12.72 59 VAL C CA 1
ATOM 4805 C C . VAL C 1 59 ? 20.407 -44.086 -28.512 1.00 13.68 59 VAL C C 1
ATOM 4806 O O . VAL C 1 59 ? 20.293 -43.700 -27.358 1.00 13.43 59 VAL C O 1
ATOM 4810 N N . SER C 1 60 ? 21.471 -44.788 -28.954 1.00 14.68 60 SER C N 1
ATOM 4811 C CA A SER C 1 60 ? 22.570 -45.190 -28.082 0.50 15.24 60 SER C CA 1
ATOM 4812 C CA B SER C 1 60 ? 22.577 -45.160 -28.073 0.50 14.30 60 SER C CA 1
ATOM 4813 C C . SER C 1 60 ? 23.873 -44.720 -28.731 1.00 15.38 60 SER C C 1
ATOM 4814 O O . SER C 1 60 ? 24.156 -45.107 -29.883 1.00 16.66 60 SER C O 1
ATOM 4819 N N . ILE C 1 61 ? 24.635 -43.901 -28.000 1.00 16.23 61 ILE C N 1
ATOM 4820 C CA . ILE C 1 61 ? 25.874 -43.221 -28.503 1.00 17.45 61 ILE C CA 1
ATOM 4821 C C . ILE C 1 61 ? 27.025 -43.520 -27.575 1.00 18.63 61 ILE C C 1
ATOM 4822 O O . ILE C 1 61 ? 26.954 -43.238 -26.367 1.00 18.55 61 ILE C O 1
ATOM 4827 N N . ASP C 1 62 ? 28.082 -44.141 -28.089 1.00 20.84 62 ASP C N 1
ATOM 4828 C CA . ASP C 1 62 ? 29.209 -44.470 -27.201 1.00 22.58 62 ASP C CA 1
ATOM 4829 C C . ASP C 1 62 ? 30.200 -43.331 -27.053 1.00 23.39 62 ASP C C 1
ATOM 4830 O O . ASP C 1 62 ? 31.028 -43.374 -26.160 1.00 24.41 62 ASP C O 1
ATOM 4835 N N . GLY C 1 63 ? 30.119 -42.328 -27.921 1.00 23.95 63 GLY C N 1
ATOM 4836 C CA . GLY C 1 63 ? 31.020 -41.181 -27.833 1.00 24.57 63 GLY C CA 1
ATOM 4837 C C . GLY C 1 63 ? 30.268 -40.016 -27.244 1.00 24.53 63 GLY C C 1
ATOM 4838 O O . GLY C 1 63 ? 29.453 -40.184 -26.323 1.00 23.46 63 GLY C O 1
ATOM 4839 N N . ASN C 1 64 ? 30.531 -38.846 -27.803 1.00 25.52 64 ASN C N 1
ATOM 4840 C CA . ASN C 1 64 ? 29.964 -37.584 -27.314 1.00 25.04 64 ASN C CA 1
ATOM 4841 C C . ASN C 1 64 ? 28.916 -37.072 -28.282 1.00 23.92 64 ASN C C 1
ATOM 4842 O O . ASN C 1 64 ? 28.996 -37.351 -29.472 1.00 24.58 64 ASN C O 1
ATOM 4847 N N . VAL C 1 65 ? 27.961 -36.286 -27.775 1.00 22.63 65 VAL C N 1
ATOM 4848 C CA . VAL C 1 65 ? 27.123 -35.466 -28.642 1.00 21.59 65 VAL C CA 1
ATOM 4849 C C . VAL C 1 65 ? 27.886 -34.157 -28.770 1.00 22.97 65 VAL C C 1
ATOM 4850 O O . VAL C 1 65 ? 28.070 -33.443 -27.786 1.00 22.92 65 VAL C O 1
ATOM 4854 N N . GLU C 1 66 ? 28.361 -33.852 -29.972 1.00 24.20 66 GLU C N 1
ATOM 4855 C CA . GLU C 1 66 ? 29.259 -32.721 -30.121 1.00 26.43 66 GLU C CA 1
ATOM 4856 C C . GLU C 1 66 ? 28.525 -31.383 -30.242 1.00 27.02 66 GLU C C 1
ATOM 4857 O O . GLU C 1 66 ? 27.307 -31.337 -30.448 1.00 25.99 66 GLU C O 1
ATOM 4863 N N . ASP C 1 67 ? 29.280 -30.307 -30.059 1.00 29.09 67 ASP C N 1
ATOM 4864 C CA . ASP C 1 67 ? 28.788 -28.944 -30.169 1.00 31.56 67 ASP C CA 1
ATOM 4865 C C . ASP C 1 67 ? 28.602 -28.597 -31.642 1.00 32.27 67 ASP C C 1
ATOM 4866 O O . ASP C 1 67 ? 29.343 -27.726 -32.195 1.00 32.94 67 ASP C O 1
ATOM 4871 N N . VAL C 1 68 ? 27.643 -29.250 -32.297 1.00 31.46 68 VAL C N 1
ATOM 4872 C CA . VAL C 1 68 ? 27.416 -28.961 -33.712 1.00 32.44 68 VAL C CA 1
ATOM 4873 C C . VAL C 1 68 ? 26.769 -27.582 -33.829 1.00 33.39 68 VAL C C 1
ATOM 4874 O O . VAL C 1 68 ? 25.906 -27.220 -33.037 1.00 33.57 68 VAL C O 1
ATOM 4878 N N . LEU C 1 69 ? 27.270 -26.804 -34.775 1.00 33.90 69 LEU C N 1
ATOM 4879 C CA . LEU C 1 69 ? 26.870 -25.418 -34.938 1.00 34.79 69 LEU C CA 1
ATOM 4880 C C . LEU C 1 69 ? 25.446 -25.376 -35.504 1.00 33.85 69 LEU C C 1
ATOM 4881 O O . LEU C 1 69 ? 25.185 -25.889 -36.604 1.00 33.27 69 LEU C O 1
ATOM 4886 N N . VAL C 1 70 ? 24.525 -24.840 -34.694 1.00 33.83 70 VAL C N 1
ATOM 4887 C CA . VAL C 1 70 ? 23.104 -24.690 -35.046 1.00 34.04 70 VAL C CA 1
ATOM 4888 C C . VAL C 1 70 ? 22.582 -23.356 -34.499 1.00 35.39 70 VAL C C 1
ATOM 4889 O O . VAL C 1 70 ? 23.205 -22.762 -33.594 1.00 35.28 70 VAL C O 1
ATOM 4893 N N . ALA C 1 71 ? 21.425 -22.913 -35.004 1.00 36.70 71 ALA C N 1
ATOM 4894 C CA . ALA C 1 71 ? 20.792 -21.662 -34.517 1.00 37.32 71 ALA C CA 1
ATOM 4895 C C . ALA C 1 71 ? 20.535 -21.672 -32.998 1.00 37.08 71 ALA C C 1
ATOM 4896 O O . ALA C 1 71 ? 20.671 -22.723 -32.329 1.00 34.29 71 ALA C O 1
ATOM 4898 N N . ALA C 1 72 ? 20.183 -20.502 -32.456 1.00 36.15 72 ALA C N 1
ATOM 4899 C CA . ALA C 1 72 ? 19.906 -20.383 -31.038 1.00 35.42 72 ALA C CA 1
ATOM 4900 C C . ALA C 1 72 ? 18.787 -21.347 -30.698 1.00 34.60 72 ALA C C 1
ATOM 4901 O O . ALA C 1 72 ? 17.823 -21.520 -31.466 1.00 34.03 72 ALA C O 1
ATOM 4903 N N . ASN C 1 73 ? 18.960 -21.991 -29.554 1.00 33.44 73 ASN C N 1
ATOM 4904 C CA . ASN C 1 73 ? 17.966 -22.895 -28.988 1.00 32.75 73 ASN C CA 1
ATOM 4905 C C . ASN C 1 73 ? 17.532 -24.090 -29.872 1.00 30.75 73 ASN C C 1
ATOM 4906 O O . ASN C 1 73 ? 16.598 -24.786 -29.498 1.00 30.51 73 ASN C O 1
ATOM 4911 N N . VAL C 1 74 ? 18.184 -24.318 -31.020 1.00 29.71 74 VAL C N 1
ATOM 4912 C CA . VAL C 1 74 ? 17.885 -25.502 -31.863 1.00 27.95 74 VAL C CA 1
ATOM 4913 C C . VAL C 1 74 ? 18.563 -26.747 -31.245 1.00 25.67 74 VAL C C 1
ATOM 4914 O O . VAL C 1 74 ? 19.734 -26.687 -30.852 1.00 24.48 74 VAL C O 1
ATOM 4918 N N . ALA C 1 75 ? 17.836 -27.860 -31.124 1.00 23.12 75 ALA C N 1
ATOM 4919 C CA . ALA C 1 75 ? 18.464 -29.101 -30.674 1.00 21.39 75 ALA C CA 1
ATOM 4920 C C . ALA C 1 75 ? 19.496 -29.705 -31.640 1.00 21.65 75 ALA C C 1
ATOM 4921 O O . ALA C 1 75 ? 19.287 -29.757 -32.845 1.00 21.79 75 ALA C O 1
ATOM 4923 N N . VAL C 1 76 ? 20.623 -30.155 -31.114 1.00 20.51 76 VAL C N 1
ATOM 4924 C CA . VAL C 1 76 ? 21.553 -30.942 -31.910 1.00 20.47 76 VAL C CA 1
ATOM 4925 C C . VAL C 1 76 ? 20.956 -32.358 -32.033 1.00 19.73 76 VAL C C 1
ATOM 4926 O O . VAL C 1 76 ? 20.840 -32.916 -33.147 1.00 18.90 76 VAL C O 1
ATOM 4930 N N . LEU C 1 77 ? 20.512 -32.895 -30.889 1.00 18.70 77 LEU C N 1
ATOM 4931 C CA . LEU C 1 77 ? 19.863 -34.217 -30.848 1.00 17.14 77 LEU C CA 1
ATOM 4932 C C . LEU C 1 77 ? 18.413 -34.060 -30.364 1.00 17.66 77 LEU C C 1
ATOM 4933 O O . LEU C 1 77 ? 18.173 -33.689 -29.196 1.00 17.49 77 LEU C O 1
ATOM 4938 N N . ASP C 1 78 ? 17.467 -34.327 -31.258 1.00 16.81 78 ASP C N 1
ATOM 4939 C CA . ASP C 1 78 ? 16.017 -34.178 -30.986 1.00 16.59 78 ASP C CA 1
ATOM 4940 C C . ASP C 1 78 ? 15.314 -35.563 -31.031 1.00 15.25 78 ASP C C 1
ATOM 4941 O O . ASP C 1 78 ? 15.309 -36.233 -32.052 1.00 16.10 78 ASP C O 1
ATOM 4946 N N . MET C 1 79 ? 14.701 -35.964 -29.931 1.00 13.37 79 MET C N 1
ATOM 4947 C CA . MET C 1 79 ? 14.125 -37.344 -29.845 1.00 14.03 79 MET C CA 1
ATOM 4948 C C . MET C 1 79 ? 12.668 -37.275 -30.350 1.00 13.11 79 MET C C 1
ATOM 4949 O O . MET C 1 79 ? 12.051 -38.272 -30.680 1.00 15.02 79 MET C O 1
ATOM 4954 N N . GLY C 1 80 ? 12.135 -36.076 -30.388 1.00 13.35 80 GLY C N 1
ATOM 4955 C CA . GLY C 1 80 ? 10.802 -35.822 -30.927 1.00 13.37 80 GLY C CA 1
ATOM 4956 C C . GLY C 1 80 ? 9.659 -36.288 -30.036 1.00 11.65 80 GLY C C 1
ATOM 4957 O O . GLY C 1 80 ? 9.846 -36.613 -28.852 1.00 12.22 80 GLY C O 1
ATOM 4958 N N . THR C 1 81 ? 8.470 -36.377 -30.604 1.00 12.08 81 THR C N 1
ATOM 4959 C CA . THR C 1 81 ? 7.329 -36.969 -29.887 1.00 12.18 81 THR C CA 1
ATOM 4960 C C . THR C 1 81 ? 7.599 -38.486 -29.703 1.00 11.96 81 THR C C 1
ATOM 4961 O O . THR C 1 81 ? 8.507 -39.048 -30.334 1.00 14.29 81 THR C O 1
ATOM 4965 N N . GLY C 1 82 ? 6.756 -39.136 -28.933 1.00 11.84 82 GLY C N 1
ATOM 4966 C CA . GLY C 1 82 ? 6.995 -40.525 -28.545 1.00 11.24 82 GLY C CA 1
ATOM 4967 C C . GLY C 1 82 ? 7.740 -40.610 -27.219 1.00 9.90 82 GLY C C 1
ATOM 4968 O O . GLY C 1 82 ? 8.293 -39.622 -26.714 1.00 8.73 82 GLY C O 1
ATOM 4969 N N . ASN C 1 83 ? 7.705 -41.798 -26.626 1.00 8.87 83 ASN C N 1
ATOM 4970 C CA . ASN C 1 83 ? 8.420 -42.082 -25.368 1.00 9.39 83 ASN C CA 1
ATOM 4971 C C . ASN C 1 83 ? 9.770 -42.621 -25.782 1.00 8.67 83 ASN C C 1
ATOM 4972 O O . ASN C 1 83 ? 9.922 -43.827 -26.089 1.00 10.71 83 ASN C O 1
ATOM 4977 N N . ASP C 1 84 ? 10.744 -41.723 -25.819 1.00 10.22 84 ASP C N 1
ATOM 4978 C CA . ASP C 1 84 ? 12.052 -42.038 -26.396 1.00 9.29 84 ASP C CA 1
ATOM 4979 C C . ASP C 1 84 ? 13.083 -42.429 -25.349 1.00 9.91 84 ASP C C 1
ATOM 4980 O O . ASP C 1 84 ? 12.977 -42.048 -24.188 1.00 10.47 84 ASP C O 1
ATOM 4985 N N . GLN C 1 85 ? 14.082 -43.192 -25.762 1.00 9.99 85 GLN C N 1
ATOM 4986 C CA . GLN C 1 85 ? 15.117 -43.609 -24.843 1.00 9.64 85 GLN C CA 1
ATOM 4987 C C . GLN C 1 85 ? 16.497 -43.262 -25.389 1.00 10.29 85 GLN C C 1
ATOM 4988 O O . GLN C 1 85 ? 16.827 -43.582 -26.552 1.00 12.07 85 GLN C O 1
ATOM 4994 N N . LEU C 1 86 ? 17.284 -42.561 -24.576 1.00 10.66 86 LEU C N 1
ATOM 4995 C CA . LEU C 1 86 ? 18.591 -42.035 -25.057 1.00 11.38 86 LEU C CA 1
ATOM 4996 C C . LEU C 1 86 ? 19.687 -42.449 -24.098 1.00 12.47 86 LEU C C 1
ATOM 4997 O O . LEU C 1 86 ? 19.560 -42.267 -22.866 1.00 12.22 86 LEU C O 1
ATOM 5002 N N . TYR C 1 87 ? 20.760 -43.021 -24.667 1.00 13.71 87 TYR C N 1
ATOM 5003 C CA . TYR C 1 87 ? 21.966 -43.355 -23.911 1.00 13.91 87 TYR C CA 1
ATOM 5004 C C . TYR C 1 87 ? 23.161 -42.657 -24.580 1.00 14.68 87 TYR C C 1
ATOM 5005 O O . TYR C 1 87 ? 23.350 -42.785 -25.796 1.00 14.73 87 TYR C O 1
ATOM 5014 N N . VAL C 1 88 ? 23.933 -41.929 -23.769 1.00 15.18 88 VAL C N 1
ATOM 5015 C CA . VAL C 1 88 ? 25.192 -41.278 -24.200 1.00 16.03 88 VAL C CA 1
ATOM 5016 C C . VAL C 1 88 ? 26.297 -41.680 -23.207 1.00 17.29 88 VAL C C 1
ATOM 5017 O O . VAL C 1 88 ? 26.239 -41.317 -22.027 1.00 16.95 88 VAL C O 1
ATOM 5021 N N . ALA C 1 89 ? 27.318 -42.409 -23.684 1.00 18.89 89 ALA C N 1
ATOM 5022 C CA . ALA C 1 89 ? 28.392 -42.909 -22.813 1.00 20.19 89 ALA C CA 1
ATOM 5023 C C . ALA C 1 89 ? 29.423 -41.829 -22.554 1.00 21.54 89 ALA C C 1
ATOM 5024 O O . ALA C 1 89 ? 30.116 -41.883 -21.546 1.00 23.24 89 ALA C O 1
ATOM 5026 N N . GLY C 1 90 ? 29.514 -40.868 -23.475 1.00 21.87 90 GLY C N 1
ATOM 5027 C CA . GLY C 1 90 ? 30.441 -39.719 -23.393 1.00 22.23 90 GLY C CA 1
ATOM 5028 C C . GLY C 1 90 ? 29.800 -38.484 -22.778 1.00 22.61 90 GLY C C 1
ATOM 5029 O O . GLY C 1 90 ? 28.967 -38.593 -21.868 1.00 20.78 90 GLY C O 1
ATOM 5030 N N . ASP C 1 91 ? 30.195 -37.312 -23.272 1.00 21.60 91 ASP C N 1
ATOM 5031 C CA . ASP C 1 91 ? 29.687 -36.028 -22.786 1.00 22.43 91 ASP C CA 1
ATOM 5032 C C . ASP C 1 91 ? 28.663 -35.487 -23.776 1.00 21.65 91 ASP C C 1
ATOM 5033 O O . ASP C 1 91 ? 28.636 -35.891 -24.943 1.00 21.91 91 ASP C O 1
ATOM 5038 N N . VAL C 1 92 ? 27.829 -34.563 -23.311 1.00 21.37 92 VAL C N 1
ATOM 5039 C CA . VAL C 1 92 ? 26.909 -33.858 -24.201 1.00 20.25 92 VAL C CA 1
ATOM 5040 C C . VAL C 1 92 ? 27.296 -32.397 -24.318 1.00 22.02 92 VAL C C 1
ATOM 5041 O O . VAL C 1 92 ? 27.231 -31.643 -23.314 1.00 22.47 92 VAL C O 1
ATOM 5045 N N . LEU C 1 93 ? 27.712 -32.004 -25.526 1.00 22.14 93 LEU C N 1
ATOM 5046 C CA . LEU C 1 93 ? 28.214 -30.658 -25.774 1.00 23.77 93 LEU C CA 1
ATOM 5047 C C . LEU C 1 93 ? 27.284 -29.881 -26.689 1.00 23.57 93 LEU C C 1
ATOM 5048 O O . LEU C 1 93 ? 27.523 -28.707 -26.977 1.00 22.88 93 LEU C O 1
ATOM 5053 N N . GLY C 1 94 ? 26.219 -30.540 -27.146 1.00 21.30 94 GLY C N 1
ATOM 5054 C CA . GLY C 1 94 ? 25.231 -29.870 -27.991 1.00 21.31 94 GLY C CA 1
ATOM 5055 C C . GLY C 1 94 ? 23.847 -30.143 -27.392 1.00 20.30 94 GLY C C 1
ATOM 5056 O O . GLY C 1 94 ? 23.675 -31.146 -26.667 1.00 19.84 94 GLY C O 1
ATOM 5057 N N . LYS C 1 95 ? 22.882 -29.275 -27.706 1.00 19.90 95 LYS C N 1
ATOM 5058 C CA . LYS C 1 95 ? 21.567 -29.313 -27.003 1.00 18.14 95 LYS C CA 1
ATOM 5059 C C . LYS C 1 95 ? 20.773 -30.599 -27.316 1.00 16.42 95 LYS C C 1
ATOM 5060 O O . LYS C 1 95 ? 20.717 -31.045 -28.486 1.00 15.22 95 LYS C O 1
ATOM 5066 N N . ILE C 1 96 ? 20.149 -31.140 -26.279 1.00 16.64 96 ILE C N 1
ATOM 5067 C CA . ILE C 1 96 ? 19.260 -32.340 -26.402 1.00 16.04 96 ILE C CA 1
ATOM 5068 C C . ILE C 1 96 ? 17.821 -31.836 -26.179 1.00 16.58 96 ILE C C 1
ATOM 5069 O O . ILE C 1 96 ? 17.581 -31.042 -25.260 1.00 15.26 96 ILE C O 1
ATOM 5074 N N . ASP C 1 97 ? 16.893 -32.230 -27.051 1.00 15.36 97 ASP C N 1
ATOM 5075 C CA . ASP C 1 97 ? 15.473 -31.999 -26.771 1.00 14.77 97 ASP C CA 1
ATOM 5076 C C . ASP C 1 97 ? 14.790 -33.364 -26.835 1.00 13.52 97 ASP C C 1
ATOM 5077 O O . ASP C 1 97 ? 14.694 -33.943 -27.906 1.00 14.11 97 ASP C O 1
ATOM 5082 N N . ALA C 1 98 ? 14.265 -33.833 -25.716 1.00 12.25 98 ALA C N 1
ATOM 5083 C CA . ALA C 1 98 ? 13.612 -35.148 -25.707 1.00 10.93 98 ALA C CA 1
ATOM 5084 C C . ALA C 1 98 ? 12.163 -35.123 -26.194 1.00 10.20 98 ALA C C 1
ATOM 5085 O O . ALA C 1 98 ? 11.562 -36.203 -26.470 1.00 10.65 98 ALA C O 1
ATOM 5087 N N . GLY C 1 99 ? 11.602 -33.931 -26.313 1.00 9.95 99 GLY C N 1
ATOM 5088 C CA . GLY C 1 99 ? 10.232 -33.770 -26.846 1.00 9.34 99 GLY C CA 1
ATOM 5089 C C . GLY C 1 99 ? 9.102 -34.163 -25.922 1.00 8.92 99 GLY C C 1
ATOM 5090 O O . GLY C 1 99 ? 9.295 -34.357 -24.726 1.00 8.77 99 GLY C O 1
ATOM 5091 N N . THR C 1 100 ? 7.897 -34.202 -26.466 1.00 10.16 100 THR C N 1
ATOM 5092 C CA . THR C 1 100 ? 6.759 -34.720 -25.719 1.00 10.55 100 THR C CA 1
ATOM 5093 C C . THR C 1 100 ? 6.985 -36.221 -25.415 1.00 10.78 100 THR C C 1
ATOM 5094 O O . THR C 1 100 ? 7.854 -36.857 -25.975 1.00 11.42 100 THR C O 1
ATOM 5098 N N . GLY C 1 101 ? 6.165 -36.811 -24.559 1.00 11.03 101 GLY C N 1
ATOM 5099 C CA . GLY C 1 101 ? 6.357 -38.234 -24.264 1.00 9.67 101 GLY C CA 1
ATOM 5100 C C . GLY C 1 101 ? 7.182 -38.386 -22.995 1.00 10.23 101 GLY C C 1
ATOM 5101 O O . GLY C 1 101 ? 7.879 -37.438 -22.537 1.00 10.88 101 GLY C O 1
ATOM 5102 N N . ASN C 1 102 ? 7.048 -39.568 -22.399 1.00 8.90 102 ASN C N 1
ATOM 5103 C CA . ASN C 1 102 ? 7.753 -39.921 -21.177 1.00 9.52 102 ASN C CA 1
ATOM 5104 C C . ASN C 1 102 ? 9.099 -40.510 -21.576 1.00 8.77 102 ASN C C 1
ATOM 5105 O O . ASN C 1 102 ? 9.248 -41.693 -21.886 1.00 7.84 102 ASN C O 1
ATOM 5110 N N . ASP C 1 103 ? 10.096 -39.633 -21.608 1.00 8.14 103 ASP C N 1
ATOM 5111 C CA . ASP C 1 103 ? 11.414 -39.981 -22.140 1.00 8.05 103 ASP C CA 1
ATOM 5112 C C . ASP C 1 103 ? 12.407 -40.404 -21.059 1.00 8.67 103 ASP C C 1
ATOM 5113 O O . ASP C 1 103 ? 12.315 -39.961 -19.921 1.00 8.40 103 ASP C O 1
ATOM 5118 N N . GLU C 1 104 ? 13.353 -41.247 -21.441 1.00 9.55 104 GLU C N 1
ATOM 5119 C CA A GLU C 1 104 ? 14.387 -41.657 -20.513 0.50 8.89 104 GLU C CA 1
ATOM 5120 C CA B GLU C 1 104 ? 14.432 -41.725 -20.521 0.50 9.36 104 GLU C CA 1
ATOM 5121 C C . GLU C 1 104 ? 15.735 -41.326 -21.133 1.00 9.75 104 GLU C C 1
ATOM 5122 O O . GLU C 1 104 ? 16.020 -41.750 -22.254 1.00 10.53 104 GLU C O 1
ATOM 5133 N N . ILE C 1 105 ? 16.536 -40.574 -20.375 1.00 10.39 105 ILE C N 1
ATOM 5134 C CA . ILE C 1 105 ? 17.845 -40.047 -20.817 1.00 11.64 105 ILE C CA 1
ATOM 5135 C C . ILE C 1 105 ? 18.881 -40.466 -19.801 1.00 13.15 105 ILE C C 1
ATOM 5136 O O . ILE C 1 105 ? 18.692 -40.241 -18.587 1.00 12.89 105 ILE C O 1
ATOM 5141 N N . TYR C 1 106 ? 19.954 -41.102 -20.293 1.00 11.86 106 TYR C N 1
ATOM 5142 C CA . TYR C 1 106 ? 21.055 -41.541 -19.482 1.00 12.50 106 TYR C CA 1
ATOM 5143 C C . TYR C 1 106 ? 22.336 -41.083 -20.155 1.00 13.53 106 TYR C C 1
ATOM 5144 O O . TYR C 1 106 ? 22.681 -41.513 -21.249 1.00 14.44 106 TYR C O 1
ATOM 5153 N N . ILE C 1 107 ? 22.972 -40.108 -19.524 1.00 15.56 107 ILE C N 1
ATOM 5154 C CA . ILE C 1 107 ? 24.231 -39.527 -19.999 1.00 15.07 107 ILE C CA 1
ATOM 5155 C C . ILE C 1 107 ? 25.305 -39.841 -18.946 1.00 17.07 107 ILE C C 1
ATOM 5156 O O . ILE C 1 107 ? 25.171 -39.446 -17.761 1.00 16.67 107 ILE C O 1
ATOM 5161 N N . LYS C 1 108 ? 26.354 -40.565 -19.331 1.00 18.20 108 LYS C N 1
ATOM 5162 C CA . LYS C 1 108 ? 27.332 -41.001 -18.338 1.00 20.06 108 LYS C CA 1
ATOM 5163 C C . LYS C 1 108 ? 28.264 -39.837 -17.961 1.00 20.50 108 LYS C C 1
ATOM 5164 O O . LYS C 1 108 ? 28.701 -39.712 -16.810 1.00 20.00 108 LYS C O 1
ATOM 5170 N N . GLY C 1 109 ? 28.584 -39.008 -18.950 1.00 21.26 109 GLY C N 1
ATOM 5171 C CA . GLY C 1 109 ? 29.565 -37.961 -18.786 1.00 21.44 109 GLY C CA 1
ATOM 5172 C C . GLY C 1 109 ? 29.020 -36.602 -18.387 1.00 21.80 109 GLY C C 1
ATOM 5173 O O . GLY C 1 109 ? 27.964 -36.484 -17.733 1.00 20.53 109 GLY C O 1
ATOM 5174 N N . ASP C 1 110 ? 29.756 -35.569 -18.785 1.00 22.20 110 ASP C N 1
ATOM 5175 C CA . ASP C 1 110 ? 29.433 -34.213 -18.374 1.00 23.12 110 ASP C CA 1
ATOM 5176 C C . ASP C 1 110 ? 28.466 -33.618 -19.372 1.00 22.52 110 ASP C C 1
ATOM 5177 O O . ASP C 1 110 ? 28.436 -34.033 -20.522 1.00 23.79 110 ASP C O 1
ATOM 5182 N N . VAL C 1 111 ? 27.707 -32.610 -18.954 1.00 21.45 111 VAL C N 1
ATOM 5183 C CA . VAL C 1 111 ? 26.769 -31.961 -19.857 1.00 20.76 111 VAL C CA 1
ATOM 5184 C C . VAL C 1 111 ? 27.030 -30.476 -19.866 1.00 22.05 111 VAL C C 1
ATOM 5185 O O . VAL C 1 111 ? 26.932 -29.829 -18.835 1.00 23.12 111 VAL C O 1
ATOM 5189 N N . SER C 1 112 ? 27.330 -29.942 -21.028 1.00 21.61 112 SER C N 1
ATOM 5190 C CA . SER C 1 112 ? 27.662 -28.539 -21.116 1.00 22.53 112 SER C CA 1
ATOM 5191 C C . SER C 1 112 ? 26.783 -27.764 -22.094 1.00 22.57 112 SER C C 1
ATOM 5192 O O . SER C 1 112 ? 27.122 -26.633 -22.465 1.00 24.40 112 SER C O 1
ATOM 5195 N N . ALA C 1 113 ? 25.664 -28.348 -22.507 1.00 19.65 113 ALA C N 1
ATOM 5196 C CA . ALA C 1 113 ? 24.723 -27.659 -23.397 1.00 19.09 113 ALA C CA 1
ATOM 5197 C C . ALA C 1 113 ? 23.325 -27.851 -22.803 1.00 17.58 113 ALA C C 1
ATOM 5198 O O . ALA C 1 113 ? 23.191 -28.640 -21.880 1.00 19.31 113 ALA C O 1
ATOM 5200 N N . ALA C 1 114 ? 22.307 -27.190 -23.355 1.00 17.28 114 ALA C N 1
ATOM 5201 C CA . ALA C 1 114 ? 20.913 -27.282 -22.855 1.00 17.09 114 ALA C CA 1
ATOM 5202 C C . ALA C 1 114 ? 20.335 -28.697 -22.962 1.00 16.33 114 ALA C C 1
ATOM 5203 O O . ALA C 1 114 ? 20.634 -29.410 -23.904 1.00 16.45 114 ALA C O 1
ATOM 5205 N N . VAL C 1 115 ? 19.495 -29.075 -22.012 1.00 15.64 115 VAL C N 1
ATOM 5206 C CA . VAL C 1 115 ? 18.773 -30.318 -22.107 1.00 15.81 115 VAL C CA 1
ATOM 5207 C C . VAL C 1 115 ? 17.316 -30.000 -21.772 1.00 15.12 115 VAL C C 1
ATOM 5208 O O . VAL C 1 115 ? 17.001 -29.600 -20.632 1.00 14.25 115 VAL C O 1
ATOM 5212 N N . ASP C 1 116 ? 16.456 -30.098 -22.781 1.00 15.12 116 ASP C N 1
ATOM 5213 C CA . ASP C 1 116 ? 14.999 -29.966 -22.552 1.00 14.20 116 ASP C CA 1
ATOM 5214 C C . ASP C 1 116 ? 14.312 -31.329 -22.558 1.00 12.53 116 ASP C C 1
ATOM 5215 O O . ASP C 1 116 ? 14.319 -32.017 -23.577 1.00 13.67 116 ASP C O 1
ATOM 5220 N N . ALA C 1 117 ? 13.703 -31.740 -21.430 1.00 9.63 117 ALA C N 1
ATOM 5221 C CA . ALA C 1 117 ? 13.091 -33.069 -21.382 1.00 8.71 117 ALA C CA 1
ATOM 5222 C C . ALA C 1 117 ? 11.621 -32.992 -21.876 1.00 8.30 117 ALA C C 1
ATOM 5223 O O . ALA C 1 117 ? 11.042 -33.981 -22.256 1.00 9.16 117 ALA C O 1
ATOM 5225 N N . GLY C 1 118 ? 11.061 -31.790 -21.916 1.00 9.71 118 GLY C N 1
ATOM 5226 C CA . GLY C 1 118 ? 9.741 -31.562 -22.508 1.00 10.31 118 GLY C CA 1
ATOM 5227 C C . GLY C 1 118 ? 8.580 -31.955 -21.628 1.00 9.22 118 GLY C C 1
ATOM 5228 O O . GLY C 1 118 ? 8.749 -32.233 -20.459 1.00 10.03 118 GLY C O 1
ATOM 5229 N N . THR C 1 119 ? 7.388 -32.000 -22.205 1.00 9.95 119 THR C N 1
ATOM 5230 C CA . THR C 1 119 ? 6.229 -32.518 -21.485 1.00 8.61 119 THR C CA 1
ATOM 5231 C C . THR C 1 119 ? 6.421 -34.048 -21.244 1.00 9.17 119 THR C C 1
ATOM 5232 O O . THR C 1 119 ? 7.271 -34.683 -21.857 1.00 10.10 119 THR C O 1
ATOM 5236 N N . GLY C 1 120 ? 5.600 -34.616 -20.407 1.00 8.03 120 GLY C N 1
ATOM 5237 C CA . GLY C 1 120 ? 5.759 -36.055 -20.096 1.00 8.48 120 GLY C CA 1
ATOM 5238 C C . GLY C 1 120 ? 6.579 -36.208 -18.813 1.00 8.46 120 GLY C C 1
ATOM 5239 O O . GLY C 1 120 ? 7.330 -35.290 -18.392 1.00 8.72 120 GLY C O 1
ATOM 5240 N N . ASN C 1 121 ? 6.442 -37.368 -18.187 1.00 8.22 121 ASN C N 1
ATOM 5241 C CA . ASN C 1 121 ? 7.155 -37.727 -16.979 1.00 9.26 121 ASN C CA 1
ATOM 5242 C C . ASN C 1 121 ? 8.496 -38.328 -17.353 1.00 8.91 121 ASN C C 1
ATOM 5243 O O . ASN C 1 121 ? 8.594 -39.530 -17.681 1.00 8.94 121 ASN C O 1
ATOM 5248 N N . ASP C 1 122 ? 9.523 -37.494 -17.356 1.00 8.97 122 ASP C N 1
ATOM 5249 C CA . ASP C 1 122 ? 10.799 -37.858 -17.934 1.00 7.81 122 ASP C CA 1
ATOM 5250 C C . ASP C 1 122 ? 11.756 -38.289 -16.866 1.00 8.59 122 ASP C C 1
ATOM 5251 O O . ASP C 1 122 ? 11.688 -37.790 -15.750 1.00 8.11 122 ASP C O 1
ATOM 5256 N N . GLU C 1 123 ? 12.643 -39.202 -17.227 1.00 8.62 123 GLU C N 1
ATOM 5257 C CA A GLU C 1 123 ? 13.705 -39.686 -16.347 0.50 9.08 123 GLU C CA 1
ATOM 5258 C CA B GLU C 1 123 ? 13.700 -39.631 -16.333 0.50 9.08 123 GLU C CA 1
ATOM 5259 C C . GLU C 1 123 ? 15.028 -39.221 -16.928 1.00 9.68 123 GLU C C 1
ATOM 5260 O O . GLU C 1 123 ? 15.339 -39.541 -18.098 1.00 10.82 123 GLU C O 1
ATOM 5271 N N . VAL C 1 124 ? 15.814 -38.462 -16.142 1.00 9.38 124 VAL C N 1
ATOM 5272 C CA . VAL C 1 124 ? 17.092 -37.925 -16.645 1.00 9.98 124 VAL C CA 1
ATOM 5273 C C . VAL C 1 124 ? 18.185 -38.260 -15.674 1.00 10.76 124 VAL C C 1
ATOM 5274 O O . VAL C 1 124 ? 18.063 -37.956 -14.486 1.00 11.36 124 VAL C O 1
ATOM 5278 N N . TYR C 1 125 ? 19.248 -38.891 -16.165 1.00 11.09 125 TYR C N 1
ATOM 5279 C CA . TYR C 1 125 ? 20.430 -39.170 -15.380 1.00 11.70 125 TYR C CA 1
ATOM 5280 C C . TYR C 1 125 ? 21.615 -38.590 -16.101 1.00 12.54 125 TYR C C 1
ATOM 5281 O O . TYR C 1 125 ? 21.774 -38.821 -17.330 1.00 13.15 125 TYR C O 1
ATOM 5290 N N . ILE C 1 126 ? 22.404 -37.785 -15.367 1.00 12.19 126 ILE C N 1
ATOM 5291 C CA . ILE C 1 126 ? 23.663 -37.219 -15.877 1.00 13.06 126 ILE C CA 1
ATOM 5292 C C . ILE C 1 126 ? 24.723 -37.582 -14.850 1.00 14.87 126 ILE C C 1
ATOM 5293 O O . ILE C 1 126 ? 24.631 -37.178 -13.683 1.00 13.90 126 ILE C O 1
ATOM 5298 N N . GLY C 1 127 ? 25.695 -38.386 -15.264 1.00 16.60 127 GLY C N 1
ATOM 5299 C CA . GLY C 1 127 ? 26.706 -38.899 -14.342 1.00 17.85 127 GLY C CA 1
ATOM 5300 C C . GLY C 1 127 ? 27.712 -37.854 -13.905 1.00 18.74 127 GLY C C 1
ATOM 5301 O O . GLY C 1 127 ? 28.186 -37.894 -12.768 1.00 19.06 127 GLY C O 1
ATOM 5302 N N . GLY C 1 128 ? 27.991 -36.903 -14.783 1.00 19.52 128 GLY C N 1
ATOM 5303 C CA . GLY C 1 128 ? 29.022 -35.881 -14.568 1.00 20.86 128 GLY C CA 1
ATOM 5304 C C . GLY C 1 128 ? 28.425 -34.586 -14.051 1.00 20.86 128 GLY C C 1
ATOM 5305 O O . GLY C 1 128 ? 27.394 -34.591 -13.355 1.00 19.07 128 GLY C O 1
ATOM 5306 N N . ASN C 1 129 ? 29.066 -33.471 -14.392 1.00 20.54 129 ASN C N 1
ATOM 5307 C CA . ASN C 1 129 ? 28.597 -32.159 -13.943 1.00 21.04 129 ASN C CA 1
ATOM 5308 C C . ASN C 1 129 ? 27.673 -31.603 -14.990 1.00 20.93 129 ASN C C 1
ATOM 5309 O O . ASN C 1 129 ? 27.818 -31.913 -16.180 1.00 22.14 129 ASN C O 1
ATOM 5314 N N . LEU C 1 130 ? 26.746 -30.769 -14.546 1.00 20.67 130 LEU C N 1
ATOM 5315 C CA . LEU C 1 130 ? 25.777 -30.128 -15.405 1.00 20.16 130 LEU C CA 1
ATOM 5316 C C . LEU C 1 130 ? 26.124 -28.661 -15.520 1.00 22.51 130 LEU C C 1
ATOM 5317 O O . LEU C 1 130 ? 25.995 -27.899 -14.535 1.00 22.63 130 LEU C O 1
ATOM 5322 N N . SER C 1 131 ? 26.579 -28.280 -16.713 1.00 23.59 131 SER C N 1
ATOM 5323 C CA . SER C 1 131 ? 27.009 -26.907 -17.011 1.00 25.70 131 SER C CA 1
ATOM 5324 C C . SER C 1 131 ? 26.176 -26.242 -18.082 1.00 25.37 131 SER C C 1
ATOM 5325 O O . SER C 1 131 ? 26.465 -25.105 -18.480 1.00 28.95 131 SER C O 1
ATOM 5328 N N . GLY C 1 132 ? 25.172 -26.950 -18.574 1.00 23.73 132 GLY C N 1
ATOM 5329 C CA . GLY C 1 132 ? 24.185 -26.398 -19.470 1.00 22.83 132 GLY C CA 1
ATOM 5330 C C . GLY C 1 132 ? 22.881 -26.271 -18.705 1.00 21.36 132 GLY C C 1
ATOM 5331 O O . GLY C 1 132 ? 22.714 -26.892 -17.663 1.00 22.18 132 GLY C O 1
ATOM 5332 N N . ASP C 1 133 ? 21.962 -25.465 -19.220 1.00 20.49 133 ASP C N 1
ATOM 5333 C CA . ASP C 1 133 ? 20.676 -25.276 -18.556 1.00 19.81 133 ASP C CA 1
ATOM 5334 C C . ASP C 1 133 ? 19.753 -26.467 -18.822 1.00 17.31 133 ASP C C 1
ATOM 5335 O O . ASP C 1 133 ? 19.493 -26.806 -19.982 1.00 16.53 133 ASP C O 1
ATOM 5340 N N . LEU C 1 134 ? 19.264 -27.110 -17.766 1.00 15.80 134 LEU C N 1
ATOM 5341 C CA . LEU C 1 134 ? 18.362 -28.244 -17.926 1.00 15.92 134 LEU C CA 1
ATOM 5342 C C . LEU C 1 134 ? 16.942 -27.791 -17.607 1.00 14.73 134 LEU C C 1
ATOM 5343 O O . LEU C 1 134 ? 16.743 -27.061 -16.633 1.00 15.08 134 LEU C O 1
ATOM 5348 N N . ASP C 1 135 ? 15.999 -28.112 -18.492 1.00 14.15 135 ASP C N 1
ATOM 5349 C CA . ASP C 1 135 ? 14.552 -27.891 -18.265 1.00 12.86 135 ASP C CA 1
ATOM 5350 C C . ASP C 1 135 ? 13.830 -29.238 -18.366 1.00 11.51 135 ASP C C 1
ATOM 5351 O O . ASP C 1 135 ? 13.746 -29.811 -19.449 1.00 10.76 135 ASP C O 1
ATOM 5356 N N . ALA C 1 136 ? 13.336 -29.733 -17.236 1.00 11.04 136 ALA C N 1
ATOM 5357 C CA . ALA C 1 136 ? 12.667 -31.077 -17.175 1.00 9.52 136 ALA C CA 1
ATOM 5358 C C . ALA C 1 136 ? 11.248 -30.968 -17.739 1.00 9.69 136 ALA C C 1
ATOM 5359 O O . ALA C 1 136 ? 10.619 -31.993 -18.047 1.00 10.67 136 ALA C O 1
ATOM 5361 N N . GLY C 1 137 ? 10.764 -29.724 -17.889 1.00 9.38 137 GLY C N 1
ATOM 5362 C CA . GLY C 1 137 ? 9.464 -29.489 -18.508 1.00 8.65 137 GLY C CA 1
ATOM 5363 C C . GLY C 1 137 ? 8.279 -29.838 -17.614 1.00 7.63 137 GLY C C 1
ATOM 5364 O O . GLY C 1 137 ? 8.417 -30.039 -16.418 1.00 10.46 137 GLY C O 1
ATOM 5365 N N . THR C 1 138 ? 7.114 -29.888 -18.192 1.00 8.08 138 THR C N 1
ATOM 5366 C CA . THR C 1 138 ? 5.889 -30.201 -17.441 1.00 8.94 138 THR C CA 1
ATOM 5367 C C . THR C 1 138 ? 5.909 -31.692 -17.019 1.00 9.46 138 THR C C 1
ATOM 5368 O O . THR C 1 138 ? 6.747 -32.496 -17.437 1.00 10.74 138 THR C O 1
ATOM 5372 N N . ASP C 1 139 ? 4.950 -32.043 -16.189 1.00 8.74 139 ASP C N 1
ATOM 5373 C CA . ASP C 1 139 ? 4.786 -33.409 -15.714 1.00 9.56 139 ASP C CA 1
ATOM 5374 C C . ASP C 1 139 ? 5.858 -33.823 -14.691 1.00 8.79 139 ASP C C 1
ATOM 5375 O O . ASP C 1 139 ? 6.688 -32.992 -14.280 1.00 8.10 139 ASP C O 1
ATOM 5380 N N . ASN C 1 140 ? 5.789 -35.067 -14.243 1.00 8.17 140 ASN C N 1
ATOM 5381 C CA . ASN C 1 140 ? 6.449 -35.456 -12.980 1.00 7.86 140 ASN C CA 1
ATOM 5382 C C . ASN C 1 140 ? 7.790 -36.073 -13.297 1.00 9.16 140 ASN C C 1
ATOM 5383 O O . ASN C 1 140 ? 7.900 -37.300 -13.567 1.00 9.66 140 ASN C O 1
ATOM 5388 N N . ASP C 1 141 ? 8.822 -35.239 -13.273 1.00 8.46 141 ASP C N 1
ATOM 5389 C CA . ASP C 1 141 ? 10.117 -35.708 -13.733 1.00 7.84 141 ASP C CA 1
ATOM 5390 C C . ASP C 1 141 ? 11.020 -36.209 -12.623 1.00 8.44 141 ASP C C 1
ATOM 5391 O O . ASP C 1 141 ? 10.919 -35.744 -11.477 1.00 7.79 141 ASP C O 1
ATOM 5396 N N . ASN C 1 142 ? 11.896 -37.137 -12.985 1.00 8.81 142 ASN C N 1
ATOM 5397 C CA . ASN C 1 142 ? 12.939 -37.613 -12.048 1.00 8.60 142 ASN C CA 1
ATOM 5398 C C . ASN C 1 142 ? 14.332 -37.282 -12.602 1.00 9.54 142 ASN C C 1
ATOM 5399 O O . ASN C 1 142 ? 14.687 -37.698 -13.719 1.00 8.58 142 ASN C O 1
ATOM 5404 N N . ILE C 1 143 ? 15.119 -36.511 -11.834 1.00 9.73 143 ILE C N 1
ATOM 5405 C CA . ILE C 1 143 ? 16.376 -35.954 -12.384 1.00 9.07 143 ILE C CA 1
ATOM 5406 C C . ILE C 1 143 ? 17.486 -36.295 -11.443 1.00 10.32 143 ILE C C 1
ATOM 5407 O O . ILE C 1 143 ? 17.354 -36.066 -10.230 1.00 11.44 143 ILE C O 1
ATOM 5412 N N . GLN C 1 144 ? 18.563 -36.887 -11.950 1.00 10.68 144 GLN C N 1
ATOM 5413 C CA . GLN C 1 144 ? 19.708 -37.148 -11.074 1.00 12.07 144 GLN C CA 1
ATOM 5414 C C . GLN C 1 144 ? 20.987 -36.673 -11.708 1.00 12.98 144 GLN C C 1
ATOM 5415 O O . GLN C 1 144 ? 21.259 -37.019 -12.868 1.00 13.79 144 GLN C O 1
ATOM 5421 N N . ILE C 1 145 ? 21.770 -35.874 -10.972 1.00 13.29 145 ILE C N 1
ATOM 5422 C CA . ILE C 1 145 ? 23.017 -35.307 -11.502 1.00 13.96 145 ILE C CA 1
ATOM 5423 C C . ILE C 1 145 ? 24.087 -35.868 -10.583 1.00 15.57 145 ILE C C 1
ATOM 5424 O O . ILE C 1 145 ? 24.055 -35.623 -9.364 1.00 15.07 145 ILE C O 1
ATOM 5429 N N . GLY C 1 146 ? 25.042 -36.586 -11.137 1.00 15.75 146 GLY C N 1
ATOM 5430 C CA . GLY C 1 146 ? 26.092 -37.180 -10.309 1.00 16.67 146 GLY C CA 1
ATOM 5431 C C . GLY C 1 146 ? 27.052 -36.186 -9.673 1.00 18.30 146 GLY C C 1
ATOM 5432 O O . GLY C 1 146 ? 27.481 -36.382 -8.528 1.00 18.00 146 GLY C O 1
ATOM 5433 N N . GLY C 1 147 ? 27.390 -35.131 -10.412 1.00 18.20 147 GLY C N 1
ATOM 5434 C CA . GLY C 1 147 ? 28.342 -34.113 -9.973 1.00 20.18 147 GLY C CA 1
ATOM 5435 C C . GLY C 1 147 ? 27.697 -32.805 -9.493 1.00 18.97 147 GLY C C 1
ATOM 5436 O O . GLY C 1 147 ? 26.761 -32.829 -8.704 1.00 18.03 147 GLY C O 1
ATOM 5437 N N . ASP C 1 148 ? 28.198 -31.678 -10.002 1.00 18.87 148 ASP C N 1
ATOM 5438 C CA . ASP C 1 148 ? 27.745 -30.345 -9.610 1.00 18.83 148 ASP C CA 1
ATOM 5439 C C . ASP C 1 148 ? 26.670 -29.834 -10.577 1.00 18.78 148 ASP C C 1
ATOM 5440 O O . ASP C 1 148 ? 26.637 -30.246 -11.755 1.00 17.52 148 ASP C O 1
ATOM 5445 N N . VAL C 1 149 ? 25.839 -28.905 -10.100 1.00 18.00 149 VAL C N 1
ATOM 5446 C CA . VAL C 1 149 ? 24.945 -28.163 -10.957 1.00 18.00 149 VAL C CA 1
ATOM 5447 C C . VAL C 1 149 ? 25.481 -26.740 -11.048 1.00 19.23 149 VAL C C 1
ATOM 5448 O O . VAL C 1 149 ? 25.448 -25.999 -10.069 1.00 18.34 149 VAL C O 1
ATOM 5452 N N . ASN C 1 150 ? 25.978 -26.374 -12.231 1.00 20.40 150 ASN C N 1
ATOM 5453 C CA . ASN C 1 150 ? 26.626 -25.087 -12.440 1.00 22.74 150 ASN C CA 1
ATOM 5454 C C . ASN C 1 150 ? 25.798 -24.058 -13.169 1.00 23.37 150 ASN C C 1
ATOM 5455 O O . ASN C 1 150 ? 26.159 -22.895 -13.188 1.00 25.79 150 ASN C O 1
ATOM 5460 N N . ALA C 1 151 ? 24.668 -24.474 -13.736 1.00 22.80 151 ALA C N 1
ATOM 5461 C CA . ALA C 1 151 ? 23.857 -23.558 -14.526 1.00 21.94 151 ALA C CA 1
ATOM 5462 C C . ALA C 1 151 ? 22.417 -23.722 -14.070 1.00 21.03 151 ALA C C 1
ATOM 5463 O O . ALA C 1 151 ? 22.183 -24.180 -12.958 1.00 20.91 151 ALA C O 1
ATOM 5465 N N . ALA C 1 152 ? 21.454 -23.327 -14.894 1.00 19.62 152 ALA C N 1
ATOM 5466 C CA . ALA C 1 152 ? 20.055 -23.426 -14.487 1.00 18.34 152 ALA C CA 1
ATOM 5467 C C . ALA C 1 152 ? 19.603 -24.891 -14.487 1.00 17.41 152 ALA C C 1
ATOM 5468 O O . ALA C 1 152 ? 19.968 -25.667 -15.366 1.00 17.84 152 ALA C O 1
ATOM 5470 N N . LEU C 1 153 ? 18.815 -25.261 -13.488 1.00 15.51 153 LEU C N 1
ATOM 5471 C CA . LEU C 1 153 ? 18.165 -26.570 -13.495 1.00 13.46 153 LEU C CA 1
ATOM 5472 C C . LEU C 1 153 ? 16.705 -26.318 -13.121 1.00 12.31 153 LEU C C 1
ATOM 5473 O O . LEU C 1 153 ? 16.359 -26.105 -11.945 1.00 10.72 153 LEU C O 1
ATOM 5478 N N . ASN C 1 154 ? 15.855 -26.239 -14.152 1.00 10.79 154 ASN C N 1
ATOM 5479 C CA . ASN C 1 154 ? 14.429 -25.990 -13.963 1.00 11.60 154 ASN C CA 1
ATOM 5480 C C . ASN C 1 154 ? 13.622 -27.281 -14.078 1.00 11.00 154 ASN C C 1
ATOM 5481 O O . ASN C 1 154 ? 13.671 -27.963 -15.098 1.00 12.12 154 ASN C O 1
ATOM 5486 N N . ALA C 1 155 ? 12.912 -27.638 -13.019 1.00 10.77 155 ALA C N 1
ATOM 5487 C CA . ALA C 1 155 ? 12.234 -28.950 -12.995 1.00 11.00 155 ALA C CA 1
ATOM 5488 C C . ALA C 1 155 ? 10.834 -28.788 -13.571 1.00 10.57 155 ALA C C 1
ATOM 5489 O O . ALA C 1 155 ? 10.205 -29.769 -13.958 1.00 10.45 155 ALA C O 1
ATOM 5491 N N . GLY C 1 156 ? 10.380 -27.545 -13.623 1.00 10.84 156 GLY C N 1
ATOM 5492 C CA . GLY C 1 156 ? 9.094 -27.175 -14.269 1.00 10.27 156 GLY C CA 1
ATOM 5493 C C . GLY C 1 156 ? 7.848 -27.480 -13.464 1.00 8.87 156 GLY C C 1
ATOM 5494 O O . GLY C 1 156 ? 7.914 -27.723 -12.265 1.00 9.31 156 GLY C O 1
ATOM 5495 N N . THR C 1 157 ? 6.701 -27.431 -14.107 1.00 9.36 157 THR C N 1
ATOM 5496 C CA . THR C 1 157 ? 5.473 -27.800 -13.407 1.00 8.82 157 THR C CA 1
ATOM 5497 C C . THR C 1 157 ? 5.525 -29.306 -13.200 1.00 10.36 157 THR C C 1
ATOM 5498 O O . THR C 1 157 ? 6.421 -29.986 -13.700 1.00 11.33 157 THR C O 1
ATOM 5502 N N . GLY C 1 158 ? 4.567 -29.809 -12.449 1.00 9.83 158 GLY C N 1
ATOM 5503 C CA . GLY C 1 158 ? 4.622 -31.221 -12.095 1.00 8.75 158 GLY C CA 1
ATOM 5504 C C . GLY C 1 158 ? 5.430 -31.503 -10.838 1.00 8.60 158 GLY C C 1
ATOM 5505 O O . GLY C 1 158 ? 6.224 -30.700 -10.360 1.00 6.73 158 GLY C O 1
ATOM 5506 N N . ASN C 1 159 ? 5.227 -32.690 -10.291 1.00 7.13 159 ASN C N 1
ATOM 5507 C CA . ASN C 1 159 ? 5.844 -33.075 -9.018 1.00 8.13 159 ASN C CA 1
ATOM 5508 C C . ASN C 1 159 ? 7.180 -33.725 -9.316 1.00 8.43 159 ASN C C 1
ATOM 5509 O O . ASN C 1 159 ? 7.260 -34.905 -9.766 1.00 8.80 159 ASN C O 1
ATOM 5514 N N . ASP C 1 160 ? 8.262 -32.973 -9.106 1.00 8.24 160 ASP C N 1
ATOM 5515 C CA . ASP C 1 160 ? 9.577 -33.385 -9.598 1.00 8.29 160 ASP C CA 1
ATOM 5516 C C . ASP C 1 160 ? 10.499 -33.809 -8.495 1.00 9.18 160 ASP C C 1
ATOM 5517 O O . ASP C 1 160 ? 10.459 -33.241 -7.399 1.00 10.75 160 ASP C O 1
ATOM 5522 N N . ASN C 1 161 ? 11.293 -34.825 -8.787 1.00 8.62 161 ASN C N 1
ATOM 5523 C CA . ASN C 1 161 ? 12.303 -35.350 -7.828 1.00 7.74 161 ASN C CA 1
ATOM 5524 C C . ASN C 1 161 ? 13.697 -35.083 -8.398 1.00 8.79 161 ASN C C 1
ATOM 5525 O O . ASN C 1 161 ? 14.001 -35.423 -9.574 1.00 8.79 161 ASN C O 1
ATOM 5530 N N . LEU C 1 162 ? 14.574 -34.538 -7.562 1.00 8.60 162 LEU C N 1
ATOM 5531 C CA . LEU C 1 162 ? 15.904 -34.196 -8.028 1.00 8.35 162 LEU C CA 1
ATOM 5532 C C . LEU C 1 162 ? 16.930 -34.636 -7.007 1.00 9.55 162 LEU C C 1
ATOM 5533 O O . LEU C 1 162 ? 16.773 -34.345 -5.818 1.00 9.93 162 LEU C O 1
ATOM 5538 N N . ILE C 1 163 ? 17.955 -35.333 -7.477 1.00 9.59 163 ILE C N 1
ATOM 5539 C CA . ILE C 1 163 ? 19.116 -35.711 -6.637 1.00 11.15 163 ILE C CA 1
ATOM 5540 C C . ILE C 1 163 ? 20.349 -35.119 -7.299 1.00 11.94 163 ILE C C 1
ATOM 5541 O O . ILE C 1 163 ? 20.567 -35.341 -8.481 1.00 11.93 163 ILE C O 1
ATOM 5546 N N . ILE C 1 164 ? 21.113 -34.331 -6.546 1.00 12.21 164 ILE C N 1
ATOM 5547 C CA . ILE C 1 164 ? 22.400 -33.781 -6.985 1.00 12.72 164 ILE C CA 1
ATOM 5548 C C . ILE C 1 164 ? 23.492 -34.391 -6.078 1.00 13.32 164 ILE C C 1
ATOM 5549 O O . ILE C 1 164 ? 23.398 -34.338 -4.822 1.00 14.32 164 ILE C O 1
ATOM 5554 N N . GLY C 1 165 ? 24.499 -35.013 -6.683 1.00 14.17 165 GLY C N 1
ATOM 5555 C CA . GLY C 1 165 ? 25.516 -35.701 -5.898 1.00 16.01 165 GLY C CA 1
ATOM 5556 C C . GLY C 1 165 ? 26.444 -34.745 -5.161 1.00 17.62 165 GLY C C 1
ATOM 5557 O O . GLY C 1 165 ? 26.848 -35.018 -4.022 1.00 18.17 165 GLY C O 1
ATOM 5558 N N . HIS C 1 166 ? 26.811 -33.641 -5.816 1.00 17.68 166 HIS C N 1
ATOM 5559 C CA . HIS C 1 166 ? 27.795 -32.693 -5.250 1.00 19.84 166 HIS C CA 1
ATOM 5560 C C . HIS C 1 166 ? 27.211 -31.279 -4.968 1.00 18.82 166 HIS C C 1
ATOM 5561 O O . HIS C 1 166 ? 26.223 -31.147 -4.250 1.00 18.99 166 HIS C O 1
ATOM 5568 N N . ASP C 1 167 ? 27.822 -30.238 -5.534 1.00 20.09 167 ASP C N 1
ATOM 5569 C CA . ASP C 1 167 ? 27.434 -28.866 -5.226 1.00 19.98 167 ASP C CA 1
ATOM 5570 C C . ASP C 1 167 ? 26.357 -28.246 -6.112 1.00 19.44 167 ASP C C 1
ATOM 5571 O O . ASP C 1 167 ? 26.133 -28.669 -7.256 1.00 20.47 167 ASP C O 1
ATOM 5576 N N . VAL C 1 168 ? 25.803 -27.138 -5.637 1.00 17.52 168 VAL C N 1
ATOM 5577 C CA . VAL C 1 168 ? 25.001 -26.299 -6.517 1.00 16.98 168 VAL C CA 1
ATOM 5578 C C . VAL C 1 168 ? 25.621 -24.921 -6.594 1.00 17.26 168 VAL C C 1
ATOM 5579 O O . VAL C 1 168 ? 25.714 -24.235 -5.579 1.00 17.29 168 VAL C O 1
ATOM 5583 N N . SER C 1 169 ? 26.115 -24.536 -7.778 1.00 19.01 169 SER C N 1
ATOM 5584 C CA . SER C 1 169 ? 26.606 -23.172 -8.015 1.00 20.80 169 SER C CA 1
ATOM 5585 C C . SER C 1 169 ? 25.646 -22.406 -8.923 1.00 21.20 169 SER C C 1
ATOM 5586 O O . SER C 1 169 ? 25.696 -21.179 -8.976 1.00 21.67 169 SER C O 1
ATOM 5589 N N . GLY C 1 170 ? 24.755 -23.131 -9.608 1.00 19.83 170 GLY C N 1
ATOM 5590 C CA . GLY C 1 170 ? 23.792 -22.492 -10.508 1.00 19.58 170 GLY C CA 1
ATOM 5591 C C . GLY C 1 170 ? 22.475 -22.272 -9.786 1.00 19.24 170 GLY C C 1
ATOM 5592 O O . GLY C 1 170 ? 22.414 -22.378 -8.541 1.00 17.97 170 GLY C O 1
ATOM 5593 N N . ILE C 1 171 ? 21.414 -21.967 -10.548 1.00 18.15 171 ILE C N 1
ATOM 5594 C CA . ILE C 1 171 ? 20.083 -21.744 -9.964 1.00 17.21 171 ILE C CA 1
ATOM 5595 C C . ILE C 1 171 ? 19.137 -22.946 -10.227 1.00 16.07 171 ILE C C 1
ATOM 5596 O O . ILE C 1 171 ? 18.693 -23.164 -11.346 1.00 15.79 171 ILE C O 1
ATOM 5601 N N . VAL C 1 172 ? 18.842 -23.703 -9.181 1.00 14.03 172 VAL C N 1
ATOM 5602 C CA . VAL C 1 172 ? 17.865 -24.810 -9.262 1.00 14.50 172 VAL C CA 1
ATOM 5603 C C . VAL C 1 172 ? 16.510 -24.181 -8.971 1.00 12.51 172 VAL C C 1
ATOM 5604 O O . VAL C 1 172 ? 16.329 -23.503 -7.946 1.00 14.47 172 VAL C O 1
ATOM 5608 N N . ASN C 1 173 ? 15.561 -24.369 -9.867 1.00 12.08 173 ASN C N 1
ATOM 5609 C CA . ASN C 1 173 ? 14.182 -23.906 -9.635 1.00 11.88 173 ASN C CA 1
ATOM 5610 C C . ASN C 1 173 ? 13.247 -25.084 -9.863 1.00 10.16 173 ASN C C 1
ATOM 5611 O O . ASN C 1 173 ? 13.122 -25.597 -10.978 1.00 9.51 173 ASN C O 1
ATOM 5616 N N . MET C 1 174 ? 12.587 -25.522 -8.803 1.00 9.90 174 MET C N 1
ATOM 5617 C CA . MET C 1 174 ? 11.799 -26.746 -8.933 1.00 8.89 174 MET C CA 1
ATOM 5618 C C . MET C 1 174 ? 10.421 -26.509 -9.533 1.00 8.54 174 MET C C 1
ATOM 5619 O O . MET C 1 174 ? 9.704 -27.475 -9.862 1.00 10.09 174 MET C O 1
ATOM 5624 N N . GLY C 1 175 ? 10.031 -25.245 -9.677 1.00 9.16 175 GLY C N 1
ATOM 5625 C CA . GLY C 1 175 ? 8.751 -24.901 -10.306 1.00 9.63 175 GLY C CA 1
ATOM 5626 C C . GLY C 1 175 ? 7.539 -25.286 -9.480 1.00 8.28 175 GLY C C 1
ATOM 5627 O O . GLY C 1 175 ? 7.638 -25.559 -8.308 1.00 9.87 175 GLY C O 1
ATOM 5628 N N . THR C 1 176 ? 6.382 -25.271 -10.094 1.00 8.98 176 THR C N 1
ATOM 5629 C CA . THR C 1 176 ? 5.127 -25.508 -9.364 1.00 8.31 176 THR C CA 1
ATOM 5630 C C . THR C 1 176 ? 4.979 -26.984 -8.991 1.00 9.75 176 THR C C 1
ATOM 5631 O O . THR C 1 176 ? 5.750 -27.820 -9.417 1.00 10.31 176 THR C O 1
ATOM 5635 N N . ASP C 1 177 ? 3.933 -27.272 -8.220 1.00 8.54 177 ASP C N 1
ATOM 5636 C CA . ASP C 1 177 ? 3.692 -28.635 -7.734 1.00 8.88 177 ASP C CA 1
ATOM 5637 C C . ASP C 1 177 ? 4.746 -29.069 -6.709 1.00 9.64 177 ASP C C 1
ATOM 5638 O O . ASP C 1 177 ? 5.616 -28.293 -6.298 1.00 10.22 177 ASP C O 1
ATOM 5643 N N . ASN C 1 178 ? 4.635 -30.298 -6.234 1.00 8.09 178 ASN C N 1
ATOM 5644 C CA . ASN C 1 178 ? 5.291 -30.685 -4.992 1.00 9.91 178 ASN C CA 1
ATOM 5645 C C . ASN C 1 178 ? 6.582 -31.364 -5.318 1.00 9.84 178 ASN C C 1
ATOM 5646 O O . ASN C 1 178 ? 6.595 -32.506 -5.883 1.00 9.67 178 ASN C O 1
ATOM 5651 N N . ASP C 1 179 ? 7.675 -30.670 -5.047 1.00 9.19 179 ASP C N 1
ATOM 5652 C CA . ASP C 1 179 ? 8.988 -31.110 -5.504 1.00 9.34 179 ASP C CA 1
ATOM 5653 C C . ASP C 1 179 ? 9.848 -31.602 -4.358 1.00 9.62 179 ASP C C 1
ATOM 5654 O O . ASP C 1 179 ? 9.686 -31.142 -3.221 1.00 9.74 179 ASP C O 1
ATOM 5659 N N . THR C 1 180 ? 10.803 -32.468 -4.680 1.00 9.86 180 THR C N 1
ATOM 5660 C CA . THR C 1 180 ? 11.672 -33.102 -3.658 1.00 8.57 180 THR C CA 1
ATOM 5661 C C . THR C 1 180 ? 13.100 -32.970 -4.167 1.00 9.59 180 THR C C 1
ATOM 5662 O O . THR C 1 180 ? 13.383 -33.339 -5.321 1.00 8.60 180 THR C O 1
ATOM 5666 N N . VAL C 1 181 ? 13.994 -32.416 -3.349 1.00 9.25 181 VAL C N 1
ATOM 5667 C CA . VAL C 1 181 ? 15.358 -32.143 -3.791 1.00 10.35 181 VAL C CA 1
ATOM 5668 C C . VAL C 1 181 ? 16.357 -32.637 -2.707 1.00 11.71 181 VAL C C 1
ATOM 5669 O O . VAL C 1 181 ? 16.154 -32.421 -1.495 1.00 11.89 181 VAL C O 1
ATOM 5673 N N . GLU C 1 182 ? 17.395 -33.326 -3.153 1.00 11.67 182 GLU C N 1
ATOM 5674 C CA . GLU C 1 182 ? 18.489 -33.659 -2.256 1.00 12.24 182 GLU C CA 1
ATOM 5675 C C . GLU C 1 182 ? 19.828 -33.152 -2.875 1.00 13.24 182 GLU C C 1
ATOM 5676 O O . GLU C 1 182 ? 20.142 -33.467 -4.024 1.00 13.50 182 GLU C O 1
ATOM 5682 N N . VAL C 1 183 ? 20.587 -32.364 -2.105 1.00 13.40 183 VAL C N 1
ATOM 5683 C CA . VAL C 1 183 ? 21.909 -31.868 -2.531 1.00 15.50 183 VAL C CA 1
ATOM 5684 C C . VAL C 1 183 ? 22.926 -32.598 -1.662 1.00 16.38 183 VAL C C 1
ATOM 5685 O O . VAL C 1 183 ? 22.919 -32.453 -0.436 1.00 17.70 183 VAL C O 1
ATOM 5689 N N . GLY C 1 184 ? 23.790 -33.386 -2.296 1.00 17.06 184 GLY C N 1
ATOM 5690 C CA . GLY C 1 184 ? 24.738 -34.227 -1.585 1.00 17.72 184 GLY C CA 1
ATOM 5691 C C . GLY C 1 184 ? 25.805 -33.440 -0.862 1.00 19.14 184 GLY C C 1
ATOM 5692 O O . GLY C 1 184 ? 26.267 -33.863 0.180 1.00 21.04 184 GLY C O 1
ATOM 5693 N N . ARG C 1 185 ? 26.185 -32.283 -1.411 1.00 19.56 185 ARG C N 1
ATOM 5694 C CA . ARG C 1 185 ? 27.237 -31.416 -0.857 1.00 20.28 185 ARG C CA 1
ATOM 5695 C C . ARG C 1 185 ? 26.695 -30.001 -0.639 1.00 19.19 185 ARG C C 1
ATOM 5696 O O . ARG C 1 185 ? 25.672 -29.856 0.026 1.00 19.12 185 ARG C O 1
ATOM 5704 N N . THR C 1 186 ? 27.342 -28.981 -1.181 1.00 19.43 186 THR C N 1
ATOM 5705 C CA . THR C 1 186 ? 27.119 -27.615 -0.727 1.00 19.12 186 THR C CA 1
ATOM 5706 C C . THR C 1 186 ? 26.410 -26.751 -1.760 1.00 19.88 186 THR C C 1
ATOM 5707 O O . THR C 1 186 ? 26.646 -26.901 -2.964 1.00 20.20 186 THR C O 1
ATOM 5711 N N . ILE C 1 187 ? 25.518 -25.875 -1.286 1.00 19.45 187 ILE C N 1
ATOM 5712 C CA . ILE C 1 187 ? 25.024 -24.762 -2.090 1.00 19.32 187 ILE C CA 1
ATOM 5713 C C . ILE C 1 187 ? 26.025 -23.606 -1.936 1.00 21.14 187 ILE C C 1
ATOM 5714 O O . ILE C 1 187 ? 26.051 -22.891 -0.944 1.00 21.25 187 ILE C O 1
ATOM 5719 N N . ASN C 1 188 ? 26.864 -23.435 -2.948 1.00 21.43 188 ASN C N 1
ATOM 5720 C CA . ASN C 1 188 ? 27.855 -22.355 -2.919 1.00 22.66 188 ASN C CA 1
ATOM 5721 C C . ASN C 1 188 ? 27.248 -20.955 -2.932 1.00 22.40 188 ASN C C 1
ATOM 5722 O O . ASN C 1 188 ? 26.053 -20.810 -3.142 1.00 20.50 188 ASN C O 1
ATOM 5727 N N . ALA C 1 189 ? 28.065 -19.931 -2.670 1.00 22.99 189 ALA C N 1
ATOM 5728 C CA . ALA C 1 189 ? 27.598 -18.541 -2.624 1.00 23.94 189 ALA C CA 1
ATOM 5729 C C . ALA C 1 189 ? 26.693 -18.125 -3.785 1.00 24.02 189 ALA C C 1
ATOM 5730 O O . ALA C 1 189 ? 25.712 -17.395 -3.580 1.00 23.03 189 ALA C O 1
ATOM 5732 N N . SER C 1 190 ? 27.066 -18.557 -4.999 1.00 23.79 190 SER C N 1
ATOM 5733 C CA . SER C 1 190 ? 26.349 -18.218 -6.221 1.00 23.34 190 SER C CA 1
ATOM 5734 C C . SER C 1 190 ? 25.098 -19.088 -6.430 1.00 21.74 190 SER C C 1
ATOM 5735 O O . SER C 1 190 ? 24.256 -18.767 -7.271 1.00 20.86 190 SER C O 1
ATOM 5738 N N . GLY C 1 191 ? 25.004 -20.194 -5.695 1.00 20.47 191 GLY C N 1
ATOM 5739 C CA . GLY C 1 191 ? 23.988 -21.191 -5.973 1.00 19.42 191 GLY C CA 1
ATOM 5740 C C . GLY C 1 191 ? 22.702 -20.884 -5.264 1.00 19.57 191 GLY C C 1
ATOM 5741 O O . GLY C 1 191 ? 22.707 -20.265 -4.195 1.00 19.99 191 GLY C O 1
ATOM 5742 N N . LYS C 1 192 ? 21.586 -21.322 -5.837 1.00 18.85 192 LYS C N 1
ATOM 5743 C CA . LYS C 1 192 ? 20.268 -21.176 -5.178 1.00 17.24 192 LYS C CA 1
ATOM 5744 C C . LYS C 1 192 ? 19.437 -22.438 -5.366 1.00 16.18 192 LYS C C 1
ATOM 5745 O O . LYS C 1 192 ? 19.611 -23.132 -6.360 1.00 15.41 192 LYS C O 1
ATOM 5751 N N . VAL C 1 193 ? 18.560 -22.755 -4.406 1.00 14.88 193 VAL C N 1
ATOM 5752 C CA . VAL C 1 193 ? 17.537 -23.739 -4.678 1.00 14.61 193 VAL C CA 1
ATOM 5753 C C . VAL C 1 193 ? 16.221 -23.023 -4.381 1.00 13.77 193 VAL C C 1
ATOM 5754 O O . VAL C 1 193 ? 15.941 -22.655 -3.221 1.00 14.44 193 VAL C O 1
ATOM 5758 N N . LEU C 1 194 ? 15.417 -22.855 -5.432 1.00 13.03 194 LEU C N 1
ATOM 5759 C CA . LEU C 1 194 ? 14.105 -22.193 -5.355 1.00 11.91 194 LEU C CA 1
ATOM 5760 C C . LEU C 1 194 ? 13.059 -23.292 -5.523 1.00 11.19 194 LEU C C 1
ATOM 5761 O O . LEU C 1 194 ? 13.014 -23.953 -6.548 1.00 11.96 194 LEU C O 1
ATOM 5766 N N . LEU C 1 195 ? 12.247 -23.500 -4.505 1.00 9.36 195 LEU C N 1
ATOM 5767 C CA . LEU C 1 195 ? 11.350 -24.609 -4.556 1.00 10.01 195 LEU C CA 1
ATOM 5768 C C . LEU C 1 195 ? 10.037 -24.242 -5.199 1.00 9.03 195 LEU C C 1
ATOM 5769 O O . LEU C 1 195 ? 9.329 -25.142 -5.662 1.00 10.20 195 LEU C O 1
ATOM 5774 N N . ASP C 1 196 ? 9.714 -22.942 -5.197 1.00 9.10 196 ASP C N 1
ATOM 5775 C CA . ASP C 1 196 ? 8.576 -22.352 -5.922 1.00 9.92 196 ASP C CA 1
ATOM 5776 C C . ASP C 1 196 ? 7.250 -22.789 -5.306 1.00 9.14 196 ASP C C 1
ATOM 5777 O O . ASP C 1 196 ? 7.215 -23.159 -4.138 1.00 9.15 196 ASP C O 1
ATOM 5782 N N . THR C 1 197 ? 6.149 -22.764 -6.045 1.00 10.22 197 THR C N 1
ATOM 5783 C CA . THR C 1 197 ? 4.848 -23.050 -5.405 1.00 9.67 197 THR C CA 1
ATOM 5784 C C . THR C 1 197 ? 4.735 -24.566 -5.135 1.00 8.85 197 THR C C 1
ATOM 5785 O O . THR C 1 197 ? 5.505 -25.369 -5.658 1.00 10.23 197 THR C O 1
ATOM 5789 N N . GLY C 1 198 ? 3.761 -24.948 -4.329 1.00 10.33 198 GLY C N 1
ATOM 5790 C CA . GLY C 1 198 ? 3.588 -26.363 -3.978 1.00 9.02 198 GLY C CA 1
ATOM 5791 C C . GLY C 1 198 ? 4.267 -26.643 -2.628 1.00 9.70 198 GLY C C 1
ATOM 5792 O O . GLY C 1 198 ? 5.031 -25.843 -2.089 1.00 9.17 198 GLY C O 1
ATOM 5793 N N . ASP C 1 199 ? 4.050 -27.887 -2.156 1.00 9.31 199 ASP C N 1
ATOM 5794 C CA . ASP C 1 199 ? 4.600 -28.246 -0.876 1.00 8.95 199 ASP C CA 1
ATOM 5795 C C . ASP C 1 199 ? 5.907 -28.951 -1.170 1.00 9.24 199 ASP C C 1
ATOM 5796 O O . ASP C 1 199 ? 5.920 -30.068 -1.725 1.00 11.17 199 ASP C O 1
ATOM 5801 N N . ASP C 1 200 ? 7.025 -28.335 -0.931 1.00 9.34 200 ASP C N 1
ATOM 5802 C CA . ASP C 1 200 ? 8.300 -28.885 -1.346 1.00 8.02 200 ASP C CA 1
ATOM 5803 C C . ASP C 1 200 ? 9.197 -29.341 -0.213 1.00 10.20 200 ASP C C 1
ATOM 5804 O O . ASP C 1 200 ? 9.004 -28.913 0.919 1.00 11.05 200 ASP C O 1
ATOM 5809 N N . SER C 1 201 ? 10.199 -30.166 -0.541 1.00 9.79 201 SER C N 1
ATOM 5810 C CA A SER C 1 201 ? 11.185 -30.533 0.453 0.50 10.14 201 SER C CA 1
ATOM 5811 C CA B SER C 1 201 ? 11.179 -30.650 0.427 0.50 10.31 201 SER C CA 1
ATOM 5812 C C . SER C 1 201 ? 12.582 -30.522 -0.124 1.00 11.21 201 SER C C 1
ATOM 5813 O O . SER C 1 201 ? 12.798 -30.827 -1.305 1.00 11.55 201 SER C O 1
ATOM 5818 N N . LEU C 1 202 ? 13.530 -30.192 0.746 1.00 10.04 202 LEU C N 1
ATOM 5819 C CA . LEU C 1 202 ? 14.913 -30.031 0.326 1.00 10.28 202 LEU C CA 1
ATOM 5820 C C . LEU C 1 202 ? 15.770 -30.529 1.491 1.00 11.25 202 LEU C C 1
ATOM 5821 O O . LEU C 1 202 ? 15.511 -30.216 2.675 1.00 11.21 202 LEU C O 1
ATOM 5826 N N . LEU C 1 203 ? 16.754 -31.347 1.150 1.00 10.73 203 LEU C N 1
ATOM 5827 C CA . LEU C 1 203 ? 17.771 -31.751 2.105 1.00 11.23 203 LEU C CA 1
ATOM 5828 C C . LEU C 1 203 ? 19.093 -31.321 1.488 1.00 12.93 203 LEU C C 1
ATOM 5829 O O . LEU C 1 203 ? 19.392 -31.678 0.322 1.00 13.14 203 LEU C O 1
ATOM 5834 N N . VAL C 1 204 ? 19.895 -30.590 2.251 1.00 13.33 204 VAL C N 1
ATOM 5835 C CA . VAL C 1 204 ? 21.217 -30.180 1.811 1.00 13.88 204 VAL C CA 1
ATOM 5836 C C . VAL C 1 204 ? 22.156 -30.853 2.799 1.00 16.04 204 VAL C C 1
ATOM 5837 O O . VAL C 1 204 ? 22.136 -30.527 4.000 1.00 16.34 204 VAL C O 1
ATOM 5841 N N . SER C 1 205 ? 22.960 -31.796 2.304 1.00 15.68 205 SER C N 1
ATOM 5842 C CA . SER C 1 205 ? 23.819 -32.588 3.205 1.00 17.93 205 SER C CA 1
ATOM 5843 C C . SER C 1 205 ? 25.115 -31.868 3.539 1.00 17.91 205 SER C C 1
ATOM 5844 O O . SER C 1 205 ? 25.742 -32.150 4.552 1.00 20.07 205 SER C O 1
ATOM 5847 N N . GLY C 1 206 ? 25.489 -30.883 2.734 1.00 18.84 206 GLY C N 1
ATOM 5848 C CA . GLY C 1 206 ? 26.668 -30.052 3.023 1.00 19.81 206 GLY C CA 1
ATOM 5849 C C . GLY C 1 206 ? 26.232 -28.710 3.596 1.00 20.32 206 GLY C C 1
ATOM 5850 O O . GLY C 1 206 ? 25.246 -28.633 4.326 1.00 19.68 206 GLY C O 1
ATOM 5851 N N . ASP C 1 207 ? 26.930 -27.653 3.218 1.00 20.31 207 ASP C N 1
ATOM 5852 C CA . ASP C 1 207 ? 26.707 -26.320 3.801 1.00 21.57 207 ASP C CA 1
ATOM 5853 C C . ASP C 1 207 ? 25.820 -25.445 2.926 1.00 19.90 207 ASP C C 1
ATOM 5854 O O . ASP C 1 207 ? 25.576 -25.778 1.777 1.00 19.15 207 ASP C O 1
ATOM 5859 N N . LEU C 1 208 ? 25.301 -24.350 3.486 1.00 19.55 208 LEU C N 1
ATOM 5860 C CA . LEU C 1 208 ? 24.596 -23.357 2.693 1.00 18.27 208 LEU C CA 1
ATOM 5861 C C . LEU C 1 208 ? 25.308 -22.007 2.685 1.00 20.02 208 LEU C C 1
ATOM 5862 O O . LEU C 1 208 ? 25.223 -21.243 3.670 1.00 20.80 208 LEU C O 1
ATOM 5867 N N . PHE C 1 209 ? 26.052 -21.719 1.604 1.00 20.61 209 PHE C N 1
ATOM 5868 C CA . PHE C 1 209 ? 26.604 -20.372 1.403 1.00 21.45 209 PHE C CA 1
ATOM 5869 C C . PHE C 1 209 ? 25.699 -19.514 0.545 1.00 20.78 209 PHE C C 1
ATOM 5870 O O . PHE C 1 209 ? 25.723 -18.291 0.670 1.00 22.20 209 PHE C O 1
ATOM 5878 N N . GLY C 1 210 ? 24.964 -20.151 -0.377 1.00 19.33 210 GLY C N 1
ATOM 5879 C CA . GLY C 1 210 ? 24.001 -19.444 -1.215 1.00 18.61 210 GLY C CA 1
ATOM 5880 C C . GLY C 1 210 ? 22.630 -19.236 -0.593 1.00 19.41 210 GLY C C 1
ATOM 5881 O O . GLY C 1 210 ? 22.509 -18.828 0.574 1.00 17.65 210 GLY C O 1
ATOM 5882 N N . GLU C 1 211 ? 21.590 -19.478 -1.390 1.00 17.63 211 GLU C N 1
ATOM 5883 C CA . GLU C 1 211 ? 20.231 -19.206 -0.961 1.00 17.42 211 GLU C CA 1
ATOM 5884 C C . GLU C 1 211 ? 19.270 -20.358 -1.234 1.00 17.61 211 GLU C C 1
ATOM 5885 O O . GLU C 1 211 ? 19.376 -21.085 -2.248 1.00 16.34 211 GLU C O 1
ATOM 5891 N N . VAL C 1 212 ? 18.298 -20.466 -0.333 1.00 15.96 212 VAL C N 1
ATOM 5892 C CA . VAL C 1 212 ? 17.180 -21.413 -0.460 1.00 16.15 212 VAL C CA 1
ATOM 5893 C C . VAL C 1 212 ? 15.904 -20.609 -0.272 1.00 15.41 212 VAL C C 1
ATOM 5894 O O . VAL C 1 212 ? 15.821 -19.778 0.662 1.00 15.93 212 VAL C O 1
ATOM 5898 N N . ASP C 1 213 ? 14.916 -20.838 -1.131 1.00 14.93 213 ASP C N 1
ATOM 5899 C CA . ASP C 1 213 ? 13.594 -20.204 -0.994 1.00 15.02 213 ASP C CA 1
ATOM 5900 C C . ASP C 1 213 ? 12.573 -21.345 -1.134 1.00 14.54 213 ASP C C 1
ATOM 5901 O O . ASP C 1 213 ? 12.550 -22.056 -2.131 1.00 13.26 213 ASP C O 1
ATOM 5906 N N . GLY C 1 214 ? 11.765 -21.543 -0.104 1.00 12.27 214 GLY C N 1
ATOM 5907 C CA . GLY C 1 214 ? 10.723 -22.554 -0.166 1.00 11.29 214 GLY C CA 1
ATOM 5908 C C . GLY C 1 214 ? 9.603 -22.147 -1.101 1.00 10.98 214 GLY C C 1
ATOM 5909 O O . GLY C 1 214 ? 8.910 -23.002 -1.621 1.00 11.53 214 GLY C O 1
ATOM 5910 N N . GLY C 1 215 ? 9.393 -20.857 -1.265 1.00 9.42 215 GLY C N 1
ATOM 5911 C CA . GLY C 1 215 ? 8.300 -20.375 -2.111 1.00 9.33 215 GLY C CA 1
ATOM 5912 C C . GLY C 1 215 ? 6.956 -20.489 -1.384 1.00 9.29 215 GLY C C 1
ATOM 5913 O O . GLY C 1 215 ? 6.884 -20.667 -0.164 1.00 9.51 215 GLY C O 1
ATOM 5914 N N . THR C 1 216 ? 5.864 -20.370 -2.118 1.00 8.98 216 THR C N 1
ATOM 5915 C CA . THR C 1 216 ? 4.566 -20.528 -1.469 1.00 10.16 216 THR C CA 1
ATOM 5916 C C . THR C 1 216 ? 4.408 -22.026 -1.148 1.00 10.21 216 THR C C 1
ATOM 5917 O O . THR C 1 216 ? 5.207 -22.843 -1.582 1.00 11.47 216 THR C O 1
ATOM 5921 N N . GLY C 1 217 ? 3.360 -22.375 -0.409 1.00 10.49 217 GLY C N 1
ATOM 5922 C CA . GLY C 1 217 ? 3.179 -23.792 -0.024 1.00 9.63 217 GLY C CA 1
ATOM 5923 C C . GLY C 1 217 ? 3.892 -24.120 1.293 1.00 10.21 217 GLY C C 1
ATOM 5924 O O . GLY C 1 217 ? 4.683 -23.333 1.814 1.00 10.63 217 GLY C O 1
ATOM 5925 N N . ASN C 1 218 ? 3.627 -25.315 1.807 1.00 9.13 218 ASN C N 1
ATOM 5926 C CA . ASN C 1 218 ? 4.189 -25.716 3.097 1.00 9.66 218 ASN C CA 1
ATOM 5927 C C . ASN C 1 218 ? 5.409 -26.555 2.851 1.00 10.34 218 ASN C C 1
ATOM 5928 O O . ASN C 1 218 ? 5.308 -27.744 2.423 1.00 10.06 218 ASN C O 1
ATOM 5933 N N . ASP C 1 219 ? 6.558 -25.950 3.086 1.00 9.53 219 ASP C N 1
ATOM 5934 C CA . ASP C 1 219 ? 7.829 -26.514 2.669 1.00 9.11 219 ASP C CA 1
ATOM 5935 C C . ASP C 1 219 ? 8.619 -27.038 3.840 1.00 9.89 219 ASP C C 1
ATOM 5936 O O . ASP C 1 219 ? 8.460 -26.558 4.966 1.00 11.30 219 ASP C O 1
ATOM 5941 N N . THR C 1 220 ? 9.503 -27.998 3.565 1.00 10.34 220 THR C N 1
ATOM 5942 C CA . THR C 1 220 ? 10.398 -28.558 4.584 1.00 10.39 220 THR C CA 1
ATOM 5943 C C . THR C 1 220 ? 11.822 -28.354 4.040 1.00 12.16 220 THR C C 1
ATOM 5944 O O . THR C 1 220 ? 12.140 -28.835 2.929 1.00 11.30 220 THR C O 1
ATOM 5948 N N . ILE C 1 221 ? 12.691 -27.727 4.834 1.00 11.33 221 ILE C N 1
ATOM 5949 C CA . ILE C 1 221 ? 14.041 -27.428 4.396 1.00 11.60 221 ILE C CA 1
ATOM 5950 C C . ILE C 1 221 ? 14.968 -27.897 5.522 1.00 12.80 221 ILE C C 1
ATOM 5951 O O . ILE C 1 221 ? 14.833 -27.446 6.675 1.00 13.06 221 ILE C O 1
ATOM 5956 N N . ILE C 1 222 ? 15.884 -28.808 5.175 1.00 12.04 222 ILE C N 1
ATOM 5957 C CA . ILE C 1 222 ? 16.862 -29.344 6.131 1.00 13.09 222 ILE C CA 1
ATOM 5958 C C . ILE C 1 222 ? 18.254 -29.062 5.595 1.00 13.61 222 ILE C C 1
ATOM 5959 O O . ILE C 1 222 ? 18.573 -29.423 4.455 1.00 13.72 222 ILE C O 1
ATOM 5964 N N . ILE C 1 223 ? 19.078 -28.409 6.402 1.00 14.93 223 ILE C N 1
ATOM 5965 C CA . ILE C 1 223 ? 20.467 -28.142 6.048 1.00 14.22 223 ILE C CA 1
ATOM 5966 C C . ILE C 1 223 ? 21.286 -28.879 7.100 1.00 16.26 223 ILE C C 1
ATOM 5967 O O . ILE C 1 223 ? 21.210 -28.530 8.246 1.00 15.05 223 ILE C O 1
ATOM 5972 N N . ALA C 1 224 ? 22.039 -29.911 6.710 1.00 17.49 224 ALA C N 1
ATOM 5973 C CA . ALA C 1 224 ? 22.809 -30.704 7.662 1.00 19.00 224 ALA C CA 1
ATOM 5974 C C . ALA C 1 224 ? 24.055 -29.929 8.089 1.00 20.67 224 ALA C C 1
ATOM 5975 O O . ALA C 1 224 ? 24.505 -30.032 9.233 1.00 21.84 224 ALA C O 1
ATOM 5977 N N . GLY C 1 225 ? 24.613 -29.144 7.165 1.00 20.20 225 GLY C N 1
ATOM 5978 C CA . GLY C 1 225 ? 25.873 -28.431 7.401 1.00 21.88 225 GLY C CA 1
ATOM 5979 C C . GLY C 1 225 ? 25.628 -27.030 7.935 1.00 22.14 225 GLY C C 1
ATOM 5980 O O . GLY C 1 225 ? 24.581 -26.753 8.522 1.00 20.81 225 GLY C O 1
ATOM 5981 N N . LYS C 1 226 ? 26.580 -26.145 7.695 1.00 22.58 226 LYS C N 1
ATOM 5982 C CA . LYS C 1 226 ? 26.585 -24.826 8.318 1.00 24.27 226 LYS C CA 1
ATOM 5983 C C . LYS C 1 226 ? 25.892 -23.844 7.398 1.00 24.06 226 LYS C C 1
ATOM 5984 O O . LYS C 1 226 ? 25.878 -24.037 6.170 1.00 24.86 226 LYS C O 1
ATOM 5990 N N . VAL C 1 227 ? 25.318 -22.796 7.978 1.00 22.76 227 VAL C N 1
ATOM 5991 C CA . VAL C 1 227 ? 24.628 -21.776 7.199 1.00 22.40 227 VAL C CA 1
ATOM 5992 C C . VAL C 1 227 ? 25.266 -20.380 7.320 1.00 22.72 227 VAL C C 1
ATOM 5993 O O . VAL C 1 227 ? 25.298 -19.793 8.420 1.00 22.98 227 VAL C O 1
ATOM 5997 N N A SER C 1 228 ? 25.772 -19.877 6.190 0.50 22.78 228 SER C N 1
ATOM 5998 N N B SER C 1 228 ? 25.751 -19.847 6.201 0.50 22.37 228 SER C N 1
ATOM 5999 C CA A SER C 1 228 ? 26.218 -18.488 6.052 0.50 24.14 228 SER C CA 1
ATOM 6000 C CA B SER C 1 228 ? 26.134 -18.439 6.131 0.50 23.26 228 SER C CA 1
ATOM 6001 C C A SER C 1 228 ? 25.278 -17.685 5.155 0.50 23.44 228 SER C C 1
ATOM 6002 C C B SER C 1 228 ? 25.264 -17.664 5.149 0.50 22.98 228 SER C C 1
ATOM 6003 O O A SER C 1 228 ? 25.268 -16.444 5.210 0.50 24.61 228 SER C O 1
ATOM 6004 O O B SER C 1 228 ? 25.289 -16.422 5.143 0.50 24.18 228 SER C O 1
ATOM 6009 N N . GLY C 1 229 ? 24.520 -18.387 4.314 1.00 22.53 229 GLY C N 1
ATOM 6010 C CA . GLY C 1 229 ? 23.621 -17.765 3.360 1.00 21.91 229 GLY C CA 1
ATOM 6011 C C . GLY C 1 229 ? 22.240 -17.476 3.905 1.00 21.65 229 GLY C C 1
ATOM 6012 O O . GLY C 1 229 ? 22.054 -17.223 5.124 1.00 22.03 229 GLY C O 1
ATOM 6013 N N . ASN C 1 230 ? 21.274 -17.476 2.991 1.00 20.84 230 ASN C N 1
ATOM 6014 C CA . ASN C 1 230 ? 19.884 -17.102 3.277 1.00 19.70 230 ASN C CA 1
ATOM 6015 C C . ASN C 1 230 ? 18.889 -18.222 3.044 1.00 19.38 230 ASN C C 1
ATOM 6016 O O . ASN C 1 230 ? 18.989 -18.994 2.058 1.00 18.72 230 ASN C O 1
ATOM 6021 N N . ILE C 1 231 ? 17.972 -18.364 4.000 1.00 17.86 231 ILE C N 1
ATOM 6022 C CA . ILE C 1 231 ? 16.832 -19.265 3.836 1.00 16.67 231 ILE C CA 1
ATOM 6023 C C . ILE C 1 231 ? 15.587 -18.399 3.948 1.00 16.43 231 ILE C C 1
ATOM 6024 O O . ILE C 1 231 ? 15.440 -17.637 4.915 1.00 16.27 231 ILE C O 1
ATOM 6029 N N . GLN C 1 232 ? 14.709 -18.529 2.951 1.00 15.44 232 GLN C N 1
ATOM 6030 C CA . GLN C 1 232 ? 13.373 -17.984 2.970 1.00 15.22 232 GLN C CA 1
ATOM 6031 C C . GLN C 1 232 ? 12.351 -19.136 2.938 1.00 14.63 232 GLN C C 1
ATOM 6032 O O . GLN C 1 232 ? 12.348 -19.952 2.017 1.00 13.39 232 GLN C O 1
ATOM 6038 N N . GLY C 1 233 ? 11.493 -19.186 3.953 1.00 14.79 233 GLY C N 1
ATOM 6039 C CA . GLY C 1 233 ? 10.362 -20.100 3.971 1.00 11.49 233 GLY C CA 1
ATOM 6040 C C . GLY C 1 233 ? 9.303 -19.797 2.922 1.00 11.62 233 GLY C C 1
ATOM 6041 O O . GLY C 1 233 ? 8.695 -20.717 2.383 1.00 11.52 233 GLY C O 1
ATOM 6042 N N . GLY C 1 234 ? 9.029 -18.512 2.682 1.00 11.48 234 GLY C N 1
ATOM 6043 C CA . GLY C 1 234 ? 7.900 -18.090 1.824 1.00 12.04 234 GLY C CA 1
ATOM 6044 C C . GLY C 1 234 ? 6.564 -18.096 2.545 1.00 10.58 234 GLY C C 1
ATOM 6045 O O . GLY C 1 234 ? 6.502 -18.308 3.741 1.00 11.31 234 GLY C O 1
ATOM 6046 N N . THR C 1 235 ? 5.478 -17.900 1.817 1.00 11.43 235 THR C N 1
ATOM 6047 C CA . THR C 1 235 ? 4.165 -18.070 2.428 1.00 11.79 235 THR C CA 1
ATOM 6048 C C . THR C 1 235 ? 3.958 -19.538 2.709 1.00 11.54 235 THR C C 1
ATOM 6049 O O . THR C 1 235 ? 4.796 -20.344 2.344 1.00 12.86 235 THR C O 1
ATOM 6053 N N . GLY C 1 236 ? 2.851 -19.894 3.358 1.00 12.37 236 GLY C N 1
ATOM 6054 C CA . GLY C 1 236 ? 2.670 -21.305 3.748 1.00 11.63 236 GLY C CA 1
ATOM 6055 C C . GLY C 1 236 ? 3.320 -21.538 5.117 1.00 12.17 236 GLY C C 1
ATOM 6056 O O . GLY C 1 236 ? 4.069 -20.710 5.619 1.00 12.22 236 GLY C O 1
ATOM 6057 N N . ASN C 1 237 ? 3.029 -22.697 5.681 1.00 11.67 237 ASN C N 1
ATOM 6058 C CA . ASN C 1 237 ? 3.542 -23.122 6.986 1.00 9.98 237 ASN C CA 1
ATOM 6059 C C . ASN C 1 237 ? 4.714 -23.998 6.749 1.00 9.67 237 ASN C C 1
ATOM 6060 O O . ASN C 1 237 ? 4.562 -25.168 6.304 1.00 9.90 237 ASN C O 1
ATOM 6065 N N . ASP C 1 238 ? 5.895 -23.462 7.047 1.00 8.79 238 ASP C N 1
ATOM 6066 C CA . ASP C 1 238 ? 7.162 -24.100 6.685 1.00 9.58 238 ASP C CA 1
ATOM 6067 C C . ASP C 1 238 ? 7.908 -24.653 7.891 1.00 10.97 238 ASP C C 1
ATOM 6068 O O . ASP C 1 238 ? 7.688 -24.175 8.997 1.00 10.58 238 ASP C O 1
ATOM 6073 N N . ILE C 1 239 ? 8.733 -25.678 7.661 1.00 10.73 239 ILE C N 1
ATOM 6074 C CA . ILE C 1 239 ? 9.623 -26.187 8.695 1.00 11.88 239 ILE C CA 1
ATOM 6075 C C . ILE C 1 239 ? 11.026 -26.093 8.138 1.00 12.12 239 ILE C C 1
ATOM 6076 O O . ILE C 1 239 ? 11.310 -26.596 7.006 1.00 11.65 239 ILE C O 1
ATOM 6081 N N . VAL C 1 240 ? 11.933 -25.500 8.921 1.00 12.25 240 VAL C N 1
ATOM 6082 C CA . VAL C 1 240 ? 13.320 -25.356 8.502 1.00 12.02 240 VAL C CA 1
ATOM 6083 C C . VAL C 1 240 ? 14.120 -25.938 9.644 1.00 12.77 240 VAL C C 1
ATOM 6084 O O . VAL C 1 240 ? 13.888 -25.566 10.809 1.00 11.52 240 VAL C O 1
ATOM 6088 N N . ARG C 1 241 ? 15.015 -26.870 9.313 1.00 13.32 241 ARG C N 1
ATOM 6089 C CA . ARG C 1 241 ? 15.903 -27.463 10.304 1.00 13.44 241 ARG C CA 1
ATOM 6090 C C . ARG C 1 241 ? 17.331 -27.248 9.878 1.00 14.43 241 ARG C C 1
ATOM 6091 O O . ARG C 1 241 ? 17.687 -27.584 8.749 1.00 14.21 241 ARG C O 1
ATOM 6099 N N . VAL C 1 242 ? 18.144 -26.682 10.777 1.00 14.61 242 VAL C N 1
ATOM 6100 C CA . VAL C 1 242 ? 19.569 -26.457 10.527 1.00 15.74 242 VAL C CA 1
ATOM 6101 C C . VAL C 1 242 ? 20.349 -27.251 11.602 1.00 17.63 242 VAL C C 1
ATOM 6102 O O . VAL C 1 242 ? 20.142 -27.070 12.813 1.00 17.52 242 VAL C O 1
ATOM 6106 N N . GLN C 1 243 ? 21.228 -28.156 11.151 1.00 19.05 243 GLN C N 1
ATOM 6107 C CA . GLN C 1 243 ? 21.889 -29.086 12.067 1.00 19.74 243 GLN C CA 1
ATOM 6108 C C . GLN C 1 243 ? 23.273 -28.683 12.515 1.00 21.06 243 GLN C C 1
ATOM 6109 O O . GLN C 1 243 ? 23.797 -29.272 13.459 1.00 22.34 243 GLN C O 1
ATOM 6115 N N . SER C 1 244 ? 23.872 -27.692 11.857 1.00 20.68 244 SER C N 1
ATOM 6116 C CA . SER C 1 244 ? 25.177 -27.167 12.307 1.00 20.92 244 SER C CA 1
ATOM 6117 C C . SER C 1 244 ? 25.059 -25.664 12.574 1.00 21.43 244 SER C C 1
ATOM 6118 O O . SER C 1 244 ? 23.937 -25.123 12.598 1.00 19.99 244 SER C O 1
ATOM 6121 N N . GLN C 1 245 ? 26.198 -24.995 12.762 1.00 21.60 245 GLN C N 1
ATOM 6122 C CA . GLN C 1 245 ? 26.209 -23.557 13.077 1.00 22.64 245 GLN C CA 1
ATOM 6123 C C . GLN C 1 245 ? 25.504 -22.693 12.048 1.00 22.58 245 GLN C C 1
ATOM 6124 O O . GLN C 1 245 ? 25.666 -22.889 10.845 1.00 23.52 245 GLN C O 1
ATOM 6130 N N . VAL C 1 246 ? 24.724 -21.735 12.533 1.00 22.28 246 VAL C N 1
ATOM 6131 C CA . VAL C 1 246 ? 24.235 -20.622 11.726 1.00 21.74 246 VAL C CA 1
ATOM 6132 C C . VAL C 1 246 ? 25.118 -19.425 12.059 1.00 23.17 246 VAL C C 1
ATOM 6133 O O . VAL C 1 246 ? 25.082 -18.902 13.172 1.00 22.07 246 VAL C O 1
ATOM 6137 N N . TRP C 1 247 ? 25.946 -19.007 11.097 1.00 23.70 247 TRP C N 1
ATOM 6138 C CA . TRP C 1 247 ? 26.883 -17.919 11.306 1.00 25.51 247 TRP C CA 1
ATOM 6139 C C . TRP C 1 247 ? 26.202 -16.546 11.262 1.00 25.84 247 TRP C C 1
ATOM 6140 O O . TRP C 1 247 ? 25.060 -16.404 10.791 1.00 24.50 247 TRP C O 1
ATOM 6151 N N . ALA C 1 248 ? 26.926 -15.548 11.748 1.00 26.51 248 ALA C N 1
ATOM 6152 C CA . ALA C 1 248 ? 26.401 -14.189 11.964 1.00 26.87 248 ALA C CA 1
ATOM 6153 C C . ALA C 1 248 ? 25.788 -13.581 10.711 1.00 26.45 248 ALA C C 1
ATOM 6154 O O . ALA C 1 248 ? 24.824 -12.800 10.807 1.00 25.26 248 ALA C O 1
ATOM 6156 N N . GLU C 1 249 ? 26.398 -13.937 9.568 1.00 26.38 249 GLU C N 1
ATOM 6157 C CA A GLU C 1 249 ? 26.076 -13.386 8.249 0.50 26.55 249 GLU C CA 1
ATOM 6158 C CA B GLU C 1 249 ? 26.060 -13.360 8.266 0.50 26.70 249 GLU C CA 1
ATOM 6159 C C . GLU C 1 249 ? 24.784 -13.978 7.702 1.00 25.37 249 GLU C C 1
ATOM 6160 O O . GLU C 1 249 ? 24.207 -13.451 6.745 1.00 25.20 249 GLU C O 1
ATOM 6171 N N . ALA C 1 250 ? 24.346 -15.091 8.300 1.00 23.72 250 ALA C N 1
ATOM 6172 C CA . ALA C 1 250 ? 23.163 -15.815 7.819 1.00 22.72 250 ALA C CA 1
ATOM 6173 C C . ALA C 1 250 ? 21.863 -15.076 8.106 1.00 22.01 250 ALA C C 1
ATOM 6174 O O . ALA C 1 250 ? 21.748 -14.353 9.110 1.00 22.04 250 ALA C O 1
ATOM 6176 N N . ASN C 1 251 ? 20.885 -15.262 7.222 1.00 21.26 251 ASN C N 1
ATOM 6177 C CA . ASN C 1 251 ? 19.498 -14.867 7.498 1.00 21.41 251 ASN C CA 1
ATOM 6178 C C . ASN C 1 251 ? 18.537 -15.995 7.248 1.00 19.77 251 ASN C C 1
ATOM 6179 O O . ASN C 1 251 ? 18.557 -16.599 6.189 1.00 20.57 251 ASN C O 1
ATOM 6184 N N . ILE C 1 252 ? 17.681 -16.280 8.230 1.00 17.78 252 ILE C N 1
ATOM 6185 C CA . ILE C 1 252 ? 16.637 -17.271 8.067 1.00 17.07 252 ILE C CA 1
ATOM 6186 C C . ILE C 1 252 ? 15.335 -16.553 8.369 1.00 16.62 252 ILE C C 1
ATOM 6187 O O . ILE C 1 252 ? 15.104 -16.070 9.500 1.00 16.72 252 ILE C O 1
ATOM 6192 N N . SER C 1 253 ? 14.488 -16.488 7.344 1.00 15.57 253 SER C N 1
ATOM 6193 C CA A SER C 1 253 ? 13.237 -15.765 7.388 0.50 15.30 253 SER C CA 1
ATOM 6194 C CA B SER C 1 253 ? 13.235 -15.782 7.434 0.50 14.28 253 SER C CA 1
ATOM 6195 C C . SER C 1 253 ? 12.153 -16.754 7.009 1.00 14.11 253 SER C C 1
ATOM 6196 O O . SER C 1 253 ? 12.177 -17.300 5.887 1.00 13.33 253 SER C O 1
ATOM 6201 N N . LEU C 1 254 ? 11.216 -16.967 7.905 1.00 13.37 254 LEU C N 1
ATOM 6202 C CA . LEU C 1 254 ? 10.265 -18.065 7.681 1.00 13.50 254 LEU C CA 1
ATOM 6203 C C . LEU C 1 254 ? 9.081 -17.623 6.846 1.00 13.57 254 LEU C C 1
ATOM 6204 O O . LEU C 1 254 ? 8.313 -18.492 6.390 1.00 13.14 254 LEU C O 1
ATOM 6209 N N . GLY C 1 255 ? 8.947 -16.294 6.683 1.00 13.65 255 GLY C N 1
ATOM 6210 C CA . GLY C 1 255 ? 7.900 -15.691 5.871 1.00 14.45 255 GLY C CA 1
ATOM 6211 C C . GLY C 1 255 ? 6.517 -15.691 6.531 1.00 13.33 255 GLY C C 1
ATOM 6212 O O . GLY C 1 255 ? 6.364 -16.031 7.723 1.00 14.56 255 GLY C O 1
ATOM 6213 N N . THR C 1 256 ? 5.491 -15.329 5.762 1.00 12.82 256 THR C N 1
ATOM 6214 C CA . THR C 1 256 ? 4.132 -15.389 6.289 1.00 13.39 256 THR C CA 1
ATOM 6215 C C . THR C 1 256 ? 3.759 -16.834 6.557 1.00 13.16 256 THR C C 1
ATOM 6216 O O . THR C 1 256 ? 4.471 -17.720 6.119 1.00 13.27 256 THR C O 1
ATOM 6220 N N . GLY C 1 257 ? 2.671 -17.063 7.285 1.00 13.39 257 GLY C N 1
ATOM 6221 C CA . GLY C 1 257 ? 2.304 -18.436 7.687 1.00 13.27 257 GLY C CA 1
ATOM 6222 C C . GLY C 1 257 ? 2.849 -18.801 9.054 1.00 13.47 257 GLY C C 1
ATOM 6223 O O . GLY C 1 257 ? 3.616 -18.044 9.657 1.00 13.51 257 GLY C O 1
ATOM 6224 N N . ASP C 1 258 ? 2.460 -20.066 9.407 1.00 12.70 258 ASP C N 1
ATOM 6225 C CA . ASP C 1 258 ? 2.774 -20.450 10.778 1.00 12.22 258 ASP C CA 1
ATOM 6226 C C . ASP C 1 258 ? 3.957 -21.389 10.732 1.00 11.45 258 ASP C C 1
ATOM 6227 O O . ASP C 1 258 ? 3.820 -22.550 10.328 1.00 9.87 258 ASP C O 1
ATOM 6232 N N . ASP C 1 259 ? 5.179 -20.947 11.062 1.00 9.69 259 ASP C N 1
ATOM 6233 C CA . ASP C 1 259 ? 6.408 -21.621 10.670 1.00 10.42 259 ASP C CA 1
ATOM 6234 C C . ASP C 1 259 ? 7.166 -22.149 11.872 1.00 9.71 259 ASP C C 1
ATOM 6235 O O . ASP C 1 259 ? 6.903 -21.702 13.015 1.00 10.48 259 ASP C O 1
ATOM 6240 N N . VAL C 1 260 ? 8.058 -23.105 11.619 1.00 9.63 260 VAL C N 1
ATOM 6241 C CA . VAL C 1 260 ? 8.878 -23.710 12.649 1.00 10.42 260 VAL C CA 1
ATOM 6242 C C . VAL C 1 260 ? 10.325 -23.665 12.209 1.00 11.20 260 VAL C C 1
ATOM 6243 O O . VAL C 1 260 ? 10.650 -23.994 11.043 1.00 11.37 260 VAL C O 1
ATOM 6247 N N . LEU C 1 261 ? 11.205 -23.268 13.131 1.00 12.25 261 LEU C N 1
ATOM 6248 C CA . LEU C 1 261 ? 12.640 -23.323 12.916 1.00 11.98 261 LEU C CA 1
ATOM 6249 C C . LEU C 1 261 ? 13.286 -24.150 14.011 1.00 13.43 261 LEU C C 1
ATOM 6250 O O . LEU C 1 261 ? 13.129 -23.849 15.200 1.00 13.58 261 LEU C O 1
ATOM 6255 N N . ILE C 1 262 ? 13.999 -25.200 13.618 1.00 13.68 262 ILE C N 1
ATOM 6256 C CA . ILE C 1 262 ? 14.685 -26.043 14.588 1.00 14.73 262 ILE C CA 1
ATOM 6257 C C . ILE C 1 262 ? 16.165 -25.836 14.305 1.00 16.15 262 ILE C C 1
ATOM 6258 O O . ILE C 1 262 ? 16.631 -26.088 13.190 1.00 14.83 262 ILE C O 1
ATOM 6263 N N . VAL C 1 263 ? 16.912 -25.341 15.298 1.00 17.85 263 VAL C N 1
ATOM 6264 C CA . VAL C 1 263 ? 18.335 -25.158 15.098 1.00 19.39 263 VAL C CA 1
ATOM 6265 C C . VAL C 1 263 ? 19.064 -25.997 16.133 1.00 19.53 263 VAL C C 1
ATOM 6266 O O . VAL C 1 263 ? 18.780 -25.902 17.345 1.00 17.99 263 VAL C O 1
ATOM 6270 N N . GLU C 1 264 ? 19.915 -26.891 15.634 1.00 18.43 264 GLU C N 1
ATOM 6271 C CA . GLU C 1 264 ? 20.512 -27.909 16.506 1.00 19.98 264 GLU C CA 1
ATOM 6272 C C . GLU C 1 264 ? 21.872 -27.528 17.054 1.00 20.46 264 GLU C C 1
ATOM 6273 O O . GLU C 1 264 ? 22.419 -28.224 17.907 1.00 21.66 264 GLU C O 1
ATOM 6279 N N . HIS C 1 265 ? 22.403 -26.406 16.597 1.00 21.09 265 HIS C N 1
ATOM 6280 C CA . HIS C 1 265 ? 23.741 -25.986 17.006 1.00 21.98 265 HIS C CA 1
ATOM 6281 C C . HIS C 1 265 ? 23.790 -24.464 17.320 1.00 23.40 265 HIS C C 1
ATOM 6282 O O . HIS C 1 265 ? 22.768 -23.856 17.667 1.00 21.30 265 HIS C O 1
ATOM 6289 N N . GLU C 1 266 ? 24.968 -23.847 17.243 1.00 23.75 266 GLU C N 1
ATOM 6290 C CA . GLU C 1 266 ? 25.084 -22.429 17.590 1.00 24.38 266 GLU C CA 1
ATOM 6291 C C . GLU C 1 266 ? 24.200 -21.609 16.675 1.00 22.87 266 GLU C C 1
ATOM 6292 O O . GLU C 1 266 ? 23.957 -22.011 15.522 1.00 22.55 266 GLU C O 1
ATOM 6298 N N . LEU C 1 267 ? 23.744 -20.466 17.177 1.00 21.56 267 LEU C N 1
ATOM 6299 C CA . LEU C 1 267 ? 22.900 -19.563 16.392 1.00 21.51 267 LEU C CA 1
ATOM 6300 C C . LEU C 1 267 ? 23.425 -18.143 16.515 1.00 22.55 267 LEU C C 1
ATOM 6301 O O . LEU C 1 267 ? 23.159 -17.456 17.545 1.00 23.32 267 LEU C O 1
ATOM 6306 N N . HIS C 1 268 ? 24.153 -17.693 15.486 1.00 23.30 268 HIS C N 1
ATOM 6307 C CA . HIS C 1 268 ? 24.690 -16.332 15.491 1.00 24.05 268 HIS C CA 1
ATOM 6308 C C . HIS C 1 268 ? 24.003 -15.378 14.516 1.00 24.13 268 HIS C C 1
ATOM 6309 O O . HIS C 1 268 ? 24.211 -14.145 14.585 1.00 25.42 268 HIS C O 1
ATOM 6316 N N . GLY C 1 269 ? 23.266 -15.944 13.558 1.00 23.17 269 GLY C N 1
ATOM 6317 C CA . GLY C 1 269 ? 22.698 -15.162 12.472 1.00 23.34 269 GLY C CA 1
ATOM 6318 C C . GLY C 1 269 ? 21.332 -14.573 12.776 1.00 23.02 269 GLY C C 1
ATOM 6319 O O . GLY C 1 269 ? 20.824 -14.689 13.894 1.00 23.28 269 GLY C O 1
ATOM 6320 N N . THR C 1 270 ? 20.744 -13.917 11.778 1.00 22.60 270 THR C N 1
ATOM 6321 C CA . THR C 1 270 ? 19.460 -13.276 11.937 1.00 22.69 270 THR C CA 1
ATOM 6322 C C . THR C 1 270 ? 18.376 -14.320 11.661 1.00 20.80 270 THR C C 1
ATOM 6323 O O . THR C 1 270 ? 18.496 -15.100 10.709 1.00 21.38 270 THR C O 1
ATOM 6327 N N . VAL C 1 271 ? 17.345 -14.363 12.514 1.00 19.13 271 VAL C N 1
ATOM 6328 C CA . VAL C 1 271 ? 16.231 -15.331 12.361 1.00 18.11 271 VAL C CA 1
ATOM 6329 C C . VAL C 1 271 ? 14.890 -14.615 12.600 1.00 18.27 271 VAL C C 1
ATOM 6330 O O . VAL C 1 271 ? 14.740 -13.898 13.574 1.00 17.98 271 VAL C O 1
ATOM 6334 N N . ALA C 1 272 ? 13.935 -14.776 11.701 1.00 17.03 272 ALA C N 1
ATOM 6335 C CA . ALA C 1 272 ? 12.688 -14.089 11.878 1.00 17.75 272 ALA C CA 1
ATOM 6336 C C . ALA C 1 272 ? 11.548 -15.034 11.591 1.00 16.85 272 ALA C C 1
ATOM 6337 O O . ALA C 1 272 ? 11.571 -15.765 10.581 1.00 15.68 272 ALA C O 1
ATOM 6339 N N . GLY C 1 273 ? 10.583 -15.069 12.502 1.00 16.56 273 GLY C N 1
ATOM 6340 C CA . GLY C 1 273 ? 9.338 -15.754 12.219 1.00 15.27 273 GLY C CA 1
ATOM 6341 C C . GLY C 1 273 ? 8.536 -15.084 11.117 1.00 15.32 273 GLY C C 1
ATOM 6342 O O . GLY C 1 273 ? 7.784 -15.753 10.390 1.00 15.30 273 GLY C O 1
ATOM 6343 N N . ASN C 1 274 ? 8.688 -13.769 11.000 1.00 15.76 274 ASN C N 1
ATOM 6344 C CA . ASN C 1 274 ? 7.819 -12.951 10.169 1.00 15.65 274 ASN C CA 1
ATOM 6345 C C . ASN C 1 274 ? 6.346 -13.029 10.600 1.00 15.32 274 ASN C C 1
ATOM 6346 O O . ASN C 1 274 ? 6.044 -13.408 11.756 1.00 15.56 274 ASN C O 1
ATOM 6351 N N . GLU C 1 275 ? 5.421 -12.620 9.736 1.00 15.97 275 GLU C N 1
ATOM 6352 C CA . GLU C 1 275 ? 4.005 -12.705 10.085 1.00 16.70 275 GLU C CA 1
ATOM 6353 C C . GLU C 1 275 ? 3.629 -14.141 10.423 1.00 15.92 275 GLU C C 1
ATOM 6354 O O . GLU C 1 275 ? 4.241 -15.078 9.900 1.00 16.84 275 GLU C O 1
ATOM 6360 N N . GLY C 1 276 ? 2.575 -14.300 11.221 1.00 14.81 276 GLY C N 1
ATOM 6361 C CA . GLY C 1 276 ? 2.084 -15.618 11.644 1.00 15.28 276 GLY C CA 1
ATOM 6362 C C . GLY C 1 276 ? 2.574 -16.059 13.011 1.00 14.97 276 GLY C C 1
ATOM 6363 O O . GLY C 1 276 ? 3.261 -15.328 13.719 1.00 13.89 276 GLY C O 1
ATOM 6364 N N . ASP C 1 277 ? 2.198 -17.275 13.370 1.00 13.57 277 ASP C N 1
ATOM 6365 C CA . ASP C 1 277 ? 2.445 -17.811 14.676 1.00 14.66 277 ASP C CA 1
ATOM 6366 C C . ASP C 1 277 ? 3.613 -18.792 14.584 1.00 13.94 277 ASP C C 1
ATOM 6367 O O . ASP C 1 277 ? 3.459 -19.960 14.147 1.00 13.63 277 ASP C O 1
ATOM 6372 N N . ASP C 1 278 ? 4.795 -18.281 14.936 1.00 13.66 278 ASP C N 1
ATOM 6373 C CA . ASP C 1 278 ? 6.060 -18.968 14.655 1.00 12.76 278 ASP C CA 1
ATOM 6374 C C . ASP C 1 278 ? 6.723 -19.522 15.890 1.00 12.10 278 ASP C C 1
ATOM 6375 O O . ASP C 1 278 ? 6.634 -18.915 16.964 1.00 11.45 278 ASP C O 1
ATOM 6380 N N . SER C 1 279 ? 7.348 -20.695 15.711 1.00 11.79 279 SER C N 1
ATOM 6381 C CA . SER C 1 279 ? 8.096 -21.396 16.764 1.00 11.47 279 SER C CA 1
ATOM 6382 C C . SER C 1 279 ? 9.569 -21.554 16.396 1.00 12.13 279 SER C C 1
ATOM 6383 O O . SER C 1 279 ? 9.940 -21.777 15.203 1.00 10.88 279 SER C O 1
ATOM 6386 N N . ILE C 1 280 ? 10.414 -21.488 17.421 1.00 11.23 280 ILE C N 1
ATOM 6387 C CA . ILE C 1 280 ? 11.836 -21.765 17.233 1.00 12.12 280 ILE C CA 1
ATOM 6388 C C . ILE C 1 280 ? 12.236 -22.711 18.349 1.00 13.02 280 ILE C C 1
ATOM 6389 O O . ILE C 1 280 ? 11.804 -22.523 19.524 1.00 14.21 280 ILE C O 1
ATOM 6394 N N . TYR C 1 281 ? 13.011 -23.733 18.004 1.00 14.04 281 TYR C N 1
ATOM 6395 C CA . TYR C 1 281 ? 13.525 -24.689 18.971 1.00 14.83 281 TYR C CA 1
ATOM 6396 C C . TYR C 1 281 ? 15.070 -24.562 18.971 1.00 16.21 281 TYR C C 1
ATOM 6397 O O . TYR C 1 281 ? 15.717 -24.883 17.950 1.00 16.47 281 TYR C O 1
ATOM 6406 N N . LEU C 1 282 ? 15.624 -24.065 20.086 1.00 16.89 282 LEU C N 1
ATOM 6407 C CA . LEU C 1 282 ? 17.074 -23.830 20.235 1.00 18.27 282 LEU C CA 1
ATOM 6408 C C . LEU C 1 282 ? 17.627 -25.057 20.927 1.00 19.32 282 LEU C C 1
ATOM 6409 O O . LEU C 1 282 ? 17.800 -25.065 22.127 1.00 20.74 282 LEU C O 1
ATOM 6414 N N . LYS C 1 283 ? 17.845 -26.115 20.165 1.00 19.57 283 LYS C N 1
ATOM 6415 C CA . LYS C 1 283 ? 18.250 -27.392 20.705 1.00 20.76 283 LYS C CA 1
ATOM 6416 C C . LYS C 1 283 ? 19.649 -27.385 21.355 1.00 21.61 283 LYS C C 1
ATOM 6417 O O . LYS C 1 283 ? 19.950 -28.234 22.214 1.00 21.08 283 LYS C O 1
ATOM 6423 N N . PHE C 1 284 ? 20.500 -26.426 20.966 1.00 21.02 284 PHE C N 1
ATOM 6424 C CA . PHE C 1 284 ? 21.888 -26.367 21.466 1.00 21.54 284 PHE C CA 1
ATOM 6425 C C . PHE C 1 284 ? 22.064 -25.536 22.744 1.00 21.41 284 PHE C C 1
ATOM 6426 O O . PHE C 1 284 ? 23.135 -25.570 23.359 1.00 22.87 284 PHE C O 1
ATOM 6434 N N . TYR C 1 285 ? 21.036 -24.779 23.132 1.00 20.07 285 TYR C N 1
ATOM 6435 C CA . TYR C 1 285 ? 21.121 -23.902 24.300 1.00 20.67 285 TYR C CA 1
ATOM 6436 C C . TYR C 1 285 ? 20.168 -24.339 25.384 1.00 20.78 285 TYR C C 1
ATOM 6437 O O . TYR C 1 285 ? 19.034 -24.628 25.113 1.00 19.70 285 TYR C O 1
ATOM 6446 N N . THR C 1 286 ? 20.650 -24.383 26.623 1.00 22.38 286 THR C N 1
ATOM 6447 C CA . THR C 1 286 ? 19.763 -24.595 27.753 1.00 24.29 286 THR C CA 1
ATOM 6448 C C . THR C 1 286 ? 19.302 -23.279 28.325 1.00 22.18 286 THR C C 1
ATOM 6449 O O . THR C 1 286 ? 19.892 -22.204 28.037 1.00 22.23 286 THR C O 1
ATOM 6453 N N . LYS C 1 287 ? 18.250 -23.361 29.141 1.00 22.01 287 LYS C N 1
ATOM 6454 C CA . LYS C 1 287 ? 17.662 -22.169 29.759 1.00 22.19 287 LYS C CA 1
ATOM 6455 C C . LYS C 1 287 ? 18.751 -21.259 30.341 1.00 23.00 287 LYS C C 1
ATOM 6456 O O . LYS C 1 287 ? 18.764 -20.029 30.107 1.00 22.50 287 LYS C O 1
ATOM 6462 N N . GLU C 1 288 ? 19.673 -21.856 31.080 1.00 23.97 288 GLU C N 1
ATOM 6463 C CA . GLU C 1 288 ? 20.698 -21.041 31.751 1.00 25.55 288 GLU C CA 1
ATOM 6464 C C . GLU C 1 288 ? 21.496 -20.185 30.759 1.00 26.93 288 GLU C C 1
ATOM 6465 O O . GLU C 1 288 ? 21.715 -18.978 30.990 1.00 27.32 288 GLU C O 1
ATOM 6471 N N . GLN C 1 289 ? 21.928 -20.798 29.662 1.00 28.07 289 GLN C N 1
ATOM 6472 C CA . GLN C 1 289 ? 22.668 -20.055 28.642 1.00 29.65 289 GLN C CA 1
ATOM 6473 C C . GLN C 1 289 ? 21.799 -18.974 28.014 1.00 29.16 289 GLN C C 1
ATOM 6474 O O . GLN C 1 289 ? 22.240 -17.815 27.898 1.00 30.24 289 GLN C O 1
ATOM 6480 N N . TYR C 1 290 ? 20.552 -19.340 27.693 1.00 27.31 290 TYR C N 1
ATOM 6481 C CA . TYR C 1 290 ? 19.575 -18.428 27.124 1.00 27.58 290 TYR C CA 1
ATOM 6482 C C . TYR C 1 290 ? 19.426 -17.210 28.040 1.00 29.07 290 TYR C C 1
ATOM 6483 O O . TYR C 1 290 ? 19.513 -16.071 27.577 1.00 29.70 290 TYR C O 1
ATOM 6492 N N . ASN C 1 291 ? 19.224 -17.475 29.339 1.00 28.95 291 ASN C N 1
ATOM 6493 C CA . ASN C 1 291 ? 19.059 -16.445 30.368 1.00 29.07 291 ASN C CA 1
ATOM 6494 C C . ASN C 1 291 ? 20.281 -15.534 30.576 1.00 30.26 291 ASN C C 1
ATOM 6495 O O . ASN C 1 291 ? 20.133 -14.393 31.016 1.00 29.70 291 ASN C O 1
ATOM 6500 N N . ASN C 1 292 ? 21.474 -16.039 30.279 1.00 31.03 292 ASN C N 1
ATOM 6501 C CA . ASN C 1 292 ? 22.713 -15.257 30.465 1.00 33.67 292 ASN C CA 1
ATOM 6502 C C . ASN C 1 292 ? 23.158 -14.526 29.199 1.00 33.83 292 ASN C C 1
ATOM 6503 O O . ASN C 1 292 ? 24.117 -13.745 29.229 1.00 36.50 292 ASN C O 1
ATOM 6508 N N . ASN C 1 293 ? 22.469 -14.787 28.091 1.00 31.95 293 ASN C N 1
ATOM 6509 C CA . ASN C 1 293 ? 22.907 -14.334 26.780 1.00 31.15 293 ASN C CA 1
ATOM 6510 C C . ASN C 1 293 ? 21.915 -13.351 26.140 1.00 29.30 293 ASN C C 1
ATOM 6511 O O . ASN C 1 293 ? 20.994 -13.774 25.438 1.00 27.13 293 ASN C O 1
ATOM 6516 N N . SER C 1 294 ? 22.090 -12.039 26.388 1.00 28.62 294 SER C N 1
ATOM 6517 C CA . SER C 1 294 ? 21.053 -11.075 25.951 1.00 28.43 294 SER C CA 1
ATOM 6518 C C . SER C 1 294 ? 20.985 -10.985 24.429 1.00 27.47 294 SER C C 1
ATOM 6519 O O . SER C 1 294 ? 19.917 -10.769 23.859 1.00 25.77 294 SER C O 1
ATOM 6522 N N . ASP C 1 295 ? 22.140 -11.173 23.785 1.00 28.09 295 ASP C N 1
ATOM 6523 C CA . ASP C 1 295 ? 22.256 -11.183 22.326 1.00 28.67 295 ASP C CA 1
ATOM 6524 C C . ASP C 1 295 ? 21.362 -12.260 21.711 1.00 26.39 295 ASP C C 1
ATOM 6525 O O . ASP C 1 295 ? 20.611 -12.000 20.769 1.00 25.09 295 ASP C O 1
ATOM 6530 N N . LEU C 1 296 ? 21.460 -13.476 22.241 1.00 25.77 296 LEU C N 1
ATOM 6531 C CA . LEU C 1 296 ? 20.648 -14.578 21.722 1.00 24.55 296 LEU C CA 1
ATOM 6532 C C . LEU C 1 296 ? 19.170 -14.325 22.013 1.00 22.97 296 LEU C C 1
ATOM 6533 O O . LEU C 1 296 ? 18.361 -14.490 21.143 1.00 21.83 296 LEU C O 1
ATOM 6538 N N . ARG C 1 297 ? 18.823 -13.904 23.221 1.00 22.44 297 ARG C N 1
ATOM 6539 C CA . ARG C 1 297 ? 17.416 -13.621 23.495 1.00 21.88 297 ARG C CA 1
ATOM 6540 C C . ARG C 1 297 ? 16.854 -12.554 22.554 1.00 21.82 297 ARG C C 1
ATOM 6541 O O . ARG C 1 297 ? 15.734 -12.698 22.064 1.00 20.88 297 ARG C O 1
ATOM 6549 N N . ASN C 1 298 ? 17.629 -11.495 22.319 1.00 22.14 298 ASN C N 1
ATOM 6550 C CA . ASN C 1 298 ? 17.228 -10.430 21.393 1.00 22.60 298 ASN C CA 1
ATOM 6551 C C . ASN C 1 298 ? 17.033 -10.945 19.963 1.00 20.94 298 ASN C C 1
ATOM 6552 O O . ASN C 1 298 ? 16.069 -10.565 19.289 1.00 21.07 298 ASN C O 1
ATOM 6557 N N . ARG C 1 299 ? 17.926 -11.827 19.540 1.00 21.00 299 ARG C N 1
ATOM 6558 C CA . ARG C 1 299 ? 17.912 -12.445 18.181 1.00 21.03 299 ARG C CA 1
ATOM 6559 C C . ARG C 1 299 ? 16.610 -13.252 17.935 1.00 19.51 299 ARG C C 1
ATOM 6560 O O . ARG C 1 299 ? 16.054 -13.248 16.819 1.00 18.55 299 ARG C O 1
ATOM 6568 N N . VAL C 1 300 ? 16.115 -13.909 18.986 1.00 18.99 300 VAL C N 1
ATOM 6569 C CA . VAL C 1 300 ? 14.961 -14.836 18.826 1.00 17.91 300 VAL C CA 1
ATOM 6570 C C . VAL C 1 300 ? 13.646 -14.337 19.386 1.00 18.20 300 VAL C C 1
ATOM 6571 O O . VAL C 1 300 ? 12.636 -15.005 19.261 1.00 16.02 300 VAL C O 1
ATOM 6575 N N . ALA C 1 301 ? 13.675 -13.169 20.028 1.00 18.84 301 ALA C N 1
ATOM 6576 C CA . ALA C 1 301 ? 12.504 -12.594 20.701 1.00 17.94 301 ALA C CA 1
ATOM 6577 C C . ALA C 1 301 ? 11.291 -12.425 19.808 1.00 17.66 301 ALA C C 1
ATOM 6578 O O . ALA C 1 301 ? 10.150 -12.488 20.298 1.00 17.20 301 ALA C O 1
ATOM 6580 N N . ASN C 1 302 ? 11.521 -12.258 18.497 1.00 16.33 302 ASN C N 1
ATOM 6581 C CA . ASN C 1 302 ? 10.420 -12.106 17.530 1.00 16.49 302 ASN C CA 1
ATOM 6582 C C . ASN C 1 302 ? 9.514 -13.338 17.373 1.00 15.73 302 ASN C C 1
ATOM 6583 O O . ASN C 1 302 ? 8.343 -13.220 16.956 1.00 15.57 302 ASN C O 1
ATOM 6588 N N . PHE C 1 303 ? 10.038 -14.510 17.748 1.00 15.47 303 PHE C N 1
ATOM 6589 C CA . PHE C 1 303 ? 9.267 -15.753 17.738 1.00 15.19 303 PHE C CA 1
ATOM 6590 C C . PHE C 1 303 ? 8.209 -15.809 18.839 1.00 15.92 303 PHE C C 1
ATOM 6591 O O . PHE C 1 303 ? 8.467 -15.438 20.007 1.00 16.23 303 PHE C O 1
ATOM 6599 N N . GLU C 1 304 ? 7.034 -16.309 18.473 1.00 14.90 304 GLU C N 1
ATOM 6600 C CA . GLU C 1 304 ? 5.924 -16.367 19.404 1.00 14.71 304 GLU C CA 1
ATOM 6601 C C . GLU C 1 304 ? 6.115 -17.525 20.393 1.00 13.71 304 GLU C C 1
ATOM 6602 O O . GLU C 1 304 ? 5.716 -17.427 21.573 1.00 14.07 304 GLU C O 1
ATOM 6608 N N . HIS C 1 305 ? 6.756 -18.606 19.934 1.00 12.72 305 HIS C N 1
ATOM 6609 C CA . HIS C 1 305 ? 6.990 -19.757 20.779 1.00 12.46 305 HIS C CA 1
ATOM 6610 C C . HIS C 1 305 ? 8.468 -20.111 20.751 1.00 13.35 305 HIS C C 1
ATOM 6611 O O . HIS C 1 305 ? 9.060 -20.287 19.664 1.00 13.67 305 HIS C O 1
ATOM 6618 N N . ILE C 1 306 ? 9.049 -20.264 21.941 1.00 11.87 306 ILE C N 1
ATOM 6619 C CA . ILE C 1 306 ? 10.498 -20.526 22.045 1.00 13.07 306 ILE C CA 1
ATOM 6620 C C . ILE C 1 306 ? 10.750 -21.677 22.979 1.00 13.42 306 ILE C C 1
ATOM 6621 O O . ILE C 1 306 ? 10.378 -21.608 24.167 1.00 12.80 306 ILE C O 1
ATOM 6626 N N . ARG C 1 307 ? 11.352 -22.752 22.431 1.00 12.69 307 ARG C N 1
ATOM 6627 C CA . ARG C 1 307 ? 11.703 -23.926 23.226 1.00 13.80 307 ARG C CA 1
ATOM 6628 C C . ARG C 1 307 ? 13.232 -23.985 23.245 1.00 15.08 307 ARG C C 1
ATOM 6629 O O . ARG C 1 307 ? 13.846 -23.734 22.232 1.00 15.75 307 ARG C O 1
ATOM 6637 N N . VAL C 1 308 ? 13.849 -24.301 24.385 1.00 15.59 308 VAL C N 1
ATOM 6638 C CA . VAL C 1 308 ? 15.296 -24.472 24.423 1.00 16.22 308 VAL C CA 1
ATOM 6639 C C . VAL C 1 308 ? 15.561 -25.912 24.798 1.00 16.95 308 VAL C C 1
ATOM 6640 O O . VAL C 1 308 ? 14.642 -26.725 24.788 1.00 16.35 308 VAL C O 1
ATOM 6644 N N . SER C 1 309 ? 16.796 -26.269 25.127 1.00 19.40 309 SER C N 1
ATOM 6645 C CA . SER C 1 309 ? 17.092 -27.712 25.176 1.00 19.21 309 SER C CA 1
ATOM 6646 C C . SER C 1 309 ? 16.422 -28.436 26.332 1.00 20.13 309 SER C C 1
ATOM 6647 O O . SER C 1 309 ? 16.129 -29.650 26.254 1.00 20.55 309 SER C O 1
ATOM 6650 N N . ASP C 1 310 ? 16.174 -27.693 27.408 1.00 20.75 310 ASP C N 1
ATOM 6651 C CA . ASP C 1 310 ? 15.656 -28.276 28.653 1.00 21.29 310 ASP C CA 1
ATOM 6652 C C . ASP C 1 310 ? 14.320 -27.665 29.091 1.00 20.98 310 ASP C C 1
ATOM 6653 O O . ASP C 1 310 ? 13.986 -27.641 30.283 1.00 21.78 310 ASP C O 1
ATOM 6658 N N . GLY C 1 311 ? 13.592 -27.112 28.129 1.00 19.67 311 GLY C N 1
ATOM 6659 C CA . GLY C 1 311 ? 12.233 -26.690 28.395 1.00 21.06 311 GLY C CA 1
ATOM 6660 C C . GLY C 1 311 ? 11.769 -25.499 27.574 1.00 20.56 311 GLY C C 1
ATOM 6661 O O . GLY C 1 311 ? 12.433 -25.079 26.622 1.00 21.69 311 GLY C O 1
ATOM 6662 N N . VAL C 1 312 ? 10.610 -24.976 27.951 1.00 19.50 312 VAL C N 1
ATOM 6663 C CA . VAL C 1 312 ? 9.971 -23.905 27.233 1.00 18.12 312 VAL C CA 1
ATOM 6664 C C . VAL C 1 312 ? 10.342 -22.593 27.884 1.00 17.85 312 VAL C C 1
ATOM 6665 O O . VAL C 1 312 ? 10.351 -22.503 29.105 1.00 18.14 312 VAL C O 1
ATOM 6669 N N . VAL C 1 313 ? 10.642 -21.559 27.105 1.00 16.84 313 VAL C N 1
ATOM 6670 C CA . VAL C 1 313 ? 10.882 -20.253 27.722 1.00 16.61 313 VAL C CA 1
ATOM 6671 C C . VAL C 1 313 ? 9.785 -19.242 27.380 1.00 15.81 313 VAL C C 1
ATOM 6672 O O . VAL C 1 313 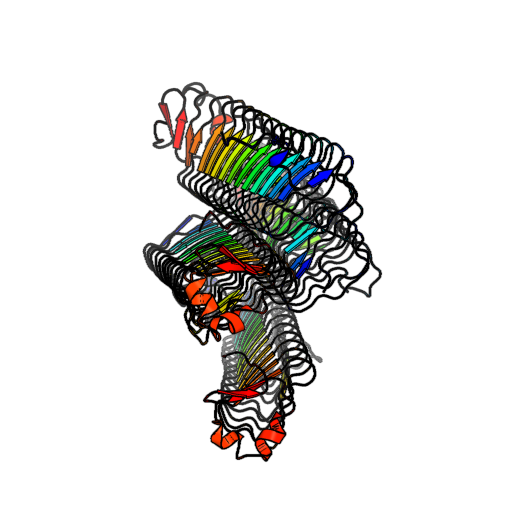? 9.566 -18.293 28.126 1.00 14.96 313 VAL C O 1
ATOM 6676 N N . LYS C 1 314 ? 9.080 -19.451 26.264 1.00 14.85 314 LYS C N 1
ATOM 6677 C CA . LYS C 1 314 ? 8.048 -18.505 25.829 1.00 14.32 314 LYS C CA 1
ATOM 6678 C C . LYS C 1 314 ? 6.971 -19.220 25.040 1.00 14.74 314 LYS C C 1
ATOM 6679 O O . LYS C 1 314 ? 7.288 -20.020 24.119 1.00 12.78 314 LYS C O 1
ATOM 6685 N N . GLY C 1 315 ? 5.704 -18.933 25.371 1.00 14.51 315 GLY C N 1
ATOM 6686 C CA . GLY C 1 315 ? 4.592 -19.427 24.509 1.00 14.29 315 GLY C CA 1
ATOM 6687 C C . GLY C 1 315 ? 4.377 -20.922 24.710 1.00 14.15 315 GLY C C 1
ATOM 6688 O O . GLY C 1 315 ? 4.601 -21.453 25.781 1.00 14.73 315 GLY C O 1
ATOM 6689 N N . SER C 1 316 ? 3.915 -21.607 23.655 1.00 13.95 316 SER C N 1
ATOM 6690 C CA . SER C 1 316 ? 3.452 -22.980 23.806 1.00 15.06 316 SER C CA 1
ATOM 6691 C C . SER C 1 316 ? 3.978 -23.767 22.601 1.00 14.34 316 SER C C 1
ATOM 6692 O O . SER C 1 316 ? 3.181 -24.295 21.780 1.00 14.51 316 SER C O 1
ATOM 6695 N N . PRO C 1 317 ? 5.318 -23.853 22.479 1.00 14.38 317 PRO C N 1
ATOM 6696 C CA . PRO C 1 317 ? 5.868 -24.560 21.317 1.00 14.80 317 PRO C CA 1
ATOM 6697 C C . PRO C 1 317 ? 5.570 -26.059 21.414 1.00 16.97 317 PRO C C 1
ATOM 6698 O O . PRO C 1 317 ? 5.544 -26.605 22.519 1.00 16.94 317 PRO C O 1
ATOM 6702 N N . ALA C 1 318 ? 5.343 -26.720 20.279 1.00 18.53 318 ALA C N 1
ATOM 6703 C CA . ALA C 1 318 ? 5.215 -28.184 20.309 1.00 22.11 318 ALA C CA 1
ATOM 6704 C C . ALA C 1 318 ? 6.483 -28.851 20.824 1.00 24.20 318 ALA C C 1
ATOM 6705 O O . ALA C 1 318 ? 7.559 -28.259 20.824 1.00 23.48 318 ALA C O 1
ATOM 6707 N N . ASP C 1 319 ? 6.357 -30.110 21.209 1.00 28.55 319 ASP C N 1
ATOM 6708 C CA . ASP C 1 319 ? 7.492 -30.891 21.714 1.00 33.17 319 ASP C CA 1
ATOM 6709 C C . ASP C 1 319 ? 8.647 -31.219 20.744 1.00 34.98 319 ASP C C 1
ATOM 6710 O O . ASP C 1 319 ? 9.795 -31.437 21.194 1.00 37.59 319 ASP C O 1
ATOM 6715 N N . PHE C 1 320 ? 8.350 -31.246 19.444 1.00 35.93 320 PHE C N 1
ATOM 6716 C CA . PHE C 1 320 ? 9.277 -31.678 18.396 1.00 37.48 320 PHE C CA 1
ATOM 6717 C C . PHE C 1 320 ? 10.035 -32.943 18.836 1.00 39.90 320 PHE C C 1
ATOM 6718 O O . PHE C 1 320 ? 11.259 -32.993 18.744 1.00 41.17 320 PHE C O 1
ATOM 6726 N N . ALA C 1 321 ? 9.291 -33.943 19.327 1.00 42.17 321 ALA C N 1
ATOM 6727 C CA . ALA C 1 321 ? 9.856 -35.095 20.090 1.00 43.86 321 ALA C CA 1
ATOM 6728 C C . ALA C 1 321 ? 10.824 -36.001 19.303 1.00 44.75 321 ALA C C 1
ATOM 6729 O O . ALA C 1 321 ? 11.841 -36.480 19.849 1.00 45.58 321 ALA C O 1
ATOM 6731 N N . PHE D 1 9 ? -17.267 -29.674 -11.375 1.00 40.97 9 PHE D N 1
ATOM 6732 C CA . PHE D 1 9 ? -16.049 -29.433 -12.207 1.00 39.86 9 PHE D CA 1
ATOM 6733 C C . PHE D 1 9 ? -14.730 -29.482 -11.387 1.00 38.41 9 PHE D C 1
ATOM 6734 O O . PHE D 1 9 ? -13.648 -29.347 -11.948 1.00 38.35 9 PHE D O 1
ATOM 6742 N N . GLY D 1 10 ? -14.819 -29.661 -10.065 1.00 38.13 10 GLY D N 1
ATOM 6743 C CA . GLY D 1 10 ? -13.602 -29.763 -9.217 1.00 35.98 10 GLY D CA 1
ATOM 6744 C C . GLY D 1 10 ? -12.966 -28.431 -8.802 1.00 33.92 10 GLY D C 1
ATOM 6745 O O . GLY D 1 10 ? -11.918 -28.409 -8.152 1.00 34.36 10 GLY D O 1
ATOM 6746 N N . PHE D 1 11 ? -13.608 -27.319 -9.148 1.00 31.35 11 PHE D N 1
ATOM 6747 C CA . PHE D 1 11 ? -13.095 -26.004 -8.791 1.00 28.42 11 PHE D CA 1
ATOM 6748 C C . PHE D 1 11 ? -13.582 -25.572 -7.433 1.00 28.72 11 PHE D C 1
ATOM 6749 O O . PHE D 1 11 ? -14.679 -25.957 -7.019 1.00 28.11 11 PHE D O 1
ATOM 6757 N N . TRP D 1 12 ? -12.782 -24.752 -6.754 1.00 27.06 12 TRP D N 1
ATOM 6758 C CA . TRP D 1 12 ? -13.259 -24.052 -5.554 1.00 27.30 12 TRP D CA 1
ATOM 6759 C C . TRP D 1 12 ? -14.500 -23.196 -5.881 1.00 27.61 12 TRP D C 1
ATOM 6760 O O . TRP D 1 12 ? -14.494 -22.397 -6.832 1.00 26.92 12 TRP D O 1
ATOM 6771 N N . ASP D 1 13 ? -15.551 -23.391 -5.073 1.00 28.39 13 ASP D N 1
ATOM 6772 C CA . ASP D 1 13 ? -16.870 -22.768 -5.272 1.00 28.10 13 ASP D CA 1
ATOM 6773 C C . ASP D 1 13 ? -16.986 -21.329 -4.735 1.00 27.50 13 ASP D C 1
ATOM 6774 O O . ASP D 1 13 ? -18.070 -20.755 -4.715 1.00 26.72 13 ASP D O 1
ATOM 6779 N N . GLY D 1 14 ? -15.873 -20.756 -4.291 1.00 26.96 14 GLY D N 1
ATOM 6780 C CA . GLY D 1 14 ? -15.867 -19.360 -3.860 1.00 27.17 14 GLY D CA 1
ATOM 6781 C C . GLY D 1 14 ? -16.248 -19.168 -2.408 1.00 28.11 14 GLY D C 1
ATOM 6782 O O . GLY D 1 14 ? -16.288 -18.041 -1.923 1.00 28.56 14 GLY D O 1
ATOM 6783 N N . THR D 1 15 ? -16.516 -20.260 -1.700 1.00 29.19 15 THR D N 1
ATOM 6784 C CA . THR D 1 15 ? -16.954 -20.133 -0.314 1.00 30.91 15 THR D CA 1
ATOM 6785 C C . THR D 1 15 ? -15.775 -20.214 0.643 1.00 31.38 15 THR D C 1
ATOM 6786 O O . THR D 1 15 ? -14.733 -20.777 0.325 1.00 29.85 15 THR D O 1
ATOM 6790 N N . SER D 1 16 ? -15.953 -19.594 1.803 1.00 32.62 16 SER D N 1
ATOM 6791 C CA A SER D 1 16 ? -14.935 -19.568 2.834 0.70 33.94 16 SER D CA 1
ATOM 6792 C CA B SER D 1 16 ? -14.941 -19.606 2.844 0.30 33.49 16 SER D CA 1
ATOM 6793 C C . SER D 1 16 ? -15.616 -19.431 4.198 1.00 35.24 16 SER D C 1
ATOM 6794 O O . SER D 1 16 ? -16.752 -18.977 4.278 1.00 35.15 16 SER D O 1
ATOM 6799 N N . THR D 1 17 ? -14.925 -19.839 5.257 1.00 36.94 17 THR D N 1
ATOM 6800 C CA . THR D 1 17 ? -15.404 -19.645 6.625 1.00 39.62 17 THR D CA 1
ATOM 6801 C C . THR D 1 17 ? -14.961 -18.236 7.048 1.00 40.32 17 THR D C 1
ATOM 6802 O O . THR D 1 17 ? -13.985 -17.710 6.498 1.00 40.03 17 THR D O 1
ATOM 6806 N N . GLN D 1 18 ? -15.641 -17.635 8.025 1.00 41.80 18 GLN D N 1
ATOM 6807 C CA . GLN D 1 18 ? -15.243 -16.306 8.530 1.00 42.74 18 GLN D CA 1
ATOM 6808 C C . GLN D 1 18 ? -13.771 -16.197 8.971 1.00 41.87 18 GLN D C 1
ATOM 6809 O O . GLN D 1 18 ? -13.135 -15.149 8.780 1.00 41.77 18 GLN D O 1
ATOM 6815 N N . ALA D 1 19 ? -13.254 -17.274 9.562 1.00 41.21 19 ALA D N 1
ATOM 6816 C CA . ALA D 1 19 ? -11.861 -17.370 9.994 1.00 40.25 19 ALA D CA 1
ATOM 6817 C C . ALA D 1 19 ? -10.868 -17.288 8.828 1.00 38.74 19 ALA D C 1
ATOM 6818 O O . ALA D 1 19 ? -9.782 -16.727 8.976 1.00 38.52 19 ALA D O 1
ATOM 6820 N N . GLU D 1 20 ? -11.237 -17.874 7.687 1.00 36.66 20 GLU D N 1
ATOM 6821 C CA . GLU D 1 20 ? -10.356 -17.943 6.527 1.00 34.93 20 GLU D CA 1
ATOM 6822 C C . GLU D 1 20 ? -10.158 -16.591 5.841 1.00 32.67 20 GLU D C 1
ATOM 6823 O O . GLU D 1 20 ? -9.086 -16.333 5.279 1.00 31.88 20 GLU D O 1
ATOM 6829 N N . ILE D 1 21 ? -11.195 -15.756 5.873 1.00 31.63 21 ILE D N 1
ATOM 6830 C CA . ILE D 1 21 ? -11.240 -14.523 5.056 1.00 28.76 21 ILE D CA 1
ATOM 6831 C C . ILE D 1 21 ? -10.268 -13.481 5.600 1.00 27.60 21 ILE D C 1
ATOM 6832 O O . ILE D 1 21 ? -10.297 -13.150 6.798 1.00 27.01 21 ILE D O 1
ATOM 6837 N N . THR D 1 22 ? -9.400 -12.965 4.727 1.00 23.22 22 THR D N 1
ATOM 6838 C CA . THR D 1 22 ? -8.478 -11.917 5.127 1.00 22.10 22 THR D CA 1
ATOM 6839 C C . THR D 1 22 ? -8.990 -10.517 4.755 1.00 21.49 22 THR D C 1
ATOM 6840 O O . THR D 1 22 ? -8.660 -9.544 5.445 1.00 20.26 22 THR D O 1
ATOM 6844 N N . HIS D 1 23 ? -9.783 -10.421 3.679 1.00 19.81 23 HIS D N 1
ATOM 6845 C CA . HIS D 1 23 ? -10.265 -9.131 3.180 1.00 20.79 23 HIS D CA 1
ATOM 6846 C C . HIS D 1 23 ? -11.699 -9.289 2.734 1.00 21.59 23 HIS D C 1
ATOM 6847 O O . HIS D 1 23 ? -12.006 -10.189 1.940 1.00 22.22 23 HIS D O 1
ATOM 6854 N N . SER D 1 24 ? -12.568 -8.391 3.202 1.00 21.93 24 SER D N 1
ATOM 6855 C CA . SER D 1 24 ? -13.999 -8.471 2.931 1.00 22.90 24 SER D CA 1
ATOM 6856 C C . SER D 1 24 ? -14.516 -7.195 2.317 1.00 22.88 24 SER D C 1
ATOM 6857 O O . SER D 1 24 ? -14.262 -6.116 2.861 1.00 24.08 24 SER D O 1
ATOM 6860 N N . PHE D 1 25 ? -15.250 -7.305 1.203 1.00 20.59 25 PHE D N 1
ATOM 6861 C CA . PHE D 1 25 ? -15.842 -6.119 0.552 1.00 20.57 25 PHE D CA 1
ATOM 6862 C C . PHE D 1 25 ? -17.267 -6.408 0.157 1.00 21.05 25 PHE D C 1
ATOM 6863 O O . PHE D 1 25 ? -17.618 -7.567 -0.069 1.00 21.47 25 PHE D O 1
ATOM 6871 N N . ASP D 1 26 ? -18.082 -5.359 0.052 1.00 22.94 26 ASP D N 1
ATOM 6872 C CA . ASP D 1 26 ? -19.338 -5.469 -0.700 1.00 25.09 26 ASP D CA 1
ATOM 6873 C C . ASP D 1 26 ? -19.082 -4.975 -2.134 1.00 24.05 26 ASP D C 1
ATOM 6874 O O . ASP D 1 26 ? -18.747 -5.770 -3.012 1.00 23.33 26 ASP D O 1
ATOM 6879 N N . HIS D 1 27 ? -19.204 -3.673 -2.351 1.00 24.38 27 HIS D N 1
ATOM 6880 C CA . HIS D 1 27 ? -18.770 -3.056 -3.607 1.00 24.02 27 HIS D CA 1
ATOM 6881 C C . HIS D 1 27 ? -17.266 -2.795 -3.495 1.00 22.95 27 HIS D C 1
ATOM 6882 O O . HIS D 1 27 ? -16.827 -1.939 -2.730 1.00 23.08 27 HIS D O 1
ATOM 6889 N N . TYR D 1 28 ? -16.461 -3.584 -4.208 1.00 21.58 28 TYR D N 1
ATOM 6890 C CA . TYR D 1 28 ? -15.025 -3.337 -4.228 1.00 20.57 28 TYR D CA 1
ATOM 6891 C C . TYR D 1 28 ? -14.651 -2.127 -5.102 1.00 21.43 28 TYR D C 1
ATOM 6892 O O . TYR D 1 28 ? -14.844 -2.139 -6.343 1.00 19.99 28 TYR D O 1
ATOM 6901 N N . ILE D 1 29 ? -14.092 -1.111 -4.453 1.00 21.80 29 ILE D N 1
ATOM 6902 C CA . ILE D 1 29 ? -13.665 0.127 -5.129 1.00 21.84 29 ILE D CA 1
ATOM 6903 C C . ILE D 1 29 ? -12.178 0.390 -4.966 1.00 21.98 29 ILE D C 1
ATOM 6904 O O . ILE D 1 29 ? -11.714 1.504 -5.204 1.00 22.30 29 ILE D O 1
ATOM 6909 N N . GLY D 1 30 ? -11.417 -0.649 -4.594 1.00 20.82 30 GLY D N 1
ATOM 6910 C CA . GLY D 1 30 ? -9.953 -0.535 -4.517 1.00 20.24 30 GLY D CA 1
ATOM 6911 C C . GLY D 1 30 ? -9.421 -0.783 -3.125 1.00 21.04 30 GLY D C 1
ATOM 6912 O O . GLY D 1 30 ? -10.038 -0.373 -2.120 1.00 23.21 30 GLY D O 1
ATOM 6913 N N . SER D 1 31 ? -8.264 -1.411 -3.052 1.00 20.09 31 SER D N 1
ATOM 6914 C CA . SER D 1 31 ? -7.643 -1.765 -1.773 1.00 21.83 31 SER D CA 1
ATOM 6915 C C . SER D 1 31 ? -6.269 -2.332 -2.085 1.00 21.31 31 SER D C 1
ATOM 6916 O O . SER D 1 31 ? -6.080 -2.947 -3.145 1.00 20.75 31 SER D O 1
ATOM 6919 N N . ALA D 1 32 ? -5.316 -2.171 -1.165 1.00 20.17 32 ALA D N 1
ATOM 6920 C CA . ALA D 1 32 ? -4.031 -2.804 -1.354 1.00 19.90 32 ALA D CA 1
ATOM 6921 C C . ALA D 1 32 ? -4.097 -4.197 -0.731 1.00 19.41 32 ALA D C 1
ATOM 6922 O O . ALA D 1 32 ? -4.755 -4.423 0.304 1.00 20.01 32 ALA D O 1
ATOM 6924 N N . PHE D 1 33 ? -3.411 -5.135 -1.357 1.00 17.81 33 PHE D N 1
ATOM 6925 C CA . PHE D 1 33 ? -3.238 -6.456 -0.751 1.00 17.69 33 PHE D CA 1
ATOM 6926 C C . PHE D 1 33 ? -1.755 -6.630 -0.434 1.00 17.88 33 PHE D C 1
ATOM 6927 O O . PHE D 1 33 ? -1.043 -5.633 -0.283 1.00 18.51 33 PHE D O 1
ATOM 6935 N N . ASP D 1 34 ? -1.265 -7.855 -0.298 1.00 17.44 34 ASP D N 1
ATOM 6936 C CA . ASP D 1 34 ? 0.143 -8.040 0.080 1.00 18.29 34 ASP D CA 1
ATOM 6937 C C . ASP D 1 34 ? 0.675 -9.389 -0.403 1.00 17.38 34 ASP D C 1
ATOM 6938 O O . ASP D 1 34 ? -0.051 -10.136 -1.095 1.00 17.28 34 ASP D O 1
ATOM 6943 N N . ALA D 1 35 ? 1.913 -9.706 -0.014 1.00 17.13 35 ALA D N 1
ATOM 6944 C CA . ALA D 1 35 ? 2.596 -10.882 -0.531 1.00 16.86 35 ALA D CA 1
ATOM 6945 C C . ALA D 1 35 ? 2.240 -12.197 0.208 1.00 17.20 35 ALA D C 1
ATOM 6946 O O . ALA D 1 35 ? 2.783 -13.228 -0.123 1.00 16.82 35 ALA D O 1
ATOM 6948 N N . SER D 1 36 ? 1.374 -12.123 1.221 1.00 17.73 36 SER D N 1
ATOM 6949 C CA . SER D 1 36 ? 0.886 -13.302 1.955 1.00 18.53 36 SER D CA 1
ATOM 6950 C C . SER D 1 36 ? -0.247 -13.939 1.156 1.00 17.32 36 SER D C 1
ATOM 6951 O O . SER D 1 36 ? -0.690 -13.376 0.150 1.00 15.99 36 SER D O 1
ATOM 6954 N N . ASN D 1 37 ? -0.681 -15.119 1.594 1.00 16.84 37 ASN D N 1
ATOM 6955 C CA . ASN D 1 37 ? -1.819 -15.834 1.021 1.00 15.58 37 ASN D CA 1
ATOM 6956 C C . ASN D 1 37 ? -3.094 -15.113 1.464 1.00 16.52 37 ASN D C 1
ATOM 6957 O O . ASN D 1 37 ? -3.499 -15.214 2.638 1.00 15.18 37 ASN D O 1
ATOM 6962 N N . ASN D 1 38 ? -3.695 -14.349 0.543 1.00 14.65 38 ASN D N 1
ATOM 6963 C CA . ASN D 1 38 ? -4.879 -13.585 0.870 1.00 14.91 38 ASN D CA 1
ATOM 6964 C C . ASN D 1 38 ? -6.111 -14.404 0.533 1.00 15.64 38 ASN D C 1
ATOM 6965 O O . ASN D 1 38 ? -6.058 -15.318 -0.280 1.00 15.39 38 ASN D O 1
ATOM 6970 N N . ASN D 1 39 ? -7.212 -14.094 1.204 1.00 15.75 39 ASN D N 1
ATOM 6971 C CA . ASN D 1 39 ? -8.469 -14.732 0.902 1.00 16.85 39 ASN D CA 1
ATOM 6972 C C . ASN D 1 39 ? -9.508 -13.597 0.907 1.00 17.25 39 ASN D C 1
ATOM 6973 O O . ASN D 1 39 ? -9.874 -13.059 1.961 1.00 16.53 39 ASN D O 1
ATOM 6978 N N . VAL D 1 40 ? -9.949 -13.243 -0.296 1.00 16.13 40 VAL D N 1
ATOM 6979 C CA . VAL D 1 40 ? -10.669 -11.998 -0.568 1.00 17.00 40 VAL D CA 1
ATOM 6980 C C . VAL D 1 40 ? -12.095 -12.344 -1.000 1.00 17.52 40 VAL D C 1
ATOM 6981 O O . VAL D 1 40 ? -12.278 -13.153 -1.909 1.00 17.34 40 VAL D O 1
ATOM 6985 N N . ALA D 1 41 ? -13.084 -11.795 -0.284 1.00 18.30 41 ALA D N 1
ATOM 6986 C CA . ALA D 1 41 ? -14.496 -12.022 -0.573 1.00 18.46 41 ALA D CA 1
ATOM 6987 C C . ALA D 1 41 ? -15.131 -10.695 -0.959 1.00 19.44 41 ALA D C 1
ATOM 6988 O O . ALA D 1 41 ? -15.074 -9.732 -0.200 1.00 19.70 41 ALA D O 1
ATOM 6990 N N . VAL D 1 42 ? -15.750 -10.667 -2.135 1.00 18.67 42 VAL D N 1
ATOM 6991 C CA . VAL D 1 42 ? -16.437 -9.472 -2.647 1.00 19.51 42 VAL D CA 1
ATOM 6992 C C . VAL D 1 42 ? -17.899 -9.877 -2.930 1.00 19.45 42 VAL D C 1
ATOM 6993 O O . VAL D 1 42 ? -18.184 -10.705 -3.816 1.00 19.28 42 VAL D O 1
ATOM 6997 N N . THR D 1 43 ? -18.821 -9.344 -2.147 1.00 21.26 43 THR D N 1
ATOM 6998 C CA . THR D 1 43 ? -20.222 -9.733 -2.297 1.00 21.47 43 THR D CA 1
ATOM 6999 C C . THR D 1 43 ? -20.884 -8.926 -3.439 1.00 21.03 43 THR D C 1
ATOM 7000 O O . THR D 1 43 ? -21.916 -9.322 -3.968 1.00 21.80 43 THR D O 1
ATOM 7004 N N . GLY D 1 44 ? -20.247 -7.845 -3.864 1.00 20.48 44 GLY D N 1
ATOM 7005 C CA . GLY D 1 44 ? -20.802 -7.037 -4.983 1.00 19.95 44 GLY D CA 1
ATOM 7006 C C . GLY D 1 44 ? -19.954 -7.120 -6.235 1.00 19.26 44 GLY D C 1
ATOM 7007 O O . GLY D 1 44 ? -19.435 -8.188 -6.553 1.00 17.53 44 GLY D O 1
ATOM 7008 N N . ASN D 1 45 ? -19.778 -5.980 -6.923 1.00 18.78 45 ASN D N 1
ATOM 7009 C CA . ASN D 1 45 ? -18.903 -5.903 -8.088 1.00 18.54 45 ASN D CA 1
ATOM 7010 C C . ASN D 1 45 ? -17.479 -5.443 -7.790 1.00 17.69 45 ASN D C 1
ATOM 7011 O O . ASN D 1 45 ? -17.192 -4.819 -6.759 1.00 18.36 45 ASN D O 1
ATOM 7016 N N . VAL D 1 46 ? -16.592 -5.759 -8.714 1.00 16.20 46 VAL D N 1
ATOM 7017 C CA . VAL D 1 46 ? -15.213 -5.228 -8.684 1.00 16.08 46 VAL D CA 1
ATOM 7018 C C . VAL D 1 46 ? -15.136 -4.035 -9.662 1.00 15.95 46 VAL D C 1
ATOM 7019 O O . VAL D 1 46 ? -15.285 -4.223 -10.874 1.00 16.04 46 VAL D O 1
ATOM 7023 N N . SER D 1 47 ? -14.908 -2.839 -9.116 1.00 16.51 47 SER D N 1
ATOM 7024 C CA . SER D 1 47 ? -14.992 -1.571 -9.874 1.00 17.01 47 SER D CA 1
ATOM 7025 C C . SER D 1 47 ? -13.660 -0.837 -9.884 1.00 15.90 47 SER D C 1
ATOM 7026 O O . SER D 1 47 ? -13.592 0.372 -10.227 1.00 16.76 47 SER D O 1
ATOM 7029 N N . ALA D 1 48 ? -12.602 -1.522 -9.452 1.00 14.66 48 ALA D N 1
ATOM 7030 C CA . ALA D 1 48 ? -11.228 -0.986 -9.391 1.00 14.86 48 ALA D CA 1
ATOM 7031 C C . ALA D 1 48 ? -10.248 -2.106 -9.588 1.00 15.45 48 ALA D C 1
ATOM 7032 O O . ALA D 1 48 ? -10.633 -3.270 -9.484 1.00 13.81 48 ALA D O 1
ATOM 7034 N N . THR D 1 49 ? -8.995 -1.787 -9.934 1.00 16.11 49 THR D N 1
ATOM 7035 C CA . THR D 1 49 ? -7.986 -2.858 -10.045 1.00 16.33 49 THR D CA 1
ATOM 7036 C C . THR D 1 49 ? -7.873 -3.608 -8.722 1.00 16.54 49 THR D C 1
ATOM 7037 O O . THR D 1 49 ? -7.993 -3.010 -7.651 1.00 16.78 49 THR D O 1
ATOM 7041 N N . LEU D 1 50 ? -7.654 -4.916 -8.834 1.00 14.72 50 LEU D N 1
ATOM 7042 C CA . LEU D 1 50 ? -7.537 -5.795 -7.697 1.00 15.50 50 LEU D CA 1
ATOM 7043 C C . LEU D 1 50 ? -6.362 -6.715 -7.965 1.00 13.99 50 LEU D C 1
ATOM 7044 O O . LEU D 1 50 ? -6.411 -7.601 -8.850 1.00 13.19 50 LEU D O 1
ATOM 7049 N N . ASN D 1 51 ? -5.275 -6.439 -7.243 1.00 14.75 51 ASN D N 1
ATOM 7050 C CA A ASN D 1 51 ? -4.032 -7.180 -7.402 0.50 13.32 51 ASN D CA 1
ATOM 7051 C CA B ASN D 1 51 ? -4.006 -7.150 -7.413 0.50 13.89 51 ASN D CA 1
ATOM 7052 C C . ASN D 1 51 ? -3.595 -7.849 -6.089 1.00 13.83 51 ASN D C 1
ATOM 7053 O O . ASN D 1 51 ? -3.107 -7.188 -5.155 1.00 14.53 51 ASN D O 1
ATOM 7062 N N . VAL D 1 52 ? -3.791 -9.181 -6.009 1.00 12.25 52 VAL D N 1
ATOM 7063 C CA . VAL D 1 52 ? -3.491 -9.928 -4.787 1.00 12.85 52 VAL D CA 1
ATOM 7064 C C . VAL D 1 52 ? -1.996 -10.308 -4.641 1.00 11.55 52 VAL D C 1
ATOM 7065 O O . VAL D 1 52 ? -1.557 -10.790 -3.581 1.00 13.01 52 VAL D O 1
ATOM 7069 N N . LEU D 1 53 ? -1.206 -10.052 -5.684 1.00 11.63 53 LEU D N 1
ATOM 7070 C CA . LEU D 1 53 ? 0.268 -10.059 -5.587 1.00 10.93 53 LEU D CA 1
ATOM 7071 C C . LEU D 1 53 ? 0.817 -11.428 -5.300 1.00 11.56 53 LEU D C 1
ATOM 7072 O O . LEU D 1 53 ? 0.178 -12.455 -5.697 1.00 12.56 53 LEU D O 1
ATOM 7077 N N . ALA D 1 54 ? 1.985 -11.497 -4.632 1.00 11.33 54 ALA D N 1
ATOM 7078 C CA . ALA D 1 54 ? 2.573 -12.823 -4.353 1.00 12.61 54 ALA D CA 1
ATOM 7079 C C . ALA D 1 54 ? 1.699 -13.567 -3.329 1.00 12.95 54 ALA D C 1
ATOM 7080 O O . ALA D 1 54 ? 0.862 -12.948 -2.650 1.00 13.89 54 ALA D O 1
ATOM 7082 N N . GLY D 1 55 ? 1.933 -14.876 -3.177 1.00 12.82 55 GLY D N 1
ATOM 7083 C CA . GLY D 1 55 ? 1.139 -15.720 -2.285 1.00 13.35 55 GLY D CA 1
ATOM 7084 C C . GLY D 1 55 ? 0.112 -16.536 -3.047 1.00 13.44 55 GLY D C 1
ATOM 7085 O O . GLY D 1 55 ? -0.275 -16.191 -4.154 1.00 12.42 55 GLY D O 1
ATOM 7086 N N . ASP D 1 56 ? -0.338 -17.628 -2.440 1.00 12.79 56 ASP D N 1
ATOM 7087 C CA . ASP D 1 56 ? -1.438 -18.402 -3.011 1.00 13.24 56 ASP D CA 1
ATOM 7088 C C . ASP D 1 56 ? -2.724 -17.766 -2.528 1.00 12.88 56 ASP D C 1
ATOM 7089 O O . ASP D 1 56 ? -3.144 -17.972 -1.361 1.00 13.42 56 ASP D O 1
ATOM 7094 N N . ASP D 1 57 ? -3.353 -16.981 -3.395 1.00 13.39 57 ASP D N 1
ATOM 7095 C CA . ASP D 1 57 ? -4.495 -16.157 -3.035 1.00 12.57 57 ASP D CA 1
ATOM 7096 C C . ASP D 1 57 ? -5.792 -16.781 -3.569 1.00 13.26 57 ASP D C 1
ATOM 7097 O O . ASP D 1 57 ? -5.816 -17.456 -4.637 1.00 13.72 57 ASP D O 1
ATOM 7102 N N . LYS D 1 58 ? -6.854 -16.536 -2.821 1.00 13.79 58 LYS D N 1
ATOM 7103 C CA . LYS D 1 58 ? -8.214 -16.902 -3.168 1.00 14.65 58 LYS D CA 1
ATOM 7104 C C . LYS D 1 58 ? -8.981 -15.612 -3.277 1.00 14.58 58 LYS D C 1
ATOM 7105 O O . LYS D 1 58 ? -8.889 -14.742 -2.395 1.00 14.12 58 LYS D O 1
ATOM 7111 N N . VAL D 1 59 ? -9.683 -15.449 -4.394 1.00 14.21 59 VAL D N 1
ATOM 7112 C CA . VAL D 1 59 ? -10.530 -14.287 -4.626 1.00 13.85 59 VAL D CA 1
ATOM 7113 C C . VAL D 1 59 ? -11.908 -14.815 -5.068 1.00 13.44 59 VAL D C 1
ATOM 7114 O O . VAL D 1 59 ? -12.007 -15.559 -6.040 1.00 12.52 59 VAL D O 1
ATOM 7118 N N . SER D 1 60 ? -12.928 -14.457 -4.289 1.00 12.90 60 SER D N 1
ATOM 7119 C CA . SER D 1 60 ? -14.329 -14.783 -4.576 1.00 15.27 60 SER D CA 1
ATOM 7120 C C . SER D 1 60 ? -15.154 -13.506 -4.876 1.00 14.98 60 SER D C 1
ATOM 7121 O O . SER D 1 60 ? -15.271 -12.592 -4.038 1.00 16.09 60 SER D O 1
ATOM 7124 N N . ILE D 1 61 ? -15.780 -13.466 -6.051 1.00 15.55 61 ILE D N 1
ATOM 7125 C CA . ILE D 1 61 ? -16.593 -12.305 -6.425 1.00 15.31 61 ILE D CA 1
ATOM 7126 C C . ILE D 1 61 ? -18.047 -12.714 -6.831 1.00 15.72 61 ILE D C 1
ATOM 7127 O O . ILE D 1 61 ? -18.235 -13.453 -7.797 1.00 15.65 61 ILE D O 1
ATOM 7132 N N . ASP D 1 62 ? -19.038 -12.248 -6.078 1.00 17.52 62 ASP D N 1
ATOM 7133 C CA . ASP D 1 62 ? -20.445 -12.643 -6.286 1.00 18.81 62 ASP D CA 1
ATOM 7134 C C . ASP D 1 62 ? -21.043 -11.882 -7.470 1.00 18.65 62 ASP D C 1
ATOM 7135 O O . ASP D 1 62 ? -21.952 -12.384 -8.117 1.00 19.35 62 ASP D O 1
ATOM 7140 N N . GLY D 1 63 ? -20.493 -10.699 -7.764 1.00 18.18 63 GLY D N 1
ATOM 7141 C CA . GLY D 1 63 ? -20.934 -9.936 -8.934 1.00 16.95 63 GLY D CA 1
ATOM 7142 C C . GLY D 1 63 ? -20.034 -10.060 -10.150 1.00 16.39 63 GLY D C 1
ATOM 7143 O O . GLY D 1 63 ? -19.586 -11.144 -10.488 1.00 14.89 63 GLY D O 1
ATOM 7144 N N . ASN D 1 64 ? -19.790 -8.918 -10.799 1.00 14.91 64 ASN D N 1
ATOM 7145 C CA . ASN D 1 64 ? -18.992 -8.832 -12.051 1.00 15.20 64 ASN D CA 1
ATOM 7146 C C . ASN D 1 64 ? -17.609 -8.239 -11.810 1.00 14.06 64 ASN D C 1
ATOM 7147 O O . ASN D 1 64 ? -17.431 -7.420 -10.892 1.00 14.19 64 ASN D O 1
ATOM 7152 N N . VAL D 1 65 ? -16.655 -8.638 -12.657 1.00 13.73 65 VAL D N 1
ATOM 7153 C CA . VAL D 1 65 ? -15.392 -7.930 -12.792 1.00 13.16 65 VAL D CA 1
ATOM 7154 C C . VAL D 1 65 ? -15.658 -6.895 -13.903 1.00 13.14 65 VAL D C 1
ATOM 7155 O O . VAL D 1 65 ? -15.896 -7.265 -15.063 1.00 14.29 65 VAL D O 1
ATOM 7159 N N . GLU D 1 66 ? -15.705 -5.627 -13.522 1.00 13.57 66 GLU D N 1
ATOM 7160 C CA . GLU D 1 66 ? -16.170 -4.589 -14.436 1.00 13.59 66 GLU D CA 1
ATOM 7161 C C . GLU D 1 66 ? -15.043 -4.189 -15.358 1.00 13.78 66 GLU D C 1
ATOM 7162 O O . GLU D 1 66 ? -13.888 -4.563 -15.128 1.00 13.10 66 GLU D O 1
ATOM 7168 N N . ASP D 1 67 ? -15.418 -3.475 -16.426 1.00 14.67 67 ASP D N 1
ATOM 7169 C CA . ASP D 1 67 ? -14.514 -2.892 -17.419 1.00 15.72 67 ASP D CA 1
ATOM 7170 C C . ASP D 1 67 ? -13.885 -1.612 -16.829 1.00 14.20 67 ASP D C 1
ATOM 7171 O O . ASP D 1 67 ? -14.162 -0.468 -17.265 1.00 15.90 67 ASP D O 1
ATOM 7176 N N . VAL D 1 68 ? -13.083 -1.795 -15.784 1.00 14.71 68 VAL D N 1
ATOM 7177 C CA . VAL D 1 68 ? -12.436 -0.642 -15.199 1.00 16.39 68 VAL D CA 1
ATOM 7178 C C . VAL D 1 68 ? -11.330 -0.139 -16.122 1.00 15.59 68 VAL D C 1
ATOM 7179 O O . VAL D 1 68 ? -10.598 -0.937 -16.744 1.00 15.33 68 VAL D O 1
ATOM 7183 N N . LEU D 1 69 ? -11.266 1.182 -16.209 1.00 14.84 69 LEU D N 1
ATOM 7184 C CA . LEU D 1 69 ? -10.391 1.840 -17.172 1.00 15.86 69 LEU D CA 1
ATOM 7185 C C . LEU D 1 69 ? -8.912 1.674 -16.759 1.00 15.15 69 LEU D C 1
ATOM 7186 O O . LEU D 1 69 ? -8.481 2.246 -15.765 1.00 14.69 69 LEU D O 1
ATOM 7191 N N . VAL D 1 70 ? -8.185 0.895 -17.566 1.00 13.66 70 VAL D N 1
ATOM 7192 C CA . VAL D 1 70 ? -6.732 0.727 -17.446 1.00 13.58 70 VAL D CA 1
ATOM 7193 C C . VAL D 1 70 ? -6.058 0.808 -18.829 1.00 13.31 70 VAL D C 1
ATOM 7194 O O . VAL D 1 70 ? -6.730 0.733 -19.869 1.00 14.68 70 VAL D O 1
ATOM 7198 N N . ALA D 1 71 ? -4.750 0.918 -18.829 1.00 14.82 71 ALA D N 1
ATOM 7199 C CA . ALA D 1 71 ? -3.981 1.019 -20.083 1.00 16.09 71 ALA D CA 1
ATOM 7200 C C . ALA D 1 71 ? -4.074 -0.288 -20.843 1.00 16.13 71 ALA D C 1
ATOM 7201 O O . ALA D 1 71 ? -4.518 -1.323 -20.323 1.00 13.82 71 ALA D O 1
ATOM 7203 N N . ALA D 1 72 ? -3.622 -0.225 -22.097 1.00 18.03 72 ALA D N 1
ATOM 7204 C CA . ALA D 1 72 ? -3.649 -1.373 -23.001 1.00 17.57 72 ALA D CA 1
ATOM 7205 C C . ALA D 1 72 ? -3.028 -2.565 -22.344 1.00 16.50 72 ALA D C 1
ATOM 7206 O O . ALA D 1 72 ? -1.912 -2.472 -21.824 1.00 16.93 72 ALA D O 1
ATOM 7208 N N . ASN D 1 73 ? -3.759 -3.678 -22.359 1.00 16.06 73 ASN D N 1
ATOM 7209 C CA . ASN D 1 73 ? -3.265 -5.019 -21.897 1.00 16.77 73 ASN D CA 1
ATOM 7210 C C . ASN D 1 73 ? -2.956 -5.122 -20.404 1.00 15.36 73 ASN D C 1
ATOM 7211 O O . ASN D 1 73 ? -2.400 -6.138 -19.952 1.00 16.78 73 ASN D O 1
ATOM 7216 N N . VAL D 1 74 ? -3.349 -4.109 -19.642 1.00 14.57 74 VAL D N 1
ATOM 7217 C CA . VAL D 1 74 ? -3.223 -4.136 -18.176 1.00 13.73 74 VAL D CA 1
ATOM 7218 C C . VAL D 1 74 ? -4.345 -4.968 -17.567 1.00 12.76 74 VAL D C 1
ATOM 7219 O O . VAL D 1 74 ? -5.486 -4.878 -18.001 1.00 13.13 74 VAL D O 1
ATOM 7223 N N . ALA D 1 75 ? -4.013 -5.819 -16.583 1.00 11.62 75 ALA D N 1
ATOM 7224 C CA . ALA D 1 75 ? -5.063 -6.579 -15.917 1.00 12.27 75 ALA D CA 1
ATOM 7225 C C . ALA D 1 75 ? -5.889 -5.689 -15.009 1.00 12.65 75 ALA D C 1
ATOM 7226 O O . ALA D 1 75 ? -5.348 -4.839 -14.298 1.00 12.20 75 ALA D O 1
ATOM 7228 N N . VAL D 1 76 ? -7.205 -5.912 -15.007 1.00 11.78 76 VAL D N 1
ATOM 7229 C CA . VAL D 1 76 ? -8.083 -5.366 -13.964 1.00 13.19 76 VAL D CA 1
ATOM 7230 C C . VAL D 1 76 ? -7.955 -6.188 -12.688 1.00 14.13 76 VAL D C 1
ATOM 7231 O O . VAL D 1 76 ? -7.813 -5.644 -11.571 1.00 15.73 76 VAL D O 1
ATOM 7235 N N . LEU D 1 77 ? -7.965 -7.516 -12.861 1.00 12.83 77 LEU D N 1
ATOM 7236 C CA . LEU D 1 77 ? -7.785 -8.408 -11.756 1.00 13.64 77 LEU D CA 1
ATOM 7237 C C . LEU D 1 77 ? -6.520 -9.219 -12.041 1.00 12.73 77 LEU D C 1
ATOM 7238 O O . LEU D 1 77 ? -6.424 -9.969 -13.043 1.00 12.67 77 LEU D O 1
ATOM 7243 N N . ASP D 1 78 ? -5.530 -9.035 -11.176 1.00 12.74 78 ASP D N 1
ATOM 7244 C CA . ASP D 1 78 ? -4.257 -9.712 -11.303 1.00 12.34 78 ASP D CA 1
ATOM 7245 C C . ASP D 1 78 ? -4.052 -10.602 -10.071 1.00 12.36 78 ASP D C 1
ATOM 7246 O O . ASP D 1 78 ? -4.012 -10.096 -8.963 1.00 13.27 78 ASP D O 1
ATOM 7251 N N . MET D 1 79 ? -4.000 -11.924 -10.257 1.00 12.29 79 MET D N 1
ATOM 7252 C CA . MET D 1 79 ? -3.803 -12.842 -9.137 1.00 12.10 79 MET D CA 1
ATOM 7253 C C . MET D 1 79 ? -2.348 -12.927 -8.766 1.00 12.44 79 MET D C 1
ATOM 7254 O O . MET D 1 79 ? -2.037 -13.426 -7.694 1.00 13.94 79 MET D O 1
ATOM 7259 N N . GLY D 1 80 ? -1.455 -12.433 -9.646 1.00 12.26 80 GLY D N 1
ATOM 7260 C CA . GLY D 1 80 ? 0.028 -12.397 -9.366 1.00 12.52 80 GLY D CA 1
ATOM 7261 C C . GLY D 1 80 ? 0.713 -13.758 -9.311 1.00 12.81 80 GLY D C 1
ATOM 7262 O O . GLY D 1 80 ? 0.144 -14.758 -9.775 1.00 12.89 80 GLY D O 1
ATOM 7263 N N . THR D 1 81 ? 1.941 -13.817 -8.779 1.00 11.18 81 THR D N 1
ATOM 7264 C CA . THR D 1 81 ? 2.636 -15.094 -8.658 1.00 10.29 81 THR D CA 1
ATOM 7265 C C . THR D 1 81 ? 1.911 -15.901 -7.582 1.00 10.34 81 THR D C 1
ATOM 7266 O O . THR D 1 81 ? 1.111 -15.329 -6.802 1.00 10.13 81 THR D O 1
ATOM 7270 N N . GLY D 1 82 ? 2.121 -17.215 -7.605 1.00 10.20 82 GLY D N 1
ATOM 7271 C CA . GLY D 1 82 ? 1.556 -18.126 -6.590 1.00 10.84 82 GLY D CA 1
ATOM 7272 C C . GLY D 1 82 ? 0.457 -18.941 -7.244 1.00 10.18 82 GLY D C 1
ATOM 7273 O O . GLY D 1 82 ? 0.059 -18.631 -8.383 1.00 10.73 82 GLY D O 1
ATOM 7274 N N . ASN D 1 83 ? 0.015 -20.012 -6.557 1.00 10.87 83 ASN D N 1
ATOM 7275 C CA . ASN D 1 83 ? -1.075 -20.834 -7.075 1.00 10.94 83 ASN D CA 1
ATOM 7276 C C . ASN D 1 83 ? -2.353 -20.183 -6.591 1.00 10.91 83 ASN D C 1
ATOM 7277 O O . ASN D 1 83 ? -2.749 -20.367 -5.427 1.00 11.77 83 ASN D O 1
ATOM 7282 N N . ASP D 1 84 ? -2.990 -19.413 -7.470 1.00 11.69 84 ASP D N 1
ATOM 7283 C CA . ASP D 1 84 ? -4.149 -18.614 -7.085 1.00 12.69 84 ASP D CA 1
ATOM 7284 C C . ASP D 1 84 ? -5.460 -19.254 -7.502 1.00 12.06 84 ASP D C 1
ATOM 7285 O O . ASP D 1 84 ? -5.518 -19.956 -8.513 1.00 13.06 84 ASP D O 1
ATOM 7290 N N . GLN D 1 85 ? -6.532 -19.002 -6.740 1.00 11.88 85 GLN D N 1
ATOM 7291 C CA . GLN D 1 85 ? -7.862 -19.478 -7.124 1.00 11.50 85 GLN D CA 1
ATOM 7292 C C . GLN D 1 85 ? -8.838 -18.335 -7.193 1.00 12.42 85 GLN D C 1
ATOM 7293 O O . GLN D 1 85 ? -8.937 -17.524 -6.252 1.00 12.88 85 GLN D O 1
ATOM 7299 N N . LEU D 1 86 ? -9.569 -18.275 -8.303 1.00 13.25 86 LEU D N 1
ATOM 7300 C CA . LEU D 1 86 ? -10.496 -17.182 -8.538 1.00 13.20 86 LEU D CA 1
ATOM 7301 C C . LEU D 1 86 ? -11.864 -17.762 -8.812 1.00 13.94 86 LEU D C 1
ATOM 7302 O O . LEU D 1 86 ? -11.994 -18.667 -9.656 1.00 13.77 86 LEU D O 1
ATOM 7307 N N . TYR D 1 87 ? -12.877 -17.257 -8.108 1.00 13.87 87 TYR D N 1
ATOM 7308 C CA . TYR D 1 87 ? -14.281 -17.600 -8.399 1.00 14.65 87 TYR D CA 1
ATOM 7309 C C . TYR D 1 87 ? -15.056 -16.321 -8.714 1.00 13.84 87 TYR D C 1
ATOM 7310 O O . TYR D 1 87 ? -15.071 -15.378 -7.915 1.00 14.12 87 TYR D O 1
ATOM 7319 N N . VAL D 1 88 ? -15.715 -16.296 -9.873 1.00 12.75 88 VAL D N 1
ATOM 7320 C CA . VAL D 1 88 ? -16.574 -15.175 -10.212 1.00 14.18 88 VAL D CA 1
ATOM 7321 C C . VAL D 1 88 ? -17.975 -15.715 -10.563 1.00 13.74 88 VAL D C 1
ATOM 7322 O O . VAL D 1 88 ? -18.118 -16.458 -11.539 1.00 13.30 88 VAL D O 1
ATOM 7326 N N . ALA D 1 89 ? -18.993 -15.290 -9.824 1.00 14.28 89 ALA D N 1
ATOM 7327 C CA . ALA D 1 89 ? -20.376 -15.765 -10.054 1.00 14.87 89 ALA D CA 1
ATOM 7328 C C . ALA D 1 89 ? -21.039 -15.030 -11.226 1.00 16.44 89 ALA D C 1
ATOM 7329 O O . ALA D 1 89 ? -21.952 -15.561 -11.871 1.00 17.09 89 ALA D O 1
ATOM 7331 N N . GLY D 1 90 ? -20.558 -13.818 -11.504 1.00 15.81 90 GLY D N 1
ATOM 7332 C CA . GLY D 1 90 ? -21.123 -12.989 -12.561 1.00 15.96 90 GLY D CA 1
ATOM 7333 C C . GLY D 1 90 ? -20.347 -13.025 -13.861 1.00 15.58 90 GLY D C 1
ATOM 7334 O O . GLY D 1 90 ? -19.860 -14.089 -14.259 1.00 15.32 90 GLY D O 1
ATOM 7335 N N . ASP D 1 91 ? -20.258 -11.859 -14.537 1.00 15.53 91 ASP D N 1
ATOM 7336 C CA . ASP D 1 91 ? -19.580 -11.770 -15.824 1.00 15.51 91 ASP D CA 1
ATOM 7337 C C . ASP D 1 91 ? -18.204 -11.113 -15.662 1.00 15.40 91 ASP D C 1
ATOM 7338 O O . ASP D 1 91 ? -17.942 -10.464 -14.654 1.00 14.70 91 ASP D O 1
ATOM 7343 N N . VAL D 1 92 ? -17.325 -11.297 -16.638 1.00 15.01 92 VAL D N 1
ATOM 7344 C CA . VAL D 1 92 ? -15.988 -10.671 -16.577 1.00 14.36 92 VAL D CA 1
ATOM 7345 C C . VAL D 1 92 ? -15.841 -9.738 -17.749 1.00 14.79 92 VAL D C 1
ATOM 7346 O O . VAL D 1 92 ? -15.855 -10.182 -18.884 1.00 13.83 92 VAL D O 1
ATOM 7350 N N . LEU D 1 93 ? -15.743 -8.436 -17.466 1.00 14.55 93 LEU D N 1
ATOM 7351 C CA . LEU D 1 93 ? -15.675 -7.421 -18.508 1.00 14.93 93 LEU D CA 1
ATOM 7352 C C . LEU D 1 93 ? -14.376 -6.625 -18.426 1.00 14.49 93 LEU D C 1
ATOM 7353 O O . LEU D 1 93 ? -14.175 -5.669 -19.203 1.00 14.00 93 LEU D O 1
ATOM 7358 N N . GLY D 1 94 ? -13.517 -7.000 -17.484 1.00 13.72 94 GLY D N 1
ATOM 7359 C CA . GLY D 1 94 ? -12.159 -6.426 -17.423 1.00 14.31 94 GLY D CA 1
ATOM 7360 C C . GLY D 1 94 ? -11.125 -7.557 -17.384 1.00 13.54 94 GLY D C 1
ATOM 7361 O O . GLY D 1 94 ? -11.410 -8.654 -16.900 1.00 14.62 94 GLY D O 1
ATOM 7362 N N . LYS D 1 95 ? -9.907 -7.278 -17.871 1.00 12.77 95 LYS D N 1
ATOM 7363 C CA . LYS D 1 95 ? -8.885 -8.328 -18.030 1.00 11.00 95 LYS D CA 1
ATOM 7364 C C . LYS D 1 95 ? -8.472 -9.016 -16.742 1.00 11.94 95 LYS D C 1
ATOM 7365 O O . LYS D 1 95 ? -8.245 -8.362 -15.724 1.00 11.73 95 LYS D O 1
ATOM 7371 N N . ILE D 1 96 ? -8.407 -10.341 -16.800 1.00 10.28 96 ILE D N 1
ATOM 7372 C CA . ILE D 1 96 ? -7.829 -11.143 -15.721 1.00 12.09 96 ILE D CA 1
ATOM 7373 C C . ILE D 1 96 ? -6.433 -11.629 -16.111 1.00 12.40 96 ILE D C 1
ATOM 7374 O O . ILE D 1 96 ? -6.224 -12.124 -17.231 1.00 13.41 96 ILE D O 1
ATOM 7379 N N . ASP D 1 97 ? -5.490 -11.564 -15.180 1.00 12.07 97 ASP D N 1
ATOM 7380 C CA . ASP D 1 97 ? -4.183 -12.192 -15.355 1.00 12.59 97 ASP D CA 1
ATOM 7381 C C . ASP D 1 97 ? -3.970 -13.041 -14.118 1.00 12.02 97 ASP D C 1
ATOM 7382 O O . ASP D 1 97 ? -3.887 -12.513 -13.008 1.00 12.93 97 ASP D O 1
ATOM 7387 N N . ALA D 1 98 ? -3.976 -14.364 -14.295 1.00 11.10 98 ALA D N 1
ATOM 7388 C CA . ALA D 1 98 ? -3.725 -15.277 -13.187 1.00 10.91 98 ALA D CA 1
ATOM 7389 C C . ALA D 1 98 ? -2.243 -15.345 -12.778 1.00 10.57 98 ALA D C 1
ATOM 7390 O O . ALA D 1 98 ? -1.905 -15.812 -11.674 1.00 12.00 98 ALA D O 1
ATOM 7392 N N . GLY D 1 99 ? -1.364 -14.879 -13.658 1.00 10.59 99 GLY D N 1
ATOM 7393 C CA . GLY D 1 99 ? 0.085 -14.856 -13.403 1.00 10.03 99 GLY D CA 1
ATOM 7394 C C . GLY D 1 99 ? 0.812 -16.167 -13.445 1.00 9.80 99 GLY D C 1
ATOM 7395 O O . GLY D 1 99 ? 0.294 -17.197 -13.902 1.00 9.77 99 GLY D O 1
ATOM 7396 N N . THR D 1 100 ? 2.035 -16.154 -12.953 1.00 11.31 100 THR D N 1
ATOM 7397 C CA . THR D 1 100 ? 2.783 -17.415 -12.825 1.00 11.05 100 THR D CA 1
ATOM 7398 C C . THR D 1 100 ? 2.117 -18.248 -11.736 1.00 10.65 100 THR D C 1
ATOM 7399 O O . THR D 1 100 ? 1.308 -17.720 -10.943 1.00 10.42 100 THR D O 1
ATOM 7403 N N . GLY D 1 101 ? 2.426 -19.548 -11.690 1.00 10.97 101 GLY D N 1
ATOM 7404 C CA . GLY D 1 101 ? 1.816 -20.423 -10.708 1.00 11.31 101 GLY D CA 1
ATOM 7405 C C . GLY D 1 101 ? 0.766 -21.280 -11.372 1.00 10.61 101 GLY D C 1
ATOM 7406 O O . GLY D 1 101 ? 0.296 -20.959 -12.448 1.00 10.80 101 GLY D O 1
ATOM 7407 N N . ASN D 1 102 ? 0.387 -22.368 -10.712 1.00 10.95 102 ASN D N 1
ATOM 7408 C CA . ASN D 1 102 ? -0.749 -23.192 -11.156 1.00 10.84 102 ASN D CA 1
ATOM 7409 C C . ASN D 1 102 ? -2.016 -22.558 -10.644 1.00 10.84 102 ASN D C 1
ATOM 7410 O O . ASN D 1 102 ? -2.347 -22.688 -9.449 1.00 12.54 102 ASN D O 1
ATOM 7415 N N . ASP D 1 103 ? -2.741 -21.896 -11.543 1.00 10.23 103 ASP D N 1
ATOM 7416 C CA . ASP D 1 103 ? -3.883 -21.086 -11.151 1.00 11.04 103 ASP D CA 1
ATOM 7417 C C . ASP D 1 103 ? -5.161 -21.730 -11.558 1.00 11.02 103 ASP D C 1
ATOM 7418 O O . ASP D 1 103 ? -5.168 -22.542 -12.508 1.00 11.66 103 ASP D O 1
ATOM 7423 N N . GLU D 1 104 ? -6.237 -21.401 -10.848 1.00 12.24 104 GLU D N 1
ATOM 7424 C CA . GLU D 1 104 ? -7.556 -21.947 -11.163 1.00 14.10 104 GLU D CA 1
ATOM 7425 C C . GLU D 1 104 ? -8.527 -20.774 -11.306 1.00 14.35 104 GLU D C 1
ATOM 7426 O O . GLU D 1 104 ? -8.574 -19.918 -10.438 1.00 15.92 104 GLU D O 1
ATOM 7432 N N . ILE D 1 105 ? -9.286 -20.756 -12.394 1.00 13.58 105 ILE D N 1
ATOM 7433 C CA . ILE D 1 105 ? -10.194 -19.674 -12.685 1.00 15.00 105 ILE D CA 1
ATOM 7434 C C . ILE D 1 105 ? -11.532 -20.305 -12.992 1.00 14.16 105 ILE D C 1
ATOM 7435 O O . ILE D 1 105 ? -11.648 -21.097 -13.932 1.00 13.49 105 ILE D O 1
ATOM 7440 N N . TYR D 1 106 ? -12.530 -19.945 -12.192 1.00 15.21 106 TYR D N 1
ATOM 7441 C CA . TYR D 1 106 ? -13.899 -20.379 -12.437 1.00 15.00 106 TYR D CA 1
ATOM 7442 C C . TYR D 1 106 ? -14.782 -19.152 -12.579 1.00 15.03 106 TYR D C 1
ATOM 7443 O O . TYR D 1 106 ? -14.932 -18.387 -11.625 1.00 15.03 106 TYR D O 1
ATOM 7452 N N . ILE D 1 107 ? -15.371 -18.974 -13.758 1.00 14.27 107 ILE D N 1
ATOM 7453 C CA . ILE D 1 107 ? -16.280 -17.857 -14.031 1.00 15.99 107 ILE D CA 1
ATOM 7454 C C . ILE D 1 107 ? -17.622 -18.414 -14.488 1.00 15.20 107 ILE D C 1
ATOM 7455 O O . ILE D 1 107 ? -17.672 -19.106 -15.495 1.00 15.65 107 ILE D O 1
ATOM 7460 N N . LYS D 1 108 ? -18.697 -18.136 -13.757 1.00 16.46 108 LYS D N 1
ATOM 7461 C CA . LYS D 1 108 ? -20.016 -18.661 -14.153 1.00 16.97 108 LYS D CA 1
ATOM 7462 C C . LYS D 1 108 ? -20.588 -18.006 -15.414 1.00 17.24 108 LYS D C 1
ATOM 7463 O O . LYS D 1 108 ? -21.253 -18.675 -16.226 1.00 16.87 108 LYS D O 1
ATOM 7469 N N . GLY D 1 109 ? -20.308 -16.726 -15.602 1.00 15.93 109 GLY D N 1
ATOM 7470 C CA . GLY D 1 109 ? -20.938 -15.995 -16.673 1.00 17.29 109 GLY D CA 1
ATOM 7471 C C . GLY D 1 109 ? -20.100 -15.864 -17.933 1.00 17.07 109 GLY D C 1
ATOM 7472 O O . GLY D 1 109 ? -19.310 -16.741 -18.278 1.00 16.11 109 GLY D O 1
ATOM 7473 N N . ASP D 1 110 ? -20.319 -14.745 -18.606 1.00 17.66 110 ASP D N 1
ATOM 7474 C CA . ASP D 1 110 ? -19.765 -14.457 -19.908 1.00 18.27 110 ASP D CA 1
ATOM 7475 C C . ASP D 1 110 ? -18.468 -13.704 -19.723 1.00 18.33 110 ASP D C 1
ATOM 7476 O O . ASP D 1 110 ? -18.322 -12.954 -18.753 1.00 18.19 110 ASP D O 1
ATOM 7481 N N . VAL D 1 111 ? -17.557 -13.860 -20.683 1.00 16.69 111 VAL D N 1
ATOM 7482 C CA . VAL D 1 111 ? -16.233 -13.218 -20.583 1.00 16.54 111 VAL D CA 1
ATOM 7483 C C . VAL D 1 111 ? -15.999 -12.415 -21.820 1.00 16.28 111 VAL D C 1
ATOM 7484 O O . VAL D 1 111 ? -15.911 -12.978 -22.899 1.00 16.28 111 VAL D O 1
ATOM 7488 N N . SER D 1 112 ? -15.924 -11.099 -21.661 1.00 15.90 112 SER D N 1
ATOM 7489 C CA . SER D 1 112 ? -15.773 -10.237 -22.788 1.00 17.30 112 SER D CA 1
ATOM 7490 C C . SER D 1 112 ? -14.464 -9.462 -22.731 1.00 16.96 112 SER D C 1
ATOM 7491 O O . SER D 1 112 ? -14.285 -8.496 -23.458 1.00 19.35 112 SER D O 1
ATOM 7494 N N . ALA D 1 113 ? -13.566 -9.848 -21.840 1.00 16.28 113 ALA D N 1
ATOM 7495 C CA . ALA D 1 113 ? -12.246 -9.194 -21.759 1.00 16.07 113 ALA D CA 1
ATOM 7496 C C . ALA D 1 113 ? -11.178 -10.250 -21.833 1.00 14.02 113 ALA D C 1
ATOM 7497 O O . ALA D 1 113 ? -11.463 -11.435 -21.757 1.00 14.51 113 ALA D O 1
ATOM 7499 N N . ALA D 1 114 ? -9.931 -9.829 -22.027 1.00 13.05 114 ALA D N 1
ATOM 7500 C CA . ALA D 1 114 ? -8.844 -10.786 -22.128 1.00 12.19 114 ALA D CA 1
ATOM 7501 C C . ALA D 1 114 ? -8.641 -11.602 -20.864 1.00 12.28 114 ALA D C 1
ATOM 7502 O O . ALA D 1 114 ? -8.840 -11.101 -19.751 1.00 12.52 114 ALA D O 1
ATOM 7504 N N . VAL D 1 115 ? -8.230 -12.856 -21.019 1.00 11.70 115 VAL D N 1
ATOM 7505 C CA . VAL D 1 115 ? -7.861 -13.665 -19.848 1.00 12.89 115 VAL D CA 1
ATOM 7506 C C . VAL D 1 115 ? -6.495 -14.273 -20.136 1.00 13.36 115 VAL D C 1
ATOM 7507 O O . VAL D 1 115 ? -6.347 -14.991 -21.141 1.00 13.80 115 VAL D O 1
ATOM 7511 N N . ASP D 1 116 ? -5.498 -13.970 -19.304 1.00 12.26 116 ASP D N 1
ATOM 7512 C CA A ASP D 1 116 ? -4.194 -14.623 -19.431 0.70 12.47 116 ASP D CA 1
ATOM 7513 C CA B ASP D 1 116 ? -4.185 -14.581 -19.427 0.30 11.72 116 ASP D CA 1
ATOM 7514 C C . ASP D 1 116 ? -4.014 -15.519 -18.211 1.00 11.19 116 ASP D C 1
ATOM 7515 O O . ASP D 1 116 ? -4.052 -15.062 -17.064 1.00 10.92 116 ASP D O 1
ATOM 7524 N N . ALA D 1 117 ? -3.827 -16.822 -18.452 1.00 11.27 117 ALA D N 1
ATOM 7525 C CA . ALA D 1 117 ? -3.618 -17.743 -17.328 1.00 10.44 117 ALA D CA 1
ATOM 7526 C C . ALA D 1 117 ? -2.155 -17.867 -16.901 1.00 10.51 117 ALA D C 1
ATOM 7527 O O . ALA D 1 117 ? -1.856 -18.329 -15.784 1.00 13.33 117 ALA D O 1
ATOM 7529 N N . GLY D 1 118 ? -1.258 -17.449 -17.790 1.00 11.32 118 GLY D N 1
ATOM 7530 C CA . GLY D 1 118 ? 0.180 -17.290 -17.509 1.00 11.14 118 GLY D CA 1
ATOM 7531 C C . GLY D 1 118 ? 0.946 -18.602 -17.526 1.00 10.81 118 GLY D C 1
ATOM 7532 O O . GLY D 1 118 ? 0.447 -19.631 -17.983 1.00 10.47 118 GLY D O 1
ATOM 7533 N N . THR D 1 119 ? 2.174 -18.561 -17.054 1.00 11.19 119 THR D N 1
ATOM 7534 C CA . THR D 1 119 ? 2.946 -19.778 -16.922 1.00 10.94 119 THR D CA 1
ATOM 7535 C C . THR D 1 119 ? 2.278 -20.569 -15.823 1.00 11.76 119 THR D C 1
ATOM 7536 O O . THR D 1 119 ? 1.433 -20.003 -15.086 1.00 10.41 119 THR D O 1
ATOM 7540 N N . GLY D 1 120 ? 2.656 -21.852 -15.723 1.00 10.58 120 GLY D N 1
ATOM 7541 C CA . GLY D 1 120 ? 2.038 -22.783 -14.768 1.00 13.02 120 GLY D CA 1
ATOM 7542 C C . GLY D 1 120 ? 0.972 -23.609 -15.427 1.00 11.49 120 GLY D C 1
ATOM 7543 O O . GLY D 1 120 ? 0.468 -23.211 -16.482 1.00 12.25 120 GLY D O 1
ATOM 7544 N N . ASN D 1 121 ? 0.658 -24.766 -14.812 1.00 11.97 121 ASN D N 1
ATOM 7545 C CA . ASN D 1 121 ? -0.496 -25.579 -15.212 1.00 11.34 121 ASN D CA 1
ATOM 7546 C C . ASN D 1 121 ? -1.752 -24.945 -14.683 1.00 10.83 121 ASN D C 1
ATOM 7547 O O . ASN D 1 121 ? -2.015 -25.023 -13.483 1.00 10.75 121 ASN D O 1
ATOM 7552 N N . ASP D 1 122 ? -2.534 -24.324 -15.562 1.00 11.07 122 ASP D N 1
ATOM 7553 C CA . ASP D 1 122 ? -3.726 -23.601 -15.163 1.00 10.59 122 ASP D CA 1
ATOM 7554 C C . ASP D 1 122 ? -4.992 -24.329 -15.532 1.00 11.38 122 ASP D C 1
ATOM 7555 O O . ASP D 1 122 ? -5.053 -25.030 -16.557 1.00 12.86 122 ASP D O 1
ATOM 7560 N N . GLU D 1 123 ? -6.029 -24.111 -14.729 1.00 12.36 123 GLU D N 1
ATOM 7561 C CA . GLU D 1 123 ? -7.351 -24.677 -14.958 1.00 12.41 123 GLU D CA 1
ATOM 7562 C C . GLU D 1 123 ? -8.310 -23.519 -15.127 1.00 12.88 123 GLU D C 1
ATOM 7563 O O . GLU D 1 123 ? -8.362 -22.617 -14.280 1.00 12.79 123 GLU D O 1
ATOM 7569 N N . VAL D 1 124 ? -9.068 -23.520 -16.218 1.00 12.42 124 VAL D N 1
ATOM 7570 C CA . VAL D 1 124 ? -9.976 -22.406 -16.514 1.00 14.33 124 VAL D CA 1
ATOM 7571 C C . VAL D 1 124 ? -11.330 -22.970 -16.912 1.00 14.40 124 VAL D C 1
ATOM 7572 O O . VAL D 1 124 ? -11.397 -23.802 -17.831 1.00 15.98 124 VAL D O 1
ATOM 7576 N N . TYR D 1 125 ? -12.376 -22.543 -16.208 1.00 13.74 125 TYR D N 1
ATOM 7577 C CA . TYR D 1 125 ? -13.745 -22.796 -16.602 1.00 13.16 125 TYR D CA 1
ATOM 7578 C C . TYR D 1 125 ? -14.490 -21.480 -16.767 1.00 13.71 125 TYR D C 1
ATOM 7579 O O . TYR D 1 125 ? -14.499 -20.651 -15.862 1.00 14.01 125 TYR D O 1
ATOM 7588 N N . ILE D 1 126 ? -15.143 -21.316 -17.909 1.00 12.55 126 ILE D N 1
ATOM 7589 C CA . ILE D 1 126 ? -15.982 -20.162 -18.172 1.00 13.48 126 ILE D CA 1
ATOM 7590 C C . ILE D 1 126 ? -17.348 -20.699 -18.610 1.00 14.90 126 ILE D C 1
ATOM 7591 O O . ILE D 1 126 ? -17.444 -21.419 -19.628 1.00 15.28 126 ILE D O 1
ATOM 7596 N N . GLY D 1 127 ? -18.394 -20.398 -17.844 1.00 15.42 127 GLY D N 1
ATOM 7597 C CA . GLY D 1 127 ? -19.692 -21.050 -18.093 1.00 15.86 127 GLY D CA 1
ATOM 7598 C C . GLY D 1 127 ? -20.416 -20.486 -19.299 1.00 16.66 127 GLY D C 1
ATOM 7599 O O . GLY D 1 127 ? -21.159 -21.226 -19.974 1.00 17.42 127 GLY D O 1
ATOM 7600 N N . GLY D 1 128 ? -20.208 -19.199 -19.583 1.00 16.50 128 GLY D N 1
ATOM 7601 C CA . GLY D 1 128 ? -20.889 -18.545 -20.679 1.00 16.59 128 GLY D CA 1
ATOM 7602 C C . GLY D 1 128 ? -20.084 -18.483 -21.975 1.00 16.42 128 GLY D C 1
ATOM 7603 O O . GLY D 1 128 ? -19.337 -19.398 -22.303 1.00 15.38 128 GLY D O 1
ATOM 7604 N N . ASN D 1 129 ? -20.245 -17.394 -22.717 1.00 17.97 129 ASN D N 1
ATOM 7605 C CA . ASN D 1 129 ? -19.488 -17.177 -23.952 1.00 17.17 129 ASN D CA 1
ATOM 7606 C C . ASN D 1 129 ? -18.150 -16.531 -23.734 1.00 17.66 129 ASN D C 1
ATOM 7607 O O . ASN D 1 129 ? -17.991 -15.710 -22.824 1.00 18.66 129 ASN D O 1
ATOM 7612 N N . LEU D 1 130 ? -17.208 -16.851 -24.609 1.00 16.11 130 LEU D N 1
ATOM 7613 C CA . LEU D 1 130 ? -15.909 -16.174 -24.589 1.00 15.69 130 LEU D CA 1
ATOM 7614 C C . LEU D 1 130 ? -15.784 -15.219 -25.738 1.00 15.05 130 LEU D C 1
ATOM 7615 O O . LEU D 1 130 ? -15.692 -15.652 -26.886 1.00 16.19 130 LEU D O 1
ATOM 7620 N N . SER D 1 131 ? -15.789 -13.923 -25.455 1.00 15.28 131 SER D N 1
ATOM 7621 C CA . SER D 1 131 ? -15.618 -12.970 -26.524 1.00 17.14 131 SER D CA 1
ATOM 7622 C C . SER D 1 131 ? -14.435 -12.052 -26.269 1.00 17.39 131 SER D C 1
ATOM 7623 O O . SER D 1 131 ? -14.253 -11.061 -26.964 1.00 18.99 131 SER D O 1
ATOM 7626 N N . GLY D 1 132 ? -13.620 -12.379 -25.279 1.00 17.27 132 GLY D N 1
ATOM 7627 C CA . GLY D 1 132 ? -12.316 -11.723 -25.176 1.00 15.77 132 GLY D CA 1
ATOM 7628 C C . GLY D 1 132 ? -11.218 -12.731 -25.524 1.00 15.15 132 GLY D C 1
ATOM 7629 O O . GLY D 1 132 ? -11.471 -13.937 -25.525 1.00 15.48 132 GLY D O 1
ATOM 7630 N N . ASP D 1 133 ? -9.987 -12.276 -25.773 1.00 14.54 133 ASP D N 1
ATOM 7631 C CA . ASP D 1 133 ? -8.925 -13.215 -26.146 1.00 14.75 133 ASP D CA 1
ATOM 7632 C C . ASP D 1 133 ? -8.350 -13.923 -24.910 1.00 13.74 133 ASP D C 1
ATOM 7633 O O . ASP D 1 133 ? -7.952 -13.257 -23.948 1.00 14.30 133 ASP D O 1
ATOM 7638 N N . LEU D 1 134 ? -8.319 -15.259 -24.925 1.00 12.51 134 LEU D N 1
ATOM 7639 C CA . LEU D 1 134 ? -7.822 -16.037 -23.795 1.00 12.88 134 LEU D CA 1
ATOM 7640 C C . LEU D 1 134 ? -6.451 -16.587 -24.187 1.00 12.65 134 LEU D C 1
ATOM 7641 O O . LEU D 1 134 ? -6.281 -17.138 -25.299 1.00 12.06 134 LEU D O 1
ATOM 7646 N N . ASP D 1 135 ? -5.463 -16.441 -23.307 1.00 11.35 135 ASP D N 1
ATOM 7647 C CA . ASP D 1 135 ? -4.173 -17.064 -23.531 1.00 12.03 135 ASP D CA 1
ATOM 7648 C C . ASP D 1 135 ? -3.889 -17.949 -22.287 1.00 11.98 135 ASP D C 1
ATOM 7649 O O . ASP D 1 135 ? -3.767 -17.422 -21.173 1.00 12.43 135 ASP D O 1
ATOM 7654 N N . ALA D 1 136 ? -3.833 -19.278 -22.455 1.00 12.27 136 ALA D N 1
ATOM 7655 C CA . ALA D 1 136 ? -3.619 -20.153 -21.305 1.00 11.96 136 ALA D CA 1
ATOM 7656 C C . ALA D 1 136 ? -2.137 -20.222 -20.945 1.00 11.81 136 ALA D C 1
ATOM 7657 O O . ALA D 1 136 ? -1.790 -20.706 -19.860 1.00 12.74 136 ALA D O 1
ATOM 7659 N N . GLY D 1 137 ? -1.292 -19.673 -21.818 1.00 12.49 137 GLY D N 1
ATOM 7660 C CA . GLY D 1 137 ? 0.148 -19.530 -21.544 1.00 11.22 137 GLY D CA 1
ATOM 7661 C C . GLY D 1 137 ? 0.914 -20.841 -21.603 1.00 10.82 137 GLY D C 1
ATOM 7662 O O . GLY D 1 137 ? 0.449 -21.873 -22.119 1.00 11.27 137 GLY D O 1
ATOM 7663 N N . THR D 1 138 ? 2.138 -20.793 -21.124 1.00 11.08 138 THR D N 1
ATOM 7664 C CA . THR D 1 138 ? 2.949 -21.997 -21.123 1.00 11.70 138 THR D CA 1
ATOM 7665 C C . THR D 1 138 ? 2.385 -23.051 -20.145 1.00 11.22 138 THR D C 1
ATOM 7666 O O . THR D 1 138 ? 1.524 -22.775 -19.277 1.00 10.95 138 THR D O 1
ATOM 7670 N N . ASP D 1 139 ? 2.931 -24.241 -20.297 1.00 10.32 139 ASP D N 1
ATOM 7671 C CA . ASP D 1 139 ? 2.675 -25.390 -19.400 1.00 9.02 139 ASP D CA 1
ATOM 7672 C C . ASP D 1 139 ? 1.337 -26.014 -19.681 1.00 9.03 139 ASP D C 1
ATOM 7673 O O . ASP D 1 139 ? 0.680 -25.649 -20.649 1.00 9.52 139 ASP D O 1
ATOM 7678 N N . ASN D 1 140 ? 0.953 -27.040 -18.923 1.00 9.68 140 ASN D N 1
ATOM 7679 C CA . ASN D 1 140 ? -0.205 -27.786 -19.342 1.00 9.83 140 ASN D CA 1
ATOM 7680 C C . ASN D 1 140 ? -1.486 -27.253 -18.758 1.00 10.48 140 ASN D C 1
ATOM 7681 O O . ASN D 1 140 ? -1.727 -27.375 -17.523 1.00 10.73 140 ASN D O 1
ATOM 7686 N N . ASP D 1 141 ? -2.348 -26.733 -19.627 1.00 9.54 141 ASP D N 1
ATOM 7687 C CA . ASP D 1 141 ? -3.534 -26.043 -19.217 1.00 10.83 141 ASP D CA 1
ATOM 7688 C C . ASP D 1 141 ? -4.760 -26.811 -19.631 1.00 10.88 141 ASP D C 1
ATOM 7689 O O . ASP D 1 141 ? -4.767 -27.399 -20.716 1.00 11.22 141 ASP D O 1
ATOM 7694 N N . ASN D 1 142 ? -5.779 -26.819 -18.766 1.00 10.78 142 ASN D N 1
ATOM 7695 C CA . ASN D 1 142 ? -7.108 -27.312 -19.121 1.00 12.37 142 ASN D CA 1
ATOM 7696 C C . ASN D 1 142 ? -8.138 -26.183 -19.142 1.00 12.33 142 ASN D C 1
ATOM 7697 O O . ASN D 1 142 ? -8.262 -25.430 -18.166 1.00 12.45 142 ASN D O 1
ATOM 7702 N N . ILE D 1 143 ? -8.889 -26.077 -20.240 1.00 12.00 143 ILE D N 1
ATOM 7703 C CA . ILE D 1 143 ? -9.808 -24.957 -20.471 1.00 13.55 143 ILE D CA 1
ATOM 7704 C C . ILE D 1 143 ? -11.172 -25.475 -20.886 1.00 13.57 143 ILE D C 1
ATOM 7705 O O . ILE D 1 143 ? -11.273 -26.325 -21.798 1.00 14.45 143 ILE D O 1
ATOM 7710 N N . GLN D 1 144 ? -12.214 -25.003 -20.198 1.00 13.73 144 GLN D N 1
ATOM 7711 C CA . GLN D 1 144 ? -13.554 -25.366 -20.586 1.00 14.50 144 GLN D CA 1
ATOM 7712 C C . GLN D 1 144 ? -14.388 -24.101 -20.759 1.00 13.85 144 GLN D C 1
ATOM 7713 O O . GLN D 1 144 ? -14.391 -23.244 -19.866 1.00 14.04 144 GLN D O 1
ATOM 7719 N N . ILE D 1 145 ? -15.073 -24.005 -21.896 1.00 12.99 145 ILE D N 1
ATOM 7720 C CA . ILE D 1 145 ? -15.916 -22.839 -22.217 1.00 14.23 145 ILE D CA 1
ATOM 7721 C C . ILE D 1 145 ? -17.297 -23.431 -22.434 1.00 14.78 145 ILE D C 1
ATOM 7722 O O . ILE D 1 145 ? -17.457 -24.240 -23.341 1.00 14.46 145 ILE D O 1
ATOM 7727 N N . GLY D 1 146 ? -18.279 -23.033 -21.632 1.00 15.32 146 GLY D N 1
ATOM 7728 C CA . GLY D 1 146 ? -19.623 -23.611 -21.735 1.00 15.60 146 GLY D CA 1
ATOM 7729 C C . GLY D 1 146 ? -20.355 -23.170 -22.994 1.00 16.82 146 GLY D C 1
ATOM 7730 O O . GLY D 1 146 ? -21.072 -23.959 -23.604 1.00 16.94 146 GLY D O 1
ATOM 7731 N N . GLY D 1 147 ? -20.184 -21.911 -23.387 1.00 15.55 147 GLY D N 1
ATOM 7732 C CA . GLY D 1 147 ? -20.889 -21.389 -24.543 1.00 16.64 147 GLY D CA 1
ATOM 7733 C C . GLY D 1 147 ? -20.027 -21.413 -25.786 1.00 16.54 147 GLY D C 1
ATOM 7734 O O . GLY D 1 147 ? -19.404 -22.419 -26.087 1.00 16.67 147 GLY D O 1
ATOM 7735 N N . ASP D 1 148 ? -19.991 -20.293 -26.504 1.00 16.34 148 ASP D N 1
ATOM 7736 C CA . ASP D 1 148 ? -19.221 -20.184 -27.760 1.00 15.45 148 ASP D CA 1
ATOM 7737 C C . ASP D 1 148 ? -17.857 -19.554 -27.548 1.00 15.25 148 ASP D C 1
ATOM 7738 O O . ASP D 1 148 ? -17.657 -18.826 -26.596 1.00 16.69 148 ASP D O 1
ATOM 7743 N N . VAL D 1 149 ? -16.929 -19.836 -28.455 1.00 14.75 149 VAL D N 1
ATOM 7744 C CA . VAL D 1 149 ? -15.651 -19.120 -28.493 1.00 14.51 149 VAL D CA 1
ATOM 7745 C C . VAL D 1 149 ? -15.696 -18.169 -29.669 1.00 14.54 149 VAL D C 1
ATOM 7746 O O . VAL D 1 149 ? -15.700 -18.591 -30.825 1.00 14.39 149 VAL D O 1
ATOM 7750 N N . ASN D 1 150 ? -15.729 -16.877 -29.375 1.00 15.45 150 ASN D N 1
ATOM 7751 C CA . ASN D 1 150 ? -15.950 -15.859 -30.411 1.00 16.89 150 ASN D CA 1
ATOM 7752 C C . ASN D 1 150 ? -14.732 -15.033 -30.713 1.00 18.32 150 ASN D C 1
ATOM 7753 O O . ASN D 1 150 ? -14.726 -14.264 -31.692 1.00 20.44 150 ASN D O 1
ATOM 7758 N N . ALA D 1 151 ? -13.694 -15.208 -29.896 1.00 17.71 151 ALA D N 1
ATOM 7759 C CA . ALA D 1 151 ? -12.470 -14.449 -30.051 1.00 17.75 151 ALA D CA 1
ATOM 7760 C C . ALA D 1 151 ? -11.322 -15.445 -30.106 1.00 16.80 151 ALA D C 1
ATOM 7761 O O . ALA D 1 151 ? -11.565 -16.661 -30.303 1.00 16.83 151 ALA D O 1
ATOM 7763 N N . ALA D 1 152 ? -10.085 -14.964 -29.940 1.00 15.83 152 ALA D N 1
ATOM 7764 C CA . ALA D 1 152 ? -8.941 -15.876 -29.894 1.00 15.62 152 ALA D CA 1
ATOM 7765 C C . ALA D 1 152 ? -8.892 -16.727 -28.621 1.00 15.02 152 ALA D C 1
ATOM 7766 O O . ALA D 1 152 ? -9.217 -16.278 -27.493 1.00 14.40 152 ALA D O 1
ATOM 7768 N N . LEU D 1 153 ? -8.476 -17.969 -28.798 1.00 13.75 153 LEU D N 1
ATOM 7769 C CA . LEU D 1 153 ? -8.196 -18.813 -27.666 1.00 14.25 153 LEU D CA 1
ATOM 7770 C C . LEU D 1 153 ? -6.894 -19.531 -27.961 1.00 14.21 153 LEU D C 1
ATOM 7771 O O . LEU D 1 153 ? -6.845 -20.444 -28.799 1.00 14.77 153 LEU D O 1
ATOM 7776 N N . ASN D 1 154 ? -5.850 -19.111 -27.260 1.00 13.21 154 ASN D N 1
ATOM 7777 C CA . ASN D 1 154 ? -4.505 -19.644 -27.472 1.00 13.24 154 ASN D CA 1
ATOM 7778 C C . ASN D 1 154 ? -4.085 -20.493 -26.309 1.00 13.12 154 ASN D C 1
ATOM 7779 O O . ASN D 1 154 ? -3.968 -19.980 -25.212 1.00 14.27 154 ASN D O 1
ATOM 7784 N N . ALA D 1 155 ? -3.850 -21.797 -26.511 1.00 11.98 155 ALA D N 1
ATOM 7785 C CA . ALA D 1 155 ? -3.551 -22.634 -25.338 1.00 11.78 155 ALA D CA 1
ATOM 7786 C C . ALA D 1 155 ? -2.055 -22.634 -25.005 1.00 11.72 155 ALA D C 1
ATOM 7787 O O . ALA D 1 155 ? -1.643 -23.022 -23.901 1.00 12.66 155 ALA D O 1
ATOM 7789 N N . GLY D 1 156 ? -1.234 -22.250 -25.984 1.00 12.19 156 GLY D N 1
ATOM 7790 C CA . GLY D 1 156 ? 0.212 -22.051 -25.762 1.00 10.90 156 GLY D CA 1
ATOM 7791 C C . GLY D 1 156 ? 1.040 -23.313 -25.791 1.00 12.60 156 GLY D C 1
ATOM 7792 O O . GLY D 1 156 ? 0.575 -24.366 -26.251 1.00 12.05 156 GLY D O 1
ATOM 7793 N N . THR D 1 157 ? 2.276 -23.212 -25.311 1.00 10.87 157 THR D N 1
ATOM 7794 C CA . THR D 1 157 ? 3.127 -24.398 -25.253 1.00 12.62 157 THR D CA 1
ATOM 7795 C C . THR D 1 157 ? 2.517 -25.294 -24.165 1.00 12.38 157 THR D C 1
ATOM 7796 O O . THR D 1 157 ? 1.675 -24.815 -23.405 1.00 11.13 157 THR D O 1
ATOM 7800 N N . GLY D 1 158 ? 2.979 -26.550 -24.086 1.00 12.37 158 GLY D N 1
ATOM 7801 C CA . GLY D 1 158 ? 2.496 -27.575 -23.111 1.00 12.58 158 GLY D CA 1
ATOM 7802 C C . GLY D 1 158 ? 1.380 -28.395 -23.691 1.00 11.54 158 GLY D C 1
ATOM 7803 O O . GLY D 1 158 ? 0.769 -27.992 -24.674 1.00 12.00 158 GLY D O 1
ATOM 7804 N N . ASN D 1 159 ? 1.095 -29.546 -23.073 1.00 12.25 159 ASN D N 1
ATOM 7805 C CA . ASN D 1 159 ? -0.029 -30.377 -23.483 1.00 11.53 159 ASN D CA 1
ATOM 7806 C C . ASN D 1 159 ? -1.305 -29.807 -22.930 1.00 11.57 159 ASN D C 1
ATOM 7807 O O . ASN D 1 159 ? -1.560 -29.894 -21.717 1.00 12.52 159 ASN D O 1
ATOM 7812 N N . ASP D 1 160 ? -2.125 -29.214 -23.788 1.00 11.23 160 ASP D N 1
ATOM 7813 C CA . ASP D 1 160 ? -3.344 -28.531 -23.316 1.00 10.85 160 ASP D CA 1
ATOM 7814 C C . ASP D 1 160 ? -4.597 -29.235 -23.729 1.00 10.65 160 ASP D C 1
ATOM 7815 O O . ASP D 1 160 ? -4.630 -29.849 -24.812 1.00 11.31 160 ASP D O 1
ATOM 7820 N N . ASN D 1 161 ? -5.627 -29.105 -22.908 1.00 10.96 161 ASN D N 1
ATOM 7821 C CA . ASN D 1 161 ? -6.927 -29.697 -23.214 1.00 12.95 161 ASN D CA 1
ATOM 7822 C C . ASN D 1 161 ? -7.991 -28.629 -23.272 1.00 13.02 161 ASN D C 1
ATOM 7823 O O . ASN D 1 161 ? -8.133 -27.856 -22.332 1.00 14.11 161 ASN D O 1
ATOM 7828 N N . LEU D 1 162 ? -8.789 -28.621 -24.340 1.00 12.37 162 LEU D N 1
ATOM 7829 C CA . LEU D 1 162 ? -9.893 -27.663 -24.485 1.00 11.99 162 LEU D CA 1
ATOM 7830 C C . LEU D 1 162 ? -11.256 -28.337 -24.696 1.00 11.33 162 LEU D C 1
ATOM 7831 O O . LEU D 1 162 ? -11.407 -29.192 -25.597 1.00 11.92 162 LEU D O 1
ATOM 7836 N N . ILE D 1 163 ? -12.252 -27.961 -23.889 1.00 12.02 163 ILE D N 1
ATOM 7837 C CA . ILE D 1 163 ? -13.619 -28.380 -24.133 1.00 14.38 163 ILE D CA 1
ATOM 7838 C C . ILE D 1 163 ? -14.459 -27.132 -24.399 1.00 15.54 163 ILE D C 1
ATOM 7839 O O . ILE D 1 163 ? -14.496 -26.247 -23.562 1.00 16.56 163 ILE D O 1
ATOM 7844 N N . ILE D 1 164 ? -15.178 -27.109 -25.526 1.00 15.24 164 ILE D N 1
ATOM 7845 C CA . ILE D 1 164 ? -16.087 -26.020 -25.885 1.00 14.94 164 ILE D CA 1
ATOM 7846 C C . ILE D 1 164 ? -17.488 -26.574 -26.000 1.00 15.84 164 ILE D C 1
ATOM 7847 O O . ILE D 1 164 ? -17.741 -27.568 -26.718 1.00 17.32 164 ILE D O 1
ATOM 7852 N N . GLY D 1 165 ? -18.409 -25.970 -25.264 1.00 14.89 165 GLY D N 1
ATOM 7853 C CA . GLY D 1 165 ? -19.769 -26.489 -25.187 1.00 15.34 165 GLY D CA 1
ATOM 7854 C C . GLY D 1 165 ? -20.551 -26.348 -26.466 1.00 15.79 165 GLY D C 1
ATOM 7855 O O . GLY D 1 165 ? -21.296 -27.262 -26.852 1.00 14.38 165 GLY D O 1
ATOM 7856 N N . HIS D 1 166 ? -20.410 -25.182 -27.125 1.00 15.25 166 HIS D N 1
ATOM 7857 C CA . HIS D 1 166 ? -21.212 -24.885 -28.300 1.00 15.52 166 HIS D CA 1
ATOM 7858 C C . HIS D 1 166 ? -20.264 -24.585 -29.491 1.00 15.81 166 HIS D C 1
ATOM 7859 O O . HIS D 1 166 ? -19.509 -25.464 -29.919 1.00 15.20 166 HIS D O 1
ATOM 7866 N N . ASP D 1 167 ? -20.296 -23.362 -30.026 1.00 15.84 167 ASP D N 1
ATOM 7867 C CA . ASP D 1 167 ? -19.689 -23.118 -31.339 1.00 15.85 167 ASP D CA 1
ATOM 7868 C C . ASP D 1 167 ? -18.335 -22.438 -31.286 1.00 14.77 167 ASP D C 1
ATOM 7869 O O . ASP D 1 167 ? -17.966 -21.892 -30.254 1.00 13.45 167 ASP D O 1
ATOM 7874 N N . VAL D 1 168 ? -17.618 -22.466 -32.419 1.00 14.33 168 VAL D N 1
ATOM 7875 C CA . VAL D 1 168 ? -16.381 -21.683 -32.601 1.00 14.26 168 VAL D CA 1
ATOM 7876 C C . VAL D 1 168 ? -16.623 -20.686 -33.734 1.00 14.58 168 VAL D C 1
ATOM 7877 O O . VAL D 1 168 ? -16.918 -21.096 -34.880 1.00 15.76 168 VAL D O 1
ATOM 7881 N N . SER D 1 169 ? -16.612 -19.389 -33.396 1.00 14.83 169 SER D N 1
ATOM 7882 C CA . SER D 1 169 ? -16.568 -18.307 -34.380 1.00 16.10 169 SER D CA 1
ATOM 7883 C C . SER D 1 169 ? -15.215 -17.594 -34.415 1.00 16.64 169 SER D C 1
ATOM 7884 O O . SER D 1 169 ? -14.871 -16.949 -35.412 1.00 16.10 169 SER D O 1
ATOM 7887 N N . GLY D 1 170 ? -14.453 -17.728 -33.329 1.00 16.30 170 GLY D N 1
ATOM 7888 C CA . GLY D 1 170 ? -13.097 -17.173 -33.271 1.00 15.29 170 GLY D CA 1
ATOM 7889 C C . GLY D 1 170 ? -12.046 -18.143 -33.734 1.00 14.94 170 GLY D C 1
ATOM 7890 O O . GLY D 1 170 ? -12.335 -19.137 -34.408 1.00 14.86 170 GLY D O 1
ATOM 7891 N N . ILE D 1 171 ? -10.801 -17.850 -33.345 1.00 16.33 171 ILE D N 1
ATOM 7892 C CA . ILE D 1 171 ? -9.645 -18.611 -33.771 1.00 15.38 171 ILE D CA 1
ATOM 7893 C C . ILE D 1 171 ? -9.028 -19.257 -32.539 1.00 14.92 171 ILE D C 1
ATOM 7894 O O . ILE D 1 171 ? -8.414 -18.589 -31.708 1.00 15.42 171 ILE D O 1
ATOM 7899 N N . VAL D 1 172 ? -9.222 -20.573 -32.441 1.00 13.50 172 VAL D N 1
ATOM 7900 C CA . VAL D 1 172 ? -8.541 -21.441 -31.451 1.00 11.95 172 VAL D CA 1
ATOM 7901 C C . VAL D 1 172 ? -7.169 -21.846 -31.962 1.00 11.78 172 VAL D C 1
ATOM 7902 O O . VAL D 1 172 ? -7.017 -22.329 -33.121 1.00 11.34 172 VAL D O 1
ATOM 7906 N N . ASN D 1 173 ? -6.150 -21.701 -31.112 1.00 11.31 173 ASN D N 1
ATOM 7907 C CA . ASN D 1 173 ? -4.830 -22.144 -31.507 1.00 10.84 173 ASN D CA 1
ATOM 7908 C C . ASN D 1 173 ? -4.222 -22.876 -30.343 1.00 10.96 173 ASN D C 1
ATOM 7909 O O . ASN D 1 173 ? -3.956 -22.275 -29.308 1.00 9.68 173 ASN D O 1
ATOM 7914 N N . MET D 1 174 ? -4.081 -24.201 -30.488 1.00 11.54 174 MET D N 1
ATOM 7915 C CA . MET D 1 174 ? -3.648 -24.991 -29.330 1.00 9.84 174 MET D CA 1
ATOM 7916 C C . MET D 1 174 ? -2.149 -24.959 -29.078 1.00 10.25 174 MET D C 1
ATOM 7917 O O . MET D 1 174 ? -1.669 -25.429 -28.004 1.00 11.54 174 MET D O 1
ATOM 7922 N N . GLY D 1 175 ? -1.416 -24.386 -30.026 1.00 10.81 175 GLY D N 1
ATOM 7923 C CA . GLY D 1 175 ? 0.035 -24.165 -29.910 1.00 11.86 175 GLY D CA 1
ATOM 7924 C C . GLY D 1 175 ? 0.834 -25.457 -29.866 1.00 12.39 175 GLY D C 1
ATOM 7925 O O . GLY D 1 175 ? 0.351 -26.531 -30.261 1.00 12.67 175 GLY D O 1
ATOM 7926 N N . THR D 1 176 ? 2.065 -25.344 -29.402 1.00 13.14 176 THR D N 1
ATOM 7927 C CA . THR D 1 176 ? 2.967 -26.480 -29.438 1.00 13.58 176 THR D CA 1
ATOM 7928 C C . THR D 1 176 ? 2.548 -27.574 -28.470 1.00 13.63 176 THR D C 1
ATOM 7929 O O . THR D 1 176 ? 1.642 -27.386 -27.634 1.00 13.60 176 THR D O 1
ATOM 7933 N N . ASP D 1 177 ? 3.246 -28.698 -28.594 1.00 13.58 177 ASP D N 1
ATOM 7934 C CA . ASP D 1 177 ? 3.027 -29.898 -27.744 1.00 12.88 177 ASP D CA 1
ATOM 7935 C C . ASP D 1 177 ? 1.684 -30.509 -28.047 1.00 13.38 177 ASP D C 1
ATOM 7936 O O . ASP D 1 177 ? 1.059 -30.124 -29.034 1.00 13.50 177 ASP D O 1
ATOM 7941 N N . ASN D 1 178 ? 1.282 -31.524 -27.263 1.00 13.32 178 ASN D N 1
ATOM 7942 C CA . ASN D 1 178 ? 0.189 -32.390 -27.666 1.00 13.34 178 ASN D CA 1
ATOM 7943 C C . ASN D 1 178 ? -1.123 -32.031 -27.016 1.00 13.59 178 ASN D C 1
ATOM 7944 O O . ASN D 1 178 ? -1.302 -32.180 -25.802 1.00 12.62 178 ASN D O 1
ATOM 7949 N N . ASP D 1 179 ? -2.050 -31.563 -27.828 1.00 12.50 179 ASP D N 1
ATOM 7950 C CA . ASP D 1 179 ? -3.250 -30.946 -27.338 1.00 12.55 179 ASP D CA 1
ATOM 7951 C C . ASP D 1 179 ? -4.467 -31.755 -27.707 1.00 13.13 179 ASP D C 1
ATOM 7952 O O . ASP D 1 179 ? -4.467 -32.486 -28.708 1.00 13.76 179 ASP D O 1
ATOM 7957 N N . THR D 1 180 ? -5.530 -31.595 -26.935 1.00 12.67 180 THR D N 1
ATOM 7958 C CA . THR D 1 180 ? -6.809 -32.116 -27.381 1.00 13.61 180 THR D CA 1
ATOM 7959 C C . THR D 1 180 ? -7.876 -31.068 -27.330 1.00 13.49 180 THR D C 1
ATOM 7960 O O . THR D 1 180 ? -7.886 -30.188 -26.452 1.00 13.95 180 THR D O 1
ATOM 7964 N N . VAL D 1 181 ? -8.830 -31.199 -28.246 1.00 13.34 181 VAL D N 1
ATOM 7965 C CA . VAL D 1 181 ? -9.937 -30.253 -28.345 1.00 12.93 181 VAL D CA 1
ATOM 7966 C C . VAL D 1 181 ? -11.235 -30.995 -28.608 1.00 13.69 181 VAL D C 1
ATOM 7967 O O . VAL D 1 181 ? -11.303 -31.877 -29.480 1.00 14.09 181 VAL D O 1
ATOM 7971 N N . GLU D 1 182 ? -12.266 -30.646 -27.864 1.00 14.30 182 GLU D N 1
ATOM 7972 C CA . GLU D 1 182 ? -13.602 -31.098 -28.193 1.00 16.70 182 GLU D CA 1
ATOM 7973 C C . GLU D 1 182 ? -14.519 -29.874 -28.408 1.00 16.39 182 GLU D C 1
ATOM 7974 O O . GLU D 1 182 ? -14.627 -29.014 -27.522 1.00 16.35 182 GLU D O 1
ATOM 7980 N N . VAL D 1 183 ? -15.181 -29.828 -29.574 1.00 14.91 183 VAL D N 1
ATOM 7981 C CA . VAL D 1 183 ? -16.172 -28.790 -29.900 1.00 14.24 183 VAL D CA 1
ATOM 7982 C C . VAL D 1 183 ? -17.566 -29.463 -29.865 1.00 14.44 183 VAL D C 1
ATOM 7983 O O . VAL D 1 183 ? -17.839 -30.427 -30.600 1.00 15.55 183 VAL D O 1
ATOM 7987 N N . GLY D 1 184 ? -18.407 -29.002 -28.939 1.00 13.77 184 GLY D N 1
ATOM 7988 C CA . GLY D 1 184 ? -19.714 -29.590 -28.684 1.00 15.53 184 GLY D CA 1
ATOM 7989 C C . GLY D 1 184 ? -20.642 -29.387 -29.864 1.00 16.49 184 GLY D C 1
ATOM 7990 O O . GLY D 1 184 ? -21.439 -30.286 -30.211 1.00 15.84 184 GLY D O 1
ATOM 7991 N N . ARG D 1 185 ? -20.543 -28.222 -30.508 1.00 16.35 185 ARG D N 1
ATOM 7992 C CA . ARG D 1 185 ? -21.384 -27.955 -31.683 1.00 17.24 185 ARG D CA 1
ATOM 7993 C C . ARG D 1 185 ? -20.555 -27.613 -32.926 1.00 15.99 185 ARG D C 1
ATOM 7994 O O . ARG D 1 185 ? -19.819 -28.455 -33.430 1.00 16.02 185 ARG D O 1
ATOM 8002 N N . THR D 1 186 ? -20.640 -26.373 -33.434 1.00 16.55 186 THR D N 1
ATOM 8003 C CA . THR D 1 186 ? -20.227 -26.148 -34.800 1.00 16.08 186 THR D CA 1
ATOM 8004 C C . THR D 1 186 ? -19.109 -25.139 -34.945 1.00 15.68 186 THR D C 1
ATOM 8005 O O . THR D 1 186 ? -19.068 -24.164 -34.203 1.00 15.73 186 THR D O 1
ATOM 8009 N N . ILE D 1 187 ? -18.181 -25.426 -35.850 1.00 15.73 187 ILE D N 1
ATOM 8010 C CA . ILE D 1 187 ? -17.194 -24.398 -36.228 1.00 15.18 187 ILE D CA 1
ATOM 8011 C C . ILE D 1 187 ? -17.800 -23.560 -37.349 1.00 15.31 187 ILE D C 1
ATOM 8012 O O . ILE D 1 187 ? -17.994 -24.024 -38.487 1.00 16.51 187 ILE D O 1
ATOM 8017 N N . ASN D 1 188 ? -18.125 -22.315 -37.034 1.00 15.54 188 ASN D N 1
ATOM 8018 C CA . ASN D 1 188 ? -18.832 -21.471 -37.998 1.00 16.79 188 ASN D CA 1
ATOM 8019 C C . ASN D 1 188 ? -17.878 -21.012 -39.093 1.00 16.76 188 ASN D C 1
ATOM 8020 O O . ASN D 1 188 ? -16.690 -21.295 -39.032 1.00 16.76 188 ASN D O 1
ATOM 8025 N N . ALA D 1 189 ? -18.412 -20.317 -40.088 1.00 15.76 189 ALA D N 1
ATOM 8026 C CA . ALA D 1 189 ? -17.611 -19.906 -41.250 1.00 17.19 189 ALA D CA 1
ATOM 8027 C C . ALA D 1 189 ? -16.382 -19.113 -40.863 1.00 16.43 189 ALA D C 1
ATOM 8028 O O . ALA D 1 189 ? -15.324 -19.283 -41.470 1.00 16.78 189 ALA D O 1
ATOM 8030 N N . SER D 1 190 ? -16.516 -18.255 -39.850 1.00 17.15 190 SER D N 1
ATOM 8031 C CA . SER D 1 190 ? -15.395 -17.408 -39.409 1.00 16.76 190 SER D CA 1
ATOM 8032 C C . SER D 1 190 ? -14.412 -18.124 -38.483 1.00 16.63 190 SER D C 1
ATOM 8033 O O . SER D 1 190 ? -13.329 -17.600 -38.201 1.00 15.44 190 SER D O 1
ATOM 8036 N N . GLY D 1 191 ? -14.806 -19.298 -37.967 1.00 14.69 191 GLY D N 1
ATOM 8037 C CA . GLY D 1 191 ? -14.005 -19.959 -36.931 1.00 14.39 191 GLY D CA 1
ATOM 8038 C C . GLY D 1 191 ? -12.927 -20.872 -37.468 1.00 13.16 191 GLY D C 1
ATOM 8039 O O . GLY D 1 191 ? -13.037 -21.398 -38.600 1.00 11.61 191 GLY D O 1
ATOM 8040 N N . LYS D 1 192 ? -11.892 -21.072 -36.639 1.00 12.61 192 LYS D N 1
ATOM 8041 C CA . LYS D 1 192 ? -10.779 -21.950 -36.980 1.00 12.80 192 LYS D CA 1
ATOM 8042 C C . LYS D 1 192 ? -10.341 -22.692 -35.743 1.00 12.08 192 LYS D C 1
ATOM 8043 O O . LYS D 1 192 ? -10.386 -22.160 -34.638 1.00 11.92 192 LYS D O 1
ATOM 8049 N N . VAL D 1 193 ? -9.977 -23.956 -35.912 1.00 12.34 193 VAL D N 1
ATOM 8050 C CA . VAL D 1 193 ? -9.272 -24.652 -34.814 1.00 12.88 193 VAL D CA 1
ATOM 8051 C C . VAL D 1 193 ? -7.951 -25.065 -35.402 1.00 12.12 193 VAL D C 1
ATOM 8052 O O . VAL D 1 193 ? -7.908 -25.895 -36.329 1.00 14.40 193 VAL D O 1
ATOM 8056 N N . LEU D 1 194 ? -6.881 -24.507 -34.860 1.00 13.07 194 LEU D N 1
ATOM 8057 C CA . LEU D 1 194 ? -5.510 -24.742 -35.304 1.00 11.58 194 LEU D CA 1
ATOM 8058 C C . LEU D 1 194 ? -4.819 -25.488 -34.194 1.00 12.28 194 LEU D C 1
ATOM 8059 O O . LEU D 1 194 ? -4.675 -24.970 -33.065 1.00 13.04 194 LEU D O 1
ATOM 8064 N N . LEU D 1 195 ? -4.400 -26.715 -34.491 1.00 12.75 195 LEU D N 1
ATOM 8065 C CA . LEU D 1 195 ? -3.830 -27.615 -33.476 1.00 11.98 195 LEU D CA 1
ATOM 8066 C C . LEU D 1 195 ? -2.334 -27.412 -33.333 1.00 12.31 195 LEU D C 1
ATOM 8067 O O . LEU D 1 195 ? -1.744 -27.788 -32.311 1.00 9.56 195 LEU D O 1
ATOM 8072 N N . ASP D 1 196 ? -1.738 -26.839 -34.386 1.00 12.75 196 ASP D N 1
ATOM 8073 C CA . ASP D 1 196 ? -0.310 -26.391 -34.422 1.00 14.38 196 ASP D CA 1
ATOM 8074 C C . ASP D 1 196 ? 0.638 -27.591 -34.225 1.00 13.19 196 ASP D C 1
ATOM 8075 O O . ASP D 1 196 ? 0.266 -28.752 -34.532 1.00 14.72 196 ASP D O 1
ATOM 8080 N N . THR D 1 197 ? 1.850 -27.371 -33.730 1.00 13.20 197 THR D N 1
ATOM 8081 C CA . THR D 1 197 ? 2.804 -28.502 -33.694 1.00 12.80 197 THR D CA 1
ATOM 8082 C C . THR D 1 197 ? 2.403 -29.511 -32.621 1.00 13.89 197 THR D C 1
ATOM 8083 O O . THR D 1 197 ? 1.602 -29.187 -31.730 1.00 13.26 197 THR D O 1
ATOM 8087 N N . GLY D 1 198 ? 2.960 -30.715 -32.716 1.00 12.42 198 GLY D N 1
ATOM 8088 C CA . GLY D 1 198 ? 2.657 -31.781 -31.765 1.00 12.46 198 GLY D CA 1
ATOM 8089 C C . GLY D 1 198 ? 1.642 -32.722 -32.363 1.00 12.52 198 GLY D C 1
ATOM 8090 O O . GLY D 1 198 ? 1.078 -32.456 -33.461 1.00 12.43 198 GLY D O 1
ATOM 8091 N N . ASP D 1 199 ? 1.481 -33.781 -31.595 1.00 13.32 199 ASP D N 1
ATOM 8092 C CA . ASP D 1 199 ? 0.536 -34.806 -32.029 1.00 13.24 199 ASP D CA 1
ATOM 8093 C C . ASP D 1 199 ? -0.836 -34.509 -31.420 1.00 13.55 199 ASP D C 1
ATOM 8094 O O . ASP D 1 199 ? -1.025 -34.675 -30.197 1.00 12.95 199 ASP D O 1
ATOM 8099 N N . ASP D 1 200 ? -1.876 -33.950 -32.108 1.00 12.57 200 ASP D N 1
ATOM 8100 C CA . ASP D 1 200 ? -3.060 -33.327 -31.514 1.00 12.95 200 ASP D CA 1
ATOM 8101 C C . ASP D 1 200 ? -4.305 -34.059 -31.944 1.00 14.11 200 ASP D C 1
ATOM 8102 O O . ASP D 1 200 ? -4.292 -34.848 -32.914 1.00 14.19 200 ASP D O 1
ATOM 8107 N N . SER D 1 201 ? -5.397 -33.851 -31.216 1.00 14.81 201 SER D N 1
ATOM 8108 C CA . SER D 1 201 ? -6.655 -34.451 -31.620 1.00 15.67 201 SER D CA 1
ATOM 8109 C C . SER D 1 201 ? -7.776 -33.454 -31.500 1.00 15.82 201 SER D C 1
ATOM 8110 O O . SER D 1 201 ? -7.764 -32.610 -30.616 1.00 15.25 201 SER D O 1
ATOM 8113 N N . LEU D 1 202 ? -8.757 -33.578 -32.385 1.00 15.00 202 LEU D N 1
ATOM 8114 C CA . LEU D 1 202 ? -9.913 -32.682 -32.404 1.00 15.24 202 LEU D CA 1
ATOM 8115 C C . LEU D 1 202 ? -11.176 -33.493 -32.674 1.00 16.48 202 LEU D C 1
ATOM 8116 O O . LEU D 1 202 ? -11.181 -34.365 -33.567 1.00 16.04 202 LEU D O 1
ATOM 8121 N N . LEU D 1 203 ? -12.225 -33.255 -31.880 1.00 15.58 203 LEU D N 1
ATOM 8122 C CA . LEU D 1 203 ? -13.547 -33.788 -32.174 1.00 16.74 203 LEU D CA 1
ATOM 8123 C C . LEU D 1 203 ? -14.477 -32.597 -32.326 1.00 16.58 203 LEU D C 1
ATOM 8124 O O . LEU D 1 203 ? -14.522 -31.723 -31.445 1.00 15.82 203 LEU D O 1
ATOM 8129 N N . VAL D 1 204 ? -15.180 -32.550 -33.451 1.00 16.96 204 VAL D N 1
ATOM 8130 C CA . VAL D 1 204 ? -16.243 -31.573 -33.678 1.00 17.59 204 VAL D CA 1
ATOM 8131 C C . VAL D 1 204 ? -17.538 -32.356 -33.785 1.00 18.07 204 VAL D C 1
ATOM 8132 O O . VAL D 1 204 ? -17.724 -33.149 -34.718 1.00 18.80 204 VAL D O 1
ATOM 8136 N N . SER D 1 205 ? -18.439 -32.131 -32.831 1.00 19.19 205 SER D N 1
ATOM 8137 C CA . SER D 1 205 ? -19.656 -32.924 -32.770 1.00 19.43 205 SER D CA 1
ATOM 8138 C C . SER D 1 205 ? -20.747 -32.388 -33.693 1.00 19.21 205 SER D C 1
ATOM 8139 O O . SER D 1 205 ? -21.604 -33.170 -34.163 1.00 19.36 205 SER D O 1
ATOM 8142 N N . GLY D 1 206 ? -20.687 -31.078 -33.986 1.00 18.92 206 GLY D N 1
ATOM 8143 C CA . GLY D 1 206 ? -21.541 -30.459 -34.987 1.00 17.49 206 GLY D CA 1
ATOM 8144 C C . GLY D 1 206 ? -20.886 -30.350 -36.353 1.00 17.72 206 GLY D C 1
ATOM 8145 O O . GLY D 1 206 ? -20.151 -31.254 -36.774 1.00 17.75 206 GLY D O 1
ATOM 8146 N N . ASP D 1 207 ? -21.154 -29.239 -37.051 1.00 16.52 207 ASP D N 1
ATOM 8147 C CA . ASP D 1 207 ? -20.692 -29.092 -38.421 1.00 16.79 207 ASP D CA 1
ATOM 8148 C C . ASP D 1 207 ? -19.389 -28.305 -38.540 1.00 15.68 207 ASP D C 1
ATOM 8149 O O . ASP D 1 207 ? -18.958 -27.675 -37.575 1.00 14.91 207 ASP D O 1
ATOM 8154 N N . LEU D 1 208 ? -18.773 -28.404 -39.717 1.00 16.41 208 LEU D N 1
ATOM 8155 C CA . LEU D 1 208 ? -17.583 -27.620 -40.063 1.00 15.19 208 LEU D CA 1
ATOM 8156 C C . LEU D 1 208 ? -17.856 -26.695 -41.251 1.00 16.16 208 LEU D C 1
ATOM 8157 O O . LEU D 1 208 ? -17.842 -27.129 -42.420 1.00 16.03 208 LEU D O 1
ATOM 8162 N N . PHE D 1 209 ? -18.103 -25.427 -40.945 1.00 15.05 209 PHE D N 1
ATOM 8163 C CA . PHE D 1 209 ? -18.241 -24.392 -41.997 1.00 15.51 209 PHE D CA 1
ATOM 8164 C C . PHE D 1 209 ? -16.927 -23.627 -42.171 1.00 15.35 209 PHE D C 1
ATOM 8165 O O . PHE D 1 209 ? -16.621 -23.104 -43.261 1.00 15.34 209 PHE D O 1
ATOM 8173 N N . GLY D 1 210 ? -16.171 -23.538 -41.081 1.00 15.56 210 GLY D N 1
ATOM 8174 C CA . GLY D 1 210 ? -14.881 -22.846 -41.107 1.00 14.97 210 GLY D CA 1
ATOM 8175 C C . GLY D 1 210 ? -13.719 -23.742 -41.435 1.00 15.44 210 GLY D C 1
ATOM 8176 O O . GLY D 1 210 ? -13.759 -24.513 -42.395 1.00 16.56 210 GLY D O 1
ATOM 8177 N N . GLU D 1 211 ? -12.669 -23.665 -40.616 1.00 15.38 211 GLU D N 1
ATOM 8178 C CA . GLU D 1 211 ? -11.410 -24.305 -40.958 1.00 14.94 211 GLU D CA 1
ATOM 8179 C C . GLU D 1 211 ? -10.804 -25.022 -39.809 1.00 14.20 211 GLU D C 1
ATOM 8180 O O . GLU D 1 211 ? -10.896 -24.570 -38.653 1.00 14.06 211 GLU D O 1
ATOM 8186 N N . VAL D 1 212 ? -10.159 -26.131 -40.142 1.00 13.93 212 VAL D N 1
ATOM 8187 C CA . VAL D 1 212 ? -9.386 -26.922 -39.153 1.00 13.18 212 VAL D CA 1
ATOM 8188 C C . VAL D 1 212 ? -8.012 -27.202 -39.724 1.00 13.76 212 VAL D C 1
ATOM 8189 O O . VAL D 1 212 ? -7.877 -27.524 -40.916 1.00 13.43 212 VAL D O 1
ATOM 8193 N N . ASP D 1 213 ? -6.979 -27.156 -38.877 1.00 14.17 213 ASP D N 1
ATOM 8194 C CA . ASP D 1 213 ? -5.619 -27.365 -39.347 1.00 14.91 213 ASP D CA 1
ATOM 8195 C C . ASP D 1 213 ? -4.925 -28.195 -38.290 1.00 13.69 213 ASP D C 1
ATOM 8196 O O . ASP D 1 213 ? -4.786 -27.752 -37.134 1.00 13.83 213 ASP D O 1
ATOM 8201 N N . GLY D 1 214 ? -4.525 -29.407 -38.652 1.00 13.11 214 GLY D N 1
ATOM 8202 C CA . GLY D 1 214 ? -3.856 -30.259 -37.671 1.00 12.42 214 GLY D CA 1
ATOM 8203 C C . GLY D 1 214 ? -2.470 -29.745 -37.313 1.00 12.37 214 GLY D C 1
ATOM 8204 O O . GLY D 1 214 ? -1.872 -30.132 -36.261 1.00 13.61 214 GLY D O 1
ATOM 8205 N N . GLY D 1 215 ? -1.906 -28.965 -38.236 1.00 13.92 215 GLY D N 1
ATOM 8206 C CA . GLY D 1 215 ? -0.512 -28.526 -38.166 1.00 13.58 215 GLY D CA 1
ATOM 8207 C C . GLY D 1 215 ? 0.495 -29.624 -38.381 1.00 13.92 215 GLY D C 1
ATOM 8208 O O . GLY D 1 215 ? 0.135 -30.733 -38.791 1.00 15.34 215 GLY D O 1
ATOM 8209 N N . THR D 1 216 ? 1.761 -29.373 -38.043 1.00 13.42 216 THR D N 1
ATOM 8210 C CA . THR D 1 216 ? 2.736 -30.481 -38.080 1.00 14.06 216 THR D CA 1
ATOM 8211 C C . THR D 1 216 ? 2.418 -31.551 -37.022 1.00 13.61 216 THR D C 1
ATOM 8212 O O . THR D 1 216 ? 1.622 -31.329 -36.109 1.00 14.35 216 THR D O 1
ATOM 8216 N N . GLY D 1 217 ? 3.050 -32.704 -37.146 1.00 14.77 217 GLY D N 1
ATOM 8217 C CA . GLY D 1 217 ? 2.826 -33.778 -36.183 1.00 14.93 217 GLY D CA 1
ATOM 8218 C C . GLY D 1 217 ? 1.718 -34.668 -36.680 1.00 15.40 217 GLY D C 1
ATOM 8219 O O . GLY D 1 217 ? 1.072 -34.389 -37.719 1.00 13.50 217 GLY D O 1
ATOM 8220 N N . ASN D 1 218 ? 1.509 -35.759 -35.955 1.00 14.90 218 ASN D N 1
ATOM 8221 C CA . ASN D 1 218 ? 0.513 -36.764 -36.302 1.00 16.26 218 ASN D CA 1
ATOM 8222 C C . ASN D 1 218 ? -0.839 -36.494 -35.613 1.00 15.92 218 ASN D C 1
ATOM 8223 O O . ASN D 1 218 ? -0.998 -36.754 -34.421 1.00 15.52 218 ASN D O 1
ATOM 8228 N N . ASP D 1 219 ? -1.812 -35.970 -36.355 1.00 14.74 219 ASP D N 1
ATOM 8229 C CA . ASP D 1 219 ? -3.068 -35.464 -35.781 1.00 14.68 219 ASP D CA 1
ATOM 8230 C C . ASP D 1 219 ? -4.246 -36.337 -36.098 1.00 15.32 219 ASP D C 1
ATOM 8231 O O . ASP D 1 219 ? -4.222 -37.058 -37.102 1.00 16.49 219 ASP D O 1
ATOM 8236 N N . THR D 1 220 ? -5.274 -36.286 -35.241 1.00 14.72 220 THR D N 1
ATOM 8237 C CA . THR D 1 220 ? -6.486 -37.017 -35.418 1.00 15.27 220 THR D CA 1
ATOM 8238 C C . THR D 1 220 ? -7.624 -36.026 -35.376 1.00 14.82 220 THR D C 1
ATOM 8239 O O . THR D 1 220 ? -7.805 -35.328 -34.400 1.00 14.35 220 THR D O 1
ATOM 8243 N N . ILE D 1 221 ? -8.378 -35.976 -36.447 1.00 14.56 221 ILE D N 1
ATOM 8244 C CA . ILE D 1 221 ? -9.442 -34.975 -36.600 1.00 14.55 221 ILE D CA 1
ATOM 8245 C C . ILE D 1 221 ? -10.726 -35.706 -36.938 1.00 15.87 221 ILE D C 1
ATOM 8246 O O . ILE D 1 221 ? -10.782 -36.470 -37.931 1.00 16.35 221 ILE D O 1
ATOM 8251 N N . ILE D 1 222 ? -11.744 -35.509 -36.106 1.00 14.35 222 ILE D N 1
ATOM 8252 C CA . ILE D 1 222 ? -13.033 -36.124 -36.367 1.00 15.31 222 ILE D CA 1
ATOM 8253 C C . ILE D 1 222 ? -14.112 -35.040 -36.411 1.00 15.65 222 ILE D C 1
ATOM 8254 O O . ILE D 1 222 ? -14.273 -34.317 -35.449 1.00 15.92 222 ILE D O 1
ATOM 8259 N N . ILE D 1 223 ? -14.855 -34.975 -37.517 1.00 16.40 223 ILE D N 1
ATOM 8260 C CA . ILE D 1 223 ? -16.043 -34.124 -37.647 1.00 15.49 223 ILE D CA 1
ATOM 8261 C C . ILE D 1 223 ? -17.269 -35.052 -37.725 1.00 16.76 223 ILE D C 1
ATOM 8262 O O . ILE D 1 223 ? -17.420 -35.830 -38.681 1.00 17.06 223 ILE D O 1
ATOM 8267 N N . ALA D 1 224 ? -18.149 -34.981 -36.730 1.00 16.26 224 ALA D N 1
ATOM 8268 C CA . ALA D 1 224 ? -19.337 -35.827 -36.761 1.00 17.25 224 ALA D CA 1
ATOM 8269 C C . ALA D 1 224 ? -20.370 -35.291 -37.708 1.00 18.05 224 ALA D C 1
ATOM 8270 O O . ALA D 1 224 ? -21.109 -36.066 -38.314 1.00 19.47 224 ALA D O 1
ATOM 8272 N N . GLY D 1 225 ? -20.423 -33.961 -37.836 1.00 17.58 225 GLY D N 1
ATOM 8273 C CA . GLY D 1 225 ? -21.427 -33.291 -38.669 1.00 17.59 225 GLY D CA 1
ATOM 8274 C C . GLY D 1 225 ? -20.985 -33.129 -40.108 1.00 18.22 225 GLY D C 1
ATOM 8275 O O . GLY D 1 225 ? -20.086 -33.808 -40.568 1.00 18.77 225 GLY D O 1
ATOM 8276 N N . LYS D 1 226 ? -21.649 -32.245 -40.826 1.00 18.98 226 LYS D N 1
ATOM 8277 C CA . LYS D 1 226 ? -21.385 -32.035 -42.251 1.00 19.26 226 LYS D CA 1
ATOM 8278 C C . LYS D 1 226 ? -20.205 -31.108 -42.451 1.00 18.74 226 LYS D C 1
ATOM 8279 O O . LYS D 1 226 ? -19.944 -30.233 -41.619 1.00 19.15 226 LYS D O 1
ATOM 8285 N N . VAL D 1 227 ? -19.507 -31.289 -43.561 1.00 18.08 227 VAL D N 1
ATOM 8286 C CA . VAL D 1 227 ? -18.354 -30.415 -43.856 1.00 17.69 227 VAL D CA 1
ATOM 8287 C C . VAL D 1 227 ? -18.605 -29.588 -45.109 1.00 18.31 227 VAL D C 1
ATOM 8288 O O . VAL D 1 227 ? -18.816 -30.159 -46.184 1.00 19.11 227 VAL D O 1
ATOM 8292 N N . SER D 1 228 ? -18.584 -28.254 -44.962 1.00 17.80 228 SER D N 1
ATOM 8293 C CA A SER D 1 228 ? -18.621 -27.299 -46.077 0.70 19.00 228 SER D CA 1
ATOM 8294 C CA B SER D 1 228 ? -18.585 -27.346 -46.110 0.30 17.72 228 SER D CA 1
ATOM 8295 C C . SER D 1 228 ? -17.300 -26.507 -46.149 1.00 17.95 228 SER D C 1
ATOM 8296 O O . SER D 1 228 ? -17.001 -25.847 -47.168 1.00 18.39 228 SER D O 1
ATOM 8301 N N . GLY D 1 229 ? -16.547 -26.541 -45.057 1.00 16.87 229 GLY D N 1
ATOM 8302 C CA . GLY D 1 229 ? -15.299 -25.778 -44.942 1.00 16.13 229 GLY D CA 1
ATOM 8303 C C . GLY D 1 229 ? -14.068 -26.537 -45.320 1.00 16.08 229 GLY D C 1
ATOM 8304 O O . GLY D 1 229 ? -14.121 -27.446 -46.164 1.00 16.86 229 GLY D O 1
ATOM 8305 N N . ASN D 1 230 ? -12.974 -26.214 -44.637 1.00 14.84 230 ASN D N 1
ATOM 8306 C CA . ASN D 1 230 ? -11.662 -26.691 -44.988 1.00 15.52 230 ASN D CA 1
ATOM 8307 C C . ASN D 1 230 ? -11.018 -27.497 -43.864 1.00 14.72 230 ASN D C 1
ATOM 8308 O O . ASN D 1 230 ? -11.018 -27.087 -42.681 1.00 14.93 230 ASN D O 1
ATOM 8313 N N . ILE D 1 231 ? -10.443 -28.630 -44.249 1.00 14.52 231 ILE D N 1
ATOM 8314 C CA . ILE D 1 231 ? -9.620 -29.402 -43.319 1.00 14.27 231 ILE D CA 1
ATOM 8315 C C . ILE D 1 231 ? -8.214 -29.526 -43.889 1.00 13.91 231 ILE D C 1
ATOM 8316 O O . ILE D 1 231 ? -8.030 -29.884 -45.055 1.00 14.93 231 ILE D O 1
ATOM 8321 N N . GLN D 1 232 ? -7.230 -29.208 -43.071 1.00 14.25 232 GLN D N 1
ATOM 8322 C CA A GLN D 1 232 ? -5.835 -29.435 -43.419 0.50 14.88 232 GLN D CA 1
ATOM 8323 C CA B GLN D 1 232 ? -5.828 -29.427 -43.424 0.50 14.01 232 GLN D CA 1
ATOM 8324 C C . GLN D 1 232 ? -5.196 -30.359 -42.389 1.00 15.00 232 GLN D C 1
ATOM 8325 O O . GLN D 1 232 ? -5.180 -30.051 -41.191 1.00 14.64 232 GLN D O 1
ATOM 8336 N N . GLY D 1 233 ? -4.689 -31.502 -42.857 1.00 15.09 233 GLY D N 1
ATOM 8337 C CA . GLY D 1 233 ? -3.970 -32.432 -41.970 1.00 14.66 233 GLY D CA 1
ATOM 8338 C C . GLY D 1 233 ? -2.626 -31.875 -41.524 1.00 15.18 233 GLY D C 1
ATOM 8339 O O . GLY D 1 233 ? -2.135 -32.182 -40.407 1.00 13.94 233 GLY D O 1
ATOM 8340 N N . GLY D 1 234 ? -2.014 -31.089 -42.415 1.00 15.92 234 GLY D N 1
ATOM 8341 C CA . GLY D 1 234 ? -0.622 -30.626 -42.259 1.00 15.90 234 GLY D CA 1
ATOM 8342 C C . GLY D 1 234 ? 0.413 -31.711 -42.516 1.00 17.05 234 GLY D C 1
ATOM 8343 O O . GLY D 1 234 ? 0.073 -32.839 -42.921 1.00 16.34 234 GLY D O 1
ATOM 8344 N N . THR D 1 235 ? 1.701 -31.385 -42.316 1.00 16.77 235 THR D N 1
ATOM 8345 C CA . THR D 1 235 ? 2.690 -32.448 -42.286 1.00 17.68 235 THR D CA 1
ATOM 8346 C C . THR D 1 235 ? 2.392 -33.490 -41.185 1.00 17.17 235 THR D C 1
ATOM 8347 O O . THR D 1 235 ? 1.563 -33.249 -40.264 1.00 16.24 235 THR D O 1
ATOM 8351 N N . GLY D 1 236 ? 3.075 -34.633 -41.277 1.00 17.47 236 GLY D N 1
ATOM 8352 C CA . GLY D 1 236 ? 2.876 -35.746 -40.340 1.00 17.61 236 GLY D CA 1
ATOM 8353 C C . GLY D 1 236 ? 1.836 -36.727 -40.880 1.00 18.06 236 GLY D C 1
ATOM 8354 O O . GLY D 1 236 ? 1.210 -36.486 -41.912 1.00 19.16 236 GLY D O 1
ATOM 8355 N N . ASN D 1 237 ? 1.675 -37.848 -40.189 1.00 17.29 237 ASN D N 1
ATOM 8356 C CA . ASN D 1 237 ? 0.733 -38.863 -40.607 1.00 17.99 237 ASN D CA 1
ATOM 8357 C C . ASN D 1 237 ? -0.521 -38.620 -39.835 1.00 17.28 237 ASN D C 1
ATOM 8358 O O . ASN D 1 237 ? -0.556 -38.872 -38.640 1.00 17.35 237 ASN D O 1
ATOM 8363 N N . ASP D 1 238 ? -1.554 -38.167 -40.540 1.00 16.06 238 ASP D N 1
ATOM 8364 C CA . ASP D 1 238 ? -2.793 -37.728 -39.949 1.00 15.28 238 ASP D CA 1
ATOM 8365 C C . ASP D 1 238 ? -3.937 -38.633 -40.273 1.00 15.54 238 ASP D C 1
ATOM 8366 O O . ASP D 1 238 ? -3.929 -39.342 -41.283 1.00 15.87 238 ASP D O 1
ATOM 8371 N N . ILE D 1 239 ? -4.951 -38.578 -39.427 1.00 15.93 239 ILE D N 1
ATOM 8372 C CA . ILE D 1 239 ? -6.171 -39.349 -39.632 1.00 17.43 239 ILE D CA 1
ATOM 8373 C C . ILE D 1 239 ? -7.313 -38.363 -39.553 1.00 17.41 239 ILE D C 1
ATOM 8374 O O . ILE D 1 239 ? -7.463 -37.670 -38.521 1.00 18.42 239 ILE D O 1
ATOM 8379 N N . VAL D 1 240 ? -8.080 -38.262 -40.638 1.00 15.84 240 VAL D N 1
ATOM 8380 C CA . VAL D 1 240 ? -9.259 -37.422 -40.686 1.00 15.97 240 VAL D CA 1
ATOM 8381 C C . VAL D 1 240 ? -10.476 -38.302 -40.867 1.00 15.66 240 VAL D C 1
ATOM 8382 O O . VAL D 1 240 ? -10.507 -39.139 -41.763 1.00 16.47 240 VAL D O 1
ATOM 8386 N N . ARG D 1 241 ? -11.462 -38.139 -39.998 1.00 15.38 241 ARG D N 1
ATOM 8387 C CA . ARG D 1 241 ? -12.696 -38.886 -40.138 1.00 17.23 241 ARG D CA 1
ATOM 8388 C C . ARG D 1 241 ? -13.887 -37.928 -40.197 1.00 16.57 241 ARG D C 1
ATOM 8389 O O . ARG D 1 241 ? -14.067 -37.078 -39.305 1.00 15.55 241 ARG D O 1
ATOM 8397 N N . VAL D 1 242 ? -14.670 -38.015 -41.266 1.00 17.04 242 VAL D N 1
ATOM 8398 C CA . VAL D 1 242 ? -15.873 -37.194 -41.343 1.00 17.82 242 VAL D CA 1
ATOM 8399 C C . VAL D 1 242 ? -17.069 -38.127 -41.366 1.00 17.50 242 VAL D C 1
ATOM 8400 O O . VAL D 1 242 ? -17.117 -39.056 -42.170 1.00 17.20 242 VAL D O 1
ATOM 8404 N N . GLN D 1 243 ? -18.049 -37.868 -40.516 1.00 17.72 243 GLN D N 1
ATOM 8405 C CA . GLN D 1 243 ? -19.140 -38.839 -40.360 1.00 19.65 243 GLN D CA 1
ATOM 8406 C C . GLN D 1 243 ? -20.411 -38.523 -41.132 1.00 19.55 243 GLN D C 1
ATOM 8407 O O . GLN D 1 243 ? -21.220 -39.424 -41.395 1.00 19.68 243 GLN D O 1
ATOM 8413 N N . SER D 1 244 ? -20.600 -37.246 -41.462 1.00 18.72 244 SER D N 1
ATOM 8414 C CA . SER D 1 244 ? -21.755 -36.818 -42.279 1.00 19.69 244 SER D CA 1
ATOM 8415 C C . SER D 1 244 ? -21.321 -36.346 -43.663 1.00 19.13 244 SER D C 1
ATOM 8416 O O . SER D 1 244 ? -20.167 -36.554 -44.048 1.00 19.44 244 SER D O 1
ATOM 8419 N N . GLN D 1 245 ? -22.244 -35.751 -44.428 1.00 19.02 245 GLN D N 1
ATOM 8420 C CA . GLN D 1 245 ? -21.944 -35.375 -45.833 1.00 19.93 245 GLN D CA 1
ATOM 8421 C C . GLN D 1 245 ? -20.767 -34.394 -45.937 1.00 19.21 245 GLN D C 1
ATOM 8422 O O . GLN D 1 245 ? -20.652 -33.472 -45.122 1.00 18.62 245 GLN D O 1
ATOM 8428 N N . VAL D 1 246 ? -19.912 -34.603 -46.935 1.00 18.44 246 VAL D N 1
ATOM 8429 C CA . VAL D 1 246 ? -18.884 -33.618 -47.290 1.00 18.26 246 VAL D CA 1
ATOM 8430 C C . VAL D 1 246 ? -19.443 -32.937 -48.533 1.00 19.81 246 VAL D C 1
ATOM 8431 O O . VAL D 1 246 ? -19.627 -33.583 -49.586 1.00 20.54 246 VAL D O 1
ATOM 8435 N N . TRP D 1 247 ? -19.725 -31.642 -48.419 1.00 20.09 247 TRP D N 1
ATOM 8436 C CA . TRP D 1 247 ? -20.398 -30.947 -49.502 1.00 21.15 247 TRP D CA 1
ATOM 8437 C C . TRP D 1 247 ? -19.400 -30.564 -50.585 1.00 20.62 247 TRP D C 1
ATOM 8438 O O . TRP D 1 247 ? -18.179 -30.638 -50.368 1.00 20.62 247 TRP D O 1
ATOM 8449 N N . ALA D 1 248 ? -19.921 -30.159 -51.742 1.00 21.44 248 ALA D N 1
ATOM 8450 C CA . ALA D 1 248 ? -19.083 -29.850 -52.884 1.00 21.79 248 ALA D CA 1
ATOM 8451 C C . ALA D 1 248 ? -18.050 -28.737 -52.635 1.00 21.32 248 ALA D C 1
ATOM 8452 O O . ALA D 1 248 ? -16.950 -28.777 -53.195 1.00 21.35 248 ALA D O 1
ATOM 8454 N N . GLU D 1 249 ? -18.408 -27.737 -51.828 1.00 21.11 249 GLU D N 1
ATOM 8455 C CA . GLU D 1 249 ? -17.524 -26.592 -51.548 1.00 23.03 249 GLU D CA 1
ATOM 8456 C C . GLU D 1 249 ? -16.412 -26.931 -50.534 1.00 22.02 249 GLU D C 1
ATOM 8457 O O . GLU D 1 249 ? -15.541 -26.098 -50.224 1.00 22.25 249 GLU D O 1
ATOM 8463 N N . ALA D 1 250 ? -16.429 -28.137 -49.995 1.00 20.34 250 ALA D N 1
ATOM 8464 C CA . ALA D 1 250 ? -15.443 -28.452 -48.938 1.00 19.48 250 ALA D CA 1
ATOM 8465 C C . ALA D 1 250 ? -14.116 -28.801 -49.551 1.00 18.89 250 ALA D C 1
ATOM 8466 O O . ALA D 1 250 ? -14.038 -29.259 -50.700 1.00 18.78 250 ALA D O 1
ATOM 8468 N N . ASN D 1 251 ? -13.057 -28.640 -48.763 1.00 18.90 251 ASN D N 1
ATOM 8469 C CA . ASN D 1 251 ? -11.757 -29.051 -49.201 1.00 18.40 251 ASN D CA 1
ATOM 8470 C C . ASN D 1 251 ? -11.037 -29.763 -48.057 1.00 17.81 251 ASN D C 1
ATOM 8471 O O . ASN D 1 251 ? -10.807 -29.176 -46.975 1.00 17.75 251 ASN D O 1
ATOM 8476 N N . ILE D 1 252 ? -10.686 -31.020 -48.312 1.00 16.26 252 ILE D N 1
ATOM 8477 C CA . ILE D 1 252 ? -9.872 -31.774 -47.358 1.00 16.31 252 ILE D CA 1
ATOM 8478 C C . ILE D 1 252 ? -8.527 -32.094 -47.986 1.00 17.42 252 ILE D C 1
ATOM 8479 O O . ILE D 1 252 ? -8.444 -32.890 -48.937 1.00 19.79 252 ILE D O 1
ATOM 8484 N N . SER D 1 253 ? -7.487 -31.498 -47.422 1.00 17.48 253 SER D N 1
ATOM 8485 C CA A SER D 1 253 ? -6.094 -31.703 -47.829 0.50 17.38 253 SER D CA 1
ATOM 8486 C CA B SER D 1 253 ? -6.127 -31.762 -47.841 0.50 17.12 253 SER D CA 1
ATOM 8487 C C . SER D 1 253 ? -5.352 -32.365 -46.678 1.00 17.20 253 SER D C 1
ATOM 8488 O O . SER D 1 253 ? -5.343 -31.828 -45.569 1.00 16.86 253 SER D O 1
ATOM 8493 N N . LEU D 1 254 ? -4.735 -33.513 -46.932 1.00 16.98 254 LEU D N 1
ATOM 8494 C CA . LEU D 1 254 ? -4.082 -34.249 -45.828 1.00 17.27 254 LEU D CA 1
ATOM 8495 C C . LEU D 1 254 ? -2.618 -33.879 -45.619 1.00 17.07 254 LEU D C 1
ATOM 8496 O O . LEU D 1 254 ? -2.016 -34.259 -44.611 1.00 17.52 254 LEU D O 1
ATOM 8501 N N . GLY D 1 255 ? -2.034 -33.155 -46.580 1.00 18.42 255 GLY D N 1
ATOM 8502 C CA . GLY D 1 255 ? -0.638 -32.726 -46.468 1.00 18.33 255 GLY D CA 1
ATOM 8503 C C . GLY D 1 255 ? 0.385 -33.814 -46.745 1.00 18.79 255 GLY D C 1
ATOM 8504 O O . GLY D 1 255 ? 0.039 -34.957 -47.117 1.00 18.87 255 GLY D O 1
ATOM 8505 N N . THR D 1 256 ? 1.668 -33.470 -46.570 1.00 18.62 256 THR D N 1
ATOM 8506 C CA . THR D 1 256 ? 2.703 -34.479 -46.632 1.00 18.14 256 THR D CA 1
ATOM 8507 C C . THR D 1 256 ? 2.479 -35.526 -45.524 1.00 19.01 256 THR D C 1
ATOM 8508 O O . THR D 1 256 ? 1.714 -35.286 -44.561 1.00 17.29 256 THR D O 1
ATOM 8512 N N . GLY D 1 257 ? 3.149 -36.663 -45.671 1.00 18.72 257 GLY D N 1
ATOM 8513 C CA . GLY D 1 257 ? 3.001 -37.753 -44.717 1.00 20.65 257 GLY D CA 1
ATOM 8514 C C . GLY D 1 257 ? 2.031 -38.794 -45.243 1.00 20.74 257 GLY D C 1
ATOM 8515 O O . GLY D 1 257 ? 1.366 -38.596 -46.284 1.00 22.18 257 GLY D O 1
ATOM 8516 N N . ASP D 1 258 ? 1.950 -39.808 -44.471 1.00 21.06 258 ASP D N 1
ATOM 8517 C CA . ASP D 1 258 ? 1.167 -40.972 -44.891 1.00 21.08 258 ASP D CA 1
ATOM 8518 C C . ASP D 1 258 ? -0.184 -40.888 -44.196 1.00 19.84 258 ASP D C 1
ATOM 8519 O O . ASP D 1 258 ? -0.280 -41.233 -43.025 1.00 19.51 258 ASP D O 1
ATOM 8524 N N . ASP D 1 259 ? -1.242 -40.442 -44.870 1.00 18.19 259 ASP D N 1
ATOM 8525 C CA . ASP D 1 259 ? -2.496 -40.021 -44.227 1.00 16.50 259 ASP D CA 1
ATOM 8526 C C . ASP D 1 259 ? -3.689 -40.923 -44.515 1.00 16.55 259 ASP D C 1
ATOM 8527 O O . ASP D 1 259 ? -3.716 -41.668 -45.506 1.00 16.91 259 ASP D O 1
ATOM 8532 N N . VAL D 1 260 ? -4.685 -40.839 -43.652 1.00 15.57 260 VAL D N 1
ATOM 8533 C CA . VAL D 1 260 ? -5.909 -41.621 -43.785 1.00 16.67 260 VAL D CA 1
ATOM 8534 C C . VAL D 1 260 ? -7.088 -40.666 -43.739 1.00 16.75 260 VAL D C 1
ATOM 8535 O O . VAL D 1 260 ? -7.176 -39.819 -42.819 1.00 16.16 260 VAL D O 1
ATOM 8539 N N . LEU D 1 261 ? -7.977 -40.760 -44.731 1.00 17.61 261 LEU D N 1
ATOM 8540 C CA . LEU D 1 261 ? -9.272 -40.102 -44.653 1.00 16.93 261 LEU D CA 1
ATOM 8541 C C . LEU D 1 261 ? -10.391 -41.144 -44.613 1.00 17.27 261 LEU D C 1
ATOM 8542 O O . LEU D 1 261 ? -10.514 -41.947 -45.544 1.00 17.17 261 LEU D O 1
ATOM 8547 N N . ILE D 1 262 ? -11.208 -41.128 -43.561 1.00 16.23 262 ILE D N 1
ATOM 8548 C CA . ILE D 1 262 ? -12.386 -41.996 -43.486 1.00 19.01 262 ILE D CA 1
ATOM 8549 C C . ILE D 1 262 ? -13.611 -41.108 -43.679 1.00 19.28 262 ILE D C 1
ATOM 8550 O O . ILE D 1 262 ? -13.821 -40.153 -42.928 1.00 18.15 262 ILE D O 1
ATOM 8555 N N . VAL D 1 263 ? -14.398 -41.394 -44.712 1.00 20.71 263 VAL D N 1
ATOM 8556 C CA . VAL D 1 263 ? -15.633 -40.637 -44.945 1.00 20.91 263 VAL D CA 1
ATOM 8557 C C . VAL D 1 263 ? -16.800 -41.611 -44.854 1.00 19.50 263 VAL D C 1
ATOM 8558 O O . VAL D 1 263 ? -16.856 -42.585 -45.577 1.00 20.30 263 VAL D O 1
ATOM 8562 N N . GLU D 1 264 ? -17.706 -41.337 -43.929 1.00 19.17 264 GLU D N 1
ATOM 8563 C CA . GLU D 1 264 ? -18.771 -42.276 -43.603 1.00 19.68 264 GLU D CA 1
ATOM 8564 C C . GLU D 1 264 ? -20.091 -41.997 -44.355 1.00 19.66 264 GLU D C 1
ATOM 8565 O O . GLU D 1 264 ? -21.035 -42.793 -44.261 1.00 21.31 264 GLU D O 1
ATOM 8571 N N . HIS D 1 265 ? -20.181 -40.866 -45.060 1.00 19.69 265 HIS D N 1
ATOM 8572 C CA . HIS D 1 265 ? -21.421 -40.534 -45.755 1.00 20.81 265 HIS D CA 1
ATOM 8573 C C . HIS D 1 265 ? -21.047 -40.060 -47.165 1.00 21.42 265 HIS D C 1
ATOM 8574 O O . HIS D 1 265 ? -19.972 -40.432 -47.676 1.00 21.13 265 HIS D O 1
ATOM 8581 N N . GLU D 1 266 ? -21.916 -39.267 -47.794 1.00 20.79 266 GLU D N 1
ATOM 8582 C CA . GLU D 1 266 ? -21.676 -38.715 -49.144 1.00 21.63 266 GLU D CA 1
ATOM 8583 C C . GLU D 1 266 ? -20.383 -37.920 -49.239 1.00 19.92 266 GLU D C 1
ATOM 8584 O O . GLU D 1 266 ? -19.991 -37.221 -48.300 1.00 19.73 266 GLU D O 1
ATOM 8590 N N . LEU D 1 267 ? -19.703 -38.053 -50.376 1.00 20.13 267 LEU D N 1
ATOM 8591 C CA . LEU D 1 267 ? -18.496 -37.270 -50.608 1.00 19.93 267 LEU D CA 1
ATOM 8592 C C . LEU D 1 267 ? -18.673 -36.437 -51.887 1.00 20.36 267 LEU D C 1
ATOM 8593 O O . LEU D 1 267 ? -18.704 -36.995 -52.993 1.00 21.49 267 LEU D O 1
ATOM 8598 N N . HIS D 1 268 ? -18.804 -35.123 -51.743 1.00 19.87 268 HIS D N 1
ATOM 8599 C CA . HIS D 1 268 ? -19.070 -34.252 -52.910 1.00 21.78 268 HIS D CA 1
ATOM 8600 C C . HIS D 1 268 ? -17.927 -33.280 -53.106 1.00 21.68 268 HIS D C 1
ATOM 8601 O O . HIS D 1 268 ? -17.749 -32.741 -54.201 1.00 23.69 268 HIS D O 1
ATOM 8608 N N . GLY D 1 269 ? -17.137 -33.095 -52.048 1.00 21.56 269 GLY D N 1
ATOM 8609 C CA . GLY D 1 269 ? -16.084 -32.076 -52.039 1.00 21.81 269 GLY D CA 1
ATOM 8610 C C . GLY D 1 269 ? -14.748 -32.510 -52.592 1.00 22.57 269 GLY D C 1
ATOM 8611 O O . GLY D 1 269 ? -14.612 -33.623 -53.114 1.00 23.33 269 GLY D O 1
ATOM 8612 N N . THR D 1 270 ? -13.777 -31.597 -52.511 1.00 21.31 270 THR D N 1
ATOM 8613 C CA . THR D 1 270 ? -12.411 -31.827 -53.011 1.00 21.43 270 THR D CA 1
ATOM 8614 C C . THR D 1 270 ? -11.547 -32.471 -51.929 1.00 20.82 270 THR D C 1
ATOM 8615 O O . THR D 1 270 ? -11.452 -31.950 -50.813 1.00 19.82 270 THR D O 1
ATOM 8619 N N . VAL D 1 271 ? -10.887 -33.572 -52.276 1.00 20.15 271 VAL D N 1
ATOM 8620 C CA . VAL D 1 271 ? -10.092 -34.342 -51.302 1.00 20.10 271 VAL D CA 1
ATOM 8621 C C . VAL D 1 271 ? -8.733 -34.661 -51.909 1.00 20.86 271 VAL D C 1
ATOM 8622 O O . VAL D 1 271 ? -8.639 -35.006 -53.099 1.00 21.75 271 VAL D O 1
ATOM 8626 N N . ALA D 1 272 ? -7.677 -34.536 -51.114 1.00 18.91 272 ALA D N 1
ATOM 8627 C CA . ALA D 1 272 ? -6.331 -34.766 -51.618 1.00 19.14 272 ALA D CA 1
ATOM 8628 C C . ALA D 1 272 ? -5.506 -35.436 -50.549 1.00 18.79 272 ALA D C 1
ATOM 8629 O O . ALA D 1 272 ? -5.460 -34.963 -49.413 1.00 18.81 272 ALA D O 1
ATOM 8631 N N . GLY D 1 273 ? -4.854 -36.539 -50.896 1.00 19.08 273 GLY D N 1
ATOM 8632 C CA . GLY D 1 273 ? -3.890 -37.113 -49.981 1.00 19.14 273 GLY D CA 1
ATOM 8633 C C . GLY D 1 273 ? -2.633 -36.267 -49.933 1.00 19.55 273 GLY D C 1
ATOM 8634 O O . GLY D 1 273 ? -1.904 -36.269 -48.921 1.00 18.94 273 GLY D O 1
ATOM 8635 N N . ASN D 1 274 ? -2.368 -35.550 -51.036 1.00 19.87 274 ASN D N 1
ATOM 8636 C CA . ASN D 1 274 ? -1.098 -34.796 -51.204 1.00 20.69 274 ASN D CA 1
ATOM 8637 C C . ASN D 1 274 ? 0.097 -35.766 -51.214 1.00 20.67 274 ASN D C 1
ATOM 8638 O O . ASN D 1 274 ? -0.073 -36.964 -51.528 1.00 21.57 274 ASN D O 1
ATOM 8643 N N . GLU D 1 275 ? 1.293 -35.276 -50.898 1.00 21.13 275 GLU D N 1
ATOM 8644 C CA . GLU D 1 275 ? 2.482 -36.122 -50.878 1.00 22.17 275 GLU D CA 1
ATOM 8645 C C . GLU D 1 275 ? 2.341 -37.230 -49.833 1.00 22.20 275 GLU D C 1
ATOM 8646 O O . GLU D 1 275 ? 1.659 -37.026 -48.801 1.00 21.08 275 GLU D O 1
ATOM 8652 N N . GLY D 1 276 ? 2.981 -38.375 -50.099 1.00 22.12 276 GLY D N 1
ATOM 8653 C CA . GLY D 1 276 ? 2.930 -39.538 -49.238 1.00 22.97 276 GLY D CA 1
ATOM 8654 C C . GLY D 1 276 ? 2.037 -40.663 -49.727 1.00 23.02 276 GLY D C 1
ATOM 8655 O O . GLY D 1 276 ? 1.427 -40.602 -50.807 1.00 23.73 276 GLY D O 1
ATOM 8656 N N . ASP D 1 277 ? 1.949 -41.690 -48.897 1.00 23.47 277 ASP D N 1
ATOM 8657 C CA . ASP D 1 277 ? 1.207 -42.881 -49.226 1.00 23.76 277 ASP D CA 1
ATOM 8658 C C . ASP D 1 277 ? -0.128 -42.793 -48.495 1.00 23.31 277 ASP D C 1
ATOM 8659 O O . ASP D 1 277 ? -0.210 -43.060 -47.275 1.00 22.30 277 ASP D O 1
ATOM 8664 N N . ASP D 1 278 ? -1.164 -42.368 -49.227 1.00 20.93 278 ASP D N 1
ATOM 8665 C CA . ASP D 1 278 ? -2.427 -41.940 -48.590 1.00 19.71 278 ASP D CA 1
ATOM 8666 C C . ASP D 1 278 ? -3.579 -42.885 -48.864 1.00 19.89 278 ASP D C 1
ATOM 8667 O O . ASP D 1 278 ? -3.649 -43.502 -49.938 1.00 19.45 278 ASP D O 1
ATOM 8672 N N . SER D 1 279 ? -4.517 -42.917 -47.930 1.00 18.76 279 SER D N 1
ATOM 8673 C CA . SER D 1 279 ? -5.629 -43.867 -47.973 1.00 20.23 279 SER D CA 1
ATOM 8674 C C . SER D 1 279 ? -6.969 -43.195 -47.723 1.00 19.37 279 SER D C 1
ATOM 8675 O O . SER D 1 279 ? -7.063 -42.253 -46.916 1.00 18.99 279 SER D O 1
ATOM 8678 N N . ILE D 1 280 ? -8.000 -43.681 -48.420 1.00 19.29 280 ILE D N 1
ATOM 8679 C CA . ILE D 1 280 ? -9.351 -43.178 -48.258 1.00 18.59 280 ILE D CA 1
ATOM 8680 C C . ILE D 1 280 ? -10.323 -44.366 -48.070 1.00 19.47 280 ILE D C 1
ATOM 8681 O O . ILE D 1 280 ? -10.238 -45.384 -48.771 1.00 21.15 280 ILE D O 1
ATOM 8686 N N . TYR D 1 281 ? -11.189 -44.269 -47.069 1.00 18.46 281 TYR D N 1
ATOM 8687 C CA . TYR D 1 281 ? -12.213 -45.284 -46.828 1.00 20.00 281 TYR D CA 1
ATOM 8688 C C . TYR D 1 281 ? -13.563 -44.646 -47.165 1.00 20.32 281 TYR D C 1
ATOM 8689 O O . TYR D 1 281 ? -14.018 -43.728 -46.458 1.00 19.97 281 TYR D O 1
ATOM 8698 N N . LEU D 1 282 ? -14.132 -45.072 -48.296 1.00 20.02 282 LEU D N 1
ATOM 8699 C CA . LEU D 1 282 ? -15.433 -44.611 -48.771 1.00 22.31 282 LEU D CA 1
ATOM 8700 C C . LEU D 1 282 ? -16.524 -45.504 -48.193 1.00 22.76 282 LEU D C 1
ATOM 8701 O O . LEU D 1 282 ? -17.078 -46.330 -48.905 1.00 24.52 282 LEU D O 1
ATOM 8706 N N . LYS D 1 283 ? -16.818 -45.326 -46.898 1.00 23.08 283 LYS D N 1
ATOM 8707 C CA . LYS D 1 283 ? -17.609 -46.303 -46.158 1.00 24.04 283 LYS D CA 1
ATOM 8708 C C . LYS D 1 283 ? -19.044 -46.328 -46.670 1.00 23.78 283 LYS D C 1
ATOM 8709 O O . LYS D 1 283 ? -19.734 -47.360 -46.541 1.00 23.80 283 LYS D O 1
ATOM 8715 N N . PHE D 1 284 ? -19.478 -45.209 -47.268 1.00 22.65 284 PHE D N 1
ATOM 8716 C CA . PHE D 1 284 ? -20.865 -45.050 -47.727 1.00 23.32 284 PHE D CA 1
ATOM 8717 C C . PHE D 1 284 ? -21.159 -45.711 -49.067 1.00 24.45 284 PHE D C 1
ATOM 8718 O O . PHE D 1 284 ? -22.336 -45.956 -49.402 1.00 25.27 284 PHE D O 1
ATOM 8726 N N . TYR D 1 285 ? -20.105 -45.977 -49.839 1.00 24.23 285 TYR D N 1
ATOM 8727 C CA . TYR D 1 285 ? -20.242 -46.443 -51.206 1.00 25.91 285 TYR D CA 1
ATOM 8728 C C . TYR D 1 285 ? -19.784 -47.893 -51.329 1.00 27.73 285 TYR D C 1
ATOM 8729 O O . TYR D 1 285 ? -18.736 -48.253 -50.812 1.00 27.31 285 TYR D O 1
ATOM 8738 N N . THR D 1 286 ? -20.570 -48.717 -52.013 1.00 29.87 286 THR D N 1
ATOM 8739 C CA . THR D 1 286 ? -20.135 -50.067 -52.357 1.00 32.69 286 THR D CA 1
ATOM 8740 C C . THR D 1 286 ? -19.441 -50.035 -53.722 1.00 32.61 286 THR D C 1
ATOM 8741 O O . THR D 1 286 ? -19.471 -49.005 -54.412 1.00 32.48 286 THR D O 1
ATOM 8745 N N . LYS D 1 287 ? -18.809 -51.145 -54.096 1.00 33.52 287 LYS D N 1
ATOM 8746 C CA . LYS D 1 287 ? -18.150 -51.291 -55.411 1.00 34.74 287 LYS D CA 1
ATOM 8747 C C . LYS D 1 287 ? -19.085 -50.911 -56.549 1.00 35.46 287 LYS D C 1
ATOM 8748 O O . LYS D 1 287 ? -18.691 -50.164 -57.446 1.00 34.67 287 LYS D O 1
ATOM 8754 N N . GLU D 1 288 ? -20.325 -51.410 -56.493 1.00 37.17 288 GLU D N 1
ATOM 8755 C CA . GLU D 1 288 ? -21.358 -51.093 -57.498 1.00 38.97 288 GLU D CA 1
ATOM 8756 C C . GLU D 1 288 ? -21.516 -49.578 -57.727 1.00 38.47 288 GLU D C 1
ATOM 8757 O O . GLU D 1 288 ? -21.497 -49.123 -58.885 1.00 38.57 288 GLU D O 1
ATOM 8763 N N . GLN D 1 289 ? -21.656 -48.808 -56.636 1.00 37.55 289 GLN D N 1
ATOM 8764 C CA . GLN D 1 289 ? -21.728 -47.333 -56.718 1.00 37.25 289 GLN D CA 1
ATOM 8765 C C . GLN D 1 289 ? -20.418 -46.726 -57.213 1.00 36.56 289 GLN D C 1
ATOM 8766 O O . GLN D 1 289 ? -20.420 -45.945 -58.161 1.00 36.69 289 GLN D O 1
ATOM 8772 N N . TYR D 1 290 ? -19.309 -47.070 -56.557 1.00 35.74 290 TYR D N 1
ATOM 8773 C CA . TYR D 1 290 ? -17.994 -46.622 -57.012 1.00 35.17 290 TYR D CA 1
ATOM 8774 C C . TYR D 1 290 ? -17.838 -46.810 -58.525 1.00 35.77 290 TYR D C 1
ATOM 8775 O O . TYR D 1 290 ? -17.496 -45.866 -59.242 1.00 35.59 290 TYR D O 1
ATOM 8784 N N . ASN D 1 291 ? -18.096 -48.036 -58.990 1.00 36.96 291 ASN D N 1
ATOM 8785 C CA . ASN D 1 291 ? -17.963 -48.395 -60.412 1.00 38.12 291 ASN D CA 1
ATOM 8786 C C . ASN D 1 291 ? -18.930 -47.713 -61.401 1.00 38.52 291 ASN D C 1
ATOM 8787 O O . ASN D 1 291 ? -18.679 -47.740 -62.616 1.00 39.29 291 ASN D O 1
ATOM 8792 N N . ASN D 1 292 ? -20.015 -47.115 -60.889 1.00 37.84 292 ASN D N 1
ATOM 8793 C CA A ASN D 1 292 ? -20.986 -46.400 -61.726 0.70 38.25 292 ASN D CA 1
ATOM 8794 C CA B ASN D 1 292 ? -20.985 -46.394 -61.723 0.30 37.95 292 ASN D CA 1
ATOM 8795 C C . ASN D 1 292 ? -20.914 -44.871 -61.563 1.00 37.53 292 ASN D C 1
ATOM 8796 O O . ASN D 1 292 ? -21.668 -44.128 -62.200 1.00 37.86 292 ASN D O 1
ATOM 8805 N N . ASN D 1 293 ? -19.992 -44.397 -60.718 1.00 36.15 293 ASN D N 1
ATOM 8806 C CA . ASN D 1 293 ? -19.914 -42.971 -60.397 1.00 35.38 293 ASN D CA 1
ATOM 8807 C C . ASN D 1 293 ? -18.566 -42.366 -60.774 1.00 35.23 293 ASN D C 1
ATOM 8808 O O . ASN D 1 293 ? -17.636 -42.324 -59.947 1.00 34.81 293 ASN D O 1
ATOM 8813 N N . SER D 1 294 ? -18.452 -41.883 -62.012 1.00 35.68 294 SER D N 1
ATOM 8814 C CA . SER D 1 294 ? -17.140 -41.417 -62.466 1.00 35.71 294 SER D CA 1
ATOM 8815 C C . SER D 1 294 ? -16.707 -40.133 -61.765 1.00 34.56 294 SER D C 1
ATOM 8816 O O . SER D 1 294 ? -15.512 -39.942 -61.548 1.00 34.42 294 SER D O 1
ATOM 8819 N N . ASP D 1 295 ? -17.668 -39.276 -61.411 1.00 34.03 295 ASP D N 1
ATOM 8820 C CA . ASP D 1 295 ? -17.377 -38.060 -60.650 1.00 33.54 295 ASP D CA 1
ATOM 8821 C C . ASP D 1 295 ? -16.594 -38.416 -59.382 1.00 32.10 295 ASP D C 1
ATOM 8822 O O . ASP D 1 295 ? -15.539 -37.820 -59.096 1.00 31.61 295 ASP D O 1
ATOM 8827 N N . LEU D 1 296 ? -17.114 -39.403 -58.645 1.00 30.30 296 LEU D N 1
ATOM 8828 C CA . LEU D 1 296 ? -16.514 -39.844 -57.383 1.00 28.46 296 LEU D CA 1
ATOM 8829 C C . LEU D 1 296 ? -15.121 -40.436 -57.619 1.00 27.58 296 LEU D C 1
ATOM 8830 O O . LEU D 1 296 ? -14.176 -40.088 -56.916 1.00 26.97 296 LEU D O 1
ATOM 8835 N N . ARG D 1 297 ? -15.003 -41.314 -58.622 1.00 27.68 297 ARG D N 1
ATOM 8836 C CA . ARG D 1 297 ? -13.720 -41.962 -58.968 1.00 27.41 297 ARG D CA 1
ATOM 8837 C C . ARG D 1 297 ? -12.674 -40.910 -59.285 1.00 27.22 297 ARG D C 1
ATOM 8838 O O . ARG D 1 297 ? -11.538 -40.974 -58.815 1.00 27.35 297 ARG D O 1
ATOM 8846 N N . ASN D 1 298 ? -13.077 -39.922 -60.068 1.00 27.36 298 ASN D N 1
ATOM 8847 C CA . ASN D 1 298 ? -12.204 -38.808 -60.402 1.00 27.31 298 ASN D CA 1
ATOM 8848 C C . ASN D 1 298 ? -11.776 -38.008 -59.178 1.00 25.93 298 ASN D C 1
ATOM 8849 O O . ASN D 1 298 ? -10.636 -37.551 -59.104 1.00 25.60 298 ASN D O 1
ATOM 8854 N N . ARG D 1 299 ? -12.711 -37.838 -58.246 1.00 23.93 299 ARG D N 1
ATOM 8855 C CA . ARG D 1 299 ? -12.545 -37.036 -57.047 1.00 23.92 299 ARG D CA 1
ATOM 8856 C C . ARG D 1 299 ? -11.477 -37.674 -56.152 1.00 23.33 299 ARG D C 1
ATOM 8857 O O . ARG D 1 299 ? -10.669 -36.978 -55.527 1.00 23.00 299 ARG D O 1
ATOM 8865 N N . VAL D 1 300 ? -11.468 -39.005 -56.106 1.00 23.80 300 VAL D N 1
ATOM 8866 C CA . VAL D 1 300 ? -10.609 -39.708 -55.145 1.00 23.37 300 VAL D CA 1
ATOM 8867 C C . VAL D 1 300 ? -9.390 -40.389 -55.777 1.00 24.04 300 VAL D C 1
ATOM 8868 O O . VAL D 1 300 ? -8.581 -40.994 -55.046 1.00 22.60 300 VAL D O 1
ATOM 8872 N N . ALA D 1 301 ? -9.270 -40.297 -57.111 1.00 24.86 301 ALA D N 1
ATOM 8873 C CA . ALA D 1 301 ? -8.186 -40.949 -57.894 1.00 25.15 301 ALA D CA 1
ATOM 8874 C C . ALA D 1 301 ? -6.776 -40.669 -57.369 1.00 25.03 301 ALA D C 1
ATOM 8875 O O . ALA D 1 301 ? -5.892 -41.538 -57.407 1.00 24.93 301 ALA D O 1
ATOM 8877 N N . ASN D 1 302 ? -6.565 -39.460 -56.854 1.00 25.06 302 ASN D N 1
ATOM 8878 C CA . ASN D 1 302 ? -5.253 -39.086 -56.326 1.00 23.94 302 ASN D CA 1
ATOM 8879 C C . ASN D 1 302 ? -4.815 -39.905 -55.110 1.00 23.26 302 ASN D C 1
ATOM 8880 O O . ASN D 1 302 ? -3.616 -39.952 -54.816 1.00 22.36 302 ASN D O 1
ATOM 8885 N N . PHE D 1 303 ? -5.757 -40.565 -54.421 1.00 22.41 303 PHE D N 1
ATOM 8886 C CA . PHE D 1 303 ? -5.363 -41.455 -53.289 1.00 22.34 303 PHE D CA 1
ATOM 8887 C C . PHE D 1 303 ? -4.689 -42.731 -53.753 1.00 22.48 303 PHE D C 1
ATOM 8888 O O . PHE D 1 303 ? -5.175 -43.365 -54.681 1.00 22.95 303 PHE D O 1
ATOM 8896 N N . GLU D 1 304 ? -3.593 -43.119 -53.082 1.00 22.87 304 GLU D N 1
ATOM 8897 C CA . GLU D 1 304 ? -2.865 -44.340 -53.423 1.00 23.24 304 GLU D CA 1
ATOM 8898 C C . GLU D 1 304 ? -3.650 -45.597 -53.085 1.00 23.65 304 GLU D C 1
ATOM 8899 O O . GLU D 1 304 ? -3.541 -46.609 -53.798 1.00 25.19 304 GLU D O 1
ATOM 8905 N N . HIS D 1 305 ? -4.434 -45.546 -52.009 1.00 22.83 305 HIS D N 1
ATOM 8906 C CA . HIS D 1 305 ? -5.236 -46.703 -51.603 1.00 23.46 305 HIS D CA 1
ATOM 8907 C C . HIS D 1 305 ? -6.678 -46.308 -51.358 1.00 22.20 305 HIS D C 1
ATOM 8908 O O . HIS D 1 305 ? -6.954 -45.349 -50.629 1.00 20.73 305 HIS D O 1
ATOM 8915 N N . ILE D 1 306 ? -7.601 -47.049 -51.964 1.00 23.12 306 ILE D N 1
ATOM 8916 C CA . ILE D 1 306 ? -9.030 -46.742 -51.829 1.00 23.20 306 ILE D CA 1
ATOM 8917 C C . ILE D 1 306 ? -9.838 -47.955 -51.336 1.00 24.54 306 ILE D C 1
ATOM 8918 O O . ILE D 1 306 ? -9.874 -49.000 -52.010 1.00 24.60 306 ILE D O 1
ATOM 8923 N N . ARG D 1 307 ? -10.478 -47.818 -50.165 1.00 24.80 307 ARG D N 1
ATOM 8924 C CA . ARG D 1 307 ? -11.378 -48.873 -49.650 1.00 25.18 307 ARG D CA 1
ATOM 8925 C C . ARG D 1 307 ? -12.854 -48.448 -49.775 1.00 25.33 307 ARG D C 1
ATOM 8926 O O . ARG D 1 307 ? -13.186 -47.284 -49.512 1.00 24.36 307 ARG D O 1
ATOM 8934 N N . VAL D 1 308 ? -13.721 -49.386 -50.173 1.00 25.15 308 VAL D N 1
ATOM 8935 C CA . VAL D 1 308 ? -15.178 -49.144 -50.191 1.00 25.76 308 VAL D CA 1
ATOM 8936 C C . VAL D 1 308 ? -15.865 -50.029 -49.145 1.00 26.30 308 VAL D C 1
ATOM 8937 O O . VAL D 1 308 ? -15.187 -50.791 -48.455 1.00 26.61 308 VAL D O 1
ATOM 8941 N N . SER D 1 309 ? -17.197 -49.945 -49.028 1.00 26.77 309 SER D N 1
ATOM 8942 C CA . SER D 1 309 ? -17.891 -50.592 -47.906 1.00 27.14 309 SER D CA 1
ATOM 8943 C C . SER D 1 309 ? -17.778 -52.123 -47.919 1.00 28.62 309 SER D C 1
ATOM 8944 O O . SER D 1 309 ? -17.830 -52.756 -46.855 1.00 28.32 309 SER D O 1
ATOM 8947 N N . ASP D 1 310 ? -17.619 -52.682 -49.119 1.00 29.85 310 ASP D N 1
ATOM 8948 C CA . ASP D 1 310 ? -17.577 -54.129 -49.329 1.00 31.65 310 ASP D CA 1
ATOM 8949 C C . ASP D 1 310 ? -16.321 -54.629 -50.029 1.00 32.17 310 ASP D C 1
ATOM 8950 O O . ASP D 1 310 ? -16.373 -55.664 -50.701 1.00 33.39 310 ASP D O 1
ATOM 8955 N N . GLY D 1 311 ? -15.195 -53.938 -49.861 1.00 31.81 311 GLY D N 1
ATOM 8956 C CA . GLY D 1 311 ? -13.950 -54.341 -50.514 1.00 32.01 311 GLY D CA 1
ATOM 8957 C C . GLY D 1 311 ? -12.971 -53.224 -50.840 1.00 31.26 311 GLY D C 1
ATOM 8958 O O . GLY D 1 311 ? -13.125 -52.081 -50.389 1.00 30.93 311 GLY D O 1
ATOM 8959 N N . VAL D 1 312 ? -11.965 -53.571 -51.647 1.00 31.27 312 VAL D N 1
ATOM 8960 C CA . VAL D 1 312 ? -10.870 -52.675 -52.037 1.00 30.49 312 VAL D CA 1
ATOM 8961 C C . VAL D 1 312 ? -11.011 -52.411 -53.534 1.00 30.83 312 VAL D C 1
ATOM 8962 O O . VAL D 1 312 ? -11.220 -53.343 -54.318 1.00 31.12 312 VAL D O 1
ATOM 8966 N N . VAL D 1 313 ? -10.911 -51.145 -53.938 1.00 30.25 313 VAL D N 1
ATOM 8967 C CA . VAL D 1 313 ? -10.913 -50.806 -55.369 1.00 30.20 313 VAL D CA 1
ATOM 8968 C C . VAL D 1 313 ? -9.573 -50.233 -55.892 1.00 30.36 313 VAL D C 1
ATOM 8969 O O . VAL D 1 313 ? -9.434 -50.001 -57.094 1.00 30.00 313 VAL D O 1
ATOM 8973 N N . LYS D 1 314 ? -8.612 -49.973 -55.001 1.00 29.29 314 LYS D N 1
ATOM 8974 C CA . LYS D 1 314 ? -7.294 -49.475 -55.424 1.00 29.27 314 LYS D CA 1
ATOM 8975 C C . LYS D 1 314 ? -6.275 -49.748 -54.348 1.00 29.73 314 LYS D C 1
ATOM 8976 O O . LYS D 1 314 ? -6.540 -49.499 -53.159 1.00 28.26 314 LYS D O 1
ATOM 8982 N N . GLY D 1 315 ? -5.119 -50.259 -54.777 1.00 30.22 315 GLY D N 1
ATOM 8983 C CA . GLY D 1 315 ? -3.969 -50.478 -53.906 1.00 30.94 315 GLY D CA 1
ATOM 8984 C C . GLY D 1 315 ? -4.271 -51.518 -52.845 1.00 31.71 315 GLY D C 1
ATOM 8985 O O . GLY D 1 315 ? -4.969 -52.516 -53.106 1.00 33.17 315 GLY D O 1
ATOM 8986 N N . SER D 1 316 ? -3.743 -51.269 -51.650 1.00 31.83 316 SER D N 1
ATOM 8987 C CA . SER D 1 316 ? -3.893 -52.144 -50.490 1.00 32.49 316 SER D CA 1
ATOM 8988 C C . SER D 1 316 ? -4.105 -51.347 -49.187 1.00 31.76 316 SER D C 1
ATOM 8989 O O . SER D 1 316 ? -3.212 -51.285 -48.316 1.00 31.58 316 SER D O 1
ATOM 8992 N N . PRO D 1 317 ? -5.296 -50.742 -49.035 1.00 31.77 317 PRO D N 1
ATOM 8993 C CA . PRO D 1 317 ? -5.584 -50.004 -47.806 1.00 31.36 317 PRO D CA 1
ATOM 8994 C C . PRO D 1 317 ? -5.663 -50.942 -46.602 1.00 32.57 317 PRO D C 1
ATOM 8995 O O . PRO D 1 317 ? -6.050 -52.102 -46.755 1.00 32.49 317 PRO D O 1
ATOM 8999 N N . ALA D 1 318 ? -5.332 -50.417 -45.422 1.00 34.26 318 ALA D N 1
ATOM 9000 C CA . ALA D 1 318 ? -5.547 -51.115 -44.155 1.00 36.66 318 ALA D CA 1
ATOM 9001 C C . ALA D 1 318 ? -7.045 -51.350 -43.931 1.00 38.46 318 ALA D C 1
ATOM 9002 O O . ALA D 1 318 ? -7.873 -50.825 -44.663 1.00 37.00 318 ALA D O 1
ATOM 9004 N N . ASP D 1 319 ? -7.388 -52.134 -42.910 1.00 41.51 319 ASP D N 1
ATOM 9005 C CA . ASP D 1 319 ? -8.790 -52.468 -42.649 1.00 44.16 319 ASP D CA 1
ATOM 9006 C C . ASP D 1 319 ? -9.651 -51.363 -41.979 1.00 44.30 319 ASP D C 1
ATOM 9007 O O . ASP D 1 319 ? -10.860 -51.264 -42.255 1.00 45.73 319 ASP D O 1
ATOM 9012 N N . PHE D 1 320 ? -9.036 -50.535 -41.136 1.00 44.25 320 PHE D N 1
ATOM 9013 C CA . PHE D 1 320 ? -9.722 -49.425 -40.415 1.00 44.03 320 PHE D CA 1
ATOM 9014 C C . PHE D 1 320 ? -10.812 -49.893 -39.447 1.00 44.45 320 PHE D C 1
ATOM 9015 O O . PHE D 1 320 ? -11.994 -49.909 -39.790 1.00 44.96 320 PHE D O 1
#

CATH classification: 2.160.20.160

Solvent-accessible surface area: 42344 Å² total; per-residue (Å²): 108,101,46,104,103,0,126,37,49,89,16,73,40,61,62,6,72,0,38,3,85,16,49,0,36,21,66,0,44,0,17,11,18,27,0,43,0,27,0,79,14,48,0,57,116,28,156,45,31,49,114,60,19,3,0,13,1,3,5,17,28,1,26,2,80,0,29,16,51,0,73,3,43,0,10,0,2,1,12,31,0,31,3,89,0,132,15,64,0,62,14,38,1,16,0,2,0,6,20,0,36,1,63,0,25,15,52,0,57,9,78,1,31,0,1,0,20,25,0,19,0,62,0,25,4,34,0,67,18,31,0,49,0,2,0,1,11,0,6,0,60,2,30,63,35,0,33,8,81,0,33,0,2,0,27,21,0,10,1,69,1,35,132,20,0,44,79,75,0,46,0,46,0,30,9,14,24,0,12,0,60,0,57,15,33,0,70,2,59,3,46,0,14,59,21,16,0,21,0,38,0,30,10,70,0,17,9,53,2,62,0,10,62,18,32,0,20,0,43,0,63,27,43,0,104,72,121,1,52,0,17,0,9,57,20,32,0,2,0,0,0,35,52,54,1,79,1,78,4,21,0,65,118,35,36,0,0,0,18,0,74,89,20,44,81,120,78,20,89,110,56,60,96,0,77,111,64,0,54,72,0,64,18,0,43,1,49,90,18,58,43,81,53,43,6,4,68,17,89,88,66,164,84,67,50,38,86,11,91,38,86,150,107,82,28,74,48,79,42,113,107,1,139,37,52,86,20,49,0,27,52,5,10,0,23,2,92,14,36,0,50,20,53,0,65,0,38,3,4,44,0,50,0,9,0,83,17,37,0,54,112,26,176,42,72,23,90,67,13,2,0,25,1,4,2,15,38,1,44,5,25,0,36,15,52,0,66,4,28,0,15,0,2,1,15,67,1,37,0,43,0,104,16,66,0,64,14,34,0,35,0,3,0,9,74,0,22,2,48,0,24,14,46,0,59,7,80,2,33,0,2,0,37,79,0,55,3,61,0,21,4,35,0,68,18,41,1,37,0,0,0,10,68,0,61,2,74,1,29,63,33,0,34,8,59,0,35,0,3,0,30,70,0,60,7,74,0,30,130,21,0,42,81,73,0,50,0,37,0,9,0,8,69,2,44,3,61,0,51,16,36,0,101,2,65,2,31,0,5,0,2,71,1,46,0,46,0,30,10,84,0,20,7,54,2,36,0,3,0,2,70,1,74,0,68,0,69,24,32,0,93,78,149,2,51,0,20,0,1,0,0,62,1,30,0,6,1,47,51,54,2,73,1,77,4,23,0,43,13,18,77,0,12,0,30,0,92,89,23,47,78,127,85,20,76,118,54,62,97,0,77,113,63,0,53,71,0,64,32,1,36,1,50,86,21,57,40,84,47,95,12,64,119,91,119,74,45,28,24,74,109,0,125,37,43,77,12,51,42,62,24,0,54,3,37,2,77,22,50,0,37,20,66,0,58,0,76,17,18,24,0,53,0,34,0,79,14,45,0,56,100,22,180,55,74,88,129,72,15,3,0,40,1,12,24,20,19,1,23,2,74,0,28,15,50,0,66,3,30,0,39,0,15,7,17,20,0,24,1,83,0,128,16,67,0,62,17,32,0,37,0,20,5,8,13,0,34,0,57,0,23,15,49,0,56,6,77,0,58,0,12,7,36,21,0,23,0,64,0,21,5,38,0,67,21,26,0,53,0,17,5,4,26,2,25,0,60,1,28,61,34,0,34,6,62,0,44,0,12,8,35,49,1,29,2,74,0,28,134,19,0,42,80,72,0,62,0,48,0,48,7,10,69,4,30,2,61,0,51,16,38,1,102,1,60,2,49,0,15,15,10,75,1,48,0,51,0,31,9,85,0,30,6,53,2,55,0,11,12,8,74,1,80,0,67,0,69,19,30,0,82,65,135,2,50,0,17,0,8,23,22,72,1,30,0,6,0,42,51,50,1,74,2,78,4,23,0,62,118,38,71,0,12,0,25,0,92,93,25,43,79,119,80,22,95,116,54,65,91,0,78,115,53,0,53,71,0,63,31,1,31,1,47,87,19,57,49,87,48,95,9,64,103,57,143,136,83,44,37,88,11,91,38,82,155,102,88,39,75,44,79,43,104,106,0,128,36,51,90,18,68,60,25,58,4,13,0,17,2,78,21,49,0,34,20,65,0,57,0,74,41,0,35,1,56,0,9,0,81,15,48,0,59,113,26,169,45,74,89,130,68,15,3,0,37,1,13,72,2,37,1,48,3,22,0,35,16,52,0,75,3,40,0,35,0,13,64,3,23,1,53,1,26,0,115,15,66,0,60,15,36,1,40,0,12,62,2,30,0,54,2,22,0,24,15,55,0,57,7,80,0,59,0,12,57,27,22,0,29,3,50,0,20,9,35,0,66,19,27,0,59,0,20,63,2,40,0,20,2,74,1,30,85,11,0,34,6,64,0,45,0,11,51,33,40,1,30,5,76,0,31,119,13,0,45,80,74,0,61,0,48,0,48,56,10,42,4,42,3,63,0,52,14,37,0,100,1,62,3,39,0,14,64,20,45,1,48,0,51,0,29,10,81,0,26,6,50,0,93,0,18,64,20,52,1,78,0,72,0,68,25,30,0,80,68,126,2,57,0,25,0,14,58,21,77,1,31,0,6,0,40,51,52,2,73,2,76,5,24,1,65,115,37,72,0,13,0,32,0,101,89,22,42,84,130,77,20,91,128,54,55,96,0,78,113,64,0,52,74,0,64,30,1,36,1,50,85,18,59,42,84,53,90,11,62,106,92

InterPro domains:
  IPR011049 Serralysin-like metalloprotease, C-terminal [SSF51120] (1129-1336)
  IPR011049 Serralysin-like metalloprotease, C-terminal [SSF51120] (1422-1497)
  IPR013783 Immunoglobulin-like fold [G3DSA:2.60.40.10] (1-100)
  IPR013783 Immunoglobulin-like fold [G3DSA:2.60.40.10] (103-204)
  IPR013783 Immunoglobulin-like fold [G3DSA:2.60.40.10] (207-309)
  IPR041690 Cadherin-like domain [PF17892] (902-986)
  IPR047995 Choice-of-anchor K domain [NF038131] (442-596)
  IPR049531 Antifreeze protein repeat [PF18815] (1265-1312)
  IPR049826 Ig-like Ice domain [NF012196] (3-74)
  IPR049826 Ig-like Ice domain [NF012196] (79-178)
  IPR049826 Ig-like Ice domain [NF012196] (183-283)

Nearest PDB structures (foldseek):
  3p4g-assembly4_D  TM=1.001E+00  e=2.248E-39  Marinomonas primoryensis
  8vbb-assembly1_A  TM=3.467E-01  e=2.131E+00  Escherichia coli ETEC H10407
  3b8y-assembly2_B  TM=1.670E-01  e=9.164E+00  Dickeya chrysanthemi
  3p4g-assembly4_D  TM=1.003E+00  e=3.173E-48  Marinomonas primoryensis
  3p4g-assembly4_D  TM=9.984E-01  e=2.421E-42  Marinomonas primoryensis

Secondary structure (DSSP, 8-state):
-EESSB------SS--EEEESS-B-S-EE--SS--EEEESS-B-----STT--SEE--SS--EEEESS-B-S-EE--SS--EEEE-S-B-S-EE--SS--EEEESS-B-S-EE--SS--EEEESS-B-S-EE--SS--EEEESS-B-SEEE--SS--EEEESS-B-TT-EEE--SSS-EEEESS-BSSEEE--SS--EEEE-S-B-SEEE--SS--EEEE-S-B-TT-EEE--SSS-EEEE-S-B-SEEE--SS--EEEETT--HHHHTT-HHHHHHHTT-SEEEETTEEEES-----TT-/------S---TTT-SEEESSB------SS--EEEESS-B-S-EE--SS--EEEESS-B-----STT--SEE--SS--EEEESS-B-S-EE--SS--EEEESS-B-S-EE--SS--EEEESS-B-S-EE--SS--EEEESS-B-S-EE--SS--EEEESS-B-SEEE--SS--EEEESS-B-TT-EEE--SSS-EEEESS-BSSEEE--SS--EEEE-S-B-SEEE--SS--EEEE-S-B-TT-EEE--SS--EEEE-S-B-SEEE--SS--EEEETT--HHHHTT-HHHHHHHTT-SEEEETTEEEES-----/---EESSB------SS--EEEESS-B-S-EE--SS--EEEESS-B-----STT--SEE--SS--EEEESS-B-S-EE--SS--EEEE-S-B-S-EE--SS--EEEESS-B-S-EE--SS--EEEESS-B-S-EE--SS--EEEESS-B-SEEE--SS--EEEESS-B-TT-EEE--SSS-EEEESS-BSSEEE--SS--EEEE-S-B-SEEE--SS--EEEE-S-B-TT-EEE--SSS-EEEE-S-B-SEEE--SS--EEEETT--HHHHHH-HHHHHHHTT-SEEEETTEEEES------/-----S---TTT-SEEESSB------SS--EEEESS-B-S-EE--SS--EEEESS-B-----STT--SEE--SS--EEEESS-B-S-EE--SS--EEEESS-B-S-EE--SS--EEEESS-B-S-EE--SS--EEEESS-B-S-EE--SS--EEEESS-B-SEEE--SS--EEEESS-B-TT-EEE--SSS-EEEESS-BSSEEE--SS--EEEE-S-B-SEEE--SS--EEEE-S-B-TT-EEE--SS--EEEE-S-B-SEEE--SS--EEEETT--HHHHHH-HHHHHHHTT-SEEEETTEEEES-----

Radius of gyration: 33.04 Å; Cα contacts (8 Å, |Δi|>4): 4742; chains: 4; bounding box: 66×90×94 Å

B-factor: mean 17.08, std 8.27, range [2.0, 53.96]

Sequence (1227 aa):
HSFDHYIGSAFDASSNNNVAVTGNVSATLNVLAGDDKVSSIDGNVEDVLVAANVAVLDMGTGNDQLYVAGDVLGKIDAGTGNDEIYIKGDVSAAVDAGTGNDEVYIGGNLSSGDLDAGTDDNDNIQIGGDVNAALNNAGTGNDNLIIGHDVSGIIVNMGTDNDTVEVGRTINASGKVLLDTGDDSLLVSGDLFGEVDGGTGNDTIIIAGKVSGNIQQGGTGNDIVRVVQSQVWAEANNISSLGTGDDVLIVEHELHGTVAGNEGDDSIYLKFYTKEQYNNNSSDLRNRVANFEHIRVSDGVVKGSPADFADYSFGFWDGTSSTQAEITHSFDHYIGSAFDASNNNVAVTGNVSATLNVLAGDDKVSIDGNVEDVLVAANNVAVLDMGTGNDQLYVAGDVLGKIDAGTGNDEIYIKGDVSAAVDAGTGNDEVYIGGNLSSGDLDAGTDNDNIQIGGDVNAALNAGTGNDNLIIGHDVSGIVNMGTDNDTVEVGRTINASGKVLLDTGDDSLLVSGDLFGEVDGGTGNDTIIIAGKVSGNNIQGGTGNDIVRVQSQVWAEANISSLGTGDDVLIVVEHELHGTVAGNEGDDSIYLKFYTKEEQYNNNSSDLRNRVANFEHIRVSDGVVKGSSPADFITHSFDHYIGSAFDASNNNVAVTGNVSATLNVLAGDDKVSSIDGNVEDVLVAANVAVLDMGTGNDQLYVAGDVLGKIDAGTGNDEEIYIKGDVSAAVDAGTGNDEEVYIGGNLSGDLDAGTDNDNIQIGGDVNAALNAGTGNDNLIIGHDVSGIVNMGTDNDTVEVGRTINASGKVLLDTGDDSSLLVSGDLFGEVDGGTGNDTIIIAGKVSSGNIQGGTGNDIVRVQSQVWAEEANISSLGTGDDVLIVEHELHGTVAGNEGDDSIYLKFYTKEQYNNNSDLRNRVANFEHIRVSDGVVKGSPADFAFGFWDGTSSTQAEITHSFDHYIGSAFDASNNNVAVTGNVSATLNNVLAGDDKVSIDGNVEDVLVAANVAVLDMGTGNDQLYVAGDVLGKIDAGTGNDEIYIKGDVSAAVDDAGTGNDEVYIGGNLSGDLDAGTDNDNIQIGGDVNAALNAGTGNDNLIIGHDVSGIVNMGTDNDTVEVGRTINASGKVLLDTGDDSLLVSGDLFGEVDGGTGNDTIIIAGKVSSGNIQQGGTGNDIVRVQSQVWAEANISSLGTGDDVLIVEHELHGTVAGNEGDDSIYLKFYTKEQYNNNNSDLRNRVANFEHIRVSDGVVKGSPADF

Foldseek 3Di:
DEEAEADDDDADQEQEEYEYNEEHAAAAANAHHAYEYEHAYEDAQHDDPPPDFSYECHAHAYEYEYAYEYHTEYEPEAHAYEYHYQYEYQAEYEPEHHAYEYEHNAEYNYEYEPYAEEYEYEANAEDQEHYELEHYAYEYEYQAEYQYEYEDYEEEYEYEHNEEDAQNGEHEPAYYAYEYEYCYEYNHEYECHAEEYEAEYQYEYQDEYELAAYEYEYEYQEHHDANYEYHDYAEQYEYEYNYHYNYAYAPPHHQYEYEAQHDDPVRCVVPVNVCVRCVNHQWYHYNHGTDHHDDDPPPVD/DDDADQQDDDPVQADEEEAEAPDDDADQEAHEYEYNEEDAAAAENAHYQYEYHHAYEDAQHDDPPPDFSYECHAHQYEYHANYEYHTEYEPYHHAYEYAHQEEYQAEYEPEHHAYEEEHQYEYNYEYEPEAEEYEYEYNAEDQEEYEPYHYAYEYEYNAEYQYEYEDYEEEYEYEHNEEHAQNYEHEDAYYEYEYEYCYEYNHEYEPHAEEYEYEYAYEYQEEYEQHHYEYEYEYQYHHAQNYEYENYADAYEYEYNYHYNYAYAPPHHQYEYEALHDDPVRCVPDVNVCVRCVRHQWYHYNHGTDHDDDDPD/DDQEEAAAADDDADQEAGEHEYNEEHAAAAANAHYAYEYAHAEEDAQHDDDPPDFSYELHDHAYEYHANYEYHTEYAPYAHAYEEHHQEEYQAEYELEHHAYEEEAQYEYNYAYECYAEEYEYEHNEEHQEEYELEHYEYEYEYQAEYQYEYEDYEEEYEYEHNEEDAQNGEHEDAYYEYEYEYCYEYNHEYANHAEEYEAEYQYEYLEEYELHHYEYEYEYNEYHAQNYEYENYAEEYEYEYQYHYNYAYAPYHHAYEYEAQHDDPVRCVVCVNVCVRCVNHQWYAYNPGTDHDDDDPPD/DPADQQDDDPVQADEEEAAAPDDDADQEAHEYEYNHEHQAAAENAHYAYEYHAAEEDAQHDDDPPDFSYEPHAEAYEYEAAYEYHTEYEPEAYAYEEHAQEEYQAEYELEHHAYEEEHQYEYNYAYENYEEEYEYEYQAEDQEEYEPEHYEYEYEYNAEYQYEYAPYEEEYEYEHNEEHAQNYEHHPAYYEYEYEHAYEYNHEYANHAEEYEYEYAYEYLEEYELHHYEYEYEYNEEHAQNYEYENYAYEYEYEYNAHYNYAYAPYHHQYEYEAQHDDPVRCVVDVNVCVRCVNHQWYHYNHGTDHDDDDDD

Organism: NCBI:txid178399